Protein AF-A0A812WCG8-F1 (afdb_monomer_lite)

Foldseek 3Di:
DDDDDDDDDDPPDPDPDDDDDDDDDDDDDDDDDDDDDDDDDDDDDDDPPPDDPPFPKDKAWAAPLLLDPVQLQDWWFKKKFKWFFADPVVLLLVLLLLLCLQEVLQQWAWEDDPVDSTIITIGGNGDDSVSSVLQEEEDEAPQLNDDLLDFQQSNLVSCPPDPQIGGGSVVSHVDVSGGQWHWYWYDNDRTMIMIMITGHQSFADLLLVVLSLQSSFPPPDDNHHFASHDPNCLVVLVCLLAPVCSQCVCVDLLVVLLLVLLLQAFDQWHKFKFWFQVVLVVVLQVVVPPDPDPFDRFDPCLQCQLLVCVQLVFQKEWEKDACAVLDPVHHSRHTGPRIDIHMEGPVCSPDSRSVRVLVVCSSVVVYRAHDDDPPGPDDQDSLRSNPGAYEYEYESEDPDDGHHPRIARLFMGTHDNSSPDRHFYKYWHAGHPPIIMIMTTGRDDPSVVSCPDPSHSGDDGVSLCSSPVDDPVVSVVVVVVPDPDDDPDPVVVLVVVVLVVCLVPFADPPDPPVRRVVSSVVSDDPDDCPDPPHPDQPQQVVVVVLVVLLVLLVVLLVVCVVPVCSLVVVVSLVSLLVVLLVCLVVLRHHPPLVVLVSLQVSLVSLQCVVVVDPPVRNSSVSSNSSSVSSVSSSVSHVVVVVVVVVVVVVCVVPDDDDDDDDDPVVVVVVVVVVVVVVVLVVVVVVLVVVLVVLVVVLVVLVVVVVVDDDDVVVSVVVNVVSVVVNVVSVVVNVVSVVVPDDDDDDDDDDDDDDDDDDDDDDDDDDDDDDDDDDDDDDDDNPVSPVVVVVVSPDVVVSVVVVVVVCVVVDDPDDDDDDDDDPDDDDDDPDDDDDPDDDDDDPPPDDLAADPLCQLQAQFFKAKPNRGGWHQHNRQQIDDPDPQSVVRQWGWHDDDQWIWIQDGPQGIKIKGWDDDRDDDPDQPVQAFTKIWTAHPPPGHIMMMHTDHRRDDPPPPAPDDLCVLLVHDLPDDLVVLVVSLVVLCVVLPCVVPVDPVSVVSNVSSVVSSVQCNDPQSVLQCLQANPVLSVCVVVVNAAAADEAEDEDEDEVLCQFVWDKDKDKDKAKGWHSCCVVPVPDPVNPQWAFDFFDFDQDQDDPDDVDTDGDGDGHGDPTTMDIDIDIDIDTHDHNDDQQDWDKAAQPHYDHRSHRYGIYIYGYHYDDDPAWDADRQFIEGEDEDEQVCQAQKDWDWDAASVGDIDIDIDRHRHDAQDWDKDAQRTGQHPVGSVGGGIYIYGYHYDYDPDDDPVRVVVVVVVVD

pLDDT: mean 70.47, std 21.39, range [19.36, 96.25]

Sequence (1257 aa):
MSLCRGHHPWLRCTALITAGFALCDLTKCTHLFVGKPGTGTRLAGHARLKSFARSACKETPLLDEESNDLFLLLRGMTTVSFCTGAPPIPWLQERLAAVLAANPWLAGSLRRTSSEDRVFLRYEEDVGEEAAHEIFQSIGPGILDLHPDMPYDVLTQKVSGSCAEIPSGVECLRNSSHPLLKVTICSPSSDDFALLVSLSHIIADGYTYYRIFHMLTRKLTPVRSLRPERKLAFHQERLRALGRPEYDFIFSPAYVLNSLTSKFLWGRPKCRAFVINMEKVKQLQVQAAKGTVPTVPLSTNDIVTSSVARLFGARACSMAVNFRGRLANLSEDDAGNYQGLLWFGPDDISGPSLVRAALEQGRQQGVYRRCGSDPVGQLPGFRETLCSRLAVITSWVFKDEPMLEGCTMGLHLPHFDLDEVNSDMAVIFRPRPGQQAVMLFTKDLNVDVLAAAPDSVLGEPALLMMERGISFEEAWTFCEKRRPIVYPNVGFQQQLRHLEKVMTEKVDLKAPWQKQVKQLREALPKGDLEGPKSPLPIRDAIGSCMGAALNELEALVDKVLSQPQLLQKRELWKRQGLFFENLHKYKAIPGDLGLLSRAKVAADQLRSLQKVYSESLKGVKLANAVAQELEDWSKVAAPELEKAEAEGQSEAKGEEKLPKELSKKEKKRLKKEKKREKKAKKAEKKAAKTLAKIEEAAKEAEQIAKLAGEEEAEAARRIAEVEEELAAAEAAAAAAEESSSEDPEMASRAGWPKQQGFENNSTKPTSILRTCDAQQGYGPWAAKLGLVLAFVALPELASAFIEEIFQQFGAGGGQQFHFQMGDGNVFEMGGGGRREKPIKWPKGSSDKISKKFAWMKGTEWSWNNWRNVKFQKDGNFEAPTNDCQRGQCKWSANKGKIFVLWGQAGLHELEIVGEVPTEQNQRKMQGMQMRGRRVSDGDRCSAVFQRVFDHEAAELDKDLYEILGLQEDSDEADIKKVYRKLSIKYHPDKNPDEESKRKFGEIRDAYEILNDPDKKILYDTGGMEAVKKAEKGEIEKGEDARANLAVSLEDLYNGGNRKAEIERRIVCRGCRVKPDSPKCQGCHRCPNEVRLVNRQVGPGMFMQQQEEVQSQEKCKQELAEIDAHIEKGMRDGESLTFPRMTDQRPGMIPGSMILTLKVAKHPEFERRGDDLHMNTKVTLREALLGWTKTVRHMDGHTVEIGTDSVTKPFQVIKVRGEGMPLRDDPASFGDLYVKVEVNFPRALSGSQQDQIASIFS

Radius of gyration: 45.19 Å; chains: 1; bounding box: 121×91×143 Å

Structure (mmCIF, N/CA/C/O backbone):
data_AF-A0A812WCG8-F1
#
_entry.id   AF-A0A812WCG8-F1
#
loop_
_atom_site.group_PDB
_atom_site.id
_atom_site.type_symbol
_atom_site.label_atom_id
_atom_site.label_alt_id
_atom_site.label_comp_id
_atom_site.label_asym_id
_atom_site.label_entity_id
_atom_site.label_seq_id
_atom_site.pdbx_PDB_ins_code
_atom_site.Cartn_x
_atom_site.Cartn_y
_atom_site.Cartn_z
_atom_site.occupancy
_atom_site.B_iso_or_equiv
_atom_site.auth_seq_id
_atom_site.auth_comp_id
_atom_site.auth_asym_id
_atom_site.auth_atom_id
_atom_site.pdbx_PDB_model_num
ATOM 1 N N . MET A 1 1 ? 60.758 14.391 -4.737 1.00 28.36 1 MET A N 1
ATOM 2 C CA . MET A 1 1 ? 61.365 13.169 -5.318 1.00 28.36 1 MET A CA 1
ATOM 3 C C . MET A 1 1 ? 61.016 11.999 -4.404 1.00 28.36 1 MET A C 1
ATOM 5 O O . MET A 1 1 ? 61.030 12.223 -3.206 1.00 28.36 1 MET A O 1
ATOM 9 N N . SER A 1 2 ? 60.705 10.776 -4.834 1.00 29.53 2 SER A N 1
ATOM 10 C CA . SER A 1 2 ? 60.216 10.254 -6.128 1.00 29.53 2 SER A CA 1
ATOM 11 C C . SER A 1 2 ? 60.067 8.732 -5.986 1.00 29.53 2 SER A C 1
ATOM 13 O O . SER A 1 2 ? 61.063 8.114 -5.633 1.00 29.53 2 SER A O 1
ATOM 15 N N . LEU A 1 3 ? 58.909 8.128 -6.296 1.00 22.33 3 LEU A N 1
ATOM 16 C CA . LEU A 1 3 ? 58.797 6.710 -6.696 1.00 22.33 3 LEU A CA 1
ATOM 17 C C . LEU A 1 3 ? 57.380 6.361 -7.201 1.00 22.33 3 LEU A C 1
ATOM 19 O O . LEU A 1 3 ? 56.396 6.848 -6.660 1.00 22.33 3 LEU A O 1
ATOM 23 N N . CYS A 1 4 ? 57.347 5.511 -8.235 1.00 21.78 4 CYS A N 1
ATOM 24 C CA . CYS A 1 4 ? 56.245 4.708 -8.798 1.00 21.78 4 CYS A CA 1
ATOM 25 C C . CYS A 1 4 ? 54.873 5.350 -9.120 1.00 21.78 4 CYS A C 1
ATOM 27 O O . CYS A 1 4 ? 54.143 5.830 -8.261 1.00 21.78 4 CYS A O 1
ATOM 29 N N . ARG A 1 5 ? 54.465 5.220 -10.394 1.00 24.81 5 ARG A N 1
ATOM 30 C CA . ARG A 1 5 ? 53.103 5.472 -10.901 1.00 24.81 5 ARG A CA 1
ATOM 31 C C . ARG A 1 5 ? 52.506 4.180 -11.462 1.00 24.81 5 ARG A C 1
ATOM 33 O O . ARG A 1 5 ? 53.162 3.520 -12.261 1.00 24.81 5 ARG A O 1
ATOM 40 N N . GLY A 1 6 ? 51.255 3.887 -11.115 1.00 24.77 6 GLY A N 1
ATOM 41 C CA . GLY A 1 6 ? 50.465 2.806 -11.704 1.00 24.77 6 GLY A CA 1
ATOM 42 C C . GLY A 1 6 ? 49.004 2.835 -11.240 1.00 24.77 6 GLY A C 1
ATOM 43 O O . GLY A 1 6 ? 48.734 3.160 -10.089 1.00 24.77 6 GLY A O 1
ATOM 44 N N . HIS A 1 7 ? 48.106 2.446 -12.149 1.00 25.50 7 HIS A N 1
ATOM 45 C CA . HIS A 1 7 ? 46.661 2.204 -11.991 1.00 25.50 7 HIS A CA 1
ATOM 46 C C . HIS A 1 7 ? 45.653 3.370 -11.924 1.00 25.50 7 HIS A C 1
ATOM 48 O O . HIS A 1 7 ? 45.965 4.532 -11.675 1.00 25.50 7 HIS A O 1
ATOM 54 N N . HIS A 1 8 ? 44.431 2.997 -12.326 1.00 21.98 8 HIS A N 1
ATOM 55 C CA . HIS A 1 8 ? 43.350 3.824 -12.867 1.00 21.98 8 HIS A CA 1
ATOM 56 C C . HIS A 1 8 ? 42.405 4.368 -11.774 1.00 21.98 8 HIS A C 1
ATOM 58 O O . HIS A 1 8 ? 42.151 3.661 -10.800 1.00 21.98 8 HIS A O 1
ATOM 64 N N . PRO A 1 9 ? 41.811 5.564 -11.951 1.00 26.84 9 PRO A N 1
ATOM 65 C CA . PRO A 1 9 ? 40.848 6.128 -11.008 1.00 26.84 9 PRO A CA 1
ATOM 66 C C . PRO A 1 9 ? 39.392 5.964 -11.476 1.00 26.84 9 PRO A C 1
ATOM 68 O O . PRO A 1 9 ? 39.094 6.289 -12.618 1.00 26.84 9 PRO A O 1
ATOM 71 N N . TRP A 1 10 ? 38.487 5.560 -10.577 1.00 20.58 10 TRP A N 1
ATOM 72 C CA . TRP A 1 10 ? 37.085 6.035 -10.495 1.00 20.58 10 TRP A CA 1
ATOM 73 C C . TRP A 1 10 ? 36.498 5.673 -9.115 1.00 20.58 10 TRP A C 1
ATOM 75 O O . TRP A 1 10 ? 35.532 4.932 -8.979 1.00 20.58 10 TRP A O 1
ATOM 85 N N . LEU A 1 11 ? 37.139 6.177 -8.054 1.00 21.30 11 LEU A N 1
ATOM 86 C CA . LEU A 1 11 ? 36.625 6.099 -6.681 1.00 21.30 11 LEU A CA 1
ATOM 87 C C . LEU A 1 11 ? 37.196 7.258 -5.848 1.00 21.30 11 LEU A C 1
ATOM 89 O O . LEU A 1 11 ? 38.082 7.081 -5.017 1.00 21.30 11 LEU A O 1
ATOM 93 N N . ARG A 1 12 ? 36.744 8.483 -6.158 1.00 22.17 12 ARG A N 1
ATOM 94 C CA . ARG A 1 12 ? 36.972 9.706 -5.360 1.00 22.17 12 ARG A CA 1
ATOM 95 C C . ARG A 1 12 ? 36.061 10.851 -5.823 1.00 22.17 12 ARG A C 1
ATOM 97 O O . ARG A 1 12 ? 36.521 11.796 -6.450 1.00 22.17 12 ARG A O 1
ATOM 104 N N . CYS A 1 13 ? 34.767 10.754 -5.508 1.00 21.44 13 CYS A N 1
ATOM 105 C CA . CYS A 1 13 ? 33.867 11.916 -5.474 1.00 21.44 13 CYS A CA 1
ATOM 106 C C . CYS A 1 13 ? 32.625 11.709 -4.577 1.00 21.44 13 CYS A C 1
ATOM 108 O O . CYS A 1 13 ? 31.543 12.183 -4.897 1.00 21.44 13 CYS A O 1
ATOM 110 N N . THR A 1 14 ? 32.789 11.042 -3.428 1.00 21.92 14 THR A N 1
ATOM 111 C CA . THR A 1 14 ? 31.766 10.971 -2.362 1.00 21.92 14 THR A CA 1
ATOM 112 C C . THR A 1 14 ? 32.429 10.809 -0.992 1.00 21.92 14 THR A C 1
ATOM 114 O O . THR A 1 14 ? 32.499 9.711 -0.457 1.00 21.92 14 THR A O 1
ATOM 117 N N . ALA A 1 15 ? 32.980 11.914 -0.471 1.00 21.34 15 ALA A N 1
ATOM 118 C CA . ALA A 1 15 ? 33.155 12.220 0.961 1.00 21.34 15 ALA A CA 1
ATOM 119 C C . ALA A 1 15 ? 34.030 13.481 1.120 1.00 21.34 15 ALA A C 1
ATOM 121 O O . ALA A 1 15 ? 35.229 13.349 1.350 1.00 21.34 15 ALA A O 1
ATOM 122 N N . LEU A 1 16 ? 33.453 14.685 0.952 1.00 22.00 16 LEU A N 1
ATOM 123 C CA . LEU A 1 16 ? 33.965 15.948 1.535 1.00 22.00 16 LEU A CA 1
ATOM 124 C C . LEU A 1 16 ? 33.035 17.168 1.301 1.00 22.00 16 LEU A C 1
ATOM 126 O O . LEU A 1 16 ? 33.473 18.199 0.809 1.00 22.00 16 LEU A O 1
ATOM 130 N N . ILE A 1 17 ? 31.759 17.078 1.705 1.00 22.33 17 ILE A N 1
ATOM 131 C CA . ILE A 1 17 ? 30.999 18.235 2.236 1.00 22.33 17 ILE A CA 1
ATOM 132 C C . ILE A 1 17 ? 30.124 17.739 3.400 1.00 22.33 17 ILE A C 1
ATOM 134 O O . ILE A 1 17 ? 28.930 17.538 3.230 1.00 22.33 17 ILE A O 1
ATOM 138 N N . THR A 1 18 ? 30.745 17.516 4.564 1.00 21.66 18 THR A N 1
ATOM 139 C CA . THR A 1 18 ? 30.116 17.556 5.909 1.00 21.66 18 THR A CA 1
ATOM 140 C C . THR A 1 18 ? 31.199 17.452 6.995 1.00 21.66 18 THR A C 1
ATOM 142 O O . THR A 1 18 ? 31.337 16.442 7.675 1.00 21.66 18 THR A O 1
ATOM 145 N N . ALA A 1 19 ? 31.997 18.509 7.160 1.00 21.83 19 ALA A N 1
ATOM 146 C CA . ALA A 1 19 ? 32.730 18.786 8.401 1.00 21.83 19 ALA A CA 1
ATOM 147 C C . ALA A 1 19 ? 33.182 20.252 8.397 1.00 21.83 19 ALA A C 1
ATOM 149 O O . ALA A 1 19 ? 34.018 20.639 7.584 1.00 21.83 19 ALA A O 1
ATOM 150 N N . GLY A 1 20 ? 32.613 21.072 9.282 1.00 21.14 20 GLY A N 1
ATOM 151 C CA . GLY A 1 20 ? 32.885 22.508 9.292 1.00 21.14 20 GLY A CA 1
ATOM 152 C C . GLY A 1 20 ? 32.223 23.255 10.444 1.00 21.14 20 GLY A C 1
ATOM 153 O O . GLY A 1 20 ? 31.420 24.134 10.176 1.00 21.14 20 GLY A O 1
ATOM 154 N N . PHE A 1 21 ? 32.514 22.855 11.689 1.00 21.88 21 PHE A N 1
ATOM 155 C CA . PHE A 1 21 ? 32.934 23.733 12.801 1.00 21.88 21 PHE A CA 1
ATOM 156 C C . PHE A 1 21 ? 32.854 23.005 14.155 1.00 21.88 21 PHE A C 1
ATOM 158 O O . PHE A 1 21 ? 31.809 22.951 14.791 1.00 21.88 21 PHE A O 1
ATOM 165 N N . ALA A 1 22 ? 34.001 22.500 14.610 1.00 21.48 22 ALA A N 1
ATOM 166 C CA . ALA A 1 22 ? 34.368 22.402 16.022 1.00 21.48 22 ALA A CA 1
ATOM 167 C C . ALA A 1 22 ? 35.902 22.337 16.082 1.00 21.48 22 ALA A C 1
ATOM 169 O O . ALA A 1 22 ? 36.514 21.485 15.438 1.00 21.48 22 ALA A O 1
ATOM 170 N N . LEU A 1 23 ? 36.520 23.275 16.794 1.00 23.73 23 LEU A N 1
ATOM 171 C CA . LEU A 1 23 ? 37.963 23.352 17.033 1.00 23.73 23 LEU A CA 1
ATOM 172 C C . LEU A 1 23 ? 38.182 23.558 18.537 1.00 23.73 23 LEU A C 1
ATOM 174 O O . LEU A 1 23 ? 37.288 24.060 19.216 1.00 23.73 23 LEU A O 1
ATOM 178 N N . CYS A 1 24 ? 39.381 23.201 19.003 1.00 20.44 24 CYS A N 1
ATOM 179 C CA . CYS A 1 24 ? 39.781 23.041 20.408 1.00 20.44 24 CYS A CA 1
ATOM 180 C C . CYS A 1 24 ? 39.187 21.773 21.087 1.00 20.44 24 CYS A C 1
ATOM 182 O O . CYS A 1 24 ? 38.024 21.444 20.893 1.00 20.44 24 CYS A O 1
ATOM 184 N N . ASP A 1 25 ? 39.937 20.991 21.872 1.00 22.02 25 ASP A N 1
ATOM 185 C CA . ASP A 1 25 ? 41.340 21.171 22.271 1.00 22.02 25 ASP A CA 1
ATOM 186 C C . ASP A 1 25 ? 42.098 19.844 22.461 1.00 22.02 25 ASP A C 1
ATOM 188 O O . ASP A 1 25 ? 41.512 18.791 22.714 1.00 22.02 25 ASP A O 1
ATOM 192 N N . LEU A 1 26 ? 43.425 19.903 22.332 1.00 23.91 26 LEU A N 1
ATOM 193 C CA . LEU A 1 26 ? 44.347 18.779 22.519 1.00 23.91 26 LEU A CA 1
ATOM 194 C C . LEU A 1 26 ? 44.997 18.875 23.902 1.00 23.91 26 LEU A C 1
ATOM 196 O O . LEU A 1 26 ? 45.721 19.831 24.156 1.00 23.91 26 LEU A O 1
ATOM 200 N N . THR A 1 27 ? 44.881 17.861 24.767 1.00 22.84 27 THR A N 1
ATOM 201 C CA . THR A 1 27 ? 45.919 17.606 25.793 1.00 22.84 27 THR A CA 1
ATOM 202 C C . THR A 1 27 ? 45.820 16.225 26.453 1.00 22.84 27 THR A C 1
ATOM 204 O O . THR A 1 27 ? 44.754 15.845 26.910 1.00 22.84 27 THR A O 1
ATOM 207 N N . LYS A 1 28 ? 46.992 15.575 26.617 1.00 22.25 28 LYS A N 1
ATOM 208 C CA . LYS A 1 28 ? 47.376 14.608 27.684 1.00 22.25 28 LYS A CA 1
ATOM 209 C C . LYS A 1 28 ? 46.536 13.304 27.794 1.00 22.25 28 LYS A C 1
ATOM 211 O O . LYS A 1 28 ? 45.344 13.332 28.020 1.00 22.25 28 LYS A O 1
ATOM 216 N N . CYS A 1 29 ? 47.104 12.097 27.719 1.00 21.75 29 CYS A N 1
ATOM 217 C CA . CYS A 1 29 ? 48.327 11.654 28.394 1.00 21.75 29 CYS A CA 1
ATOM 218 C C . CYS A 1 29 ? 49.102 10.571 27.620 1.00 21.75 29 CYS A C 1
ATOM 220 O O . CYS A 1 29 ? 48.605 9.481 27.352 1.00 21.75 29 CYS A O 1
ATOM 222 N N . THR A 1 30 ? 50.379 10.852 27.379 1.00 24.25 30 THR A N 1
ATOM 223 C CA . THR A 1 30 ? 51.457 9.865 27.209 1.00 24.25 30 THR A CA 1
ATOM 224 C C . THR A 1 30 ? 51.770 9.136 28.517 1.00 24.25 30 THR A C 1
ATOM 226 O O . THR A 1 30 ? 51.666 9.778 29.553 1.00 24.25 30 THR A O 1
ATOM 229 N N . HIS A 1 31 ? 52.261 7.889 28.449 1.00 23.72 31 HIS A N 1
ATOM 230 C CA . HIS A 1 31 ? 53.290 7.227 29.298 1.00 23.72 31 HIS A CA 1
ATOM 231 C C . HIS A 1 31 ? 53.228 5.707 28.992 1.00 23.72 31 HIS A C 1
ATOM 233 O O . HIS A 1 31 ? 52.127 5.179 28.914 1.00 23.72 31 HIS A O 1
ATOM 239 N N . LEU A 1 32 ? 54.288 4.918 28.760 1.00 22.69 32 LEU A N 1
ATOM 240 C CA . LEU A 1 32 ? 55.762 5.063 28.736 1.00 22.69 32 LEU A CA 1
ATOM 241 C C . LEU A 1 32 ? 56.301 4.280 27.495 1.00 22.69 32 LEU A C 1
ATOM 243 O O . LEU A 1 32 ? 55.655 3.334 27.063 1.00 22.69 32 LEU A O 1
ATOM 247 N N . PHE A 1 33 ? 57.333 4.714 26.745 1.00 22.91 33 PHE A N 1
ATOM 248 C CA . PHE A 1 33 ? 58.790 4.566 27.013 1.00 22.91 33 PHE A CA 1
ATOM 249 C C . PHE A 1 33 ? 59.231 3.091 27.239 1.00 22.91 33 PHE A C 1
ATOM 251 O O . PHE A 1 33 ? 58.574 2.391 27.993 1.00 22.91 33 PHE A O 1
ATOM 258 N N . VAL A 1 34 ? 60.315 2.526 26.669 1.00 24.08 34 VAL A N 1
ATOM 259 C CA . VAL A 1 34 ? 61.529 3.031 25.966 1.00 24.08 34 VAL A CA 1
ATOM 260 C C . VAL A 1 34 ? 62.000 1.975 24.927 1.00 24.08 34 VAL A C 1
ATOM 262 O O . VAL A 1 34 ? 61.792 0.791 25.166 1.00 24.08 34 VAL A O 1
ATOM 265 N N . GLY A 1 35 ? 62.716 2.342 23.844 1.00 24.22 35 GLY A N 1
ATOM 266 C CA . GLY A 1 35 ? 63.547 1.361 23.099 1.00 24.22 35 GLY A CA 1
ATOM 267 C C . GLY A 1 35 ? 63.874 1.658 21.622 1.00 24.22 35 GLY A C 1
ATOM 268 O O . GLY A 1 35 ? 63.235 1.125 20.723 1.00 24.22 35 GLY A O 1
ATOM 269 N N . LYS A 1 36 ? 64.917 2.453 21.356 1.00 21.08 36 LYS A N 1
ATOM 270 C CA . LYS A 1 36 ? 65.595 2.620 20.043 1.00 21.08 36 LYS A CA 1
ATOM 271 C C . LYS A 1 36 ? 67.073 2.194 20.198 1.00 21.08 36 LYS A C 1
ATOM 273 O O . LYS A 1 36 ? 67.536 2.189 21.336 1.00 21.08 36 LYS A O 1
ATOM 278 N N . PRO A 1 37 ? 67.883 2.082 19.122 1.00 41.12 37 PRO A N 1
ATOM 279 C CA . PRO A 1 37 ? 67.607 1.596 17.760 1.00 41.12 37 PRO A CA 1
ATOM 280 C C . PRO A 1 37 ? 68.652 0.540 17.297 1.00 41.12 37 PRO A C 1
ATOM 282 O O . PRO A 1 37 ? 69.711 0.405 17.902 1.00 41.12 37 PRO A O 1
ATOM 285 N N . GLY A 1 38 ? 68.421 -0.159 16.177 1.00 24.14 38 GLY A N 1
ATOM 286 C CA . GLY A 1 38 ? 69.393 -1.123 15.631 1.00 24.14 38 GLY A CA 1
ATOM 287 C C . GLY A 1 38 ? 69.297 -1.293 14.114 1.00 24.14 38 GLY A C 1
ATOM 288 O O . GLY A 1 38 ? 68.272 -1.708 13.587 1.00 24.14 38 GLY A O 1
ATOM 289 N N . THR A 1 39 ? 70.367 -0.938 13.411 1.00 26.38 39 THR A N 1
ATOM 290 C CA . THR A 1 39 ? 70.534 -1.022 11.953 1.00 26.38 39 THR A CA 1
ATOM 291 C C . THR A 1 39 ? 70.517 -2.449 11.393 1.00 26.38 39 THR A C 1
ATOM 293 O O . THR A 1 39 ? 71.194 -3.316 11.934 1.00 26.38 39 THR A O 1
ATOM 296 N N . GLY A 1 40 ? 69.979 -2.612 10.179 1.00 24.12 40 GLY A N 1
ATOM 297 C CA . GLY A 1 40 ? 70.659 -3.422 9.159 1.00 24.12 40 GLY A CA 1
ATOM 298 C C . GLY A 1 40 ? 69.963 -4.688 8.645 1.00 24.12 40 GLY A C 1
ATOM 299 O O . GLY A 1 40 ? 69.504 -5.536 9.396 1.00 24.12 40 GLY A O 1
ATOM 300 N N . THR A 1 41 ? 70.052 -4.839 7.318 1.00 24.77 41 THR A N 1
ATOM 301 C CA . THR A 1 41 ? 69.902 -6.071 6.514 1.00 24.77 41 THR A CA 1
ATOM 302 C C . THR A 1 41 ? 68.547 -6.788 6.439 1.00 24.77 41 THR A C 1
ATOM 304 O O . THR A 1 41 ? 67.897 -7.134 7.416 1.00 24.77 41 THR A O 1
ATOM 307 N N . ARG A 1 42 ? 68.165 -7.068 5.185 1.00 28.72 42 ARG A N 1
ATOM 308 C CA . ARG A 1 42 ? 67.019 -7.888 4.776 1.00 28.72 42 ARG A CA 1
ATOM 309 C C . ARG A 1 42 ? 67.118 -9.304 5.349 1.00 28.72 42 ARG A C 1
ATOM 311 O O . ARG A 1 42 ? 68.110 -9.983 5.101 1.00 28.72 42 ARG A O 1
ATOM 318 N N . LEU A 1 43 ? 66.018 -9.795 5.912 1.00 24.81 43 LEU A N 1
ATOM 319 C CA . LEU A 1 43 ? 65.692 -11.218 5.927 1.00 24.81 43 LEU A CA 1
ATOM 320 C C . LEU A 1 43 ? 64.334 -11.410 5.251 1.00 24.81 43 LEU A C 1
ATOM 322 O O . LEU A 1 43 ? 63.356 -10.753 5.599 1.00 24.81 43 LEU A O 1
ATOM 326 N N . ALA A 1 44 ? 64.296 -12.286 4.251 1.00 32.28 44 ALA A N 1
ATOM 327 C CA . ALA A 1 44 ? 63.053 -12.754 3.659 1.00 32.28 44 ALA A CA 1
ATOM 328 C C . ALA A 1 44 ? 62.507 -13.908 4.512 1.00 32.28 44 ALA A C 1
ATOM 330 O O . ALA A 1 44 ? 63.216 -14.877 4.771 1.00 32.28 44 ALA A O 1
ATOM 331 N N . GLY A 1 45 ? 61.248 -13.810 4.933 1.00 23.44 45 GLY A N 1
ATOM 332 C CA . GLY A 1 45 ? 60.568 -14.831 5.729 1.00 23.44 45 GLY A CA 1
ATOM 333 C C . GLY A 1 45 ? 59.375 -14.226 6.481 1.00 23.44 45 GLY A C 1
ATOM 334 O O . GLY A 1 45 ? 59.497 -13.130 7.007 1.00 23.44 45 GLY A O 1
ATOM 335 N N . HIS A 1 46 ? 58.191 -14.835 6.541 1.00 29.19 46 HIS A N 1
ATOM 336 C CA . HIS A 1 46 ? 57.753 -16.095 5.940 1.00 29.19 46 HIS A CA 1
ATOM 337 C C . HIS A 1 46 ? 56.386 -15.927 5.272 1.00 29.19 46 HIS A C 1
ATOM 339 O O . HIS A 1 46 ? 55.408 -15.575 5.929 1.00 29.19 46 HIS A O 1
ATOM 345 N N . ALA A 1 47 ? 56.284 -16.340 4.008 1.00 29.23 47 ALA A N 1
ATOM 346 C CA . ALA A 1 47 ? 55.046 -16.956 3.558 1.00 29.23 47 ALA A CA 1
ATOM 347 C C . ALA A 1 47 ? 54.919 -18.296 4.298 1.00 29.23 47 ALA A C 1
ATOM 349 O O . ALA A 1 47 ? 55.730 -19.199 4.078 1.00 29.23 47 ALA A O 1
ATOM 350 N N . ARG A 1 48 ? 53.928 -18.442 5.186 1.00 27.94 48 ARG A N 1
ATOM 351 C CA . ARG A 1 48 ? 53.551 -19.767 5.694 1.00 27.94 48 ARG A CA 1
ATOM 352 C C . ARG A 1 48 ? 52.793 -20.507 4.598 1.00 27.94 48 ARG A C 1
ATOM 354 O O . ARG A 1 48 ? 51.569 -20.509 4.559 1.00 27.94 48 ARG A O 1
ATOM 361 N N . LEU A 1 49 ? 53.558 -21.166 3.732 1.00 31.16 49 LEU A N 1
ATOM 362 C CA . LEU A 1 49 ? 53.102 -22.346 3.010 1.00 31.16 49 LEU A CA 1
ATOM 363 C C . LEU A 1 49 ? 52.623 -23.378 4.041 1.00 31.16 49 LEU A C 1
ATOM 365 O O . LEU A 1 49 ? 53.423 -24.129 4.593 1.00 31.16 49 LEU A O 1
ATOM 369 N N . LYS A 1 50 ? 51.314 -23.421 4.301 1.00 28.05 50 LYS A N 1
ATOM 370 C CA . LYS A 1 50 ? 50.664 -24.673 4.683 1.00 28.05 50 LYS A CA 1
ATOM 371 C C . LYS A 1 50 ? 50.308 -25.382 3.385 1.00 28.05 50 LYS A C 1
ATOM 373 O O . LYS A 1 50 ? 49.440 -24.936 2.641 1.00 28.05 50 LYS A O 1
ATOM 378 N N . SER A 1 51 ? 51.013 -26.469 3.108 1.00 35.88 51 SER A N 1
ATOM 379 C CA . SER A 1 51 ? 50.662 -27.416 2.060 1.00 35.88 51 SER A CA 1
ATOM 380 C C . SER A 1 51 ? 49.399 -28.175 2.467 1.00 35.88 51 SER A C 1
ATOM 382 O O . SER A 1 51 ? 49.487 -29.256 3.047 1.00 35.88 51 SER A O 1
ATOM 384 N N . PHE A 1 52 ? 48.234 -27.609 2.171 1.00 33.62 52 PHE A N 1
ATOM 385 C CA . PHE A 1 52 ? 47.040 -28.416 1.949 1.00 33.62 52 PHE A CA 1
ATOM 386 C C . PHE A 1 52 ? 46.990 -28.799 0.472 1.00 33.62 52 PHE A C 1
ATOM 388 O O . PHE A 1 52 ? 47.435 -28.039 -0.397 1.00 33.62 52 PHE A O 1
ATOM 395 N N . ALA A 1 53 ? 46.519 -30.015 0.193 1.00 36.88 53 ALA A N 1
ATOM 396 C CA . ALA A 1 53 ? 46.254 -30.436 -1.173 1.00 36.88 53 ALA A CA 1
ATOM 397 C C . ALA A 1 53 ? 45.301 -29.422 -1.819 1.00 36.88 53 ALA A C 1
ATOM 399 O O . ALA A 1 53 ? 44.402 -28.917 -1.151 1.00 36.88 53 ALA A O 1
ATOM 400 N N . ARG A 1 54 ? 45.494 -29.108 -3.107 1.00 40.78 54 ARG A N 1
ATOM 401 C CA . ARG A 1 54 ? 44.512 -28.301 -3.839 1.00 40.78 54 ARG A CA 1
ATOM 402 C C . ARG A 1 54 ? 43.208 -29.094 -3.887 1.00 40.78 54 ARG A C 1
ATOM 404 O O . ARG A 1 54 ? 43.108 -30.032 -4.678 1.00 40.78 54 ARG A O 1
ATOM 411 N N . SER A 1 55 ? 42.256 -28.716 -3.040 1.00 53.75 55 SER A N 1
ATOM 412 C CA . SER A 1 55 ? 40.851 -29.090 -3.146 1.00 53.75 55 SER A CA 1
ATOM 413 C C . SER A 1 55 ? 40.402 -28.863 -4.594 1.00 53.75 55 SER A C 1
ATOM 415 O O . SER A 1 55 ? 40.771 -27.873 -5.241 1.00 53.75 55 SER A O 1
ATOM 417 N N . ALA A 1 56 ? 39.653 -29.811 -5.153 1.00 64.25 56 ALA A N 1
ATOM 418 C CA . ALA A 1 56 ? 39.116 -29.647 -6.494 1.00 64.25 56 ALA A CA 1
ATOM 419 C C . ALA A 1 56 ? 38.010 -28.585 -6.435 1.00 64.25 56 ALA A C 1
ATOM 421 O O . ALA A 1 56 ? 36.888 -28.857 -6.014 1.00 64.25 56 ALA A O 1
ATOM 422 N N . CYS A 1 57 ? 38.336 -27.349 -6.818 1.00 81.19 57 CYS A N 1
ATOM 423 C CA . CYS A 1 57 ? 37.342 -26.288 -6.910 1.00 81.19 57 CYS A CA 1
ATOM 424 C C . CYS A 1 57 ? 36.352 -26.635 -8.032 1.00 81.19 57 CYS A C 1
ATOM 426 O O . CYS A 1 57 ? 36.732 -26.719 -9.203 1.00 81.19 57 CYS A O 1
ATOM 428 N N . LYS A 1 58 ? 35.095 -26.876 -7.658 1.00 88.44 58 LYS A N 1
ATOM 429 C CA . LYS A 1 58 ? 33.995 -27.197 -8.563 1.00 88.44 58 LYS A CA 1
ATOM 430 C C . LYS A 1 58 ? 33.280 -25.922 -8.981 1.00 88.44 58 LYS A C 1
ATOM 432 O O . LYS A 1 58 ? 32.935 -25.084 -8.150 1.00 88.44 58 LYS A O 1
ATOM 437 N N . GLU A 1 59 ? 33.001 -25.816 -10.274 1.00 89.31 59 GLU A N 1
ATOM 438 C CA . GLU A 1 59 ? 32.147 -24.779 -10.850 1.00 89.31 59 GLU A CA 1
ATOM 439 C C . GLU A 1 59 ? 30.975 -25.461 -11.560 1.00 89.31 59 GLU A C 1
ATOM 441 O O . GLU A 1 59 ? 31.165 -26.322 -12.417 1.00 89.31 59 GLU A O 1
ATOM 446 N N . THR A 1 60 ? 29.753 -25.119 -11.153 1.00 89.62 60 THR A N 1
ATOM 447 C CA . THR A 1 60 ? 28.506 -25.695 -11.673 1.00 89.62 60 THR A CA 1
ATOM 448 C C . THR A 1 60 ? 27.673 -24.591 -12.322 1.00 89.62 60 THR A C 1
ATOM 450 O O . THR A 1 60 ? 27.390 -23.601 -11.645 1.00 89.62 60 THR A O 1
ATOM 453 N N . PRO A 1 61 ? 27.249 -24.723 -13.593 1.00 92.06 61 PRO A N 1
ATOM 454 C CA . PRO A 1 61 ? 26.341 -23.762 -14.212 1.00 92.06 61 PRO A CA 1
ATOM 455 C C . PRO A 1 61 ? 24.981 -23.789 -13.509 1.00 92.06 61 PRO A C 1
ATOM 457 O O . PRO A 1 61 ? 24.425 -24.863 -13.264 1.00 92.06 61 PRO A O 1
ATOM 460 N N . LEU A 1 62 ? 24.440 -22.612 -13.203 1.00 92.94 62 LEU A N 1
ATOM 461 C CA . LEU A 1 62 ? 23.090 -22.471 -12.671 1.00 92.94 62 LEU A CA 1
ATOM 462 C C . LEU A 1 62 ? 22.027 -22.609 -13.775 1.00 92.94 62 LEU A C 1
ATOM 464 O O . LEU A 1 62 ? 22.344 -22.678 -14.966 1.00 92.94 62 LEU A O 1
ATOM 468 N N . LEU A 1 63 ? 20.755 -22.686 -13.379 1.00 90.50 63 LEU A N 1
ATOM 469 C CA . LEU A 1 63 ? 19.634 -22.648 -14.320 1.00 90.50 63 LEU A CA 1
ATOM 470 C C . LEU A 1 63 ? 19.553 -21.280 -15.023 1.00 90.50 63 LEU A C 1
ATOM 472 O O . LEU A 1 63 ? 20.068 -20.273 -14.529 1.00 90.50 63 LEU A O 1
ATOM 476 N N . ASP A 1 64 ? 18.866 -21.230 -16.165 1.00 86.44 64 ASP A N 1
ATOM 477 C CA . ASP A 1 64 ? 18.689 -19.985 -16.926 1.00 86.44 64 ASP A CA 1
ATOM 478 C C . ASP A 1 64 ? 17.878 -18.934 -16.146 1.00 86.44 64 ASP A C 1
ATOM 480 O O . ASP A 1 64 ? 18.139 -17.741 -16.270 1.00 86.44 64 ASP A O 1
ATOM 484 N N . GLU A 1 65 ? 16.965 -19.357 -15.262 1.00 82.75 65 GLU A N 1
ATOM 485 C CA . GLU A 1 65 ? 16.255 -18.442 -14.351 1.00 82.75 65 GLU A CA 1
ATOM 486 C C . GLU A 1 65 ? 17.151 -17.944 -13.226 1.00 82.75 65 GLU A C 1
ATOM 488 O O . GLU A 1 65 ? 17.163 -16.756 -12.938 1.00 82.75 65 GLU A O 1
ATOM 493 N N . GLU A 1 66 ? 17.937 -18.835 -12.619 1.00 88.88 66 GLU A N 1
ATOM 494 C CA . GLU A 1 66 ? 18.905 -18.487 -11.569 1.00 88.88 66 GLU A CA 1
ATOM 495 C C . GLU A 1 66 ? 19.998 -17.533 -12.098 1.00 88.88 66 GLU A C 1
ATOM 497 O O . GLU A 1 66 ? 20.638 -16.827 -11.324 1.00 88.88 66 GLU A O 1
ATOM 502 N N . SER A 1 67 ? 20.186 -17.488 -13.421 1.00 89.00 67 SER A N 1
ATOM 503 C CA . SER A 1 67 ? 21.102 -16.581 -14.120 1.00 89.00 67 SER A CA 1
ATOM 504 C C . SER A 1 67 ? 20.440 -15.303 -14.650 1.00 89.00 67 SER A C 1
ATOM 506 O O . SER A 1 67 ? 21.144 -14.425 -15.144 1.00 89.00 67 SER A O 1
ATOM 508 N N . ASN A 1 68 ? 19.111 -15.184 -14.580 1.00 86.25 68 ASN A N 1
ATOM 509 C CA . ASN A 1 68 ? 18.371 -14.054 -15.136 1.00 86.25 68 ASN A CA 1
ATOM 510 C C . ASN A 1 68 ? 18.536 -12.798 -14.264 1.00 86.25 68 ASN A C 1
ATOM 512 O O . ASN A 1 68 ? 18.339 -12.852 -13.049 1.00 86.25 68 ASN A O 1
ATOM 516 N N . ASP A 1 69 ? 18.817 -11.647 -14.880 1.00 82.31 69 ASP A N 1
ATOM 517 C CA . ASP A 1 69 ? 19.082 -10.397 -14.154 1.00 82.31 69 ASP A CA 1
ATOM 518 C C . ASP A 1 69 ? 17.919 -9.933 -13.254 1.00 82.31 69 ASP A C 1
ATOM 520 O O . ASP A 1 69 ? 18.181 -9.353 -12.203 1.00 82.31 69 ASP A O 1
ATOM 524 N N . LEU A 1 70 ? 16.654 -10.238 -13.584 1.00 80.38 70 LEU A N 1
ATOM 525 C CA . LEU A 1 70 ? 15.509 -9.948 -12.704 1.00 80.38 70 LEU A CA 1
ATOM 526 C C . LEU A 1 70 ? 15.460 -10.882 -11.487 1.00 80.38 70 LEU A C 1
ATOM 528 O O . LEU A 1 70 ? 15.088 -10.451 -10.399 1.00 80.38 70 LEU A O 1
ATOM 532 N N . PHE A 1 71 ? 15.844 -12.150 -11.650 1.00 83.38 71 PHE A N 1
ATOM 533 C CA . PHE A 1 71 ? 15.899 -13.118 -10.550 1.00 83.38 71 PHE A CA 1
ATOM 534 C C . PHE A 1 71 ? 17.085 -12.834 -9.618 1.00 83.38 71 PHE A C 1
ATOM 536 O O . PHE A 1 71 ? 16.972 -12.982 -8.404 1.00 83.38 71 PHE A O 1
ATOM 543 N N . LEU A 1 72 ? 18.197 -12.332 -10.167 1.00 88.06 72 LEU A N 1
ATOM 544 C CA . LEU A 1 72 ? 19.367 -11.881 -9.409 1.00 88.06 72 LEU A CA 1
ATOM 545 C C . LEU A 1 72 ? 19.087 -10.669 -8.500 1.00 88.06 72 LEU A C 1
ATOM 547 O O . LEU A 1 72 ? 19.882 -10.405 -7.599 1.00 88.06 72 LEU A O 1
ATOM 551 N N . LEU A 1 73 ? 17.973 -9.950 -8.683 1.00 87.25 73 LEU A N 1
ATOM 552 C CA . LEU A 1 73 ? 17.544 -8.898 -7.751 1.00 87.25 73 LEU A CA 1
ATOM 553 C C . LEU A 1 73 ? 17.010 -9.456 -6.421 1.00 87.25 73 LEU A C 1
ATOM 555 O O . LEU A 1 73 ? 16.973 -8.715 -5.443 1.00 87.25 73 LEU A O 1
ATOM 559 N N . LEU A 1 74 ? 16.616 -10.734 -6.364 1.00 85.75 74 LEU A N 1
ATOM 560 C CA . LEU A 1 74 ? 16.091 -11.352 -5.146 1.00 85.75 74 LEU A CA 1
ATOM 561 C C . LEU A 1 74 ? 17.175 -11.465 -4.062 1.00 85.75 74 LEU A C 1
ATOM 563 O O . LEU A 1 74 ? 18.312 -11.871 -4.330 1.00 85.75 74 LEU A O 1
ATOM 567 N N . ARG A 1 75 ? 16.792 -11.139 -2.825 1.00 88.81 75 ARG A N 1
ATOM 568 C CA . ARG A 1 75 ? 17.582 -11.349 -1.603 1.00 88.81 75 ARG A CA 1
ATOM 569 C C . ARG A 1 75 ? 17.562 -12.802 -1.123 1.00 88.81 75 ARG A C 1
ATOM 571 O O . ARG A 1 75 ? 16.907 -13.669 -1.704 1.00 88.81 75 ARG A O 1
ATOM 578 N N . GLY A 1 76 ? 18.298 -13.085 -0.048 1.00 88.56 76 GLY A N 1
ATOM 579 C CA . GLY A 1 76 ? 18.208 -14.363 0.651 1.00 88.56 76 GLY A CA 1
ATOM 580 C C . GLY A 1 76 ? 16.801 -14.658 1.179 1.00 88.56 76 GLY A C 1
ATOM 581 O O . GLY A 1 76 ? 16.149 -13.798 1.764 1.00 88.56 76 GLY A O 1
ATOM 582 N N . MET A 1 77 ? 16.350 -15.905 1.029 1.00 91.69 77 MET A N 1
ATOM 583 C CA . MET A 1 77 ? 15.200 -16.411 1.777 1.00 91.69 77 MET A CA 1
ATOM 584 C C . MET A 1 77 ? 15.581 -16.437 3.255 1.00 91.69 77 MET A C 1
ATOM 586 O O . MET A 1 77 ? 16.485 -17.179 3.641 1.00 91.69 77 MET A O 1
ATOM 590 N N . THR A 1 78 ? 14.901 -15.638 4.070 1.00 93.50 78 THR A N 1
ATOM 591 C CA . THR A 1 78 ? 15.219 -15.465 5.490 1.00 93.50 78 THR A CA 1
ATOM 592 C C . THR A 1 78 ? 14.050 -15.949 6.356 1.00 93.50 78 THR A C 1
ATOM 594 O O . THR A 1 78 ? 12.885 -15.708 6.040 1.00 93.50 78 THR A O 1
ATOM 597 N N . THR A 1 79 ? 14.341 -16.623 7.471 1.00 92.88 79 THR A N 1
ATOM 598 C CA . THR A 1 79 ? 13.362 -16.859 8.548 1.00 92.88 79 THR A CA 1
ATOM 599 C C . THR A 1 79 ? 13.900 -16.365 9.884 1.00 92.88 79 THR A C 1
ATOM 601 O O . THR A 1 79 ? 15.112 -16.346 10.102 1.00 92.88 79 THR A O 1
ATOM 604 N N . VAL A 1 80 ? 12.989 -15.970 10.775 1.00 91.19 80 VAL A N 1
ATOM 605 C CA . VAL A 1 80 ? 13.266 -15.523 12.146 1.00 91.19 80 VAL A CA 1
ATOM 606 C C . VAL A 1 80 ? 12.532 -16.453 13.106 1.00 91.19 80 VAL A C 1
ATOM 608 O O . VAL A 1 80 ? 11.310 -16.575 13.041 1.00 91.19 80 VAL A O 1
ATOM 611 N N . SER A 1 81 ? 13.269 -17.130 13.983 1.00 89.38 81 SER A N 1
ATOM 612 C CA . SER A 1 81 ? 12.733 -18.119 14.923 1.00 89.38 81 SER A CA 1
ATOM 613 C C . SER A 1 81 ? 13.040 -17.702 16.358 1.00 89.38 81 SER A C 1
ATOM 615 O O . SER A 1 81 ? 14.195 -17.731 16.774 1.00 89.38 81 SER A O 1
ATOM 617 N N . PHE A 1 82 ? 12.020 -17.316 17.117 1.00 87.56 82 PHE A N 1
ATOM 618 C CA . PHE A 1 82 ? 12.143 -16.967 18.529 1.00 87.56 82 PHE A CA 1
ATOM 619 C C . PHE A 1 82 ? 12.138 -18.233 19.388 1.00 87.56 82 PHE A C 1
ATOM 621 O O . PHE A 1 82 ? 11.232 -19.067 19.282 1.00 87.56 82 PHE A O 1
ATOM 628 N N . CYS A 1 83 ? 13.159 -18.368 20.228 1.00 85.75 83 CYS A N 1
ATOM 629 C CA . CYS A 1 83 ? 13.412 -19.519 21.082 1.00 85.75 83 CYS A CA 1
ATOM 630 C C . CYS A 1 83 ? 13.570 -19.075 22.538 1.00 85.75 83 CYS A C 1
ATOM 632 O O . CYS A 1 83 ? 14.217 -18.062 22.803 1.00 85.75 83 CYS A O 1
ATOM 634 N N . THR A 1 84 ? 13.025 -19.872 23.456 1.00 84.81 84 THR A N 1
ATOM 635 C CA . THR A 1 84 ? 13.215 -19.720 24.901 1.00 84.81 84 THR A CA 1
ATOM 636 C C . THR A 1 84 ? 14.173 -20.794 25.430 1.00 84.81 84 THR A C 1
ATOM 638 O O . THR A 1 84 ? 14.192 -21.935 24.943 1.00 84.81 84 THR A O 1
ATOM 641 N N . GLY A 1 85 ? 14.977 -20.424 26.424 1.00 83.06 85 GLY A N 1
ATOM 642 C CA . GLY A 1 85 ? 16.128 -21.173 26.931 1.00 83.06 85 GLY A CA 1
ATOM 643 C C . GLY A 1 85 ? 17.465 -20.664 26.374 1.00 83.06 85 GLY A C 1
ATOM 644 O O . GLY A 1 85 ? 17.523 -20.021 25.328 1.00 83.06 85 GLY A O 1
ATOM 645 N N . ALA A 1 86 ? 18.564 -20.983 27.064 1.00 81.25 86 ALA A N 1
ATOM 646 C CA . ALA A 1 86 ? 19.906 -20.539 26.682 1.00 81.25 86 ALA A CA 1
ATOM 647 C C . ALA A 1 86 ? 20.296 -21.006 25.258 1.00 81.25 86 ALA A C 1
ATOM 649 O O . ALA A 1 86 ? 20.130 -22.188 24.942 1.00 81.25 86 ALA A O 1
ATOM 650 N N . PRO A 1 87 ? 20.849 -20.128 24.396 1.00 82.75 87 PRO A N 1
ATOM 651 C CA . PRO A 1 87 ? 21.134 -20.462 23.004 1.00 82.75 87 PRO A CA 1
ATOM 652 C C . PRO A 1 87 ? 22.224 -21.545 22.889 1.00 82.75 87 PRO A C 1
ATOM 654 O O . PRO A 1 87 ? 23.328 -21.359 23.413 1.00 82.75 87 PRO A O 1
ATOM 657 N N . PRO A 1 88 ? 21.988 -22.650 22.153 1.00 86.06 88 PRO A N 1
ATOM 658 C CA . PRO A 1 88 ? 22.887 -23.799 22.092 1.00 86.06 88 PRO A CA 1
ATOM 659 C C . PRO A 1 88 ? 24.004 -23.553 21.063 1.00 86.06 88 PRO A C 1
ATOM 661 O O . PRO A 1 88 ? 24.180 -24.321 20.119 1.00 86.06 88 PRO A O 1
ATOM 664 N N . ILE A 1 89 ? 24.744 -22.449 21.222 1.00 87.94 89 ILE A N 1
ATOM 665 C CA . ILE A 1 89 ? 25.740 -21.953 20.257 1.00 87.94 89 ILE A CA 1
ATOM 666 C C . ILE A 1 89 ? 26.762 -23.035 19.859 1.00 87.94 89 ILE A C 1
ATOM 668 O O . ILE A 1 89 ? 26.893 -23.257 18.656 1.00 87.94 89 ILE A O 1
ATOM 672 N N . PRO A 1 90 ? 27.437 -23.751 20.788 1.00 88.00 90 PRO A N 1
ATOM 673 C CA . PRO A 1 90 ? 28.459 -24.730 20.405 1.00 88.00 90 PRO A CA 1
ATOM 674 C C . PRO A 1 90 ? 27.872 -25.888 19.594 1.00 88.00 90 PRO A C 1
ATOM 676 O O . PRO A 1 90 ? 28.421 -26.268 18.564 1.00 88.00 90 PRO A O 1
ATOM 679 N N . TRP A 1 91 ? 26.707 -26.388 20.016 1.00 88.56 91 TRP A N 1
ATOM 680 C CA . TRP A 1 91 ? 25.982 -27.445 19.315 1.00 88.56 91 TRP A CA 1
ATOM 681 C C . TRP A 1 91 ? 25.546 -26.998 17.918 1.00 88.56 91 TRP A C 1
ATOM 683 O O . TRP A 1 91 ? 25.711 -27.740 16.957 1.00 88.56 91 TRP A O 1
ATOM 693 N N . LEU A 1 92 ? 25.025 -25.774 17.772 1.00 89.31 92 LEU A N 1
ATOM 694 C CA . LEU A 1 92 ? 24.577 -25.266 16.475 1.00 89.31 92 LEU A CA 1
ATOM 695 C C . LEU A 1 92 ? 25.757 -24.985 15.530 1.00 89.31 92 LEU A C 1
ATOM 697 O O . LEU A 1 92 ? 25.614 -25.166 14.323 1.00 89.31 92 LEU A O 1
ATOM 701 N N . GLN A 1 93 ? 26.922 -24.599 16.059 1.00 90.00 93 GLN A N 1
ATOM 702 C CA . GLN A 1 93 ? 28.165 -24.459 15.293 1.00 90.00 93 GLN A CA 1
ATOM 703 C C . GLN A 1 93 ? 28.701 -25.817 14.817 1.00 90.00 93 GLN A C 1
ATOM 705 O O . GLN A 1 93 ? 28.959 -25.974 13.626 1.00 90.00 93 GLN A O 1
ATOM 710 N N . GLU A 1 94 ? 28.787 -26.818 15.700 1.00 89.31 94 GLU A N 1
ATOM 711 C CA . GLU A 1 94 ? 29.139 -28.204 15.342 1.00 89.31 94 GLU A CA 1
ATOM 712 C C . GLU A 1 94 ? 28.162 -28.767 14.295 1.00 89.31 94 GLU A C 1
ATOM 714 O O . GLU A 1 94 ? 28.552 -29.361 13.286 1.00 89.31 94 GLU A O 1
ATOM 719 N N . ARG A 1 95 ? 26.865 -28.509 14.488 1.00 90.50 95 ARG A N 1
ATOM 720 C CA . ARG A 1 95 ? 25.807 -28.949 13.584 1.00 90.50 95 ARG A CA 1
ATOM 721 C C . ARG A 1 95 ? 25.877 -28.267 12.219 1.00 90.50 95 ARG A C 1
ATOM 723 O O . ARG A 1 95 ? 25.668 -28.931 11.205 1.00 90.50 95 ARG A O 1
ATOM 730 N N . LEU A 1 96 ? 26.192 -26.973 12.182 1.00 93.12 96 LEU A N 1
ATOM 731 C CA . LEU A 1 96 ? 26.455 -26.233 10.951 1.00 93.12 96 LEU A CA 1
ATOM 732 C C . LEU A 1 96 ? 27.690 -26.786 10.232 1.00 93.12 96 LEU A C 1
ATOM 734 O O . LEU A 1 96 ? 27.603 -27.039 9.034 1.00 93.12 96 LEU A O 1
ATOM 738 N N . ALA A 1 97 ? 28.792 -27.041 10.941 1.00 92.31 97 ALA A N 1
ATOM 739 C CA . ALA A 1 97 ? 29.996 -27.636 10.361 1.00 92.31 97 ALA A CA 1
ATOM 740 C C . ALA A 1 97 ? 29.696 -29.000 9.710 1.00 92.31 97 ALA A C 1
ATOM 742 O O . ALA A 1 97 ? 30.070 -29.227 8.561 1.00 92.31 97 ALA A O 1
ATOM 743 N N . ALA A 1 98 ? 28.916 -29.864 10.371 1.00 91.81 98 ALA A N 1
ATOM 744 C CA . ALA A 1 98 ? 28.464 -31.128 9.787 1.00 91.81 98 ALA A CA 1
ATOM 745 C C . ALA A 1 98 ? 27.594 -30.934 8.524 1.00 91.81 98 ALA A C 1
ATOM 747 O O . ALA A 1 98 ? 27.744 -31.669 7.546 1.00 91.81 98 ALA A O 1
ATOM 748 N N . VAL A 1 99 ? 26.696 -29.939 8.514 1.00 93.88 99 VAL A N 1
ATOM 749 C CA . VAL A 1 99 ? 25.871 -29.606 7.337 1.00 93.88 99 VAL A CA 1
ATOM 750 C C . VAL A 1 99 ? 26.721 -29.090 6.176 1.00 93.88 99 VAL A C 1
ATOM 752 O O . VAL A 1 99 ? 26.483 -29.516 5.045 1.00 93.88 99 VAL A O 1
ATOM 755 N N . LEU A 1 100 ? 27.715 -28.237 6.443 1.00 93.75 100 LEU A N 1
ATOM 756 C CA . LEU A 1 100 ? 28.655 -27.717 5.445 1.00 93.75 100 LEU A CA 1
ATOM 757 C C . LEU A 1 100 ? 29.554 -28.823 4.883 1.00 93.75 100 LEU A C 1
ATOM 759 O O . LEU A 1 100 ? 29.683 -28.915 3.669 1.00 93.75 100 LEU A O 1
ATOM 763 N N . ALA A 1 101 ? 30.077 -29.725 5.718 1.00 91.25 101 ALA A N 1
ATOM 764 C CA . ALA A 1 101 ? 30.862 -30.875 5.263 1.00 91.25 101 ALA A CA 1
ATOM 765 C C . ALA A 1 101 ? 30.071 -31.796 4.310 1.00 91.25 101 ALA A C 1
ATOM 767 O O . ALA A 1 101 ? 30.623 -32.348 3.363 1.00 91.25 101 ALA A O 1
ATOM 768 N N . ALA A 1 102 ? 28.758 -31.941 4.518 1.00 93.00 102 ALA A N 1
ATOM 769 C CA . ALA A 1 102 ? 27.889 -32.691 3.609 1.00 93.00 102 ALA A CA 1
ATOM 770 C C . ALA A 1 102 ? 27.408 -31.879 2.388 1.00 93.00 102 ALA A C 1
ATOM 772 O O . ALA A 1 102 ? 26.992 -32.465 1.385 1.00 93.00 102 ALA A O 1
ATOM 773 N N . ASN A 1 103 ? 27.416 -30.546 2.468 1.00 94.50 103 ASN A N 1
ATOM 774 C CA . ASN A 1 103 ? 26.861 -29.628 1.466 1.00 94.50 103 ASN A CA 1
ATOM 775 C C . ASN A 1 103 ? 27.784 -28.405 1.271 1.00 94.50 103 ASN A C 1
ATOM 777 O O . ASN A 1 103 ? 27.378 -27.268 1.540 1.00 94.50 103 ASN A O 1
ATOM 781 N N . PRO A 1 104 ? 29.024 -28.610 0.791 1.00 93.06 104 PRO A N 1
ATOM 782 C CA . PRO A 1 104 ? 30.057 -27.572 0.800 1.00 93.06 104 PRO A CA 1
ATOM 783 C C . PRO A 1 104 ? 29.724 -26.372 -0.099 1.00 93.06 104 PRO A C 1
ATOM 785 O O . PRO A 1 104 ? 30.189 -25.257 0.124 1.00 93.06 104 PRO A O 1
ATOM 788 N N . TRP A 1 105 ? 28.829 -26.568 -1.069 1.00 92.88 105 TRP A N 1
ATOM 789 C CA . TRP A 1 105 ? 28.290 -25.528 -1.945 1.00 92.88 105 TRP A CA 1
ATOM 790 C C . TRP A 1 105 ? 27.556 -24.388 -1.212 1.00 92.88 105 TRP A C 1
ATOM 792 O O . TRP A 1 105 ? 27.407 -23.307 -1.780 1.00 92.88 105 TRP A O 1
ATOM 802 N N . LEU A 1 106 ? 27.142 -24.584 0.048 1.00 94.00 106 LEU A N 1
ATOM 803 C CA . LEU A 1 106 ? 26.559 -23.537 0.902 1.00 94.00 106 LEU A CA 1
ATOM 804 C C . LEU A 1 106 ? 27.579 -22.454 1.306 1.00 94.00 106 LEU A C 1
ATOM 806 O O . LEU A 1 106 ? 27.195 -21.304 1.514 1.00 94.00 106 LEU A O 1
ATOM 810 N N . ALA A 1 107 ? 28.867 -22.811 1.367 1.00 92.12 107 ALA A N 1
ATOM 811 C CA . ALA A 1 107 ? 29.995 -21.894 1.550 1.00 92.12 107 ALA A CA 1
ATOM 812 C C . ALA A 1 107 ? 30.603 -21.428 0.207 1.00 92.12 107 ALA A C 1
ATOM 814 O O . ALA A 1 107 ? 31.701 -20.879 0.166 1.00 92.12 107 ALA A O 1
ATOM 815 N N . GLY A 1 108 ? 29.908 -21.678 -0.908 1.00 91.50 108 GLY A N 1
ATOM 816 C CA . GLY A 1 108 ? 30.336 -21.266 -2.241 1.00 91.50 108 GLY A CA 1
ATOM 817 C C . GLY A 1 108 ? 30.181 -19.766 -2.509 1.00 91.50 108 GLY A C 1
ATOM 818 O O . GLY A 1 108 ? 29.728 -18.991 -1.672 1.00 91.50 108 GLY A O 1
ATOM 819 N N . SER A 1 109 ? 30.515 -19.368 -3.736 1.00 93.00 109 SER A N 1
ATOM 820 C CA . SER A 1 109 ? 30.338 -18.011 -4.263 1.00 93.00 109 SER A CA 1
ATOM 821 C C . SER A 1 109 ? 29.749 -18.039 -5.676 1.00 93.00 109 SER A C 1
ATOM 823 O O . SER A 1 109 ? 29.879 -19.031 -6.400 1.00 93.00 109 SER A O 1
ATOM 825 N N . LEU A 1 110 ? 29.101 -16.945 -6.083 1.00 93.50 110 LEU A N 1
ATOM 826 C CA . LEU A 1 110 ? 28.578 -16.786 -7.442 1.00 93.50 110 LEU A CA 1
ATOM 827 C C . LEU A 1 110 ? 29.633 -16.166 -8.369 1.00 93.50 110 LEU A C 1
ATOM 829 O O . LEU A 1 110 ? 30.398 -15.282 -7.975 1.00 93.50 110 LEU A O 1
ATOM 833 N N . ARG A 1 111 ? 29.660 -16.613 -9.626 1.00 90.00 111 ARG A N 1
ATOM 834 C CA . ARG A 1 111 ? 30.525 -16.100 -10.699 1.00 90.00 111 ARG A CA 1
ATOM 835 C C . ARG A 1 111 ? 29.720 -15.951 -11.992 1.00 90.00 111 ARG A C 1
ATOM 837 O O . ARG A 1 111 ? 28.868 -16.782 -12.275 1.00 90.00 111 ARG A O 1
ATOM 844 N N . ARG A 1 112 ? 30.016 -14.937 -12.808 1.00 87.75 112 ARG A N 1
ATOM 845 C CA . ARG A 1 112 ? 29.544 -14.820 -14.204 1.00 87.75 112 ARG A CA 1
ATOM 846 C C . ARG A 1 112 ? 30.777 -14.702 -15.095 1.00 87.75 112 ARG A C 1
ATOM 848 O O . ARG A 1 112 ? 31.678 -13.917 -14.789 1.00 87.75 112 ARG A O 1
ATOM 855 N N . THR A 1 113 ? 30.852 -15.517 -16.139 1.00 72.38 113 THR A N 1
ATOM 856 C CA . THR A 1 113 ? 32.033 -15.615 -17.011 1.00 72.38 113 THR A CA 1
ATOM 857 C C . THR A 1 113 ? 31.846 -14.719 -18.233 1.00 72.38 113 THR A C 1
ATOM 859 O O . THR A 1 113 ? 30.737 -14.548 -18.715 1.00 72.38 113 THR A O 1
ATOM 862 N N . SER A 1 114 ? 32.914 -14.134 -18.777 1.00 58.12 114 SER A N 1
ATOM 863 C CA . SER A 1 114 ? 32.813 -13.215 -19.926 1.00 58.12 114 SER A CA 1
ATOM 864 C C . SER A 1 114 ? 32.468 -13.884 -21.268 1.00 58.12 114 SER A C 1
ATOM 866 O O . SER A 1 114 ? 32.274 -13.179 -22.257 1.00 58.12 114 SER A O 1
ATOM 868 N N . SER A 1 115 ? 32.427 -15.219 -21.325 1.00 50.75 115 SER A N 1
ATOM 869 C CA . SER A 1 115 ? 32.159 -16.012 -22.533 1.00 50.75 115 SER A CA 1
ATOM 870 C C . SER A 1 115 ? 30.730 -16.547 -22.638 1.00 50.75 115 SER A C 1
ATOM 872 O O . SER A 1 115 ? 30.326 -16.950 -23.724 1.00 50.75 115 SER A O 1
ATOM 874 N N . GLU A 1 116 ? 29.979 -16.580 -21.536 1.00 54.28 116 GLU A N 1
ATOM 875 C CA . GLU A 1 116 ? 28.624 -17.132 -21.463 1.00 54.28 116 GLU A CA 1
ATOM 876 C C . GLU A 1 116 ? 27.768 -16.245 -20.563 1.00 54.28 116 GLU A C 1
ATOM 878 O O . GLU A 1 116 ? 28.209 -15.844 -19.490 1.00 54.28 116 GLU A O 1
ATOM 883 N N . ASP A 1 117 ? 26.521 -15.985 -20.951 1.00 68.12 117 ASP A N 1
ATOM 884 C CA . ASP A 1 117 ? 25.623 -15.082 -20.215 1.00 68.12 117 ASP A CA 1
ATOM 885 C C . ASP A 1 117 ? 25.042 -15.700 -18.920 1.00 68.12 117 ASP A C 1
ATOM 887 O O . ASP A 1 117 ? 24.065 -15.219 -18.353 1.00 68.12 117 ASP A O 1
ATOM 891 N N . ARG A 1 118 ? 25.641 -16.802 -18.455 1.00 86.19 118 ARG A N 1
ATOM 892 C CA . ARG A 1 118 ? 25.141 -17.679 -17.394 1.00 86.19 118 ARG A CA 1
ATOM 893 C C . ARG A 1 118 ? 25.929 -17.501 -16.094 1.00 86.19 118 ARG A C 1
ATOM 895 O O . ARG A 1 118 ? 27.136 -17.245 -16.099 1.00 86.19 118 ARG A O 1
ATOM 902 N N . VAL A 1 119 ? 25.240 -17.663 -14.966 1.00 91.38 119 VAL A N 1
ATOM 903 C CA . VAL A 1 119 ? 25.839 -17.653 -13.628 1.00 91.38 119 VAL A CA 1
ATOM 904 C C . VAL A 1 119 ? 26.296 -19.060 -13.243 1.00 91.38 119 VAL A C 1
ATOM 906 O O . VAL A 1 119 ? 25.644 -20.057 -13.543 1.00 91.38 119 VAL A O 1
ATOM 909 N N . PHE A 1 120 ? 27.427 -19.138 -12.552 1.00 92.19 120 PHE A N 1
ATOM 910 C CA . PHE A 1 120 ? 28.035 -20.359 -12.045 1.00 92.19 120 PHE A CA 1
ATOM 911 C C . PHE A 1 120 ? 28.128 -20.296 -10.519 1.00 92.19 120 PHE A C 1
ATOM 913 O O . PHE A 1 120 ? 28.520 -19.275 -9.948 1.00 92.19 120 PHE A O 1
ATOM 920 N N . LEU A 1 121 ? 27.808 -21.411 -9.865 1.00 93.50 121 LEU A N 1
ATOM 921 C CA . LEU A 1 121 ? 28.084 -21.645 -8.453 1.00 93.50 121 LEU A CA 1
ATOM 922 C C . LEU A 1 121 ? 29.463 -22.294 -8.324 1.00 93.50 121 LEU A C 1
ATOM 924 O O . LEU A 1 121 ? 29.685 -23.398 -8.826 1.00 93.50 121 LEU A O 1
ATOM 928 N N . ARG A 1 122 ? 30.378 -21.598 -7.652 1.00 92.31 122 ARG A N 1
ATOM 929 C CA . ARG A 1 122 ? 31.757 -22.024 -7.405 1.00 92.31 122 ARG A CA 1
ATOM 930 C C . ARG A 1 122 ? 31.939 -22.395 -5.939 1.00 92.31 122 ARG A C 1
ATOM 932 O O . ARG A 1 122 ? 31.655 -21.574 -5.072 1.00 92.31 122 ARG A O 1
ATOM 939 N N . TYR A 1 123 ? 32.462 -23.582 -5.658 1.00 91.75 123 TYR A N 1
ATOM 940 C CA . TYR A 1 123 ? 32.744 -24.050 -4.298 1.00 91.75 123 TYR A CA 1
ATOM 941 C C . TYR A 1 123 ? 33.931 -25.022 -4.274 1.00 91.75 123 TYR A C 1
ATOM 943 O O . TYR A 1 123 ? 34.369 -25.515 -5.312 1.00 91.75 123 TYR A O 1
ATOM 951 N N . GLU A 1 124 ? 34.482 -25.280 -3.095 1.00 88.81 124 GLU A N 1
ATOM 952 C CA . GLU A 1 124 ? 35.507 -26.308 -2.880 1.00 88.81 124 GLU A CA 1
ATOM 953 C C . GLU A 1 124 ? 34.854 -27.543 -2.255 1.00 88.81 124 GLU A C 1
ATOM 955 O O . GLU A 1 124 ? 33.874 -27.402 -1.535 1.00 88.81 124 GLU A O 1
ATOM 960 N N . GLU A 1 125 ? 35.326 -28.755 -2.555 1.00 82.94 125 GLU A N 1
ATOM 961 C CA . GLU A 1 125 ? 34.710 -29.977 -2.001 1.00 82.94 125 GLU A CA 1
ATOM 962 C C . GLU A 1 125 ? 35.004 -30.194 -0.513 1.00 82.94 125 GLU A C 1
ATOM 964 O O . GLU A 1 125 ? 34.181 -30.776 0.188 1.00 82.94 125 GLU A O 1
ATOM 969 N N . ASP A 1 126 ? 36.165 -29.733 -0.051 1.00 82.00 126 ASP A N 1
ATOM 970 C CA . ASP A 1 126 ? 36.616 -29.839 1.334 1.00 82.00 126 ASP A CA 1
ATOM 971 C C . ASP A 1 126 ? 36.556 -28.446 1.967 1.00 82.00 126 ASP A C 1
ATOM 973 O O . ASP A 1 126 ? 37.325 -27.552 1.610 1.00 82.00 126 ASP A O 1
ATOM 977 N N . VAL A 1 127 ? 35.573 -28.243 2.844 1.00 81.19 127 VAL A N 1
ATOM 978 C CA . VAL A 1 127 ? 35.292 -26.963 3.499 1.00 81.19 127 VAL A CA 1
ATOM 979 C C . VAL A 1 127 ? 35.723 -27.081 4.954 1.00 81.19 127 VAL A C 1
ATOM 981 O O . VAL A 1 127 ? 35.069 -27.749 5.754 1.00 81.19 127 VAL A O 1
ATOM 984 N N . GLY A 1 128 ? 36.842 -26.436 5.288 1.00 73.00 128 GLY A N 1
ATOM 985 C CA . GLY A 1 128 ? 37.396 -26.455 6.640 1.00 73.00 128 GLY A CA 1
ATOM 986 C C . GLY A 1 128 ? 36.472 -25.809 7.679 1.00 73.00 128 GLY A C 1
ATOM 987 O O . GLY A 1 128 ? 35.643 -24.957 7.355 1.00 73.00 128 GLY A O 1
ATOM 988 N N . GLU A 1 129 ? 36.667 -26.172 8.950 1.00 74.38 129 GLU A N 1
ATOM 989 C CA . GLU A 1 129 ? 35.870 -25.688 10.094 1.00 74.38 129 GLU A CA 1
ATOM 990 C C . GLU A 1 129 ? 35.803 -24.148 10.184 1.00 74.38 129 GLU A C 1
ATOM 992 O O . GLU A 1 129 ? 34.802 -23.592 10.635 1.00 74.38 129 GLU A O 1
ATOM 997 N N . GLU A 1 130 ? 36.823 -23.446 9.673 1.00 77.19 130 GLU A N 1
ATOM 998 C CA . GLU A 1 130 ? 36.877 -21.981 9.576 1.00 77.19 130 GLU A CA 1
ATOM 999 C C . GLU A 1 130 ? 35.660 -21.384 8.830 1.00 77.19 130 GLU A C 1
ATOM 1001 O O . GLU A 1 130 ? 35.131 -20.357 9.253 1.00 77.19 130 GLU A O 1
ATOM 1006 N N . ALA A 1 131 ? 35.118 -22.054 7.805 1.00 82.81 131 ALA A N 1
ATOM 1007 C CA . ALA A 1 131 ? 33.948 -21.564 7.064 1.00 82.81 131 ALA A CA 1
ATOM 1008 C C . ALA A 1 131 ? 32.648 -21.583 7.892 1.00 82.81 131 ALA A C 1
ATOM 1010 O O . ALA A 1 131 ? 31.758 -20.755 7.679 1.00 82.81 131 ALA A O 1
ATOM 1011 N N . ALA A 1 132 ? 32.532 -22.485 8.876 1.00 84.12 132 ALA A N 1
ATOM 1012 C CA . ALA A 1 132 ? 31.408 -22.467 9.810 1.00 84.12 132 ALA A CA 1
ATOM 1013 C C . ALA A 1 132 ? 31.443 -21.206 10.691 1.00 84.12 132 ALA A C 1
ATOM 1015 O O . ALA A 1 132 ? 30.388 -20.665 11.018 1.00 84.12 132 ALA A O 1
ATOM 1016 N N . HIS A 1 133 ? 32.637 -20.693 11.017 1.00 82.94 133 HIS A N 1
ATOM 1017 C CA . HIS A 1 133 ? 32.811 -19.438 11.752 1.00 82.94 133 HIS A CA 1
ATOM 1018 C C . HIS A 1 133 ? 32.548 -18.182 10.903 1.00 82.94 133 HIS A C 1
ATOM 1020 O O . HIS A 1 133 ? 32.157 -17.163 11.463 1.00 82.94 133 HIS A O 1
ATOM 1026 N N . GLU A 1 134 ? 32.713 -18.235 9.576 1.00 84.75 134 GLU A N 1
ATOM 1027 C CA . GLU A 1 134 ? 32.339 -17.124 8.680 1.00 84.75 134 GLU A CA 1
ATOM 1028 C C . GLU A 1 134 ? 30.819 -17.048 8.439 1.00 84.75 134 GLU A C 1
ATOM 1030 O O . GLU A 1 134 ? 30.242 -15.960 8.358 1.00 84.75 134 GLU A O 1
ATOM 1035 N N . ILE A 1 135 ? 30.155 -18.207 8.352 1.00 91.56 135 ILE A N 1
ATOM 1036 C CA . ILE A 1 135 ? 28.704 -18.329 8.131 1.00 91.56 135 ILE A CA 1
ATOM 1037 C C . ILE A 1 135 ? 27.897 -18.094 9.417 1.00 91.56 135 ILE A C 1
ATOM 1039 O O . ILE A 1 135 ? 26.769 -17.590 9.355 1.00 91.56 135 ILE A O 1
ATOM 1043 N N . PHE A 1 136 ? 28.449 -18.458 10.578 1.00 93.06 136 PHE A N 1
ATOM 1044 C CA . PHE A 1 136 ? 27.799 -18.299 11.877 1.00 93.06 136 PHE A CA 1
ATOM 1045 C C . PHE A 1 136 ? 28.139 -16.960 12.537 1.00 93.06 136 PHE A C 1
ATOM 1047 O O . PHE A 1 136 ? 29.298 -16.673 12.823 1.00 93.06 136 PHE A O 1
ATOM 1054 N N . GLN A 1 137 ? 27.121 -16.182 12.907 1.00 90.62 137 GLN A N 1
ATOM 1055 C CA . GLN A 1 137 ? 27.293 -14.941 13.660 1.00 90.62 137 GLN A CA 1
ATOM 1056 C C . GLN A 1 137 ? 26.492 -14.961 14.969 1.00 90.62 137 GLN A C 1
ATOM 1058 O O . GLN A 1 137 ? 25.300 -15.255 14.982 1.00 90.62 137 GLN A O 1
ATOM 1063 N N . SER A 1 138 ? 27.126 -14.577 16.077 1.00 87.50 138 SER A N 1
ATOM 1064 C CA . SER A 1 138 ? 26.418 -14.225 17.314 1.00 87.50 138 SER A CA 1
ATOM 1065 C C . SER A 1 138 ? 26.419 -12.708 17.474 1.00 87.50 138 SER A C 1
ATOM 1067 O O . SER A 1 138 ? 27.461 -12.065 17.337 1.00 87.50 138 SER A O 1
ATOM 1069 N N . ILE A 1 139 ? 25.245 -12.130 17.715 1.00 84.88 139 ILE A N 1
ATOM 1070 C CA . ILE A 1 139 ? 25.023 -10.691 17.843 1.00 84.88 139 ILE A CA 1
ATOM 1071 C C . ILE A 1 139 ? 24.553 -10.410 19.269 1.00 84.88 139 ILE A C 1
ATOM 1073 O O . ILE A 1 139 ? 23.514 -10.909 19.708 1.00 84.88 139 ILE A O 1
ATOM 1077 N N . GLY A 1 140 ? 25.345 -9.611 19.985 1.00 71.56 140 GLY A N 1
ATOM 1078 C CA . GLY A 1 140 ? 25.065 -9.224 21.364 1.00 71.56 140 GLY A CA 1
ATOM 1079 C C . GLY A 1 140 ? 23.842 -8.305 21.514 1.00 71.56 140 GLY A C 1
ATOM 1080 O O . GLY A 1 140 ? 23.348 -7.750 20.522 1.00 71.56 140 GLY A O 1
ATOM 1081 N N . PRO A 1 141 ? 23.365 -8.121 22.758 1.00 67.31 141 PRO A N 1
ATOM 1082 C CA . PRO A 1 141 ? 22.210 -7.281 23.054 1.00 67.31 141 PRO A CA 1
ATOM 1083 C C . PRO A 1 141 ? 22.412 -5.838 22.568 1.00 67.31 141 PRO A C 1
ATOM 1085 O O . PRO A 1 141 ? 23.513 -5.291 22.618 1.00 67.31 141 PRO A O 1
ATOM 1088 N N . GLY A 1 142 ? 21.330 -5.222 22.086 1.00 64.50 142 GLY A N 1
ATOM 1089 C CA . GLY A 1 142 ? 21.297 -3.822 21.647 1.00 64.50 142 GLY A CA 1
ATOM 1090 C C . GLY A 1 142 ? 21.654 -3.540 20.178 1.00 64.50 142 GLY A C 1
ATOM 1091 O O . GLY A 1 142 ? 21.419 -2.422 19.733 1.00 64.50 142 GLY A O 1
ATOM 1092 N N . ILE A 1 143 ? 22.171 -4.507 19.404 1.00 75.19 143 ILE A N 1
ATOM 1093 C CA . ILE A 1 143 ? 22.472 -4.294 17.968 1.00 75.19 143 ILE A CA 1
ATOM 1094 C C . ILE A 1 143 ? 21.219 -4.489 17.101 1.00 75.19 143 ILE A C 1
ATOM 1096 O O . ILE A 1 143 ? 20.774 -3.557 16.438 1.00 75.19 143 ILE A O 1
ATOM 1100 N N . LEU A 1 144 ? 20.650 -5.701 17.102 1.00 80.06 144 LEU A N 1
ATOM 1101 C CA . LEU A 1 144 ? 19.392 -6.002 16.404 1.00 80.06 144 LEU A CA 1
ATOM 1102 C C . LEU A 1 144 ? 18.192 -5.999 17.353 1.00 80.06 144 LEU A C 1
ATOM 1104 O O . LEU A 1 144 ? 17.138 -5.511 16.969 1.00 80.06 144 LEU A O 1
ATOM 1108 N N . ASP A 1 145 ? 18.352 -6.469 18.595 1.00 79.12 145 ASP A N 1
ATOM 1109 C CA . ASP A 1 145 ? 17.332 -6.367 19.653 1.00 79.12 145 ASP A CA 1
ATOM 1110 C C . ASP A 1 145 ? 15.921 -6.781 19.168 1.00 79.12 145 ASP A C 1
ATOM 1112 O O . ASP A 1 145 ? 15.016 -5.961 18.991 1.00 79.12 145 ASP A O 1
ATOM 1116 N N . LEU A 1 146 ? 15.785 -8.062 18.816 1.00 83.00 146 LEU A N 1
ATOM 1117 C CA . LEU A 1 146 ? 14.570 -8.651 18.249 1.00 83.00 146 LEU A CA 1
ATOM 1118 C C . LEU A 1 146 ? 13.777 -9.361 19.349 1.00 83.00 146 LEU A C 1
ATOM 1120 O O . LEU A 1 146 ? 14.346 -10.141 20.109 1.00 83.00 146 LEU A O 1
ATOM 1124 N N . HIS A 1 147 ? 12.463 -9.142 19.387 1.00 78.38 147 HIS A N 1
ATOM 1125 C CA . HIS A 1 147 ? 11.544 -9.725 20.370 1.00 78.38 147 HIS A CA 1
ATOM 1126 C C . HIS A 1 147 ? 10.262 -10.212 19.664 1.00 78.38 147 HIS A C 1
ATOM 1128 O O . HIS A 1 147 ? 9.841 -9.544 18.714 1.00 78.38 147 HIS A O 1
ATOM 1134 N N . PRO A 1 148 ? 9.620 -11.323 20.083 1.00 73.06 148 PRO A N 1
ATOM 1135 C CA . PRO A 1 148 ? 8.417 -11.851 19.423 1.00 73.06 148 PRO A CA 1
ATOM 1136 C C . PRO A 1 148 ? 7.241 -10.863 19.377 1.00 73.06 148 PRO A C 1
ATOM 1138 O O . PRO A 1 148 ? 6.547 -10.807 18.366 1.00 73.06 148 PRO A O 1
ATOM 1141 N N . ASP A 1 149 ? 7.067 -10.033 20.411 1.00 68.94 149 ASP A N 1
ATOM 1142 C CA . ASP A 1 149 ? 5.994 -9.020 20.479 1.00 68.94 149 ASP A CA 1
ATOM 1143 C C . ASP A 1 149 ? 6.222 -7.795 19.558 1.00 68.94 149 ASP A C 1
ATOM 1145 O O . ASP A 1 149 ? 5.445 -6.836 19.572 1.00 68.94 149 ASP A O 1
ATOM 1149 N N . MET A 1 150 ? 7.310 -7.771 18.780 1.00 72.81 150 MET A N 1
ATOM 1150 C CA . MET A 1 150 ? 7.631 -6.662 17.881 1.00 72.81 150 MET A CA 1
ATOM 1151 C C . MET A 1 150 ? 6.679 -6.630 16.669 1.00 72.81 150 MET A C 1
ATOM 1153 O O . MET A 1 150 ? 6.497 -7.655 16.008 1.00 72.81 150 MET A O 1
ATOM 1157 N N . PRO A 1 151 ? 6.126 -5.457 16.294 1.00 77.06 151 PRO A N 1
ATOM 1158 C CA . PRO A 1 151 ? 5.382 -5.303 15.047 1.00 77.06 151 PRO A CA 1
ATOM 1159 C C . PRO A 1 151 ? 6.197 -5.767 13.832 1.00 77.06 151 PRO A C 1
ATOM 1161 O O . PRO A 1 151 ? 7.382 -5.453 13.711 1.00 77.06 151 PRO A O 1
ATOM 1164 N N . TYR A 1 152 ? 5.568 -6.519 12.923 1.00 82.12 152 TYR A N 1
ATOM 1165 C CA . TYR A 1 152 ? 6.277 -7.166 11.810 1.00 82.12 152 TYR A CA 1
ATOM 1166 C C . TYR A 1 152 ? 6.975 -6.164 10.875 1.00 82.12 152 TYR A C 1
ATOM 1168 O O . TYR A 1 152 ? 8.053 -6.444 10.367 1.00 82.12 152 TYR A O 1
ATOM 1176 N N . ASP A 1 153 ? 6.410 -4.973 10.682 1.00 78.06 153 ASP A N 1
ATOM 1177 C CA . ASP A 1 153 ? 7.043 -3.888 9.929 1.00 78.06 153 ASP A CA 1
ATOM 1178 C C . ASP A 1 153 ? 8.338 -3.395 10.596 1.00 78.06 153 ASP A C 1
ATOM 1180 O O . ASP A 1 153 ? 9.350 -3.241 9.914 1.00 78.06 153 ASP A O 1
ATOM 1184 N N . VAL A 1 154 ? 8.355 -3.239 11.923 1.00 81.25 154 VAL A N 1
ATOM 1185 C CA . VAL A 1 154 ? 9.574 -2.904 12.681 1.00 81.25 154 VAL A CA 1
ATOM 1186 C C . VAL A 1 154 ? 10.593 -4.048 12.618 1.00 81.25 154 VAL A C 1
ATOM 1188 O O . VAL A 1 154 ? 11.774 -3.797 12.387 1.00 81.25 154 VAL A O 1
ATOM 1191 N N . LEU A 1 155 ? 10.147 -5.304 12.739 1.00 84.31 155 LEU A N 1
ATOM 1192 C CA . LEU A 1 155 ? 11.004 -6.486 12.590 1.00 84.31 155 LEU A CA 1
ATOM 1193 C C . LEU A 1 155 ? 11.663 -6.514 11.205 1.00 84.31 155 LEU A C 1
ATOM 1195 O O . LEU A 1 155 ? 12.882 -6.660 11.118 1.00 84.31 155 LEU A O 1
ATOM 1199 N N . THR A 1 156 ? 10.891 -6.306 10.132 1.00 84.25 156 THR A N 1
ATOM 1200 C CA . THR A 1 156 ? 11.443 -6.270 8.768 1.00 84.25 156 THR A CA 1
ATOM 1201 C C . THR A 1 156 ? 12.438 -5.134 8.580 1.00 84.25 156 THR A C 1
ATOM 1203 O O . THR A 1 156 ? 13.494 -5.372 8.012 1.00 84.25 156 THR A O 1
ATOM 1206 N N . GLN A 1 157 ? 12.185 -3.938 9.121 1.00 85.25 157 GLN A N 1
ATOM 1207 C CA . GLN A 1 157 ? 13.130 -2.814 9.047 1.00 85.25 157 GLN A CA 1
ATOM 1208 C C . GLN A 1 157 ? 14.442 -3.075 9.798 1.00 85.25 157 GLN A C 1
ATOM 1210 O O . GLN A 1 157 ? 15.482 -2.567 9.388 1.00 85.25 157 GLN A O 1
ATOM 1215 N N . LYS A 1 158 ? 14.412 -3.854 10.888 1.00 88.44 158 LYS A N 1
ATOM 1216 C CA . LYS A 1 158 ? 15.632 -4.244 11.607 1.00 88.44 158 LYS A CA 1
ATOM 1217 C C . LYS A 1 158 ? 16.416 -5.345 10.890 1.00 88.44 158 LYS A C 1
ATOM 1219 O O . LYS A 1 158 ? 17.640 -5.324 10.939 1.00 88.44 158 LYS A O 1
ATOM 1224 N N . VAL A 1 159 ? 15.744 -6.314 10.263 1.00 89.19 159 VAL A N 1
ATOM 1225 C CA . VAL A 1 159 ? 16.395 -7.469 9.612 1.00 89.19 159 VAL A CA 1
ATOM 1226 C C . VAL A 1 159 ? 16.840 -7.154 8.178 1.00 89.19 159 VAL A C 1
ATOM 1228 O O . VAL A 1 159 ? 17.946 -7.542 7.793 1.00 89.19 159 VAL A O 1
ATOM 1231 N N . SER A 1 160 ? 16.027 -6.425 7.411 1.00 88.75 160 SER A N 1
ATOM 1232 C CA . SER A 1 160 ? 16.257 -6.120 5.992 1.00 88.75 160 SER A CA 1
ATOM 1233 C C . SER A 1 160 ? 17.520 -5.287 5.790 1.00 88.75 160 SER A C 1
ATOM 1235 O O . SER A 1 160 ? 17.656 -4.198 6.343 1.00 88.75 160 SER A O 1
ATOM 1237 N N . GLY A 1 161 ? 18.465 -5.797 4.997 1.00 82.19 161 GLY A N 1
ATOM 1238 C CA . GLY A 1 161 ? 19.756 -5.134 4.762 1.00 82.19 161 GLY A CA 1
ATOM 1239 C C . GLY A 1 161 ? 20.677 -5.067 5.991 1.00 82.19 161 GLY A C 1
ATOM 1240 O O . GLY A 1 161 ? 21.729 -4.429 5.939 1.00 82.19 161 GLY A O 1
ATOM 1241 N N . SER A 1 162 ? 20.311 -5.726 7.095 1.00 88.44 162 SER A N 1
ATOM 1242 C CA . SER A 1 162 ? 21.212 -5.935 8.227 1.00 88.44 162 SER A CA 1
ATOM 1243 C C . SER A 1 162 ? 22.294 -6.955 7.881 1.00 88.44 162 SER A C 1
ATOM 1245 O O . SER A 1 162 ? 22.183 -7.716 6.921 1.00 88.44 162 SER A O 1
ATOM 1247 N N . CYS A 1 163 ? 23.320 -7.060 8.727 1.00 85.50 163 CYS A N 1
ATOM 1248 C CA . CYS A 1 163 ? 24.326 -8.106 8.563 1.00 85.50 163 CYS A CA 1
ATOM 1249 C C . CYS A 1 163 ? 23.776 -9.542 8.703 1.00 85.50 163 CYS A C 1
ATOM 1251 O O . CYS A 1 163 ? 24.490 -10.464 8.321 1.00 85.50 163 CYS A O 1
ATOM 1253 N N . ALA A 1 164 ? 22.562 -9.754 9.231 1.00 87.50 164 ALA A N 1
ATOM 1254 C CA . ALA A 1 164 ? 21.974 -11.084 9.420 1.00 87.50 164 ALA A CA 1
ATOM 1255 C C . ALA A 1 164 ? 21.294 -11.655 8.156 1.00 87.50 164 ALA A C 1
ATOM 1257 O O . ALA A 1 164 ? 21.083 -12.865 8.075 1.00 87.50 164 ALA A O 1
ATOM 1258 N N . GLU A 1 165 ? 20.964 -10.806 7.179 1.00 91.44 165 GLU A N 1
ATOM 1259 C CA . GLU A 1 165 ? 20.339 -11.193 5.911 1.00 91.44 165 GLU A CA 1
ATOM 1260 C C . GLU A 1 165 ? 21.383 -11.302 4.787 1.00 91.44 165 GLU A C 1
ATOM 1262 O O . GLU A 1 165 ? 22.364 -10.557 4.748 1.00 91.44 165 GLU A O 1
ATOM 1267 N N . ILE A 1 166 ? 21.181 -12.243 3.863 1.00 92.56 166 ILE A N 1
ATOM 1268 C CA . ILE A 1 166 ? 21.996 -12.354 2.650 1.00 92.56 166 ILE A CA 1
ATOM 1269 C C . ILE A 1 166 ? 21.531 -11.325 1.611 1.00 92.56 166 ILE A C 1
ATOM 1271 O O . ILE A 1 166 ? 20.328 -11.253 1.330 1.00 92.56 166 ILE A O 1
ATOM 1275 N N . PRO A 1 167 ? 22.463 -10.556 1.013 1.00 90.75 167 PRO A N 1
ATOM 1276 C CA . PRO A 1 167 ? 22.134 -9.515 0.046 1.00 90.75 167 PRO A CA 1
ATOM 1277 C C . PRO A 1 167 ? 21.598 -10.086 -1.278 1.00 90.75 167 PRO A C 1
ATOM 1279 O O . PRO A 1 167 ? 21.451 -11.297 -1.456 1.00 90.75 167 PRO A O 1
ATOM 1282 N N . SER A 1 168 ? 21.285 -9.198 -2.224 1.00 91.88 168 SER A N 1
ATOM 1283 C CA . SER A 1 168 ? 20.794 -9.592 -3.549 1.00 91.88 168 SER A CA 1
ATOM 1284 C C . SER A 1 168 ? 21.789 -10.490 -4.303 1.00 91.88 168 SER A C 1
ATOM 1286 O O . SER A 1 168 ? 23.008 -10.386 -4.132 1.00 91.88 168 SER A O 1
ATOM 1288 N N . GLY A 1 169 ? 21.289 -11.334 -5.209 1.00 90.00 169 GLY A N 1
ATOM 1289 C CA . GLY A 1 169 ? 22.127 -12.114 -6.130 1.00 90.00 169 GLY A CA 1
ATOM 1290 C C . GLY A 1 169 ? 23.140 -11.266 -6.914 1.00 90.00 169 GLY A C 1
ATOM 1291 O O . GLY A 1 169 ? 24.287 -11.680 -7.096 1.00 90.00 169 GLY A O 1
ATOM 1292 N N . VAL A 1 170 ? 22.758 -10.045 -7.310 1.00 90.62 170 VAL A N 1
ATOM 1293 C CA . VAL A 1 170 ? 23.648 -9.052 -7.941 1.00 90.62 170 VAL A CA 1
ATOM 1294 C C . VAL A 1 170 ? 24.804 -8.644 -7.016 1.00 90.62 170 VAL A C 1
ATOM 1296 O O . VAL A 1 170 ? 25.935 -8.494 -7.479 1.00 90.62 170 VAL A O 1
ATOM 1299 N N . GLU A 1 171 ? 24.564 -8.470 -5.718 1.00 89.88 171 GLU A N 1
ATOM 1300 C CA . GLU A 1 171 ? 25.611 -8.144 -4.739 1.00 89.88 171 GLU A CA 1
ATOM 1301 C C . GLU A 1 171 ? 26.524 -9.342 -4.448 1.00 89.88 171 GLU A C 1
ATOM 1303 O O . GLU A 1 171 ? 27.746 -9.180 -4.464 1.00 89.88 171 GLU A O 1
ATOM 1308 N N . CYS A 1 172 ? 25.967 -10.550 -4.304 1.00 90.69 172 CYS A N 1
ATOM 1309 C CA . CYS A 1 172 ? 26.741 -11.796 -4.206 1.00 90.69 172 CYS A CA 1
ATOM 1310 C C . CYS A 1 172 ? 27.629 -12.050 -5.442 1.00 90.69 172 CYS A C 1
ATOM 1312 O O . CYS A 1 172 ? 28.715 -12.615 -5.315 1.00 90.69 172 CYS A O 1
ATOM 1314 N N . LEU A 1 173 ? 27.201 -11.615 -6.634 1.00 90.56 173 LEU A N 1
ATOM 1315 C CA . LEU A 1 173 ? 28.006 -11.650 -7.862 1.00 90.56 173 LEU A CA 1
ATOM 1316 C C . LEU A 1 173 ? 29.094 -10.568 -7.907 1.00 90.56 173 LEU A C 1
ATOM 1318 O O . LEU A 1 173 ? 30.197 -10.824 -8.390 1.00 90.56 173 LEU A O 1
ATOM 1322 N N . ARG A 1 174 ? 28.793 -9.351 -7.436 1.00 88.38 174 ARG A N 1
ATOM 1323 C CA . ARG A 1 174 ? 29.751 -8.229 -7.407 1.00 88.38 174 ARG A CA 1
ATOM 1324 C C . ARG A 1 174 ? 30.860 -8.440 -6.385 1.00 88.38 174 ARG A C 1
ATOM 1326 O O . ARG A 1 174 ? 31.995 -8.041 -6.638 1.00 88.38 174 ARG A O 1
ATOM 1333 N N . ASN A 1 175 ? 30.536 -9.045 -5.247 1.00 86.56 175 ASN A N 1
ATOM 1334 C CA . ASN A 1 175 ? 31.487 -9.354 -4.195 1.00 86.56 175 ASN A CA 1
ATOM 1335 C C . ASN A 1 175 ? 31.370 -10.828 -3.784 1.00 86.56 175 ASN A C 1
ATOM 1337 O O . ASN A 1 175 ? 30.544 -11.200 -2.951 1.00 86.56 175 ASN A O 1
ATOM 1341 N N . SER A 1 176 ? 32.276 -11.651 -4.318 1.00 79.19 176 SER A N 1
ATOM 1342 C CA . SER A 1 176 ? 32.341 -13.090 -4.039 1.00 79.19 176 SER A CA 1
ATOM 1343 C C . SER A 1 176 ? 32.767 -13.442 -2.604 1.00 79.19 176 SER A C 1
ATOM 1345 O O . SER A 1 176 ? 33.002 -14.615 -2.339 1.00 79.19 176 SER A O 1
ATOM 1347 N N . SER A 1 177 ? 32.925 -12.461 -1.704 1.00 80.88 177 SER A N 1
ATOM 1348 C CA . SER A 1 177 ? 33.118 -12.686 -0.265 1.00 80.88 177 SER A CA 1
ATOM 1349 C C . SER A 1 177 ? 31.802 -12.752 0.524 1.00 80.88 177 SER A C 1
ATOM 1351 O O . SER A 1 177 ? 31.846 -12.958 1.734 1.00 80.88 177 SER A O 1
ATOM 1353 N N . HIS A 1 178 ? 30.643 -12.498 -0.096 1.00 83.88 178 HIS A N 1
ATOM 1354 C CA . HIS A 1 178 ? 29.361 -12.689 0.585 1.00 83.88 178 HIS A CA 1
ATOM 1355 C C . HIS A 1 178 ? 29.023 -14.185 0.644 1.00 83.88 178 HIS A C 1
ATOM 1357 O O . HIS A 1 178 ? 28.987 -14.824 -0.411 1.00 83.88 178 HIS A O 1
ATOM 1363 N N . PRO A 1 179 ? 28.749 -14.745 1.836 1.00 85.19 179 PRO A N 1
ATOM 1364 C CA . PRO A 1 179 ? 28.384 -16.147 1.962 1.00 85.19 179 PRO A CA 1
ATOM 1365 C C . PRO A 1 179 ? 26.979 -16.384 1.396 1.00 85.19 179 PRO A C 1
ATOM 1367 O O . PRO A 1 179 ? 26.121 -15.498 1.437 1.00 85.19 179 PRO A O 1
ATOM 1370 N N . LEU A 1 180 ? 26.734 -17.590 0.880 1.00 93.69 180 LEU A N 1
ATOM 1371 C CA . LEU A 1 180 ? 25.441 -17.958 0.292 1.00 93.69 180 LEU A CA 1
ATOM 1372 C C . LEU A 1 180 ? 24.475 -18.615 1.288 1.00 93.69 180 LEU A C 1
ATOM 1374 O O . LEU A 1 180 ? 23.281 -18.684 0.998 1.00 93.69 180 LEU A O 1
ATOM 1378 N N . LEU A 1 181 ? 24.963 -19.007 2.469 1.00 95.88 181 LEU A N 1
ATOM 1379 C CA . LEU A 1 181 ? 24.196 -19.326 3.677 1.00 95.88 181 LEU A CA 1
ATOM 1380 C C . LEU A 1 181 ? 24.672 -18.423 4.826 1.00 95.88 181 LEU A C 1
ATOM 1382 O O . LEU A 1 181 ? 25.861 -18.142 4.937 1.00 95.88 181 LEU A O 1
ATOM 1386 N N . LYS A 1 182 ? 23.760 -18.003 5.706 1.00 94.88 182 LYS A N 1
ATOM 1387 C CA . LYS A 1 182 ? 24.076 -17.291 6.943 1.00 94.88 182 LYS A CA 1
ATOM 1388 C C . LYS A 1 182 ? 23.188 -17.759 8.090 1.00 94.88 182 LYS A C 1
ATOM 1390 O O . LYS A 1 182 ? 21.972 -17.872 7.938 1.00 94.88 182 LYS A O 1
ATOM 1395 N N . VAL A 1 183 ? 23.801 -18.005 9.246 1.00 95.31 183 VAL A N 1
ATOM 1396 C CA . VAL A 1 183 ? 23.120 -18.403 10.486 1.00 95.31 183 VAL A CA 1
ATOM 1397 C C . VAL A 1 183 ? 23.477 -17.389 11.562 1.00 95.31 183 VAL A C 1
ATOM 1399 O O . VAL A 1 183 ? 24.647 -17.214 11.884 1.00 95.31 183 VAL A O 1
ATOM 1402 N N . THR A 1 184 ? 22.486 -16.685 12.099 1.00 93.94 184 THR A N 1
ATOM 1403 C CA . THR A 1 184 ? 22.701 -15.608 13.070 1.00 93.94 184 THR A CA 1
ATOM 1404 C C . THR A 1 184 ? 21.871 -15.830 14.328 1.00 93.94 184 THR A C 1
ATOM 1406 O O . THR A 1 184 ? 20.676 -16.091 14.237 1.00 93.94 184 THR A O 1
ATOM 1409 N N . ILE A 1 185 ? 22.481 -15.695 15.505 1.00 91.44 185 ILE A N 1
ATOM 1410 C CA . ILE A 1 185 ? 21.769 -15.629 16.789 1.00 91.44 185 ILE A CA 1
ATOM 1411 C C . ILE A 1 185 ? 21.786 -14.188 17.302 1.00 91.44 185 ILE A C 1
ATOM 1413 O O . ILE A 1 185 ? 22.828 -13.535 17.299 1.00 91.44 185 ILE A O 1
ATOM 1417 N N . CYS A 1 186 ? 20.637 -13.699 17.765 1.00 88.44 186 CYS A N 1
ATOM 1418 C CA . CYS A 1 186 ? 20.486 -12.414 18.445 1.00 88.44 186 CYS A CA 1
ATOM 1419 C C . CYS A 1 186 ? 19.858 -12.640 19.823 1.00 88.44 186 CYS A C 1
ATOM 1421 O O . CYS A 1 186 ? 18.750 -13.166 19.903 1.00 88.44 186 CYS A O 1
ATOM 1423 N N . SER A 1 187 ? 20.535 -12.232 20.896 1.00 74.94 187 SER A N 1
ATOM 1424 C CA . SER A 1 187 ? 20.046 -12.378 22.276 1.00 74.94 187 SER A CA 1
ATOM 1425 C C . SER A 1 187 ? 19.729 -10.997 22.873 1.00 74.94 187 SER A C 1
ATOM 1427 O O . SER A 1 187 ? 20.648 -10.187 23.023 1.00 74.94 187 SER A O 1
ATOM 1429 N N . PRO A 1 188 ? 18.450 -10.682 23.171 1.00 56.00 188 PRO A N 1
ATOM 1430 C CA . PRO A 1 188 ? 18.069 -9.479 23.916 1.00 56.00 188 PRO A CA 1
ATOM 1431 C C . PRO A 1 188 ? 18.226 -9.634 25.443 1.00 56.00 188 PRO A C 1
ATOM 1433 O O . PRO A 1 188 ? 18.419 -8.636 26.135 1.00 56.00 188 PRO A O 1
ATOM 1436 N N . SER A 1 189 ? 18.163 -10.859 25.981 1.00 55.81 189 SER A N 1
ATOM 1437 C CA . SER A 1 189 ? 18.281 -11.168 27.417 1.00 55.81 189 SER A CA 1
ATOM 1438 C C . SER A 1 189 ? 18.900 -12.560 27.645 1.00 55.81 189 SER A C 1
ATOM 1440 O O . SER A 1 189 ? 19.156 -13.290 26.688 1.00 55.81 189 SER A O 1
ATOM 1442 N N . SER A 1 190 ? 19.172 -12.933 28.903 1.00 56.09 190 SER A N 1
ATOM 1443 C CA . SER A 1 190 ? 19.892 -14.171 29.263 1.00 56.09 190 SER A CA 1
ATOM 1444 C C . SER A 1 190 ? 19.190 -15.478 28.885 1.00 56.09 190 SER A C 1
ATOM 1446 O O . SER A 1 190 ? 19.874 -16.492 28.754 1.00 56.09 190 SER A O 1
ATOM 1448 N N . ASP A 1 191 ? 17.867 -15.459 28.711 1.00 68.75 191 ASP A N 1
ATOM 1449 C CA . ASP A 1 191 ? 17.047 -16.672 28.596 1.00 68.75 191 ASP A CA 1
ATOM 1450 C C . ASP A 1 191 ? 16.236 -16.769 27.293 1.00 68.75 191 ASP A C 1
ATOM 1452 O O . ASP A 1 191 ? 15.708 -17.839 27.011 1.00 68.75 191 ASP A O 1
ATOM 1456 N N . ASP A 1 192 ? 16.180 -15.713 26.472 1.00 81.75 192 ASP A N 1
ATOM 1457 C CA . ASP A 1 192 ? 15.476 -15.705 25.180 1.00 81.75 192 ASP A CA 1
ATOM 1458 C C . ASP A 1 192 ? 16.396 -15.255 24.035 1.00 81.75 192 ASP A C 1
ATOM 1460 O O . ASP A 1 192 ? 17.278 -14.407 24.208 1.00 81.75 192 ASP A O 1
ATOM 1464 N N . PHE A 1 193 ? 16.178 -15.790 22.829 1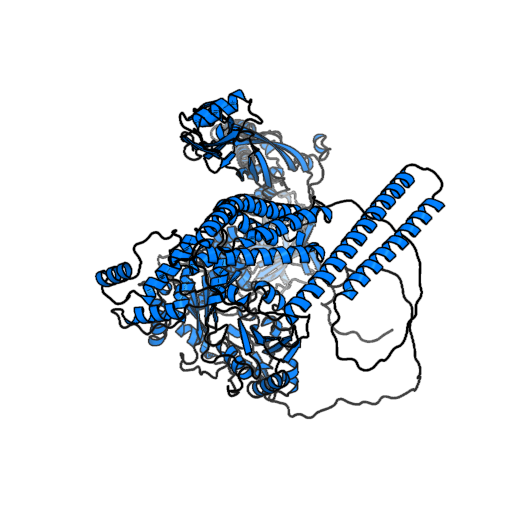.00 87.31 193 PHE A N 1
ATOM 1465 C CA . PHE A 1 193 ? 16.920 -15.390 21.628 1.00 87.31 193 PHE A CA 1
ATOM 1466 C C . PHE A 1 193 ? 16.133 -15.574 20.323 1.00 87.31 193 PHE A C 1
ATOM 1468 O O . PHE A 1 193 ? 15.202 -16.372 20.220 1.00 87.31 193 PHE A O 1
ATOM 1475 N N . ALA A 1 194 ? 16.557 -14.854 19.285 1.00 89.62 194 ALA A N 1
ATOM 1476 C CA . ALA A 1 194 ? 16.118 -15.048 17.909 1.00 89.62 194 ALA A CA 1
ATOM 1477 C C . ALA A 1 194 ? 17.210 -15.765 17.098 1.00 89.62 194 ALA A C 1
ATOM 1479 O O . ALA A 1 194 ? 18.357 -15.317 17.051 1.00 89.62 194 ALA A O 1
ATOM 1480 N N . LEU A 1 195 ? 16.842 -16.861 16.435 1.00 92.00 195 LEU A N 1
ATOM 1481 C CA . LEU A 1 195 ? 17.639 -17.559 15.428 1.00 92.00 195 LEU A CA 1
ATOM 1482 C C . LEU A 1 195 ? 17.185 -17.118 14.034 1.00 92.00 195 LEU A C 1
ATOM 1484 O O . LEU A 1 195 ? 16.041 -17.355 13.642 1.00 92.00 195 LEU A O 1
ATOM 1488 N N . LEU A 1 196 ? 18.091 -16.505 13.281 1.00 94.25 196 LEU A N 1
ATOM 1489 C CA . LEU A 1 196 ? 17.886 -16.077 11.907 1.00 94.25 196 LEU A CA 1
ATOM 1490 C C . LEU A 1 196 ? 18.674 -16.997 10.976 1.00 94.25 196 LEU A C 1
ATOM 1492 O O . LEU A 1 196 ? 19.871 -17.211 11.173 1.00 94.25 196 LEU A O 1
ATOM 1496 N N . VAL A 1 197 ? 18.013 -17.530 9.952 1.00 95.25 197 VAL A N 1
ATOM 1497 C CA . VAL A 1 197 ? 18.664 -18.332 8.905 1.00 95.25 197 VAL A CA 1
ATOM 1498 C C . VAL A 1 197 ? 18.323 -17.721 7.555 1.00 95.25 197 VAL A C 1
ATOM 1500 O O . VAL A 1 197 ? 17.151 -17.677 7.180 1.00 95.25 197 VAL A O 1
ATOM 1503 N N . SER A 1 198 ? 19.340 -17.261 6.831 1.00 96.25 198 SER A N 1
ATOM 1504 C CA . SER A 1 198 ? 19.215 -16.656 5.503 1.00 96.25 198 SER A CA 1
ATOM 1505 C C . SER A 1 198 ? 20.001 -17.481 4.483 1.00 96.25 198 SER A C 1
ATOM 1507 O O . SER A 1 198 ? 21.136 -17.869 4.747 1.00 96.25 198 SER A O 1
ATOM 1509 N N . LEU A 1 199 ? 19.403 -17.792 3.334 1.00 96.06 199 LEU A N 1
ATOM 1510 C CA . LEU A 1 199 ? 20.005 -18.599 2.262 1.00 96.06 199 LEU A CA 1
ATOM 1511 C C . LEU A 1 199 ? 19.702 -17.935 0.918 1.00 96.06 199 LEU A C 1
ATOM 1513 O O . LEU A 1 199 ? 18.546 -17.617 0.644 1.00 96.06 199 LEU A O 1
ATOM 1517 N N . SER A 1 200 ? 20.714 -17.734 0.073 1.00 94.88 200 SER A N 1
ATOM 1518 C CA . SER A 1 200 ? 20.550 -17.045 -1.212 1.00 94.88 200 SER A CA 1
ATOM 1519 C C . SER A 1 200 ? 19.485 -17.723 -2.086 1.00 94.88 200 SER A C 1
ATOM 1521 O O . SER A 1 200 ? 19.611 -18.901 -2.437 1.00 94.88 200 SER A O 1
ATOM 1523 N N . HIS A 1 201 ? 18.451 -16.971 -2.485 1.00 91.56 201 HIS A N 1
ATOM 1524 C CA . HIS A 1 201 ? 17.374 -17.480 -3.344 1.00 91.56 201 HIS A CA 1
ATOM 1525 C C . HIS A 1 201 ? 17.891 -17.895 -4.739 1.00 91.56 201 HIS A C 1
ATOM 1527 O O . HIS A 1 201 ? 17.274 -18.699 -5.436 1.00 91.56 201 HIS A O 1
ATOM 1533 N N . ILE A 1 202 ? 19.080 -17.429 -5.130 1.00 93.69 202 ILE A N 1
ATOM 1534 C CA . ILE A 1 202 ? 19.725 -17.786 -6.399 1.00 93.69 202 ILE A CA 1
ATOM 1535 C C . ILE A 1 202 ? 20.125 -19.265 -6.444 1.00 93.69 202 ILE A C 1
ATOM 1537 O O . ILE A 1 202 ? 20.094 -19.877 -7.508 1.00 93.69 202 ILE A O 1
ATOM 1541 N N . ILE A 1 203 ? 20.463 -19.867 -5.296 1.00 93.56 203 ILE A N 1
ATOM 1542 C CA . ILE A 1 203 ? 20.930 -21.261 -5.234 1.00 93.56 203 ILE A CA 1
ATOM 1543 C C . ILE A 1 203 ? 19.911 -22.243 -4.650 1.00 93.56 203 ILE A C 1
ATOM 1545 O O . ILE A 1 203 ? 20.186 -23.446 -4.635 1.00 93.56 203 ILE A O 1
ATOM 1549 N N . ALA A 1 204 ? 18.766 -21.759 -4.170 1.00 92.69 204 ALA A N 1
ATOM 1550 C CA . ALA A 1 204 ? 17.783 -22.544 -3.439 1.00 92.69 204 ALA A CA 1
ATOM 1551 C C . ALA A 1 204 ? 16.357 -22.018 -3.648 1.00 92.69 204 ALA A C 1
ATOM 1553 O O . ALA A 1 204 ? 16.123 -20.814 -3.634 1.00 92.69 204 ALA A O 1
ATOM 1554 N N . ASP A 1 205 ? 15.399 -22.940 -3.738 1.00 91.00 205 ASP A N 1
ATOM 1555 C CA . ASP A 1 205 ? 13.977 -22.675 -3.510 1.00 91.00 205 ASP A CA 1
ATOM 1556 C C . ASP A 1 205 ? 13.573 -22.997 -2.059 1.00 91.00 205 ASP A C 1
ATOM 1558 O O . ASP A 1 205 ? 14.351 -23.566 -1.287 1.00 91.00 205 ASP A O 1
ATOM 1562 N N . GLY A 1 206 ? 12.321 -22.703 -1.689 1.00 88.12 206 GLY A N 1
ATOM 1563 C CA . GLY A 1 206 ? 11.797 -22.993 -0.350 1.00 88.12 206 GLY A CA 1
ATOM 1564 C C . GLY A 1 206 ? 11.903 -24.472 0.060 1.00 88.12 206 GLY A C 1
ATOM 1565 O O . GLY A 1 206 ? 12.056 -24.773 1.241 1.00 88.12 206 GLY A O 1
ATOM 1566 N N . TYR A 1 207 ? 11.889 -25.415 -0.893 1.00 89.69 207 TYR A N 1
ATOM 1567 C CA . TYR A 1 207 ? 12.111 -26.833 -0.587 1.00 89.69 207 TYR A CA 1
ATOM 1568 C C . TYR A 1 207 ? 13.562 -27.106 -0.174 1.00 89.69 207 TYR A C 1
ATOM 1570 O O . TYR A 1 207 ? 13.805 -27.753 0.846 1.00 89.69 207 TYR A O 1
ATOM 1578 N N . THR A 1 208 ? 14.521 -26.577 -0.936 1.00 92.69 208 THR A N 1
ATOM 1579 C CA . THR A 1 208 ? 15.951 -26.643 -0.606 1.00 92.69 208 THR A CA 1
ATOM 1580 C C . THR A 1 208 ? 16.225 -25.954 0.735 1.00 92.69 208 THR A C 1
ATOM 1582 O O . THR A 1 208 ? 16.904 -26.527 1.587 1.00 92.69 208 THR A O 1
ATOM 1585 N N . TYR A 1 209 ? 15.623 -24.779 0.962 1.00 93.44 209 TYR A N 1
ATOM 1586 C CA . TYR A 1 209 ? 15.721 -24.024 2.212 1.00 93.44 209 TYR A CA 1
ATOM 1587 C C . TYR A 1 209 ? 15.337 -24.866 3.428 1.00 93.44 209 TYR A C 1
ATOM 1589 O O . TYR A 1 209 ? 16.161 -25.075 4.317 1.00 93.44 209 TYR A O 1
ATOM 1597 N N . TYR A 1 210 ? 14.111 -25.401 3.464 1.00 90.88 210 TYR A N 1
ATOM 1598 C CA . TYR A 1 210 ? 13.639 -26.121 4.647 1.00 90.88 210 TYR A CA 1
ATOM 1599 C C . TYR A 1 210 ? 14.331 -27.475 4.844 1.00 90.88 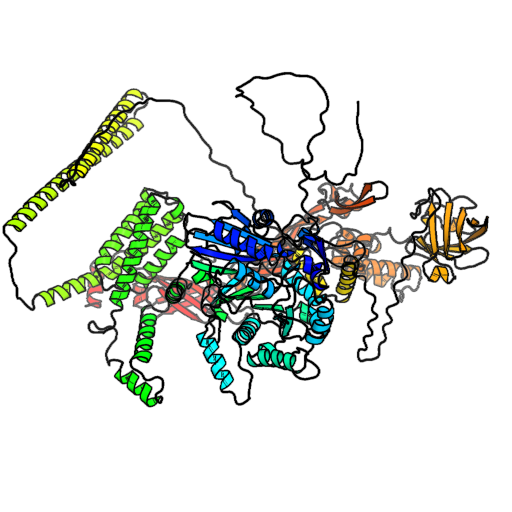210 TYR A C 1
ATOM 1601 O O . TYR A 1 210 ? 14.477 -27.914 5.983 1.00 90.88 210 TYR A O 1
ATOM 1609 N N . ARG A 1 211 ? 14.851 -28.110 3.780 1.00 91.06 211 ARG A N 1
ATOM 1610 C CA . ARG A 1 211 ? 15.744 -29.276 3.917 1.00 91.06 211 ARG A CA 1
ATOM 1611 C C . ARG A 1 211 ? 17.015 -28.910 4.693 1.00 91.06 211 ARG A C 1
ATOM 1613 O O . ARG A 1 211 ? 17.346 -29.621 5.638 1.00 91.06 211 ARG A O 1
ATOM 1620 N N . ILE A 1 212 ? 17.682 -27.803 4.356 1.00 93.19 212 ILE A N 1
ATOM 1621 C CA . ILE A 1 212 ? 18.866 -27.317 5.091 1.00 93.19 212 ILE A CA 1
ATOM 1622 C C . ILE A 1 212 ? 18.488 -26.859 6.509 1.00 93.19 212 ILE A C 1
ATOM 1624 O O . ILE A 1 212 ? 19.110 -27.289 7.480 1.00 93.19 212 ILE A O 1
ATOM 1628 N N . PHE A 1 213 ? 17.418 -26.075 6.659 1.00 92.06 213 PHE A N 1
ATOM 1629 C CA . PHE A 1 213 ? 16.925 -25.594 7.954 1.00 92.06 213 PHE A CA 1
ATOM 1630 C C . PHE A 1 213 ? 16.620 -26.739 8.935 1.00 92.06 213 PHE A C 1
ATOM 1632 O O . PHE A 1 213 ? 16.987 -26.662 10.107 1.00 92.06 213 PHE A O 1
ATOM 1639 N N . HIS A 1 214 ? 16.012 -27.837 8.473 1.00 89.75 214 HIS A N 1
ATOM 1640 C CA . HIS A 1 214 ? 15.728 -29.009 9.311 1.00 89.75 214 HIS A CA 1
ATOM 1641 C C . HIS A 1 214 ? 16.965 -29.848 9.648 1.00 89.75 214 HIS A C 1
ATOM 1643 O O . HIS A 1 214 ? 16.960 -30.516 10.685 1.00 89.75 214 HIS A O 1
ATOM 1649 N N . MET A 1 215 ? 18.016 -29.829 8.820 1.00 90.75 215 MET A N 1
ATOM 1650 C CA . MET A 1 215 ? 19.303 -30.429 9.190 1.00 90.75 215 MET A CA 1
ATOM 1651 C C . MET A 1 215 ? 19.999 -29.603 10.276 1.00 90.75 215 MET A C 1
ATOM 1653 O O . MET A 1 215 ? 20.518 -30.191 11.223 1.00 90.75 215 MET A O 1
ATOM 1657 N N . LEU A 1 216 ? 19.961 -28.268 10.173 1.00 89.75 216 LEU A N 1
ATOM 1658 C CA . LEU A 1 216 ? 20.548 -27.342 11.149 1.00 89.75 216 LEU A CA 1
ATOM 1659 C C . LEU A 1 216 ? 19.828 -27.366 12.504 1.00 89.75 216 LEU A C 1
ATOM 1661 O O . LEU A 1 216 ? 20.479 -27.414 13.540 1.00 89.75 216 LEU A O 1
ATOM 1665 N N . THR A 1 217 ? 18.494 -27.332 12.508 1.00 85.81 217 THR A N 1
ATOM 1666 C CA . THR A 1 217 ? 17.714 -27.163 13.747 1.00 85.81 217 THR A CA 1
ATOM 1667 C C . THR A 1 217 ? 17.472 -28.476 14.490 1.00 85.81 217 THR A C 1
ATOM 1669 O O . THR A 1 217 ? 17.742 -28.573 15.685 1.00 85.81 217 THR A O 1
ATOM 1672 N N . ARG A 1 218 ? 16.985 -29.518 13.806 1.00 79.19 218 ARG A N 1
ATOM 1673 C CA . ARG A 1 218 ? 16.418 -30.705 14.463 1.00 79.19 218 ARG A CA 1
ATOM 1674 C C . ARG A 1 218 ? 17.444 -31.828 14.611 1.00 79.19 218 ARG A C 1
ATOM 1676 O O . ARG A 1 218 ? 17.777 -32.495 13.632 1.00 79.19 218 ARG A O 1
ATOM 1683 N N . LYS A 1 219 ? 17.853 -32.116 15.856 1.00 72.44 219 LYS A N 1
ATOM 1684 C CA . LYS A 1 219 ? 18.819 -33.177 16.232 1.00 72.44 219 LYS A CA 1
ATOM 1685 C C . LYS A 1 219 ? 18.603 -34.512 15.506 1.00 72.44 219 LYS A C 1
ATOM 1687 O O . LYS A 1 219 ? 19.555 -35.092 14.987 1.00 72.44 219 LYS A O 1
ATOM 1692 N N . LEU A 1 220 ? 17.353 -34.985 15.472 1.00 74.00 220 LEU A N 1
ATOM 1693 C CA . LEU A 1 220 ? 16.962 -36.286 14.910 1.00 74.00 220 LEU A CA 1
ATOM 1694 C C . LEU A 1 220 ? 16.970 -36.342 13.373 1.00 74.00 220 LEU A C 1
ATOM 1696 O O . LEU A 1 220 ? 16.928 -37.435 12.812 1.00 74.00 220 LEU A O 1
ATOM 1700 N N . THR A 1 221 ? 17.013 -35.203 12.678 1.00 80.75 221 THR A N 1
ATOM 1701 C CA . THR A 1 221 ? 17.163 -35.193 11.218 1.00 80.75 221 THR A CA 1
ATOM 1702 C C . THR A 1 221 ? 18.582 -35.661 10.881 1.00 80.75 221 THR A C 1
ATOM 1704 O O . THR A 1 221 ? 19.534 -35.055 11.374 1.00 80.75 221 THR A O 1
ATOM 1707 N N . PRO A 1 222 ? 18.792 -36.699 10.056 1.00 85.12 222 PRO A N 1
ATOM 1708 C CA . PRO A 1 222 ? 20.134 -37.026 9.594 1.00 85.12 222 PRO A CA 1
ATOM 1709 C C . PRO A 1 222 ? 20.639 -35.912 8.672 1.00 85.12 222 PRO A C 1
ATOM 1711 O O . PRO A 1 222 ? 19.913 -35.470 7.778 1.00 85.12 222 PRO A O 1
ATOM 1714 N N . VAL A 1 223 ? 21.888 -35.482 8.856 1.00 90.25 223 VAL A N 1
ATOM 1715 C CA . VAL A 1 223 ? 22.561 -34.633 7.867 1.00 90.25 223 VAL A CA 1
ATOM 1716 C C . VAL A 1 223 ? 22.708 -35.447 6.580 1.00 90.25 223 VAL A C 1
ATOM 1718 O O . VAL A 1 223 ? 23.172 -36.586 6.609 1.00 90.25 223 VAL A O 1
ATOM 1721 N N . ARG A 1 224 ? 22.265 -34.887 5.453 1.00 90.56 224 ARG A N 1
ATOM 1722 C CA . ARG A 1 224 ? 22.348 -35.517 4.128 1.00 90.56 224 ARG A CA 1
ATOM 1723 C C . ARG A 1 224 ? 23.031 -34.570 3.155 1.00 90.56 224 ARG A C 1
ATOM 1725 O O . ARG A 1 224 ? 22.832 -33.361 3.233 1.00 90.56 224 ARG A O 1
ATOM 1732 N N . SER A 1 225 ? 23.782 -35.135 2.218 1.00 93.06 225 SER A N 1
ATOM 1733 C CA . SER A 1 225 ? 24.278 -34.390 1.063 1.00 93.06 225 SER A CA 1
ATOM 1734 C C . SER A 1 225 ? 23.147 -34.196 0.049 1.00 93.06 225 SER A C 1
ATOM 1736 O O . SER A 1 225 ? 22.442 -35.151 -0.285 1.00 93.06 225 SER A O 1
ATOM 1738 N N . LEU A 1 226 ? 22.956 -32.962 -0.409 1.00 94.75 226 LEU A N 1
ATOM 1739 C CA . LEU A 1 226 ? 22.085 -32.592 -1.521 1.00 94.75 226 LEU A CA 1
ATOM 1740 C C . LEU A 1 226 ? 22.954 -32.261 -2.737 1.00 94.75 226 LEU A C 1
ATOM 1742 O O . LEU A 1 226 ? 23.991 -31.610 -2.603 1.00 94.75 226 LEU A O 1
ATOM 1746 N N . ARG A 1 227 ? 22.507 -32.673 -3.925 1.00 93.81 227 ARG A N 1
ATOM 1747 C CA . ARG A 1 227 ? 23.229 -32.504 -5.193 1.00 93.81 227 ARG A CA 1
ATOM 1748 C C . ARG A 1 227 ? 23.079 -31.073 -5.717 1.00 93.81 227 ARG A C 1
ATOM 1750 O O . ARG A 1 227 ? 21.953 -30.703 -6.060 1.00 93.81 227 ARG A O 1
ATOM 1757 N N . PRO A 1 228 ? 24.150 -30.262 -5.801 1.00 92.62 228 PRO A N 1
ATOM 1758 C CA . PRO A 1 228 ? 24.072 -28.916 -6.364 1.00 92.62 228 PRO A CA 1
ATOM 1759 C C . PRO A 1 228 ? 24.026 -28.904 -7.900 1.00 92.62 228 PRO A C 1
ATOM 1761 O O . PRO A 1 228 ? 23.663 -27.874 -8.473 1.00 92.62 228 PRO A O 1
ATOM 1764 N N . GLU A 1 229 ? 24.373 -30.007 -8.576 1.00 91.62 229 GLU A N 1
ATOM 1765 C CA . GLU A 1 229 ? 24.430 -30.083 -10.038 1.00 91.62 229 GLU A CA 1
ATOM 1766 C C . GLU A 1 229 ? 23.061 -29.816 -10.683 1.00 91.62 229 GLU A C 1
ATOM 1768 O O . GLU A 1 229 ? 22.099 -30.574 -10.509 1.00 91.62 229 GLU A O 1
ATOM 1773 N N . ARG A 1 230 ? 22.968 -28.741 -11.477 1.00 91.81 230 ARG A N 1
ATOM 1774 C CA . ARG A 1 230 ? 21.702 -28.342 -12.097 1.00 91.81 230 ARG A CA 1
ATOM 1775 C C . ARG A 1 230 ? 21.281 -29.265 -13.233 1.00 91.81 230 ARG A C 1
ATOM 1777 O O . ARG A 1 230 ? 22.038 -29.539 -14.164 1.00 91.81 230 ARG A O 1
ATOM 1784 N N . LYS A 1 231 ? 20.012 -29.678 -13.219 1.00 91.50 231 LYS A N 1
ATOM 1785 C CA . LYS A 1 231 ? 19.359 -30.341 -14.353 1.00 91.50 231 LYS A CA 1
ATOM 1786 C C . LYS A 1 231 ? 19.034 -29.292 -15.419 1.00 91.50 231 LYS A C 1
ATOM 1788 O O . LYS A 1 231 ? 17.914 -28.812 -15.482 1.00 91.50 231 LYS A O 1
ATOM 1793 N N . LEU A 1 232 ? 19.996 -28.931 -16.268 1.00 87.19 232 LEU A N 1
ATOM 1794 C CA . LEU A 1 232 ? 19.826 -27.858 -17.268 1.00 87.19 232 LEU A CA 1
ATOM 1795 C C . LEU A 1 232 ? 18.651 -28.088 -18.248 1.00 87.19 232 LEU A C 1
ATOM 1797 O O . LEU A 1 232 ? 18.068 -27.134 -18.752 1.00 87.19 232 LEU A O 1
ATOM 1801 N N . ALA A 1 233 ? 18.240 -29.342 -18.472 1.00 85.94 233 ALA A N 1
ATOM 1802 C CA . ALA A 1 233 ? 17.038 -29.675 -19.246 1.00 85.94 233 ALA A CA 1
ATOM 1803 C C . ALA A 1 233 ? 15.713 -29.252 -18.567 1.00 85.94 233 ALA A C 1
ATOM 1805 O O . ALA A 1 233 ? 14.687 -29.145 -19.244 1.00 85.94 233 ALA A O 1
ATOM 1806 N N . PHE A 1 234 ? 15.726 -28.970 -17.257 1.00 87.94 234 PHE A N 1
ATOM 1807 C CA . PHE A 1 234 ? 14.546 -28.616 -16.466 1.00 87.94 234 PHE A CA 1
ATOM 1808 C C . PHE A 1 234 ? 13.803 -27.398 -17.015 1.00 87.94 234 PHE A C 1
ATOM 1810 O O . PHE A 1 234 ? 12.578 -27.407 -16.993 1.00 87.94 234 PHE A O 1
ATOM 1817 N N . HIS A 1 235 ? 14.495 -26.397 -17.572 1.00 85.31 235 HIS A N 1
ATOM 1818 C CA . HIS A 1 235 ? 13.835 -25.254 -18.212 1.00 85.31 235 HIS A CA 1
ATOM 1819 C C . HIS A 1 235 ? 12.832 -25.721 -19.284 1.00 85.31 235 HIS A C 1
ATOM 1821 O O . HIS A 1 235 ? 11.657 -25.353 -19.255 1.00 85.31 235 HIS A O 1
ATOM 1827 N N . GLN A 1 236 ? 13.253 -26.617 -20.186 1.00 84.69 236 GLN A N 1
ATOM 1828 C CA . GLN A 1 236 ? 12.380 -27.149 -21.236 1.00 84.69 236 GLN A CA 1
ATOM 1829 C C . GLN A 1 236 ? 11.284 -28.070 -20.685 1.00 84.69 236 GLN A C 1
ATOM 1831 O O . GLN A 1 236 ? 10.161 -28.045 -21.186 1.00 84.69 236 GLN A O 1
ATOM 1836 N N . GLU A 1 237 ? 11.584 -28.879 -19.667 1.00 84.50 237 GLU A N 1
ATOM 1837 C CA . GLU A 1 237 ? 10.586 -29.741 -19.020 1.00 84.50 237 GLU A CA 1
ATOM 1838 C C . GLU A 1 237 ? 9.516 -28.919 -18.293 1.00 84.50 237 GLU A C 1
ATOM 1840 O O . GLU A 1 237 ? 8.329 -29.203 -18.435 1.00 84.50 237 GLU A O 1
ATOM 1845 N N . ARG A 1 238 ? 9.910 -27.846 -17.598 1.00 84.81 238 ARG A N 1
ATOM 1846 C CA . ARG A 1 238 ? 9.003 -26.908 -16.932 1.00 84.81 238 ARG A CA 1
ATOM 1847 C C . ARG A 1 238 ? 8.167 -26.119 -17.938 1.00 84.81 238 ARG A C 1
ATOM 1849 O O . ARG A 1 238 ? 6.977 -25.959 -17.703 1.00 84.81 238 ARG A O 1
ATOM 1856 N N . LEU A 1 239 ? 8.734 -25.687 -19.070 1.00 82.38 239 LEU A N 1
ATOM 1857 C CA . LEU A 1 239 ? 7.967 -25.059 -20.159 1.00 82.38 239 LEU A CA 1
ATOM 1858 C C . LEU A 1 239 ? 6.920 -26.005 -20.766 1.00 82.38 239 LEU A C 1
ATOM 1860 O O . LEU A 1 239 ? 5.812 -25.575 -21.075 1.00 82.38 239 LEU A O 1
ATOM 1864 N N . ARG A 1 240 ? 7.249 -27.295 -20.933 1.00 80.56 240 ARG A N 1
ATOM 1865 C CA . ARG A 1 240 ? 6.268 -28.312 -21.355 1.00 80.56 240 ARG A CA 1
ATOM 1866 C C . ARG A 1 240 ? 5.198 -28.522 -20.282 1.00 80.56 240 ARG A C 1
ATOM 1868 O O . ARG A 1 240 ? 4.029 -28.630 -20.626 1.00 80.56 240 ARG A O 1
ATOM 1875 N N . ALA A 1 241 ? 5.599 -28.535 -19.010 1.00 78.19 241 ALA A N 1
ATOM 1876 C CA . ALA A 1 241 ? 4.705 -28.771 -17.884 1.00 78.19 241 ALA A CA 1
ATOM 1877 C C . ALA A 1 241 ? 3.757 -27.600 -17.588 1.00 78.19 241 ALA A C 1
ATOM 1879 O O . ALA A 1 241 ? 2.603 -27.847 -17.277 1.00 78.19 241 ALA A O 1
ATOM 1880 N N . LEU A 1 242 ? 4.201 -26.344 -17.656 1.00 77.25 242 LEU A N 1
ATOM 1881 C CA . LEU A 1 242 ? 3.359 -25.173 -17.362 1.00 77.25 242 LEU A CA 1
ATOM 1882 C C . LEU A 1 242 ? 2.636 -24.615 -18.593 1.00 77.25 242 LEU A C 1
ATOM 1884 O O . LEU A 1 242 ? 1.606 -23.973 -18.441 1.00 77.25 242 LEU A O 1
ATOM 1888 N N . GLY A 1 243 ? 3.174 -24.847 -19.793 1.00 75.50 243 GLY A N 1
ATOM 1889 C CA . GLY A 1 243 ? 2.850 -24.052 -20.975 1.00 75.50 243 GLY A CA 1
ATOM 1890 C C . GLY A 1 243 ? 3.803 -22.860 -21.121 1.00 75.50 243 GLY A C 1
ATOM 1891 O O . GLY A 1 243 ? 4.248 -22.263 -20.138 1.00 75.50 243 GLY A O 1
ATOM 1892 N N . ARG A 1 244 ? 4.158 -22.527 -22.371 1.00 73.88 244 ARG A N 1
ATOM 1893 C CA . ARG A 1 244 ? 4.984 -21.344 -22.670 1.00 73.88 244 ARG A CA 1
ATOM 1894 C C . ARG A 1 244 ? 4.267 -20.033 -22.322 1.00 73.88 244 ARG A C 1
ATOM 1896 O O . ARG A 1 244 ? 4.865 -19.271 -21.574 1.00 73.88 244 ARG A O 1
ATOM 1903 N N . PRO A 1 245 ? 3.007 -19.783 -22.743 1.00 74.31 245 PRO A N 1
ATOM 1904 C CA . PRO A 1 245 ? 2.322 -18.528 -22.421 1.00 74.31 245 PRO A CA 1
ATOM 1905 C C . PRO A 1 245 ? 2.251 -18.257 -20.914 1.00 74.31 245 PRO A C 1
ATOM 1907 O O . PRO A 1 245 ? 2.528 -17.148 -20.471 1.00 74.31 245 PRO A O 1
ATOM 1910 N N . GLU A 1 246 ? 1.930 -19.279 -20.119 1.00 75.81 246 GLU A N 1
ATOM 1911 C CA . GLU A 1 246 ? 1.847 -19.235 -18.656 1.00 75.81 246 GLU A CA 1
ATOM 1912 C C . GLU A 1 246 ? 3.187 -18.894 -17.991 1.00 75.81 246 GLU A C 1
ATOM 1914 O O . GLU A 1 246 ? 3.221 -18.179 -16.987 1.00 75.81 246 GLU A O 1
ATOM 1919 N N . TYR A 1 247 ? 4.292 -19.388 -18.552 1.00 78.62 247 TYR A N 1
ATOM 1920 C CA . TYR A 1 247 ? 5.638 -19.052 -18.103 1.00 78.62 247 TYR A CA 1
ATOM 1921 C C . TYR A 1 247 ? 6.053 -17.641 -18.540 1.00 78.62 247 TYR A C 1
ATOM 1923 O O . TYR A 1 247 ? 6.513 -16.853 -17.717 1.00 78.62 247 TYR A O 1
ATOM 1931 N N . ASP A 1 248 ? 5.845 -17.300 -19.812 1.00 79.19 248 ASP A N 1
ATOM 1932 C CA . ASP A 1 248 ? 6.220 -16.010 -20.394 1.00 79.19 248 ASP A CA 1
ATOM 1933 C C . ASP A 1 248 ? 5.410 -14.849 -19.775 1.00 79.19 248 ASP A C 1
ATOM 1935 O O . ASP A 1 248 ? 5.878 -13.712 -19.737 1.00 79.19 248 ASP A O 1
ATOM 1939 N N . PHE A 1 249 ? 4.224 -15.125 -19.213 1.00 82.75 249 PHE A N 1
ATOM 1940 C CA . PHE A 1 249 ? 3.347 -14.130 -18.590 1.00 82.75 249 PHE A CA 1
ATOM 1941 C C . PHE A 1 249 ? 4.012 -13.318 -17.473 1.00 82.75 249 PHE A C 1
ATOM 1943 O O . PHE A 1 249 ? 3.836 -12.101 -17.440 1.00 82.75 249 PHE A O 1
ATOM 1950 N N . ILE A 1 250 ? 4.800 -13.939 -16.585 1.00 79.12 250 ILE A N 1
ATOM 1951 C CA . ILE A 1 250 ? 5.448 -13.206 -15.477 1.00 79.12 250 ILE A CA 1
ATOM 1952 C C . ILE A 1 250 ? 6.558 -12.264 -15.966 1.00 79.12 250 ILE A C 1
ATOM 1954 O O . ILE A 1 250 ? 6.833 -11.241 -15.343 1.00 79.12 250 ILE A O 1
ATOM 1958 N N . PHE A 1 251 ? 7.154 -12.578 -17.116 1.00 79.44 251 PHE A N 1
ATOM 1959 C CA . PHE A 1 251 ? 8.138 -11.738 -17.796 1.00 79.44 251 PHE A CA 1
ATOM 1960 C C . PHE A 1 251 ? 7.488 -10.782 -18.810 1.00 79.44 251 PHE A C 1
ATOM 1962 O O . PHE A 1 251 ? 8.180 -9.968 -19.422 1.00 79.44 251 PHE A O 1
ATOM 1969 N N . SER A 1 252 ? 6.163 -10.851 -18.989 1.00 81.81 252 SER A N 1
ATOM 1970 C CA . SER A 1 252 ? 5.449 -9.984 -19.920 1.00 81.81 252 SER A CA 1
ATOM 1971 C C . SER A 1 252 ? 5.499 -8.523 -19.455 1.00 81.81 252 SER A C 1
ATOM 1973 O O . SER A 1 252 ? 5.385 -8.249 -18.252 1.00 81.81 252 SER A O 1
ATOM 1975 N N . PRO A 1 253 ? 5.576 -7.549 -20.382 1.00 80.69 253 PRO A N 1
ATOM 1976 C CA . PRO A 1 253 ? 5.581 -6.140 -20.005 1.00 80.69 253 PRO A CA 1
ATOM 1977 C C . PRO A 1 253 ? 4.334 -5.720 -19.217 1.00 80.69 253 PRO A C 1
ATOM 1979 O O . PRO A 1 253 ? 4.416 -4.828 -18.380 1.00 80.69 253 PRO A O 1
ATOM 1982 N N . ALA A 1 254 ? 3.193 -6.386 -19.432 1.00 83.94 254 ALA A N 1
ATOM 1983 C CA . ALA A 1 254 ? 1.960 -6.126 -18.695 1.00 83.94 254 ALA A CA 1
ATOM 1984 C C . ALA A 1 254 ? 2.070 -6.521 -17.212 1.00 83.94 254 ALA A C 1
ATOM 1986 O O . ALA A 1 254 ? 1.677 -5.743 -16.343 1.00 83.94 254 ALA A O 1
ATOM 1987 N N . TYR A 1 255 ? 2.640 -7.695 -16.914 1.00 85.19 255 TYR A N 1
ATOM 1988 C CA . TYR A 1 255 ? 2.868 -8.146 -15.538 1.00 85.19 255 TYR A CA 1
ATOM 1989 C C . TYR A 1 255 ? 3.898 -7.263 -14.825 1.00 85.19 255 TYR A C 1
ATOM 1991 O O . TYR A 1 255 ? 3.673 -6.820 -13.695 1.00 85.19 255 TYR A O 1
ATOM 1999 N N . VAL A 1 256 ? 5.012 -6.960 -15.501 1.00 83.38 256 VAL A N 1
ATOM 2000 C CA . VAL A 1 256 ? 6.071 -6.094 -14.965 1.00 83.38 256 VAL A CA 1
ATOM 2001 C C . VAL A 1 256 ? 5.525 -4.694 -14.683 1.00 83.38 256 VAL A C 1
ATOM 2003 O O . VAL A 1 256 ? 5.733 -4.164 -13.594 1.00 83.38 256 VAL A O 1
ATOM 2006 N N . LEU A 1 257 ? 4.757 -4.108 -15.604 1.00 82.62 257 LEU A N 1
ATOM 2007 C CA . LEU A 1 257 ? 4.189 -2.774 -15.426 1.00 82.62 257 LEU A CA 1
ATOM 2008 C C . LEU A 1 257 ? 3.057 -2.746 -14.380 1.00 82.62 257 LEU A C 1
ATOM 2010 O O . LEU A 1 257 ? 3.012 -1.796 -13.601 1.00 82.62 257 LEU A O 1
ATOM 2014 N N . ASN A 1 258 ? 2.213 -3.779 -14.253 1.00 86.19 258 ASN A N 1
ATOM 2015 C CA . ASN A 1 258 ? 1.281 -3.902 -13.115 1.00 86.19 258 ASN A CA 1
ATOM 2016 C C . ASN A 1 258 ? 2.041 -3.991 -11.771 1.00 86.19 258 ASN A C 1
ATOM 2018 O O . ASN A 1 258 ? 1.714 -3.286 -10.819 1.00 86.19 258 ASN A O 1
ATOM 2022 N N . SER A 1 259 ? 3.131 -4.761 -11.716 1.00 79.25 259 SER A N 1
ATOM 2023 C CA . SER A 1 259 ? 3.983 -4.881 -10.519 1.00 79.25 259 SER A CA 1
ATOM 2024 C C . SER A 1 259 ? 4.676 -3.558 -10.152 1.00 79.25 259 SER A C 1
ATOM 2026 O O . SER A 1 259 ? 4.740 -3.180 -8.980 1.00 79.25 259 SER A O 1
ATOM 2028 N N . LEU A 1 260 ? 5.179 -2.814 -11.142 1.00 78.56 260 LEU A N 1
ATOM 2029 C CA . LEU A 1 260 ? 5.832 -1.519 -10.928 1.00 78.56 260 LEU A CA 1
ATOM 2030 C C . LEU A 1 260 ? 4.824 -0.426 -10.556 1.00 78.56 260 LEU A C 1
ATOM 2032 O O . LEU A 1 260 ? 5.062 0.323 -9.611 1.00 78.56 260 LEU A O 1
ATOM 2036 N N . THR A 1 261 ? 3.681 -0.351 -11.242 1.00 77.31 261 THR A N 1
ATOM 2037 C CA . THR A 1 261 ? 2.601 0.584 -10.883 1.00 77.31 261 THR A CA 1
ATOM 2038 C C . THR A 1 261 ? 2.103 0.306 -9.467 1.00 77.31 261 THR A C 1
ATOM 2040 O O . THR A 1 261 ? 2.060 1.239 -8.666 1.00 77.31 261 THR A O 1
ATOM 2043 N N . SER A 1 262 ? 1.876 -0.967 -9.107 1.00 71.88 262 SER A N 1
ATOM 2044 C CA . SER A 1 262 ? 1.633 -1.421 -7.729 1.00 71.88 262 SER A CA 1
ATOM 2045 C C . SER A 1 262 ? 2.651 -0.836 -6.750 1.00 71.88 262 SER A C 1
ATOM 2047 O O . SER A 1 262 ? 2.263 -0.234 -5.746 1.00 71.88 262 SER A O 1
ATOM 2049 N N . LYS A 1 263 ? 3.954 -0.969 -7.026 1.00 71.31 263 LYS A N 1
ATOM 2050 C CA . LYS A 1 263 ? 5.035 -0.463 -6.162 1.00 71.31 263 LYS A CA 1
ATOM 2051 C C . LYS A 1 263 ? 5.060 1.067 -6.026 1.00 71.31 263 LYS A C 1
ATOM 2053 O O . LYS A 1 263 ? 5.373 1.570 -4.948 1.00 71.31 263 LYS A O 1
ATOM 2058 N N . PHE A 1 264 ? 4.782 1.809 -7.099 1.00 69.44 264 PHE A N 1
ATOM 2059 C CA . PHE A 1 264 ? 4.979 3.263 -7.124 1.00 69.44 264 PHE A CA 1
ATOM 2060 C C . PHE A 1 264 ? 3.734 4.097 -6.799 1.00 69.44 264 PHE A C 1
ATOM 2062 O O . PHE A 1 264 ? 3.903 5.179 -6.236 1.00 69.44 264 PHE A O 1
ATOM 2069 N N . LEU A 1 265 ? 2.524 3.626 -7.118 1.00 63.56 265 LEU A N 1
ATOM 2070 C CA . LEU A 1 265 ? 1.265 4.366 -6.919 1.00 63.56 265 LEU A CA 1
ATOM 2071 C C . LEU A 1 265 ? 0.554 4.031 -5.613 1.00 63.56 265 LEU A C 1
ATOM 2073 O O . LEU A 1 265 ? 0.034 4.917 -4.939 1.00 63.56 265 LEU A O 1
ATOM 2077 N N . TRP A 1 266 ? 0.468 2.739 -5.304 1.00 64.06 266 TRP A N 1
ATOM 2078 C CA . TRP A 1 266 ? -0.288 2.238 -4.167 1.00 64.06 266 TRP A CA 1
ATOM 2079 C C . TRP A 1 266 ? 0.620 2.165 -2.931 1.00 64.06 266 TRP A C 1
ATOM 2081 O O . TRP A 1 266 ? 1.840 2.031 -3.038 1.00 64.06 266 TRP A O 1
ATOM 2091 N N . GLY A 1 267 ? 0.029 2.289 -1.739 1.00 66.44 267 GLY A N 1
ATOM 2092 C CA . GLY A 1 267 ? 0.778 2.380 -0.480 1.00 66.44 267 GLY A CA 1
ATOM 2093 C C . GLY A 1 267 ? 1.641 1.147 -0.169 1.00 66.44 267 GLY A C 1
ATOM 2094 O O . GLY A 1 267 ? 1.461 0.078 -0.752 1.00 66.44 267 GLY A O 1
ATOM 2095 N N . ARG A 1 268 ? 2.570 1.277 0.791 1.00 74.56 268 ARG A N 1
ATOM 2096 C CA . ARG A 1 268 ? 3.386 0.144 1.268 1.00 74.56 268 ARG A CA 1
ATOM 2097 C C . ARG A 1 268 ? 2.463 -0.994 1.749 1.00 74.56 268 ARG A C 1
ATOM 2099 O O . ARG A 1 268 ? 1.539 -0.710 2.521 1.00 74.56 268 ARG A O 1
ATOM 2106 N N . PRO A 1 269 ? 2.667 -2.250 1.309 1.00 79.31 269 PRO A N 1
ATOM 2107 C CA . PRO A 1 269 ? 1.805 -3.358 1.703 1.00 79.31 269 PRO A CA 1
ATOM 2108 C C . PRO A 1 269 ? 1.893 -3.603 3.210 1.00 79.31 269 PRO A C 1
ATOM 2110 O O . PRO A 1 269 ? 2.954 -3.490 3.825 1.00 79.31 269 PRO A O 1
ATOM 2113 N N . LYS A 1 270 ? 0.757 -3.951 3.812 1.00 78.81 270 LYS A N 1
ATOM 2114 C CA . LYS A 1 270 ? 0.654 -4.297 5.229 1.00 78.81 270 LYS A CA 1
ATOM 2115 C C . LYS A 1 270 ? 0.657 -5.811 5.375 1.00 78.81 270 LYS A C 1
ATOM 2117 O O . LYS A 1 270 ? -0.075 -6.499 4.667 1.00 78.81 270 LYS A O 1
ATOM 2122 N N . CYS A 1 271 ? 1.428 -6.312 6.336 1.00 82.19 271 CYS A N 1
ATOM 2123 C CA . CYS A 1 271 ? 1.355 -7.708 6.751 1.00 82.19 271 CYS A CA 1
ATOM 2124 C C . CYS A 1 271 ? 0.195 -7.922 7.743 1.00 82.19 271 CYS A C 1
ATOM 2126 O O . CYS A 1 271 ? 0.012 -7.168 8.711 1.00 82.19 271 CYS A O 1
ATOM 2128 N N . ARG A 1 272 ? -0.586 -8.978 7.514 1.00 79.75 272 ARG A N 1
ATOM 2129 C CA . ARG A 1 272 ? -1.590 -9.524 8.432 1.00 79.75 272 ARG A CA 1
ATOM 2130 C C . ARG A 1 272 ? -1.470 -11.042 8.454 1.00 79.75 272 ARG A C 1
ATOM 2132 O O . ARG A 1 272 ? -1.664 -11.690 7.432 1.00 79.75 272 ARG A O 1
ATOM 2139 N N . ALA A 1 273 ? -1.151 -11.608 9.612 1.00 80.06 273 ALA A N 1
ATOM 2140 C CA . ALA A 1 273 ? -1.101 -13.053 9.802 1.00 80.06 273 ALA A CA 1
ATOM 2141 C C . ALA A 1 273 ? -2.426 -13.563 10.388 1.00 80.06 273 ALA A C 1
ATOM 2143 O O . ALA A 1 273 ? -2.986 -12.902 11.261 1.00 80.06 273 ALA A O 1
ATOM 2144 N N . PHE A 1 274 ? -2.884 -14.742 9.958 1.00 81.94 274 PHE A N 1
ATOM 2145 C CA . PHE A 1 274 ? -4.086 -15.437 10.444 1.00 81.94 274 PHE A CA 1
ATOM 2146 C C . PHE A 1 274 ? -3.783 -16.906 10.727 1.00 81.94 274 PHE A C 1
ATOM 2148 O O . PHE A 1 274 ? -3.099 -17.556 9.935 1.00 81.94 274 PHE A O 1
ATOM 2155 N N . VAL A 1 275 ? -4.306 -17.447 11.829 1.00 83.50 275 VAL A N 1
ATOM 2156 C CA . VAL A 1 275 ? -4.239 -18.893 12.094 1.00 83.50 275 VAL A CA 1
ATOM 2157 C C . VAL A 1 275 ? -5.252 -19.584 11.188 1.00 83.50 275 VAL A C 1
ATOM 2159 O O . VAL A 1 275 ? -6.380 -19.119 11.055 1.00 83.50 275 VAL A O 1
ATOM 2162 N N . ILE A 1 276 ? -4.880 -20.691 10.551 1.00 86.62 276 ILE A N 1
ATOM 2163 C CA . ILE A 1 276 ? -5.809 -21.439 9.698 1.00 86.62 276 ILE A CA 1
ATOM 2164 C C . ILE A 1 276 ? -6.732 -22.272 10.590 1.00 86.62 276 ILE A C 1
ATOM 2166 O O . ILE A 1 276 ? -6.265 -23.066 11.410 1.00 86.62 276 ILE A O 1
ATOM 2170 N N . ASN A 1 277 ? -8.048 -22.121 10.418 1.00 86.38 277 ASN A N 1
ATOM 2171 C CA . ASN A 1 277 ? -9.032 -22.915 11.147 1.00 86.38 277 ASN A CA 1
ATOM 2172 C C . ASN A 1 277 ? -9.046 -24.355 10.604 1.00 86.38 277 ASN A C 1
ATOM 2174 O O . ASN A 1 277 ? -9.785 -24.702 9.679 1.00 86.38 277 ASN A O 1
ATOM 2178 N N . MET A 1 278 ? -8.213 -25.207 11.204 1.00 85.94 278 MET A N 1
ATOM 2179 C CA . MET A 1 278 ? -8.055 -26.606 10.808 1.00 85.94 278 MET A CA 1
ATOM 2180 C C . MET A 1 278 ? -9.320 -27.451 11.007 1.00 85.94 278 MET A C 1
ATOM 2182 O O . MET A 1 278 ? -9.437 -28.505 10.381 1.00 85.94 278 MET A O 1
ATOM 2186 N N . GLU A 1 279 ? -10.274 -27.021 11.836 1.00 85.19 279 GLU A N 1
ATOM 2187 C CA . GLU A 1 279 ? -11.567 -27.695 11.951 1.00 85.19 279 GLU A CA 1
ATOM 2188 C C . GLU A 1 279 ? -12.466 -27.373 10.751 1.00 85.19 279 GLU A C 1
ATOM 2190 O O . GLU A 1 279 ? -12.940 -28.299 10.092 1.00 85.19 279 GLU A O 1
ATOM 2195 N N . LYS A 1 280 ? -12.616 -26.092 10.380 1.00 84.38 280 LYS A N 1
ATOM 2196 C CA . LYS A 1 280 ? -13.345 -25.682 9.163 1.00 84.38 280 LYS A CA 1
ATOM 2197 C C . LYS A 1 280 ? -12.715 -26.302 7.906 1.00 84.38 280 LYS A C 1
ATOM 2199 O O . LYS A 1 280 ? -13.442 -26.793 7.047 1.00 84.38 280 LYS A O 1
ATOM 2204 N N . VAL A 1 281 ? -11.380 -26.386 7.824 1.00 87.50 281 VAL A N 1
ATOM 2205 C CA . VAL A 1 281 ? -10.678 -27.114 6.743 1.00 87.50 281 VAL A CA 1
ATOM 2206 C C . VAL A 1 281 ? -11.112 -28.585 6.689 1.00 87.50 281 VAL A C 1
ATOM 2208 O O . VAL A 1 281 ? -11.514 -29.052 5.624 1.00 87.50 281 VAL A O 1
ATOM 2211 N N . LYS A 1 282 ? -11.105 -29.308 7.819 1.00 87.62 282 LYS A N 1
ATOM 2212 C CA . LYS A 1 282 ? -11.573 -30.708 7.880 1.00 87.62 282 LYS A CA 1
ATOM 2213 C C . LYS A 1 282 ? -13.051 -30.842 7.506 1.00 87.62 282 LYS A C 1
ATOM 2215 O O . LYS A 1 282 ? -13.412 -31.771 6.787 1.00 87.62 282 LYS A O 1
ATOM 2220 N N . GLN A 1 283 ? -13.906 -29.918 7.948 1.00 85.25 283 GLN A N 1
ATOM 2221 C CA . GLN A 1 283 ? -15.325 -29.893 7.580 1.00 85.25 283 GLN A CA 1
ATOM 2222 C C . GLN A 1 283 ? -15.502 -29.741 6.060 1.00 85.25 283 GLN A C 1
ATOM 2224 O O . GLN A 1 283 ? -16.250 -30.514 5.463 1.00 85.25 283 GLN A O 1
ATOM 2229 N N . LEU A 1 284 ? -14.768 -28.824 5.419 1.00 82.94 284 LEU A N 1
ATOM 2230 C CA . LEU A 1 284 ? -14.790 -28.620 3.964 1.00 82.94 284 LEU A CA 1
ATOM 2231 C C . LEU A 1 284 ? -14.248 -29.837 3.193 1.00 82.94 284 LEU A C 1
ATOM 2233 O O . LEU A 1 284 ? -14.837 -30.234 2.189 1.00 82.94 284 LEU A O 1
ATOM 2237 N N . GLN A 1 285 ? -13.186 -30.488 3.685 1.00 86.62 285 GLN A N 1
ATOM 2238 C CA . GLN A 1 285 ? -12.685 -31.754 3.125 1.00 86.62 285 GLN A CA 1
ATOM 2239 C C . GLN A 1 285 ? -13.753 -32.861 3.173 1.00 86.62 285 GLN A C 1
ATOM 2241 O O . GLN A 1 285 ? -13.971 -33.557 2.182 1.00 86.62 285 GLN A O 1
ATOM 2246 N N . VAL A 1 286 ? -14.458 -33.000 4.302 1.00 83.50 286 VAL A N 1
ATOM 2247 C CA . VAL A 1 286 ? -15.538 -33.988 4.479 1.00 83.50 286 VAL A CA 1
ATOM 2248 C C . VAL A 1 286 ? -16.780 -33.644 3.651 1.00 83.50 286 VAL A C 1
ATOM 2250 O O . VAL A 1 286 ? -17.449 -34.554 3.166 1.00 83.50 286 VAL A O 1
ATOM 2253 N N . GLN A 1 287 ? -17.106 -32.362 3.468 1.00 79.69 287 GLN A N 1
ATOM 2254 C CA . GLN A 1 287 ? -18.201 -31.930 2.593 1.00 79.69 287 GLN A CA 1
ATOM 2255 C C . GLN A 1 287 ? -17.896 -32.243 1.124 1.00 79.69 287 GLN A C 1
ATOM 2257 O O . GLN A 1 287 ? -18.734 -32.841 0.453 1.00 79.69 287 GLN A O 1
ATOM 2262 N N . ALA A 1 288 ? -16.688 -31.931 0.646 1.00 74.06 288 ALA A N 1
ATOM 2263 C CA . ALA A 1 288 ? -16.262 -32.268 -0.712 1.00 74.06 288 ALA A CA 1
ATOM 2264 C C . ALA A 1 288 ? -16.285 -33.787 -0.965 1.00 74.06 288 ALA A C 1
ATOM 2266 O O . ALA A 1 288 ? -16.794 -34.234 -1.988 1.00 74.06 288 ALA A O 1
ATOM 2267 N N . ALA A 1 289 ? -15.843 -34.591 0.009 1.00 69.75 289 ALA A N 1
ATOM 2268 C CA . ALA A 1 289 ? -15.885 -36.054 -0.064 1.00 69.75 289 ALA A CA 1
ATOM 2269 C C . ALA A 1 289 ? -17.308 -36.663 -0.083 1.00 69.75 289 ALA A C 1
ATOM 2271 O O . ALA A 1 289 ? -17.449 -37.858 -0.333 1.00 69.75 289 ALA A O 1
ATOM 2272 N N . LYS A 1 290 ? -18.358 -35.873 0.189 1.00 65.56 290 LYS A N 1
ATOM 2273 C CA . LYS A 1 290 ? -19.774 -36.286 0.113 1.00 65.56 290 LYS A CA 1
ATOM 2274 C C . LYS A 1 290 ? -20.473 -35.854 -1.184 1.00 65.56 290 LYS A C 1
ATOM 2276 O O . LYS A 1 290 ? -21.657 -36.142 -1.345 1.00 65.56 290 LYS A O 1
ATOM 2281 N N . GLY A 1 291 ? -19.781 -35.146 -2.079 1.00 58.75 291 GLY A N 1
ATOM 2282 C CA . GLY A 1 291 ? -20.326 -34.727 -3.371 1.00 58.75 291 GLY A CA 1
ATOM 2283 C C . GLY A 1 291 ? -20.614 -35.906 -4.309 1.00 58.75 291 GLY A C 1
ATOM 2284 O O . GLY A 1 291 ? -20.000 -36.964 -4.216 1.00 58.75 291 GLY A O 1
ATOM 2285 N N . THR A 1 292 ? -21.535 -35.713 -5.254 1.00 40.16 292 THR A N 1
ATOM 2286 C CA . THR A 1 292 ? -21.982 -36.730 -6.230 1.00 40.16 292 THR A CA 1
ATOM 2287 C C . THR A 1 292 ? -20.975 -37.047 -7.345 1.00 40.16 292 THR A C 1
ATOM 2289 O O . THR A 1 292 ? -21.275 -37.850 -8.225 1.00 40.16 292 THR A O 1
ATOM 2292 N N . VAL A 1 293 ? -19.784 -36.446 -7.320 1.00 46.72 293 VAL A N 1
ATOM 2293 C CA . VAL A 1 293 ? -18.707 -36.655 -8.298 1.00 46.72 293 VAL A CA 1
ATOM 2294 C C . VAL A 1 293 ? -17.479 -37.184 -7.551 1.00 46.72 293 VAL A C 1
ATOM 2296 O O . VAL A 1 293 ? -17.126 -36.604 -6.523 1.00 46.72 293 VAL A O 1
ATOM 2299 N N . PRO A 1 294 ? -16.795 -38.242 -8.030 1.00 45.81 294 PRO A N 1
ATOM 2300 C CA . PRO A 1 294 ? -15.583 -38.742 -7.389 1.00 45.81 294 PRO A CA 1
ATOM 2301 C C . PRO A 1 294 ? -14.430 -37.744 -7.575 1.00 45.81 294 PRO A C 1
ATOM 2303 O O . PRO A 1 294 ? -13.682 -37.796 -8.549 1.00 45.81 294 PRO A O 1
ATOM 2306 N N . THR A 1 295 ? -14.296 -36.808 -6.637 1.00 55.84 295 THR A N 1
ATOM 2307 C CA . THR A 1 295 ? -13.230 -35.800 -6.622 1.00 55.84 295 THR A CA 1
ATOM 2308 C C . THR A 1 295 ? -12.050 -36.244 -5.765 1.00 55.84 295 THR A C 1
ATOM 2310 O O . THR A 1 295 ? -12.228 -36.783 -4.672 1.00 55.84 295 THR A O 1
ATOM 2313 N N . VAL A 1 296 ? -10.832 -35.971 -6.241 1.00 66.81 296 VAL A N 1
ATOM 2314 C CA . VAL A 1 296 ? -9.580 -36.224 -5.509 1.00 66.81 296 VAL A CA 1
ATOM 2315 C C . VAL A 1 296 ? -9.610 -35.489 -4.155 1.00 66.81 296 VAL A C 1
ATOM 2317 O O . VAL A 1 296 ? -10.043 -34.334 -4.120 1.00 66.81 296 VAL A O 1
ATOM 2320 N N . PRO A 1 297 ? -9.171 -36.114 -3.040 1.00 78.06 297 PRO A N 1
ATOM 2321 C CA . PRO A 1 297 ? -9.224 -35.500 -1.715 1.00 78.06 297 PRO A CA 1
ATOM 2322 C C . PRO A 1 297 ? -8.509 -34.144 -1.675 1.00 78.06 297 PRO A C 1
ATOM 2324 O O . PRO A 1 297 ? -7.336 -34.029 -2.035 1.00 78.06 297 PRO A O 1
ATOM 2327 N N . LEU A 1 298 ? -9.231 -33.123 -1.205 1.00 84.44 298 LEU A N 1
ATOM 2328 C CA . LEU A 1 298 ? -8.736 -31.750 -1.121 1.00 84.44 298 LEU A CA 1
ATOM 2329 C C . LEU A 1 298 ? -7.620 -31.625 -0.081 1.00 84.44 298 LEU A C 1
ATOM 2331 O O . LEU A 1 298 ? -7.761 -32.072 1.060 1.00 84.44 298 LEU A O 1
ATOM 2335 N N . SER A 1 299 ? -6.534 -30.949 -0.440 1.00 86.75 299 SER A N 1
ATOM 2336 C CA . SER A 1 299 ? -5.489 -30.561 0.507 1.00 86.75 299 SER A CA 1
ATOM 2337 C C . SER A 1 299 ? -5.849 -29.260 1.231 1.00 86.75 299 SER A C 1
ATOM 2339 O O . SER A 1 299 ? -6.611 -28.439 0.714 1.00 86.75 299 SER A O 1
ATOM 2341 N N . THR A 1 300 ? -5.252 -29.024 2.406 1.00 86.12 300 THR A N 1
ATOM 2342 C CA . THR A 1 300 ? -5.361 -27.729 3.100 1.00 86.12 300 THR A CA 1
ATOM 2343 C C . THR A 1 300 ? -4.938 -26.572 2.197 1.00 86.12 300 THR A C 1
ATOM 2345 O O . THR A 1 300 ? -5.590 -25.532 2.197 1.00 86.12 300 THR A O 1
ATOM 2348 N N . ASN A 1 301 ? -3.896 -26.764 1.379 1.00 86.94 301 ASN A N 1
ATOM 2349 C CA . ASN A 1 301 ? -3.419 -25.732 0.466 1.00 86.94 301 ASN A CA 1
ATOM 2350 C C . ASN A 1 301 ? -4.466 -25.387 -0.599 1.00 86.94 301 ASN A C 1
ATOM 2352 O O . ASN A 1 301 ? -4.606 -24.217 -0.913 1.00 86.94 301 ASN A O 1
ATOM 2356 N N . ASP A 1 302 ? -5.250 -26.341 -1.108 1.00 87.25 302 ASP A N 1
ATOM 2357 C CA . ASP A 1 302 ? -6.278 -26.058 -2.129 1.00 87.25 302 ASP A CA 1
ATOM 2358 C C . ASP A 1 302 ? -7.369 -25.148 -1.549 1.00 87.25 302 ASP A C 1
ATOM 2360 O O . ASP A 1 302 ? -7.814 -24.184 -2.174 1.00 87.25 302 ASP A O 1
ATOM 2364 N N . ILE A 1 303 ? -7.764 -25.458 -0.310 1.00 88.19 303 ILE A N 1
ATOM 2365 C CA . ILE A 1 303 ? -8.793 -24.744 0.443 1.00 88.19 303 ILE A CA 1
ATOM 2366 C C . ILE A 1 303 ? -8.313 -23.333 0.799 1.00 88.19 303 ILE A C 1
ATOM 2368 O O . ILE A 1 303 ? -9.040 -22.363 0.573 1.00 88.19 303 ILE A O 1
ATOM 2372 N N . VAL A 1 304 ? -7.085 -23.198 1.307 1.00 87.56 304 VAL A N 1
ATOM 2373 C CA . VAL A 1 304 ? -6.498 -21.896 1.656 1.00 87.56 304 VAL A CA 1
ATOM 2374 C C . VAL A 1 304 ? -6.225 -21.060 0.402 1.00 87.56 304 VAL A C 1
ATOM 2376 O O . VAL A 1 304 ? -6.634 -19.905 0.375 1.00 87.56 304 VAL A O 1
ATOM 2379 N N . THR A 1 305 ? -5.644 -21.627 -0.661 1.00 87.62 305 THR A N 1
ATOM 2380 C CA . THR A 1 305 ? -5.395 -20.941 -1.944 1.00 87.62 305 THR A CA 1
ATOM 2381 C C . THR A 1 305 ? -6.688 -20.391 -2.547 1.00 87.62 305 THR A C 1
ATOM 2383 O O . THR A 1 305 ? -6.761 -19.193 -2.807 1.00 87.62 305 THR A O 1
ATOM 2386 N N . SER A 1 306 ? -7.744 -21.206 -2.695 1.00 87.31 306 SER A N 1
ATOM 2387 C CA . SER A 1 306 ? -9.047 -20.731 -3.201 1.00 87.31 306 SER A CA 1
ATOM 2388 C C . SER A 1 306 ? -9.668 -19.652 -2.303 1.00 87.31 306 SER A C 1
ATOM 2390 O O . SER A 1 306 ? -10.264 -18.695 -2.795 1.00 87.31 306 SER A O 1
ATOM 2392 N N . SER A 1 307 ? -9.540 -19.766 -0.980 1.00 85.88 307 SER A N 1
ATOM 2393 C CA . SER A 1 307 ? -10.139 -18.797 -0.051 1.00 85.88 307 SER A CA 1
ATOM 2394 C C . SER A 1 307 ? -9.394 -17.460 -0.050 1.00 85.88 307 SER A C 1
ATOM 2396 O O . SER A 1 307 ? -10.022 -16.407 -0.102 1.00 85.88 307 SER A O 1
ATOM 2398 N N . VAL A 1 308 ? -8.061 -17.494 -0.055 1.00 86.31 308 VAL A N 1
ATOM 2399 C CA . VAL A 1 308 ? -7.208 -16.301 -0.038 1.00 86.31 308 VAL A CA 1
ATOM 2400 C C . VAL A 1 308 ? -7.197 -15.591 -1.395 1.00 86.31 308 VAL A C 1
ATOM 2402 O O . VAL A 1 308 ? -7.300 -14.368 -1.436 1.00 86.31 308 VAL A O 1
ATOM 2405 N N . ALA A 1 309 ? -7.161 -16.325 -2.511 1.00 85.56 309 ALA A N 1
ATOM 2406 C CA . ALA A 1 309 ? -7.226 -15.723 -3.844 1.00 85.56 309 ALA A CA 1
ATOM 2407 C C . ALA A 1 309 ? -8.562 -14.992 -4.086 1.00 85.56 309 ALA A C 1
ATOM 2409 O O . ALA A 1 309 ? -8.570 -13.884 -4.628 1.00 85.56 309 ALA A O 1
ATOM 2410 N N . ARG A 1 310 ? -9.683 -15.565 -3.615 1.00 83.19 310 ARG A N 1
ATOM 2411 C CA . ARG A 1 310 ? -10.994 -14.890 -3.613 1.00 83.19 310 ARG A CA 1
ATOM 2412 C C . ARG A 1 310 ? -11.015 -13.670 -2.690 1.00 83.19 310 ARG A C 1
ATOM 2414 O O . ARG A 1 310 ? -11.567 -12.648 -3.078 1.00 83.19 310 ARG A O 1
ATOM 2421 N N . LEU A 1 311 ? -10.384 -13.745 -1.516 1.00 80.31 311 LEU A N 1
ATOM 2422 C CA . LEU A 1 311 ? -10.287 -12.626 -0.571 1.00 80.31 311 LEU A CA 1
ATOM 2423 C C . LEU A 1 311 ? -9.505 -11.430 -1.143 1.00 80.31 311 LEU A C 1
ATOM 2425 O O . LEU A 1 311 ? -9.908 -10.293 -0.921 1.00 80.31 311 LEU A O 1
ATOM 2429 N N . PHE A 1 312 ? -8.445 -11.655 -1.926 1.00 83.12 312 PHE A N 1
ATOM 2430 C CA . PHE A 1 312 ? -7.760 -10.570 -2.646 1.00 83.12 312 PHE A CA 1
ATOM 2431 C C . PHE A 1 312 ? -8.591 -9.982 -3.806 1.00 83.12 312 PHE A C 1
ATOM 2433 O O . PHE A 1 312 ? -8.332 -8.854 -4.238 1.00 83.12 312 PHE A O 1
ATOM 2440 N N . GLY A 1 313 ? -9.591 -10.717 -4.308 1.00 80.81 313 GLY A N 1
ATOM 2441 C CA . GLY A 1 313 ? -10.293 -10.390 -5.551 1.00 80.81 313 GLY A CA 1
ATOM 2442 C C . GLY A 1 313 ? -9.403 -10.585 -6.783 1.00 80.81 313 GLY A C 1
ATOM 2443 O O . GLY A 1 313 ? -9.453 -9.787 -7.716 1.00 80.81 313 GLY A O 1
ATOM 2444 N N . ALA A 1 314 ? -8.527 -11.595 -6.759 1.00 81.62 314 ALA A N 1
ATOM 2445 C CA . ALA A 1 314 ? -7.499 -11.783 -7.778 1.00 81.62 314 ALA A CA 1
ATOM 2446 C C . ALA A 1 314 ? -8.096 -12.180 -9.140 1.00 81.62 314 ALA A C 1
ATOM 2448 O O . ALA A 1 314 ? -8.766 -13.205 -9.259 1.00 81.62 314 ALA A O 1
ATOM 2449 N N . ARG A 1 315 ? -7.793 -11.411 -10.197 1.00 84.06 315 ARG A N 1
ATOM 2450 C CA . ARG A 1 315 ? -8.180 -11.751 -11.583 1.00 84.06 315 ARG A CA 1
ATOM 2451 C C . ARG A 1 315 ? -7.309 -12.867 -12.166 1.00 84.06 315 ARG A C 1
ATOM 2453 O O . ARG A 1 315 ? -7.773 -13.634 -13.013 1.00 84.06 315 ARG A O 1
ATOM 2460 N N . ALA A 1 316 ? -6.064 -12.942 -11.702 1.00 84.69 316 ALA A N 1
ATOM 2461 C CA . ALA A 1 316 ? -5.147 -14.050 -11.915 1.00 84.69 316 ALA A CA 1
ATOM 2462 C C . ALA A 1 316 ? -4.348 -14.291 -10.626 1.00 84.69 316 ALA A C 1
ATOM 2464 O O . ALA A 1 316 ? -3.804 -13.358 -10.028 1.00 84.69 316 ALA A O 1
ATOM 2465 N N . CYS A 1 317 ? -4.286 -15.547 -10.193 1.00 87.75 317 CYS A N 1
ATOM 2466 C CA . CYS A 1 317 ? -3.554 -15.971 -9.007 1.00 87.75 317 CYS A CA 1
ATOM 2467 C C . CYS A 1 317 ? -2.495 -16.999 -9.403 1.00 87.75 317 CYS A C 1
ATOM 2469 O O . CYS A 1 317 ? -2.816 -17.991 -10.051 1.00 87.75 317 CYS A O 1
ATOM 2471 N N . SER A 1 318 ? -1.243 -16.775 -9.014 1.00 88.25 318 SER A N 1
ATOM 2472 C CA . SER A 1 318 ? -0.176 -17.766 -9.151 1.00 88.25 318 SER A CA 1
ATOM 2473 C C . SER A 1 318 ? 0.021 -18.545 -7.855 1.00 88.25 318 SER A C 1
ATOM 2475 O O . SER A 1 318 ? -0.128 -18.000 -6.759 1.00 88.25 318 SER A O 1
ATOM 2477 N N . MET A 1 319 ? 0.411 -19.813 -7.971 1.00 88.19 319 MET A N 1
ATOM 2478 C CA . MET A 1 319 ? 0.860 -20.623 -6.843 1.00 88.19 319 MET A CA 1
ATOM 2479 C C . MET A 1 319 ? 2.209 -21.277 -7.127 1.00 88.19 319 MET A C 1
ATOM 2481 O O . MET A 1 319 ? 2.391 -21.909 -8.168 1.00 88.19 319 MET A O 1
ATOM 2485 N N . ALA A 1 320 ? 3.143 -21.168 -6.182 1.00 86.50 320 ALA A N 1
ATOM 2486 C CA . ALA A 1 320 ? 4.440 -21.834 -6.269 1.00 86.50 320 ALA A CA 1
ATOM 2487 C C . ALA A 1 320 ? 4.306 -23.355 -6.061 1.00 86.50 320 ALA A C 1
ATOM 2489 O O . ALA A 1 320 ? 3.790 -23.824 -5.044 1.00 86.50 320 ALA A O 1
ATOM 2490 N N . VAL A 1 321 ? 4.791 -24.132 -7.031 1.00 83.62 321 VAL A N 1
ATOM 2491 C CA . VAL A 1 321 ? 4.707 -25.596 -7.073 1.00 83.62 321 VAL A CA 1
ATOM 2492 C C . VAL A 1 321 ? 6.103 -26.199 -7.232 1.00 83.62 321 VAL A C 1
ATOM 2494 O O . VAL A 1 321 ? 6.806 -25.907 -8.194 1.00 83.62 321 VAL A O 1
ATOM 2497 N N . ASN A 1 322 ? 6.491 -27.084 -6.309 1.00 87.44 322 ASN A N 1
ATOM 2498 C CA . ASN A 1 322 ? 7.714 -27.889 -6.402 1.00 87.44 322 ASN A CA 1
ATOM 2499 C C . ASN A 1 322 ? 7.522 -29.062 -7.384 1.00 87.44 322 ASN A C 1
ATOM 2501 O O . ASN A 1 322 ? 6.569 -29.836 -7.238 1.00 87.44 322 ASN A O 1
ATOM 2505 N N . PHE A 1 323 ? 8.438 -29.214 -8.346 1.00 87.62 323 PHE A N 1
ATOM 2506 C CA . PHE A 1 323 ? 8.403 -30.268 -9.368 1.00 87.62 323 PHE A CA 1
ATOM 2507 C C . PHE A 1 323 ? 9.170 -31.550 -9.005 1.00 87.62 323 PHE A C 1
ATOM 2509 O O . PHE A 1 323 ? 9.023 -32.557 -9.705 1.00 87.62 323 PHE A O 1
ATOM 2516 N N . ARG A 1 324 ? 9.945 -31.563 -7.910 1.00 88.25 324 ARG A N 1
ATOM 2517 C CA . ARG A 1 324 ? 10.594 -32.787 -7.403 1.00 88.25 324 ARG A CA 1
ATOM 2518 C C . ARG A 1 324 ? 9.547 -33.859 -7.099 1.00 88.25 324 ARG A C 1
ATOM 2520 O O . ARG A 1 324 ? 8.515 -33.562 -6.496 1.00 88.25 324 ARG A O 1
ATOM 2527 N N . GLY A 1 325 ? 9.778 -35.088 -7.562 1.00 81.94 325 GLY A N 1
ATOM 2528 C CA . GLY A 1 325 ? 8.796 -36.176 -7.464 1.00 81.94 325 GLY A CA 1
ATOM 2529 C C . GLY A 1 325 ? 7.521 -35.989 -8.308 1.00 81.94 325 GLY A C 1
ATOM 2530 O O . GLY A 1 325 ? 6.583 -36.774 -8.169 1.00 81.94 325 GLY A O 1
ATOM 2531 N N . ARG A 1 326 ? 7.462 -34.966 -9.176 1.00 80.75 326 ARG A N 1
ATOM 2532 C CA . ARG A 1 326 ? 6.394 -34.767 -10.178 1.00 80.75 326 ARG A CA 1
ATOM 2533 C C . ARG A 1 326 ? 6.899 -34.927 -11.610 1.00 80.75 326 ARG A C 1
ATOM 2535 O O . ARG A 1 326 ? 6.161 -35.434 -12.446 1.00 80.75 326 ARG A O 1
ATOM 2542 N N . LEU A 1 327 ? 8.134 -34.503 -11.883 1.00 81.88 327 LEU A N 1
ATOM 2543 C CA . LEU A 1 327 ? 8.839 -34.766 -13.140 1.00 81.88 327 LEU A CA 1
ATOM 2544 C C . LEU A 1 327 ? 9.835 -35.912 -12.939 1.00 81.88 327 LEU A C 1
ATOM 2546 O O . LEU A 1 327 ? 10.500 -35.980 -11.906 1.00 81.88 327 LEU A O 1
ATOM 2550 N N . ALA A 1 328 ? 9.957 -36.794 -13.934 1.00 75.00 328 ALA A N 1
ATOM 2551 C CA . ALA A 1 328 ? 10.752 -38.023 -13.832 1.00 75.00 328 ALA A CA 1
ATOM 2552 C C . ALA A 1 328 ? 12.253 -37.785 -13.564 1.00 75.00 328 ALA A C 1
ATOM 2554 O O . ALA A 1 328 ? 12.913 -38.638 -12.977 1.00 75.00 328 ALA A O 1
ATOM 2555 N N . ASN A 1 329 ? 12.781 -36.621 -13.957 1.00 82.38 329 ASN A N 1
ATOM 2556 C CA . ASN A 1 329 ? 14.205 -36.288 -13.879 1.00 82.38 329 ASN A CA 1
ATOM 2557 C C . ASN A 1 329 ? 14.611 -35.518 -12.600 1.00 82.38 329 ASN A C 1
ATOM 2559 O O . ASN A 1 329 ? 15.760 -35.079 -12.498 1.00 82.38 329 ASN A O 1
ATOM 2563 N N . LEU A 1 330 ? 13.699 -35.358 -11.624 1.00 87.88 330 LEU A N 1
ATOM 2564 C CA . LEU A 1 330 ? 13.919 -34.598 -10.383 1.00 87.88 330 LEU A CA 1
ATOM 2565 C C . LEU A 1 330 ? 13.676 -35.428 -9.111 1.00 87.88 330 LEU A C 1
ATOM 2567 O O . LEU A 1 330 ? 12.545 -35.826 -8.816 1.00 87.88 330 LEU A O 1
ATOM 2571 N N . SER A 1 331 ? 14.729 -35.598 -8.309 1.00 89.12 331 SER A N 1
ATOM 2572 C CA . SER A 1 331 ? 14.704 -36.251 -6.996 1.00 89.12 331 SER A CA 1
ATOM 2573 C C . SER A 1 331 ? 14.467 -35.260 -5.850 1.00 89.12 331 SER A C 1
ATOM 2575 O O . SER A 1 331 ? 14.666 -34.055 -5.983 1.00 89.12 331 SER A O 1
ATOM 2577 N N . GLU A 1 332 ? 14.128 -35.787 -4.673 1.00 87.19 332 GLU A N 1
ATOM 2578 C CA . GLU A 1 332 ? 14.094 -35.042 -3.406 1.00 87.19 332 GLU A CA 1
ATOM 2579 C C . GLU A 1 332 ? 15.471 -34.534 -2.937 1.00 87.19 332 GLU A C 1
ATOM 2581 O O . GLU A 1 332 ? 15.540 -33.655 -2.080 1.00 87.19 332 GLU A O 1
ATOM 2586 N N . ASP A 1 333 ? 16.565 -35.070 -3.483 1.00 91.19 333 ASP A N 1
ATOM 2587 C CA . ASP A 1 333 ? 17.935 -34.710 -3.089 1.00 91.19 333 ASP A CA 1
ATOM 2588 C C . ASP A 1 333 ? 18.605 -33.700 -4.040 1.00 91.19 333 ASP A C 1
ATOM 2590 O O . ASP A 1 333 ? 19.760 -33.341 -3.827 1.00 91.19 333 ASP A O 1
ATOM 2594 N N . ASP A 1 334 ? 17.911 -33.231 -5.084 1.00 93.38 334 ASP A N 1
ATOM 2595 C CA . ASP A 1 334 ? 18.434 -32.206 -5.997 1.00 93.38 334 ASP A CA 1
ATOM 2596 C C . ASP A 1 334 ? 18.229 -30.793 -5.405 1.00 93.38 334 ASP A C 1
ATOM 2598 O O . ASP A 1 334 ? 17.095 -30.338 -5.202 1.00 93.38 334 ASP A O 1
ATOM 2602 N N . ALA A 1 335 ? 19.325 -30.083 -5.127 1.00 93.69 335 ALA A N 1
ATOM 2603 C CA . ALA A 1 335 ? 19.323 -28.706 -4.631 1.00 93.69 335 ALA A CA 1
ATOM 2604 C C . ALA A 1 335 ? 19.219 -27.695 -5.785 1.00 93.69 335 ALA A C 1
ATOM 2606 O O . ALA A 1 335 ? 19.778 -27.904 -6.862 1.00 93.69 335 ALA A O 1
ATOM 2607 N N . GLY A 1 336 ? 18.505 -26.591 -5.553 1.00 92.25 336 GLY A N 1
ATOM 2608 C CA . GLY A 1 336 ? 18.306 -25.525 -6.540 1.00 92.25 336 GLY A CA 1
ATOM 2609 C C . GLY A 1 336 ? 16.854 -25.109 -6.710 1.00 92.25 336 GLY A C 1
ATOM 2610 O O . GLY A 1 336 ? 15.972 -25.586 -5.995 1.00 92.25 336 GLY A O 1
ATOM 2611 N N . ASN A 1 337 ? 16.601 -24.213 -7.662 1.00 92.12 337 ASN A N 1
ATOM 2612 C CA . ASN A 1 337 ? 15.262 -23.712 -7.958 1.00 92.12 337 ASN A CA 1
ATOM 2613 C C . ASN A 1 337 ? 14.475 -24.653 -8.890 1.00 92.12 337 ASN A C 1
ATOM 2615 O O . ASN A 1 337 ? 14.329 -24.393 -10.081 1.00 92.12 337 ASN A O 1
ATOM 2619 N N . TYR A 1 338 ? 13.903 -25.729 -8.336 1.00 92.19 338 TYR A N 1
ATOM 2620 C CA . TYR A 1 338 ? 13.035 -26.671 -9.069 1.00 92.19 338 TYR A CA 1
ATOM 2621 C C . TYR A 1 338 ? 11.541 -26.449 -8.781 1.00 92.19 338 TYR A C 1
ATOM 2623 O O . TYR A 1 338 ? 10.732 -27.384 -8.740 1.00 92.19 338 TYR A O 1
ATOM 2631 N N . GLN A 1 339 ? 11.172 -25.183 -8.590 1.00 87.69 339 GLN A N 1
ATOM 2632 C CA . GLN A 1 339 ? 9.793 -24.718 -8.488 1.00 87.69 339 GLN A CA 1
ATOM 2633 C C . GLN A 1 339 ? 9.326 -24.040 -9.786 1.00 87.69 339 GLN A C 1
ATOM 2635 O O . GLN A 1 339 ? 10.126 -23.661 -10.641 1.00 87.69 339 GLN A O 1
ATOM 2640 N N . GLY A 1 340 ? 8.018 -23.857 -9.926 1.00 84.38 340 GLY A N 1
ATOM 2641 C CA . GLY A 1 340 ? 7.435 -22.949 -10.911 1.00 84.38 340 GLY A CA 1
ATOM 2642 C C . GLY A 1 340 ? 6.057 -22.469 -10.483 1.00 84.38 340 GLY A C 1
ATOM 2643 O O . GLY A 1 340 ? 5.474 -22.990 -9.533 1.00 84.38 340 GLY A O 1
ATOM 2644 N N . LEU A 1 341 ? 5.566 -21.443 -11.169 1.00 85.06 341 LEU A N 1
ATOM 2645 C CA . LEU A 1 341 ? 4.317 -20.768 -10.840 1.00 85.06 341 LEU A CA 1
ATOM 2646 C C . LEU A 1 341 ? 3.190 -21.313 -11.716 1.00 85.06 341 LEU A C 1
ATOM 2648 O O . LEU A 1 341 ? 3.244 -21.201 -12.938 1.00 85.06 341 LEU A O 1
ATOM 2652 N N . LEU A 1 342 ? 2.178 -21.906 -11.086 1.00 84.12 342 LEU A N 1
ATOM 2653 C CA . LEU A 1 342 ? 0.944 -22.311 -11.755 1.00 84.12 342 LEU A CA 1
ATOM 2654 C C . LEU A 1 342 ? -0.089 -21.189 -11.651 1.00 84.12 342 LEU A C 1
ATOM 2656 O O . LEU A 1 342 ? -0.359 -20.721 -10.547 1.00 84.12 342 LEU A O 1
ATOM 2660 N N . TRP A 1 343 ? -0.669 -20.788 -12.781 1.00 83.50 343 TRP A N 1
ATOM 2661 C CA . TRP A 1 343 ? -1.687 -19.742 -12.859 1.00 83.50 343 TRP A CA 1
ATOM 2662 C C . TRP A 1 343 ? -3.112 -20.289 -12.786 1.00 83.50 343 TRP A C 1
ATOM 2664 O O . TRP A 1 343 ? -3.455 -21.261 -13.455 1.00 83.50 343 TRP A O 1
ATOM 2674 N N . PHE A 1 344 ? -3.949 -19.583 -12.034 1.00 83.19 344 PHE A N 1
ATOM 2675 C CA . PHE A 1 344 ? -5.376 -19.814 -11.853 1.00 83.19 344 PHE A CA 1
ATOM 2676 C C . PHE A 1 344 ? -6.155 -18.548 -12.231 1.00 83.19 344 PHE A C 1
ATOM 2678 O O . PHE A 1 344 ? -5.771 -17.438 -11.847 1.00 83.19 344 PHE A O 1
ATOM 2685 N N . GLY A 1 345 ? -7.239 -18.706 -12.987 1.00 80.56 345 GLY A N 1
ATOM 2686 C CA . GLY A 1 345 ? -8.224 -17.658 -13.247 1.00 80.56 345 GLY A CA 1
ATOM 2687 C C . GLY A 1 345 ? -9.314 -17.593 -12.165 1.00 80.56 345 GLY A C 1
ATOM 2688 O O . GLY A 1 345 ? -9.277 -18.366 -11.206 1.00 80.56 345 GLY A O 1
ATOM 2689 N N . PRO A 1 346 ? -10.306 -16.694 -12.316 1.00 80.19 346 PRO A N 1
ATOM 2690 C CA . PRO A 1 346 ? -11.400 -16.523 -11.359 1.00 80.19 346 PRO A CA 1
ATOM 2691 C C . PRO A 1 346 ? -12.230 -17.799 -11.177 1.00 80.19 346 PRO A C 1
ATOM 2693 O O . PRO A 1 346 ? -12.590 -18.143 -10.052 1.00 80.19 346 PRO A O 1
ATOM 2696 N N . ASP A 1 347 ? -12.467 -18.530 -12.268 1.00 79.31 347 ASP A N 1
ATOM 2697 C CA . ASP A 1 347 ? -13.216 -19.787 -12.262 1.00 79.31 347 ASP A CA 1
ATOM 2698 C C . ASP A 1 347 ? -12.452 -20.882 -11.503 1.00 79.31 347 ASP A C 1
ATOM 2700 O O . ASP A 1 347 ? -13.019 -21.533 -10.628 1.00 79.31 347 ASP A O 1
ATOM 2704 N N . ASP A 1 348 ? -11.141 -21.018 -11.724 1.00 77.50 348 ASP A N 1
ATOM 2705 C CA . ASP A 1 348 ? -10.294 -21.987 -11.012 1.00 77.50 348 ASP A CA 1
ATOM 2706 C C . ASP A 1 348 ? -10.281 -21.764 -9.492 1.00 77.50 348 ASP A C 1
ATOM 2708 O O . ASP A 1 348 ? -10.348 -22.715 -8.712 1.00 77.50 348 ASP A O 1
ATOM 2712 N N . ILE A 1 349 ? -10.183 -20.502 -9.052 1.00 83.00 349 ILE A N 1
ATOM 2713 C CA . ILE A 1 349 ? -10.131 -20.151 -7.623 1.00 83.00 349 ILE A CA 1
ATOM 2714 C C . ILE A 1 349 ? -11.515 -20.091 -6.970 1.00 83.00 349 ILE A C 1
ATOM 2716 O O . ILE A 1 349 ? -11.595 -20.001 -5.741 1.00 83.00 349 ILE A O 1
ATOM 2720 N N . SER A 1 350 ? -12.597 -20.157 -7.753 1.00 81.62 350 SER A N 1
ATOM 2721 C CA . SER A 1 350 ? -13.975 -20.041 -7.254 1.00 81.62 350 SER A CA 1
ATOM 2722 C C . SER A 1 350 ? -14.326 -21.125 -6.222 1.00 81.62 350 SER A C 1
ATOM 2724 O O . SER A 1 350 ? -15.081 -20.851 -5.284 1.00 81.62 350 SER A O 1
ATOM 2726 N N . GLY A 1 351 ? -13.714 -22.316 -6.325 1.00 82.69 351 GLY A N 1
ATOM 2727 C CA . GLY A 1 351 ? -13.846 -23.398 -5.350 1.00 82.69 351 GLY A CA 1
ATOM 2728 C C . GLY A 1 351 ? -12.574 -24.256 -5.199 1.00 82.69 351 GLY A C 1
ATOM 2729 O O . GLY A 1 351 ? -11.881 -24.508 -6.185 1.00 82.69 351 GLY A O 1
ATOM 2730 N N . PRO A 1 352 ? -12.273 -24.791 -3.996 1.00 85.50 352 PRO A N 1
ATOM 2731 C CA . PRO A 1 352 ? -11.075 -25.610 -3.757 1.00 85.50 352 PRO A CA 1
ATOM 2732 C C . PRO A 1 352 ? -10.965 -26.870 -4.632 1.00 85.50 352 PRO A C 1
ATOM 2734 O O . PRO A 1 352 ? -9.865 -27.324 -4.945 1.00 85.50 352 PRO A O 1
ATOM 2737 N N . SER A 1 353 ? -12.101 -27.442 -5.038 1.00 82.25 353 SER A N 1
ATOM 2738 C CA . SER A 1 353 ? -12.166 -28.599 -5.937 1.00 82.25 353 SER A CA 1
ATOM 2739 C C . SER A 1 353 ? -11.684 -28.292 -7.352 1.00 82.25 353 SER A C 1
ATOM 2741 O O . SER A 1 353 ? -11.144 -29.186 -7.998 1.00 82.25 353 SER A O 1
ATOM 2743 N N . LEU A 1 354 ? -11.817 -27.048 -7.818 1.00 80.62 354 LEU A N 1
ATOM 2744 C CA . LEU A 1 354 ? -11.353 -26.617 -9.137 1.00 80.62 354 LEU A CA 1
ATOM 2745 C C . LEU A 1 354 ? -9.837 -26.377 -9.129 1.00 80.62 354 LEU A C 1
ATOM 2747 O O . LEU A 1 354 ? -9.142 -26.892 -10.003 1.00 80.62 354 LEU A O 1
ATOM 2751 N N . VAL A 1 355 ? -9.299 -25.771 -8.061 1.00 83.25 355 VAL A N 1
ATOM 2752 C CA . VAL A 1 355 ? -7.845 -25.721 -7.793 1.00 83.25 355 VAL A CA 1
ATOM 2753 C C . VAL A 1 355 ? -7.237 -27.134 -7.779 1.00 83.25 355 VAL A C 1
ATOM 2755 O O . VAL A 1 355 ? -6.205 -27.381 -8.407 1.00 83.25 355 VAL A O 1
ATOM 2758 N N . ARG A 1 356 ? -7.891 -28.096 -7.108 1.00 85.50 356 ARG A N 1
ATOM 2759 C CA . ARG A 1 356 ? -7.479 -29.511 -7.112 1.00 85.50 356 ARG A CA 1
ATOM 2760 C C . ARG A 1 356 ? -7.595 -30.146 -8.503 1.00 85.50 356 ARG A C 1
ATOM 2762 O O . ARG A 1 356 ? -6.678 -30.859 -8.906 1.00 85.50 356 ARG A O 1
ATOM 2769 N N . ALA A 1 357 ? -8.668 -29.881 -9.247 1.00 77.44 357 ALA A N 1
ATOM 2770 C CA . ALA A 1 357 ? -8.853 -30.403 -10.600 1.00 77.44 357 ALA A CA 1
ATOM 2771 C C . ALA A 1 357 ? -7.749 -29.922 -11.557 1.00 77.44 357 ALA A C 1
ATOM 2773 O O . ALA A 1 357 ? -7.134 -30.756 -12.214 1.00 77.44 357 ALA A O 1
ATOM 2774 N N . ALA A 1 358 ? -7.420 -28.626 -11.564 1.00 75.25 358 ALA A N 1
ATOM 2775 C CA . ALA A 1 358 ? -6.343 -28.066 -12.384 1.00 75.25 358 ALA A CA 1
ATOM 2776 C C . ALA A 1 358 ? -4.965 -28.685 -12.052 1.00 75.25 358 ALA A C 1
ATOM 2778 O O . ALA A 1 358 ? -4.179 -29.015 -12.946 1.00 75.25 358 ALA A O 1
ATOM 2779 N N . LEU A 1 359 ? -4.684 -28.926 -10.763 1.00 77.12 359 LEU A N 1
ATOM 2780 C CA . LEU A 1 359 ? -3.461 -29.608 -10.319 1.00 77.12 359 LEU A CA 1
ATOM 2781 C C . LEU A 1 359 ? -3.379 -31.073 -10.778 1.00 77.12 359 LEU A C 1
ATOM 2783 O O . LEU A 1 359 ? -2.310 -31.519 -11.193 1.00 77.12 359 LEU A O 1
ATOM 2787 N N . GLU A 1 360 ? -4.469 -31.838 -10.682 1.00 75.00 360 GLU A N 1
ATOM 2788 C CA . GLU A 1 360 ? -4.468 -33.266 -11.037 1.00 75.00 360 GLU A CA 1
ATOM 2789 C C . GLU A 1 360 ? -4.599 -33.490 -12.546 1.00 75.00 360 GLU A C 1
ATOM 2791 O O . GLU A 1 360 ? -3.947 -34.388 -13.075 1.00 75.00 360 GLU A O 1
ATOM 2796 N N . GLN A 1 361 ? -5.336 -32.640 -13.267 1.00 67.69 361 GLN A N 1
ATOM 2797 C CA . GLN A 1 361 ? -5.332 -32.631 -14.730 1.00 67.69 361 GLN A CA 1
ATOM 2798 C C . GLN A 1 361 ? -3.911 -32.385 -15.249 1.00 67.69 361 GLN A C 1
ATOM 2800 O O . GLN A 1 361 ? -3.427 -33.149 -16.085 1.00 67.69 361 GLN A O 1
ATOM 2805 N N . GLY A 1 362 ? -3.201 -31.398 -14.690 1.00 62.47 362 GLY A N 1
ATOM 2806 C CA . GLY A 1 362 ? -1.799 -31.152 -15.023 1.00 62.47 362 GLY A CA 1
ATOM 2807 C C . GLY A 1 362 ? -0.869 -32.319 -14.701 1.00 62.47 362 GLY A C 1
ATOM 2808 O O . GLY A 1 362 ? 0.047 -32.617 -15.467 1.00 62.47 362 GLY A O 1
ATOM 2809 N N . ARG A 1 363 ? -1.143 -33.043 -13.611 1.00 62.44 363 ARG A N 1
ATOM 2810 C CA . ARG A 1 363 ? -0.406 -34.255 -13.235 1.00 62.44 363 ARG A CA 1
ATOM 2811 C C . ARG A 1 363 ? -0.656 -35.434 -14.182 1.00 62.44 363 ARG A C 1
ATOM 2813 O O . ARG A 1 363 ? 0.271 -36.194 -14.437 1.00 62.44 363 ARG A O 1
ATOM 2820 N N . GLN A 1 364 ? -1.882 -35.600 -14.678 1.00 61.00 364 GLN A N 1
ATOM 2821 C CA . GLN A 1 364 ? -2.269 -36.706 -15.564 1.00 61.00 364 GLN A CA 1
ATOM 2822 C C . GLN A 1 364 ? -1.899 -36.453 -17.030 1.00 61.00 364 GLN A C 1
ATOM 2824 O O . GLN A 1 364 ? -1.453 -37.366 -17.717 1.00 61.00 364 GLN A O 1
ATOM 2829 N N . GLN A 1 365 ? -2.078 -35.220 -17.511 1.00 59.91 365 GLN A N 1
ATOM 2830 C CA . GLN A 1 365 ? -1.836 -34.831 -18.906 1.00 59.91 365 GLN A CA 1
ATOM 2831 C C . GLN A 1 365 ? -0.404 -34.324 -19.143 1.00 59.91 365 GLN A C 1
ATOM 2833 O O . GLN A 1 365 ? -0.010 -34.103 -20.285 1.00 59.91 365 GLN A O 1
ATOM 2838 N N . GLY A 1 366 ? 0.373 -34.110 -18.077 1.00 57.06 366 GLY A N 1
ATOM 2839 C CA . GLY A 1 366 ? 1.726 -33.556 -18.147 1.00 57.06 366 GLY A CA 1
ATOM 2840 C C . GLY A 1 366 ? 1.782 -32.063 -18.486 1.00 57.06 366 GLY A C 1
ATOM 2841 O O . GLY A 1 366 ? 2.880 -31.551 -18.678 1.00 57.06 366 GLY A O 1
ATOM 2842 N N . VAL A 1 367 ? 0.634 -31.374 -18.554 1.00 61.09 367 VAL A N 1
ATOM 2843 C CA . VAL A 1 367 ? 0.520 -29.931 -18.820 1.00 61.09 367 VAL A CA 1
ATOM 2844 C C . VAL A 1 367 ? -0.497 -29.318 -17.855 1.00 61.09 367 VAL A C 1
ATOM 2846 O O . VAL A 1 367 ? -1.701 -29.530 -17.991 1.00 61.09 367 VAL A O 1
ATOM 2849 N N . TYR A 1 368 ? -0.021 -28.567 -16.866 1.00 64.31 368 TYR A N 1
ATOM 2850 C CA . TYR A 1 368 ? -0.840 -27.836 -15.904 1.00 64.31 368 TYR A CA 1
ATOM 2851 C C . TYR A 1 368 ? -1.526 -26.654 -16.599 1.00 64.31 368 TYR A C 1
ATOM 2853 O O . TYR A 1 368 ? -0.874 -25.682 -16.967 1.00 64.31 368 TYR A O 1
ATOM 2861 N N . ARG A 1 369 ? -2.847 -26.745 -16.777 1.00 63.12 369 ARG A N 1
ATOM 2862 C CA . ARG A 1 369 ? -3.691 -25.714 -17.400 1.00 63.12 369 ARG A CA 1
ATOM 2863 C C . ARG A 1 369 ? -4.845 -25.329 -16.480 1.00 63.12 369 ARG A C 1
ATOM 2865 O O . ARG A 1 369 ? -5.187 -26.070 -15.561 1.00 63.12 369 ARG A O 1
ATOM 2872 N N . ARG A 1 370 ? -5.450 -24.179 -16.772 1.00 64.75 370 ARG A N 1
ATOM 2873 C CA . ARG A 1 370 ? -6.680 -23.693 -16.135 1.00 64.75 370 ARG A CA 1
ATOM 2874 C C . ARG A 1 370 ? -7.902 -24.497 -16.589 1.00 64.75 370 ARG A C 1
ATOM 2876 O O . ARG A 1 370 ? -7.999 -24.882 -17.755 1.00 64.75 370 ARG A O 1
ATOM 2883 N N . CYS A 1 371 ? -8.829 -24.724 -15.668 1.00 52.56 371 CYS A N 1
ATOM 2884 C CA . CYS A 1 371 ? -10.091 -25.428 -15.851 1.00 52.56 371 CYS A CA 1
ATOM 2885 C C . CYS A 1 371 ? -11.225 -24.431 -16.142 1.00 52.56 371 CYS A C 1
ATOM 2887 O O . CYS A 1 371 ? -11.912 -23.978 -15.229 1.00 52.56 371 CYS A O 1
ATOM 2889 N N . GLY A 1 372 ? -11.461 -24.122 -17.418 1.00 47.62 372 GLY A N 1
ATOM 2890 C CA . GLY A 1 372 ? -12.569 -23.260 -17.843 1.00 47.62 372 GLY A CA 1
ATOM 2891 C C . GLY A 1 372 ? -12.785 -23.312 -19.356 1.00 47.62 372 GLY A C 1
ATOM 2892 O O . GLY A 1 372 ? -11.820 -23.249 -20.110 1.00 47.62 372 GLY A O 1
ATOM 2893 N N . SER A 1 373 ? -14.048 -23.477 -19.756 1.00 35.16 373 SER A N 1
ATOM 2894 C CA . SER A 1 373 ? -14.603 -23.676 -21.110 1.00 35.16 373 SER A CA 1
ATOM 2895 C C . SER A 1 373 ? -13.838 -23.107 -22.316 1.00 35.16 373 SER A C 1
ATOM 2897 O O . SER A 1 373 ? -13.357 -21.977 -22.301 1.00 35.16 373 SER A O 1
ATOM 2899 N N . ASP A 1 374 ? -13.850 -23.885 -23.403 1.00 29.97 374 ASP A N 1
ATOM 2900 C CA . ASP A 1 374 ? -13.264 -23.550 -24.706 1.00 29.97 374 ASP A CA 1
ATOM 2901 C C . ASP A 1 374 ? -14.007 -22.385 -25.419 1.00 29.97 374 ASP A C 1
ATOM 2903 O O . ASP A 1 374 ? -15.224 -22.269 -25.243 1.00 29.97 374 ASP A O 1
ATOM 2907 N N . PRO A 1 375 ? -13.338 -21.543 -26.242 1.00 44.69 375 PRO A N 1
ATOM 2908 C CA . PRO A 1 375 ? -11.926 -21.595 -26.614 1.00 44.69 375 PRO A CA 1
ATOM 2909 C C . PRO A 1 375 ? -11.033 -21.049 -25.498 1.00 44.69 375 PRO A C 1
ATOM 2911 O O . PRO A 1 375 ? -11.068 -19.856 -25.218 1.00 44.69 375 PRO A O 1
ATOM 2914 N N . VAL A 1 376 ? -10.238 -21.943 -24.901 1.00 42.88 376 VAL A N 1
ATOM 2915 C CA . VAL A 1 376 ? -9.108 -21.712 -23.985 1.00 42.88 376 VAL A CA 1
ATOM 2916 C C . VAL A 1 376 ? -9.188 -20.420 -23.160 1.00 42.88 376 VAL A C 1
ATOM 2918 O O . VAL A 1 376 ? -8.793 -19.361 -23.644 1.00 42.88 376 VAL A O 1
ATOM 2921 N N . GLY A 1 377 ? -9.559 -20.519 -21.875 1.00 52.75 377 GLY A N 1
ATOM 2922 C CA . GLY A 1 377 ? -9.497 -19.399 -20.926 1.00 52.75 377 GLY A CA 1
ATOM 2923 C C . GLY A 1 377 ? -8.146 -18.670 -20.973 1.00 52.75 377 GLY A C 1
ATOM 2924 O O . GLY A 1 377 ? -7.162 -19.115 -20.383 1.00 52.75 377 GLY A O 1
ATOM 2925 N N . GLN A 1 378 ? -8.090 -17.560 -21.711 1.00 61.31 378 GLN A N 1
ATOM 2926 C CA . GLN A 1 378 ? -6.841 -16.916 -22.113 1.00 61.31 378 GLN A CA 1
ATOM 2927 C C . GLN A 1 378 ? -6.175 -16.239 -20.908 1.00 61.31 378 GLN A C 1
ATOM 2929 O O . GLN A 1 378 ? -6.819 -15.955 -19.892 1.00 61.31 378 GLN A O 1
ATOM 2934 N N . LEU A 1 379 ? -4.853 -16.051 -20.940 1.00 69.94 379 LEU A N 1
ATOM 2935 C CA . LEU A 1 379 ? -4.209 -15.163 -19.962 1.00 69.94 379 LEU A CA 1
ATOM 2936 C C . LEU A 1 379 ? -4.788 -13.752 -20.133 1.00 69.94 379 LEU A C 1
ATOM 2938 O O . LEU A 1 379 ? -5.098 -13.386 -21.270 1.00 69.94 379 LEU A O 1
ATOM 2942 N N . PRO A 1 380 ? -4.952 -12.973 -19.048 1.00 75.31 380 PRO A N 1
ATOM 2943 C CA . PRO A 1 380 ? -5.501 -11.632 -19.165 1.00 75.31 380 PRO A CA 1
ATOM 2944 C C . PRO A 1 380 ? -4.663 -10.803 -20.144 1.00 75.31 380 PRO A C 1
ATOM 2946 O O . PRO A 1 380 ? -3.431 -10.817 -20.102 1.00 75.31 380 PRO A O 1
ATOM 2949 N N . GLY A 1 381 ? -5.335 -10.091 -21.049 1.00 78.00 381 GLY A N 1
ATOM 2950 C CA . GLY A 1 381 ? -4.663 -9.281 -22.069 1.00 78.00 381 GLY A CA 1
ATOM 2951 C C . GLY A 1 381 ? -3.829 -8.147 -21.457 1.00 78.00 381 GLY A C 1
ATOM 2952 O O . GLY A 1 381 ? -3.917 -7.876 -20.261 1.00 78.00 381 GLY A O 1
ATOM 2953 N N . PHE A 1 382 ? -3.048 -7.427 -22.273 1.00 81.12 382 PHE A N 1
ATOM 2954 C CA . PHE A 1 382 ? -2.178 -6.339 -21.791 1.00 81.12 382 PHE A CA 1
ATOM 2955 C C . PHE A 1 382 ? -2.931 -5.320 -20.912 1.00 81.12 382 PHE A C 1
ATOM 2957 O O . PHE A 1 382 ? -2.578 -5.120 -19.753 1.00 81.12 382 PHE A O 1
ATOM 2964 N N . ARG A 1 383 ? -4.027 -4.742 -21.429 1.00 76.50 383 ARG A N 1
ATOM 2965 C CA . ARG A 1 383 ? -4.872 -3.786 -20.686 1.00 76.50 383 ARG A CA 1
ATOM 2966 C C . ARG A 1 383 ? -5.530 -4.409 -19.453 1.00 76.50 383 ARG A C 1
ATOM 2968 O O . ARG A 1 383 ? -5.567 -3.786 -18.399 1.00 76.50 383 ARG A O 1
ATOM 2975 N N . GLU A 1 384 ? -6.034 -5.633 -19.584 1.00 77.62 384 GLU A N 1
ATOM 2976 C CA . GLU A 1 384 ? -6.714 -6.332 -18.491 1.00 77.62 384 GLU A CA 1
ATOM 2977 C C . GLU A 1 384 ? -5.753 -6.607 -17.330 1.00 77.62 384 GLU A C 1
ATOM 2979 O O . GLU A 1 384 ? -6.090 -6.330 -16.184 1.00 77.62 384 GLU A O 1
ATOM 2984 N N . THR A 1 385 ? -4.533 -7.062 -17.625 1.00 83.44 385 THR A N 1
ATOM 2985 C CA . THR A 1 385 ? -3.470 -7.289 -16.638 1.00 83.44 385 THR A CA 1
ATOM 2986 C C . THR A 1 385 ? -3.090 -6.000 -15.913 1.00 83.44 385 THR A C 1
ATOM 2988 O O . THR A 1 385 ? -2.970 -6.016 -14.693 1.00 83.44 385 THR A O 1
ATOM 2991 N N . LEU A 1 386 ? -2.962 -4.870 -16.622 1.00 82.25 386 LEU A N 1
ATOM 2992 C CA . LEU A 1 386 ? -2.640 -3.581 -15.996 1.00 82.25 386 LEU A CA 1
ATOM 2993 C C . LEU A 1 386 ? -3.696 -3.124 -14.985 1.00 82.25 386 LEU A C 1
ATOM 2995 O O . LEU A 1 386 ? -3.332 -2.637 -13.918 1.00 82.25 386 LEU A O 1
ATOM 2999 N N . CYS A 1 387 ? -4.979 -3.321 -15.286 1.00 76.62 387 CYS A N 1
ATOM 3000 C CA . CYS A 1 387 ? -6.089 -2.940 -14.409 1.00 76.62 387 CYS A CA 1
ATOM 3001 C C . CYS A 1 387 ? -6.479 -4.022 -13.381 1.00 76.62 387 CYS A C 1
ATOM 3003 O O . CYS A 1 387 ? -7.436 -3.834 -12.630 1.00 76.62 387 CYS A O 1
ATOM 3005 N N . SER A 1 388 ? -5.774 -5.156 -13.344 1.00 80.19 388 SER A N 1
ATOM 3006 C CA . SER A 1 388 ? -6.110 -6.307 -12.501 1.00 80.19 388 SER A CA 1
ATOM 3007 C C . SER A 1 388 ? -5.372 -6.327 -11.168 1.00 80.19 388 SER A C 1
ATOM 3009 O O . SER A 1 388 ? -4.212 -5.928 -11.070 1.00 80.19 388 SER A O 1
ATOM 3011 N N . ARG A 1 389 ? -6.008 -6.929 -10.154 1.00 82.44 389 ARG A N 1
ATOM 3012 C CA . ARG A 1 389 ? -5.291 -7.458 -8.987 1.00 82.44 389 ARG A CA 1
ATOM 3013 C C . ARG A 1 389 ? -4.683 -8.813 -9.322 1.00 82.44 389 ARG A C 1
ATOM 3015 O O . ARG A 1 389 ? -5.398 -9.756 -9.676 1.00 82.44 389 ARG A O 1
ATOM 3022 N N . LEU A 1 390 ? -3.364 -8.885 -9.193 1.00 86.81 390 LEU A N 1
ATOM 3023 C CA . LEU A 1 390 ? -2.568 -10.096 -9.339 1.00 86.81 390 LEU A CA 1
ATOM 3024 C C . LEU A 1 390 ? -2.174 -10.609 -7.953 1.00 86.81 390 LEU A C 1
ATOM 3026 O O . LEU A 1 390 ? -1.723 -9.828 -7.114 1.00 86.81 390 LEU A O 1
ATOM 3030 N N . ALA A 1 391 ? -2.338 -11.915 -7.729 1.00 88.44 391 ALA A N 1
ATOM 3031 C CA . ALA A 1 391 ? -2.004 -12.554 -6.459 1.00 88.44 391 ALA A CA 1
ATOM 3032 C C . ALA A 1 391 ? -0.908 -13.619 -6.598 1.00 88.44 391 ALA A C 1
ATOM 3034 O O . ALA A 1 391 ? -0.880 -14.368 -7.578 1.00 88.44 391 ALA A O 1
ATOM 3035 N N . VAL A 1 392 ? -0.053 -13.741 -5.581 1.00 89.75 392 VAL A N 1
ATOM 3036 C CA . VAL A 1 392 ? 0.972 -14.793 -5.473 1.00 89.75 392 VAL A CA 1
ATOM 3037 C C . VAL A 1 392 ? 0.790 -15.567 -4.172 1.00 89.75 392 VAL A C 1
ATOM 3039 O O . VAL A 1 392 ? 0.845 -14.992 -3.089 1.00 89.75 392 VAL A O 1
ATOM 3042 N N . ILE A 1 393 ? 0.596 -16.882 -4.258 1.00 90.25 393 ILE A N 1
ATOM 3043 C CA . ILE A 1 393 ? 0.421 -17.758 -3.094 1.00 90.25 393 ILE A CA 1
ATOM 3044 C C . ILE A 1 393 ? 1.578 -18.759 -3.024 1.00 90.25 393 ILE A C 1
ATOM 3046 O O . ILE A 1 393 ? 1.866 -19.493 -3.968 1.00 90.25 393 ILE A O 1
ATOM 3050 N N . THR A 1 394 ? 2.266 -18.808 -1.886 1.00 89.12 394 THR A N 1
ATOM 3051 C CA . THR A 1 394 ? 3.379 -19.733 -1.647 1.00 89.12 394 THR A CA 1
ATOM 3052 C C . THR A 1 394 ? 3.195 -20.491 -0.335 1.00 89.12 394 THR A C 1
ATOM 3054 O O . THR A 1 394 ? 2.573 -20.005 0.608 1.00 89.12 394 THR A O 1
ATOM 3057 N N . SER A 1 395 ? 3.700 -21.724 -0.286 1.00 88.00 395 SER A N 1
ATOM 3058 C CA . SER A 1 395 ? 3.493 -22.661 0.822 1.00 88.00 395 SER A CA 1
ATOM 3059 C C . SER A 1 395 ? 4.829 -23.137 1.379 1.00 88.00 395 SER A C 1
ATOM 3061 O O . SER A 1 395 ? 5.472 -24.023 0.821 1.00 88.00 395 SER A O 1
ATOM 3063 N N . TRP A 1 396 ? 5.188 -22.595 2.536 1.00 85.38 396 TRP A N 1
ATOM 3064 C CA . TRP A 1 396 ? 6.378 -22.891 3.331 1.00 85.38 396 TRP A CA 1
ATOM 3065 C C . TRP A 1 396 ? 6.061 -23.960 4.405 1.00 85.38 396 TRP A C 1
ATOM 3067 O O . TRP A 1 396 ? 6.594 -23.966 5.511 1.00 85.38 396 TRP A O 1
ATOM 3077 N N . VAL A 1 397 ? 5.133 -24.872 4.088 1.00 79.88 397 VAL A N 1
ATOM 3078 C CA . VAL A 1 397 ? 4.637 -25.940 4.969 1.00 79.88 397 VAL A CA 1
ATOM 3079 C C . VAL A 1 397 ? 5.288 -27.274 4.600 1.00 79.88 397 VAL A C 1
ATOM 3081 O O . VAL A 1 397 ? 5.003 -27.847 3.550 1.00 79.88 397 VAL A O 1
ATOM 3084 N N . PHE A 1 398 ? 6.117 -27.806 5.498 1.00 72.62 398 PHE A N 1
ATOM 3085 C CA . PHE A 1 398 ? 6.861 -29.060 5.301 1.00 72.62 398 PHE A CA 1
ATOM 3086 C C . PHE A 1 398 ? 6.278 -30.220 6.122 1.00 72.62 398 PHE A C 1
ATOM 3088 O O . PHE A 1 398 ? 5.316 -30.025 6.861 1.00 72.62 398 PHE A O 1
ATOM 3095 N N . LYS A 1 399 ? 6.781 -31.453 5.986 1.00 68.06 399 LYS A N 1
ATOM 3096 C CA . LYS A 1 399 ? 6.290 -32.573 6.819 1.00 68.06 399 LYS A CA 1
ATOM 3097 C C . LYS A 1 399 ? 6.838 -32.515 8.242 1.00 68.06 399 LYS A C 1
ATOM 3099 O O . LYS A 1 399 ? 6.093 -32.751 9.184 1.00 68.06 399 LYS A O 1
ATOM 3104 N N . ASP A 1 400 ? 8.116 -32.189 8.365 1.00 70.38 400 ASP A N 1
ATOM 3105 C CA . ASP A 1 400 ? 8.812 -32.097 9.641 1.00 70.38 400 ASP A CA 1
ATOM 3106 C C . ASP A 1 400 ? 8.546 -30.763 10.342 1.00 70.38 400 ASP A C 1
ATOM 3108 O O . ASP A 1 400 ? 8.328 -29.734 9.695 1.00 70.38 400 ASP A O 1
ATOM 3112 N N . GLU A 1 401 ? 8.568 -30.800 11.671 1.00 67.00 401 GLU A N 1
ATOM 3113 C CA . GLU A 1 401 ? 8.470 -29.617 12.521 1.00 67.00 401 GLU A CA 1
ATOM 3114 C C . GLU A 1 401 ? 9.874 -29.141 12.910 1.00 67.00 401 GLU A C 1
ATOM 3116 O O . GLU A 1 401 ? 10.723 -29.979 13.245 1.00 67.00 401 GLU A O 1
ATOM 3121 N N . PRO A 1 402 ? 10.146 -27.824 12.896 1.00 67.19 402 PRO A N 1
ATOM 3122 C CA . PRO A 1 402 ? 11.402 -27.316 13.407 1.00 67.19 402 PRO A CA 1
ATOM 3123 C C . PRO A 1 402 ? 11.413 -27.408 14.935 1.00 67.19 402 PRO A C 1
ATOM 3125 O O . PRO A 1 402 ? 10.458 -27.040 15.617 1.00 67.19 402 PRO A O 1
ATOM 3128 N N . MET A 1 403 ? 12.519 -27.913 15.461 1.00 71.81 403 MET A N 1
ATOM 3129 C CA . MET A 1 403 ? 12.819 -28.037 16.885 1.00 71.81 403 MET A CA 1
ATOM 3130 C C . MET A 1 403 ? 14.300 -27.725 17.034 1.00 71.81 403 MET A C 1
ATOM 3132 O O . MET A 1 403 ? 15.059 -28.166 16.177 1.00 71.81 403 MET A O 1
ATOM 3136 N N . LEU A 1 404 ? 14.714 -27.034 18.093 1.00 79.00 404 LEU A N 1
ATOM 3137 C CA . LEU A 1 404 ? 16.127 -26.803 18.402 1.00 79.00 404 LEU A CA 1
ATOM 3138 C C . LEU A 1 404 ? 16.510 -27.606 19.651 1.00 79.00 404 LEU A C 1
ATOM 3140 O O . LEU A 1 404 ? 15.684 -27.783 20.546 1.00 79.00 404 LEU A O 1
ATOM 3144 N N . GLU A 1 405 ? 17.733 -28.131 19.722 1.00 74.56 405 GLU A N 1
ATOM 3145 C CA . GLU A 1 405 ? 18.154 -28.902 20.895 1.00 74.56 405 GLU A CA 1
ATOM 3146 C C . GLU A 1 405 ? 18.287 -28.007 22.141 1.00 74.56 405 GLU A C 1
ATOM 3148 O O . GLU A 1 405 ? 18.949 -26.976 22.101 1.00 74.56 405 GLU A O 1
ATOM 3153 N N . GLY A 1 406 ? 17.658 -28.410 23.251 1.00 74.94 406 GLY A N 1
ATOM 3154 C CA . GLY A 1 406 ? 17.736 -27.707 24.539 1.00 74.94 406 GLY A CA 1
ATOM 3155 C C . GLY A 1 406 ? 16.840 -26.469 24.687 1.00 74.94 406 GLY A C 1
ATOM 3156 O O . GLY A 1 406 ? 16.754 -25.938 25.790 1.00 74.94 406 GLY A O 1
ATOM 3157 N N . CYS A 1 407 ? 16.136 -26.042 23.633 1.00 81.19 407 CYS A N 1
ATOM 3158 C CA . CYS A 1 407 ? 15.306 -24.830 23.635 1.00 81.19 407 CYS A CA 1
ATOM 3159 C C . CYS A 1 407 ? 13.872 -25.106 23.177 1.00 81.19 407 CYS A C 1
ATOM 3161 O O . CYS A 1 407 ? 13.620 -26.016 22.383 1.00 81.19 407 CYS A O 1
ATOM 3163 N N . THR A 1 408 ? 12.932 -24.256 23.595 1.00 80.31 408 THR A N 1
ATOM 3164 C CA . THR A 1 408 ? 11.563 -24.275 23.059 1.00 80.31 408 THR A CA 1
ATOM 3165 C C . THR A 1 408 ? 11.424 -23.195 21.993 1.00 80.31 408 THR A C 1
ATOM 3167 O O . THR A 1 408 ? 11.463 -22.005 22.293 1.00 80.31 408 THR A O 1
ATOM 3170 N N . MET A 1 409 ? 11.255 -23.588 20.730 1.00 77.94 409 MET A N 1
ATOM 3171 C CA . MET A 1 409 ? 11.006 -22.637 19.642 1.00 77.94 409 MET A CA 1
ATOM 3172 C C . MET A 1 409 ? 9.537 -22.182 19.683 1.00 77.94 409 MET A C 1
ATOM 3174 O O . MET A 1 409 ? 8.635 -22.921 19.290 1.00 77.94 409 MET A O 1
ATOM 3178 N N . GLY A 1 410 ? 9.301 -20.973 20.195 1.00 74.44 410 GLY A N 1
ATOM 3179 C CA . GLY A 1 410 ? 7.968 -20.436 20.479 1.00 74.44 410 GLY A CA 1
ATOM 3180 C C . GLY A 1 410 ? 7.280 -19.742 19.300 1.00 74.44 410 GLY A C 1
ATOM 3181 O O . GLY A 1 410 ? 6.049 -19.638 19.299 1.00 74.44 410 GLY A O 1
ATOM 3182 N N . LEU A 1 411 ? 8.037 -19.262 18.305 1.00 82.00 411 LEU A N 1
ATOM 3183 C CA . LEU A 1 411 ? 7.485 -18.625 17.103 1.00 82.00 411 LEU A CA 1
ATOM 3184 C C . LEU A 1 411 ? 8.477 -18.656 15.927 1.00 82.00 411 LEU A C 1
ATOM 3186 O O . LEU A 1 411 ? 9.574 -18.124 16.046 1.00 82.00 411 LEU A O 1
ATOM 3190 N N . HIS A 1 412 ? 8.084 -19.218 14.782 1.00 85.62 412 HIS A N 1
ATOM 3191 C CA . HIS A 1 412 ? 8.878 -19.259 13.544 1.00 85.62 412 HIS A CA 1
ATOM 3192 C C . HIS A 1 412 ? 8.212 -18.457 12.417 1.00 85.62 412 HIS A C 1
ATOM 3194 O O . HIS A 1 412 ? 7.074 -18.742 12.049 1.00 85.62 412 HIS A O 1
ATOM 3200 N N . LEU A 1 413 ? 8.912 -17.466 11.859 1.00 87.62 413 LEU A N 1
ATOM 3201 C CA . LEU A 1 413 ? 8.382 -16.505 10.886 1.00 87.62 413 LEU A CA 1
ATOM 3202 C C . LEU A 1 413 ? 9.184 -16.495 9.575 1.00 87.62 413 LEU A C 1
ATOM 3204 O O . LEU A 1 413 ? 10.403 -16.315 9.619 1.00 87.62 413 LEU A O 1
ATOM 3208 N N . PRO A 1 414 ? 8.527 -16.561 8.405 1.00 89.62 414 PRO A N 1
ATOM 3209 C CA . PRO A 1 414 ? 9.097 -16.085 7.148 1.00 89.62 414 PRO A CA 1
ATOM 3210 C C . PRO A 1 414 ? 9.384 -14.576 7.209 1.00 89.62 414 PRO A C 1
ATOM 3212 O O . PRO A 1 414 ? 8.543 -13.799 7.674 1.00 89.62 414 PRO A O 1
ATOM 3215 N N . HIS A 1 415 ? 10.549 -14.148 6.725 1.00 90.00 415 HIS A N 1
ATOM 3216 C CA . HIS A 1 415 ? 10.917 -12.739 6.573 1.00 90.00 415 HIS A CA 1
ATOM 3217 C C . HIS A 1 415 ? 10.773 -12.304 5.110 1.00 90.00 415 HIS A C 1
ATOM 3219 O O . HIS A 1 415 ? 11.305 -12.958 4.216 1.00 90.00 415 HIS A O 1
ATOM 3225 N N . PHE A 1 416 ? 10.069 -11.194 4.885 1.00 85.12 416 PHE A N 1
ATOM 3226 C CA . PHE A 1 416 ? 9.935 -10.531 3.590 1.00 85.12 416 PHE A CA 1
ATOM 3227 C C . PHE A 1 416 ? 10.078 -9.024 3.782 1.00 85.12 416 PHE A C 1
ATOM 3229 O O . PHE A 1 416 ? 9.346 -8.443 4.588 1.00 85.12 416 PHE A O 1
ATOM 3236 N N . ASP A 1 417 ? 10.960 -8.383 3.015 1.00 83.81 417 ASP A N 1
ATOM 3237 C CA . ASP A 1 417 ? 11.016 -6.923 2.967 1.00 83.81 417 ASP A CA 1
ATOM 3238 C C . ASP A 1 417 ? 9.720 -6.392 2.329 1.00 83.81 417 ASP A C 1
ATOM 3240 O O . ASP A 1 417 ? 9.394 -6.677 1.172 1.00 83.81 417 ASP A O 1
ATOM 3244 N N . LEU A 1 418 ? 8.957 -5.609 3.095 1.00 80.56 418 LEU A N 1
ATOM 3245 C CA . LEU A 1 418 ? 7.695 -5.021 2.641 1.00 80.56 418 LEU A CA 1
ATOM 3246 C C . LEU A 1 418 ? 7.880 -4.052 1.460 1.00 80.56 418 LEU A C 1
ATOM 3248 O O . LEU A 1 418 ? 6.904 -3.757 0.773 1.00 80.56 418 LEU A O 1
ATOM 3252 N N . ASP A 1 419 ? 9.099 -3.560 1.209 1.00 79.12 419 ASP A N 1
ATOM 3253 C CA . ASP A 1 419 ? 9.413 -2.736 0.036 1.00 79.12 419 ASP A CA 1
ATOM 3254 C C . ASP A 1 419 ? 9.729 -3.567 -1.221 1.00 79.12 419 ASP A C 1
ATOM 3256 O O . ASP A 1 419 ? 9.761 -3.011 -2.320 1.00 79.12 419 ASP A O 1
ATOM 3260 N N . GLU A 1 420 ? 9.900 -4.890 -1.114 1.00 77.12 420 GLU A N 1
ATOM 3261 C CA . GLU A 1 420 ? 10.072 -5.808 -2.254 1.00 77.12 420 GLU A CA 1
ATOM 3262 C C . GLU A 1 420 ? 8.749 -6.452 -2.718 1.00 77.12 420 GLU A C 1
ATOM 3264 O O . GLU A 1 420 ? 8.648 -6.896 -3.865 1.00 77.12 420 GLU A O 1
ATOM 3269 N N . VAL A 1 421 ? 7.700 -6.438 -1.885 1.00 80.56 421 VAL A N 1
ATOM 3270 C CA . VAL A 1 421 ? 6.387 -7.030 -2.207 1.00 80.56 421 VAL A CA 1
ATOM 3271 C C . VAL A 1 421 ? 5.591 -6.150 -3.187 1.00 80.56 421 VAL A C 1
ATOM 3273 O O . VAL A 1 421 ? 4.950 -5.159 -2.823 1.00 80.56 421 VAL A O 1
ATOM 3276 N N . ASN A 1 422 ? 5.610 -6.540 -4.465 1.00 79.00 422 ASN A N 1
ATOM 3277 C CA . ASN A 1 422 ? 5.006 -5.781 -5.568 1.00 79.00 422 ASN A CA 1
ATOM 3278 C C . ASN A 1 422 ? 3.574 -6.226 -5.949 1.00 79.00 422 ASN A C 1
ATOM 3280 O O . ASN A 1 422 ? 2.933 -5.557 -6.753 1.00 79.00 422 ASN A O 1
ATOM 3284 N N . SER A 1 423 ? 3.035 -7.304 -5.379 1.00 83.38 423 SER A N 1
ATOM 3285 C CA . SER A 1 423 ? 1.683 -7.828 -5.670 1.00 83.38 423 SER A CA 1
ATOM 3286 C C . SER A 1 423 ? 1.011 -8.295 -4.376 1.00 83.38 423 SER A C 1
ATOM 3288 O O . SER A 1 423 ? 1.700 -8.448 -3.367 1.00 83.38 423 SER A O 1
ATOM 3290 N N . ASP A 1 424 ? -0.306 -8.537 -4.381 1.00 87.50 424 ASP A N 1
ATOM 3291 C CA . ASP A 1 424 ? -0.961 -9.154 -3.220 1.00 87.50 424 ASP A CA 1
ATOM 3292 C C . ASP A 1 424 ? -0.375 -10.562 -3.015 1.00 87.50 424 ASP A C 1
ATOM 3294 O O . ASP A 1 424 ? -0.385 -11.395 -3.924 1.00 87.50 424 ASP A O 1
ATOM 3298 N N . MET A 1 425 ? 0.192 -10.834 -1.841 1.00 89.62 425 MET A N 1
ATOM 3299 C CA . MET A 1 425 ? 0.959 -12.059 -1.601 1.00 89.62 425 MET A CA 1
ATOM 3300 C C . MET A 1 425 ? 0.471 -12.791 -0.356 1.00 89.62 425 MET A C 1
ATOM 3302 O O . MET A 1 425 ? 0.158 -12.175 0.661 1.00 89.62 425 MET A O 1
ATOM 3306 N N . ALA A 1 426 ? 0.435 -14.120 -0.418 1.00 90.12 426 ALA A N 1
ATOM 3307 C CA . ALA A 1 426 ? 0.116 -14.975 0.715 1.00 90.12 426 ALA A CA 1
ATOM 3308 C C . ALA A 1 426 ? 1.186 -16.047 0.933 1.00 90.12 426 ALA A C 1
ATOM 3310 O O . ALA A 1 426 ? 1.540 -16.787 0.014 1.00 90.12 426 ALA A O 1
ATOM 3311 N N . VAL A 1 427 ? 1.662 -16.162 2.170 1.00 89.38 427 VAL A N 1
ATOM 3312 C CA . VAL A 1 427 ? 2.646 -17.162 2.596 1.00 89.38 427 VAL A CA 1
ATOM 3313 C C . VAL A 1 427 ? 1.994 -18.067 3.630 1.00 89.38 427 VAL A C 1
ATOM 3315 O O . VAL A 1 427 ? 1.724 -17.639 4.750 1.00 89.38 427 VAL A O 1
ATOM 3318 N N . ILE A 1 428 ? 1.724 -19.316 3.259 1.00 89.75 428 ILE A N 1
ATOM 3319 C CA . ILE A 1 428 ? 1.226 -20.354 4.169 1.00 89.75 428 ILE A CA 1
ATOM 3320 C C . ILE A 1 428 ? 2.436 -20.981 4.869 1.00 89.75 428 ILE A C 1
ATOM 3322 O O . ILE A 1 428 ? 3.363 -21.417 4.194 1.00 89.75 428 ILE A O 1
ATOM 3326 N N . PHE A 1 429 ? 2.452 -21.048 6.198 1.00 87.94 429 PHE A N 1
ATOM 3327 C CA . PHE A 1 429 ? 3.599 -21.519 6.988 1.00 87.94 429 PHE A CA 1
ATOM 3328 C C . PHE A 1 429 ? 3.147 -22.168 8.309 1.00 87.94 429 PHE A C 1
ATOM 3330 O O . PHE A 1 429 ? 1.951 -22.236 8.609 1.00 87.94 429 PHE A O 1
ATOM 3337 N N . ARG A 1 430 ? 4.100 -22.662 9.113 1.00 84.06 430 ARG A N 1
ATOM 3338 C CA . ARG A 1 430 ? 3.841 -23.074 10.503 1.00 84.06 430 ARG A CA 1
ATOM 3339 C C . ARG A 1 430 ? 4.535 -22.138 11.493 1.00 84.06 430 ARG A C 1
ATOM 3341 O O . ARG A 1 430 ? 5.761 -22.172 11.551 1.00 84.06 430 ARG A O 1
ATOM 3348 N N . PRO A 1 431 ? 3.787 -21.351 12.289 1.00 81.31 431 PRO A N 1
ATOM 3349 C CA . PRO A 1 431 ? 4.374 -20.505 13.325 1.00 81.31 431 PRO A CA 1
ATOM 3350 C C . PRO A 1 431 ? 4.843 -21.307 14.544 1.00 81.31 431 PRO A C 1
ATOM 3352 O O . PRO A 1 431 ? 5.778 -20.890 15.221 1.00 81.31 431 PRO A O 1
ATOM 3355 N N . ARG A 1 432 ? 4.187 -22.439 14.835 1.00 80.06 432 ARG A N 1
ATOM 3356 C CA . ARG A 1 432 ? 4.401 -23.297 16.010 1.00 80.06 432 ARG A CA 1
ATOM 3357 C C . ARG A 1 432 ? 4.164 -24.773 15.640 1.00 80.06 432 ARG A C 1
ATOM 3359 O O . ARG A 1 432 ? 3.454 -25.026 14.659 1.00 80.06 432 ARG A O 1
ATOM 3366 N N . PRO A 1 433 ? 4.697 -25.742 16.410 1.00 74.12 433 PRO A N 1
ATOM 3367 C CA . PRO A 1 433 ? 4.305 -27.151 16.317 1.00 74.12 433 PRO A CA 1
ATOM 3368 C C . PRO A 1 433 ? 2.778 -27.328 16.318 1.00 74.12 433 PRO A C 1
ATOM 3370 O O . PRO A 1 433 ? 2.063 -26.618 17.025 1.00 74.12 433 PRO A O 1
ATOM 3373 N N . GLY A 1 434 ? 2.259 -28.224 15.480 1.00 76.00 434 GLY A N 1
ATOM 3374 C CA . GLY A 1 434 ? 0.826 -28.485 15.303 1.00 76.00 434 GLY A CA 1
ATOM 3375 C C . GLY A 1 434 ? -0.006 -27.364 14.654 1.00 76.00 434 GLY A C 1
ATOM 3376 O O . GLY A 1 434 ? -1.133 -27.626 14.232 1.00 76.00 434 GLY A O 1
ATOM 3377 N N . GLN A 1 435 ? 0.516 -26.139 14.522 1.00 78.69 435 GLN A N 1
ATOM 3378 C CA . GLN A 1 435 ? -0.234 -24.965 14.063 1.00 78.69 435 GLN A CA 1
ATOM 3379 C C . GLN A 1 435 ? 0.118 -24.587 12.616 1.00 78.69 435 GLN A C 1
ATOM 3381 O O . GLN A 1 435 ? 1.283 -24.575 12.225 1.00 78.69 435 GLN A O 1
ATOM 3386 N N . GLN A 1 436 ? -0.888 -24.225 11.815 1.00 86.00 436 GLN A N 1
ATOM 3387 C CA . GLN A 1 436 ? -0.713 -23.633 10.483 1.00 86.00 436 GLN A CA 1
ATOM 3388 C C . GLN A 1 436 ? -1.273 -22.210 10.468 1.00 86.00 436 GLN A C 1
ATOM 3390 O O . GLN A 1 436 ? -2.303 -21.933 11.083 1.00 86.00 436 GLN A O 1
ATOM 3395 N N . ALA A 1 437 ? -0.597 -21.312 9.759 1.00 86.44 437 ALA A N 1
ATOM 3396 C CA . ALA A 1 437 ? -1.013 -19.928 9.584 1.00 86.44 437 ALA A CA 1
ATOM 3397 C C . ALA A 1 437 ? -0.745 -19.455 8.152 1.00 86.44 437 ALA A C 1
ATOM 3399 O O . ALA A 1 437 ? -0.004 -20.086 7.396 1.00 86.44 437 ALA A O 1
ATOM 3400 N N . VAL A 1 438 ? -1.344 -18.326 7.790 1.00 87.88 438 VAL A N 1
ATOM 3401 C CA . VAL A 1 438 ? -1.068 -17.615 6.544 1.00 87.88 438 VAL A CA 1
ATOM 3402 C C . VAL A 1 438 ? -0.753 -16.153 6.840 1.00 87.88 438 VAL A C 1
ATOM 3404 O O . VAL A 1 438 ? -1.474 -15.497 7.589 1.00 87.88 438 VAL A O 1
ATOM 3407 N N . MET A 1 439 ? 0.336 -15.646 6.269 1.00 87.56 439 MET A N 1
ATOM 3408 C CA . MET A 1 439 ? 0.669 -14.223 6.237 1.00 87.56 439 MET A CA 1
ATOM 3409 C C . MET A 1 439 ? 0.206 -13.634 4.914 1.00 87.56 439 MET A C 1
ATOM 3411 O O . MET A 1 439 ? 0.601 -14.111 3.854 1.00 87.56 439 MET A O 1
ATOM 3415 N N . LEU A 1 440 ? -0.643 -12.615 4.994 1.00 87.00 440 LEU A N 1
ATOM 3416 C CA . LEU A 1 440 ? -1.180 -11.860 3.873 1.00 87.00 440 LEU A CA 1
ATOM 3417 C C . LEU A 1 440 ? -0.466 -10.511 3.805 1.00 87.00 440 LEU A C 1
ATOM 3419 O O . LEU A 1 440 ? -0.466 -9.757 4.779 1.00 87.00 440 LEU A O 1
ATOM 3423 N N . PHE A 1 441 ? 0.111 -10.209 2.651 1.00 86.12 441 PHE A N 1
ATOM 3424 C CA . PHE A 1 441 ? 0.741 -8.940 2.326 1.00 86.12 441 PHE A CA 1
ATOM 3425 C C . PHE A 1 441 ? -0.138 -8.251 1.288 1.00 86.12 441 PHE A C 1
ATOM 3427 O O . PHE A 1 441 ? -0.213 -8.697 0.145 1.00 86.12 441 PHE A O 1
ATOM 3434 N N . THR A 1 442 ? -0.852 -7.204 1.696 1.00 83.19 442 THR A N 1
ATOM 3435 C CA . THR A 1 442 ? -1.822 -6.519 0.829 1.00 83.19 442 THR A CA 1
ATOM 3436 C C . THR A 1 442 ? -1.892 -5.028 1.130 1.00 83.19 442 THR A C 1
ATOM 3438 O O . THR A 1 442 ? -1.533 -4.578 2.222 1.00 83.19 442 THR A O 1
ATOM 3441 N N . LYS A 1 443 ? -2.318 -4.244 0.139 1.00 74.88 443 LYS A N 1
ATOM 3442 C CA . LYS A 1 443 ? -2.358 -2.774 0.204 1.00 74.88 443 LYS A CA 1
ATOM 3443 C C . LYS A 1 443 ? -3.735 -2.238 0.607 1.00 74.88 443 LYS A C 1
ATOM 3445 O O . LYS A 1 443 ? -3.809 -1.315 1.414 1.00 74.88 443 LYS A O 1
ATOM 3450 N N . ASP A 1 444 ? -4.804 -2.882 0.133 1.00 62.44 444 ASP A N 1
ATOM 3451 C CA . ASP A 1 444 ? -6.149 -2.292 0.034 1.00 62.44 444 ASP A CA 1
ATOM 3452 C C . ASP A 1 444 ? -7.270 -3.233 0.520 1.00 62.44 444 ASP A C 1
ATOM 3454 O O . ASP A 1 444 ? -8.242 -3.481 -0.202 1.00 62.44 444 ASP A O 1
ATOM 3458 N N . LEU A 1 445 ? -7.160 -3.777 1.737 1.00 56.12 445 LEU A N 1
ATOM 3459 C CA . LEU A 1 445 ? -8.220 -4.610 2.317 1.00 56.12 445 LEU A CA 1
ATOM 3460 C C . LEU A 1 445 ? -8.512 -4.295 3.789 1.00 56.12 445 LEU A C 1
ATOM 3462 O O . LEU A 1 445 ? -7.615 -4.224 4.631 1.00 56.12 445 LEU A O 1
ATOM 3466 N N . ASN A 1 446 ? -9.804 -4.257 4.117 1.00 57.59 446 ASN A N 1
ATOM 3467 C CA . ASN A 1 446 ? -10.303 -4.428 5.478 1.00 57.59 446 ASN A CA 1
ATOM 3468 C C . ASN A 1 446 ? -10.327 -5.937 5.802 1.00 57.59 446 ASN A C 1
ATOM 3470 O O . ASN A 1 446 ? -11.393 -6.548 5.892 1.00 57.59 446 ASN A O 1
ATOM 3474 N N . VAL A 1 447 ? -9.135 -6.555 5.855 1.00 57.34 447 VAL A N 1
ATOM 3475 C CA . VAL A 1 447 ? -8.958 -8.023 5.924 1.00 57.34 447 VAL A CA 1
ATOM 3476 C C . VAL A 1 447 ? -9.747 -8.626 7.086 1.00 57.34 447 VAL A C 1
ATOM 3478 O O . VAL A 1 447 ? -10.328 -9.695 6.942 1.00 57.34 447 VAL A O 1
ATOM 3481 N N . ASP A 1 448 ? -9.833 -7.901 8.200 1.00 55.56 448 ASP A N 1
ATOM 3482 C CA . ASP A 1 448 ? -10.509 -8.326 9.425 1.00 55.56 448 ASP A CA 1
ATOM 3483 C C . ASP A 1 448 ? -12.028 -8.540 9.225 1.00 55.56 448 ASP A C 1
ATOM 3485 O O . ASP A 1 448 ? -12.613 -9.416 9.857 1.00 55.56 448 ASP A O 1
ATOM 3489 N N . VAL A 1 449 ? -12.668 -7.813 8.296 1.00 52.16 449 VAL A N 1
ATOM 3490 C CA . VAL A 1 449 ? -14.095 -7.996 7.947 1.00 52.16 449 VAL A CA 1
ATOM 3491 C C . VAL A 1 449 ? -14.316 -9.238 7.080 1.00 52.16 449 VAL A C 1
ATOM 3493 O O . VAL A 1 449 ? -15.322 -9.925 7.238 1.00 52.16 449 VAL A O 1
ATOM 3496 N N . LEU A 1 450 ? -13.379 -9.553 6.182 1.00 50.94 450 LEU A N 1
ATOM 3497 C CA . LEU A 1 450 ? -13.477 -10.710 5.282 1.00 50.94 450 LEU A CA 1
ATOM 3498 C C . LEU A 1 450 ? -13.014 -12.011 5.956 1.00 50.94 450 LEU A C 1
ATOM 3500 O O . LEU A 1 450 ? -13.599 -13.064 5.715 1.00 50.94 450 LEU A O 1
ATOM 3504 N N . ALA A 1 451 ? -12.030 -11.939 6.856 1.00 55.62 451 ALA A N 1
ATOM 3505 C CA . ALA A 1 451 ? -11.636 -13.051 7.719 1.00 55.62 451 ALA A CA 1
ATOM 3506 C C . ALA A 1 451 ? -12.755 -13.442 8.704 1.00 55.62 451 ALA A C 1
ATOM 3508 O O . ALA A 1 451 ? -12.890 -14.617 9.030 1.00 55.62 451 ALA A O 1
ATOM 3509 N N . ALA A 1 452 ? -13.595 -12.486 9.119 1.00 55.72 452 ALA A N 1
ATOM 3510 C CA . ALA A 1 452 ? -14.766 -12.719 9.967 1.00 55.72 452 ALA A CA 1
ATOM 3511 C C . ALA A 1 452 ? -15.997 -13.294 9.226 1.00 55.72 452 ALA A C 1
ATOM 3513 O O . ALA A 1 452 ? -17.052 -13.464 9.841 1.00 55.72 452 ALA A O 1
ATOM 3514 N N . ALA A 1 453 ? -15.904 -13.588 7.923 1.00 57.25 453 ALA A N 1
ATOM 3515 C CA . ALA A 1 453 ? -17.002 -14.204 7.181 1.00 57.25 453 ALA A CA 1
ATOM 3516 C C . ALA A 1 453 ? -17.283 -15.644 7.681 1.00 57.25 453 ALA A C 1
ATOM 3518 O O . ALA A 1 453 ? -16.329 -16.388 7.918 1.00 57.25 453 ALA A O 1
ATOM 3519 N N . PRO A 1 454 ? -18.552 -16.104 7.766 1.00 54.81 454 PRO A N 1
ATOM 3520 C CA . PRO A 1 454 ? -18.898 -17.436 8.296 1.00 54.81 454 PRO A CA 1
ATOM 3521 C C . PRO A 1 454 ? -18.233 -18.626 7.581 1.00 54.81 454 PRO A C 1
ATOM 3523 O O . PRO A 1 454 ? -18.082 -19.707 8.159 1.00 54.81 454 PRO A O 1
ATOM 3526 N N . ASP A 1 455 ? -17.830 -18.429 6.323 1.00 58.91 455 ASP A N 1
ATOM 3527 C CA . ASP A 1 455 ? -17.173 -19.428 5.472 1.00 58.91 455 ASP A CA 1
ATOM 3528 C C . ASP A 1 455 ? -15.669 -19.212 5.286 1.00 58.91 455 ASP A C 1
ATOM 3530 O O . ASP A 1 455 ? -15.023 -19.937 4.528 1.00 58.91 455 ASP A O 1
ATOM 3534 N N . SER A 1 456 ? -15.094 -18.261 6.021 1.00 74.50 456 SER A N 1
ATOM 3535 C CA . SER A 1 456 ? -13.652 -18.067 6.096 1.00 74.50 456 SER A CA 1
ATOM 3536 C C . SER A 1 456 ? -12.956 -19.283 6.718 1.00 74.50 456 SER A C 1
ATOM 3538 O O . SER A 1 456 ? -13.401 -19.850 7.717 1.00 74.50 456 SER A O 1
ATOM 3540 N N . VAL A 1 457 ? -11.818 -19.667 6.135 1.00 82.19 457 VAL A N 1
ATOM 3541 C CA . VAL A 1 457 ? -10.853 -20.602 6.747 1.00 82.19 457 VAL A CA 1
ATOM 3542 C C . VAL A 1 457 ? -9.721 -19.878 7.477 1.00 82.19 457 VAL A C 1
ATOM 3544 O O . VAL A 1 457 ? -8.891 -20.522 8.121 1.00 82.19 457 VAL A O 1
ATOM 3547 N N . LEU A 1 458 ? -9.694 -18.544 7.394 1.00 80.19 458 LEU A N 1
ATOM 3548 C CA . LEU A 1 458 ? -8.896 -17.702 8.273 1.00 80.19 458 LEU A CA 1
ATOM 3549 C C . LEU A 1 458 ? -9.620 -17.659 9.620 1.00 80.19 458 LEU A C 1
ATOM 3551 O O . LEU A 1 458 ? -10.770 -17.230 9.689 1.00 80.19 458 LEU A O 1
ATOM 3555 N N . GLY A 1 459 ? -8.965 -18.158 10.662 1.00 68.94 459 GLY A N 1
ATOM 3556 C CA . GLY A 1 459 ? -9.395 -17.984 12.041 1.00 68.94 459 GLY A CA 1
ATOM 3557 C C . GLY A 1 459 ? -9.002 -16.602 12.553 1.00 68.94 459 GLY A C 1
ATOM 3558 O O . GLY A 1 459 ? -9.014 -15.614 11.819 1.00 68.94 459 GLY A O 1
ATOM 3559 N N . GLU A 1 460 ? -8.616 -16.528 13.823 1.00 61.69 460 GLU A N 1
ATOM 3560 C CA . GLU A 1 460 ? -8.180 -15.264 14.412 1.00 61.69 460 GLU A CA 1
ATOM 3561 C C . GLU A 1 460 ? -6.946 -14.669 13.720 1.00 61.69 460 GLU A C 1
ATOM 3563 O O . GLU A 1 460 ? -6.110 -15.414 13.180 1.00 61.69 460 GLU A O 1
ATOM 3568 N N . PRO A 1 461 ? -6.779 -13.331 13.778 1.00 59.72 461 PRO A N 1
ATOM 3569 C CA . PRO A 1 461 ? -5.531 -12.694 13.406 1.00 59.72 461 PRO A CA 1
ATOM 3570 C C . PRO A 1 461 ? -4.409 -13.272 14.272 1.00 59.72 461 PRO A C 1
ATOM 3572 O O . PRO A 1 461 ? -4.277 -12.947 15.452 1.00 59.72 461 PRO A O 1
ATOM 3575 N N . ALA A 1 462 ? -3.556 -14.102 13.674 1.00 54.75 462 ALA A N 1
ATOM 3576 C CA . ALA A 1 462 ? -2.370 -14.628 14.328 1.00 54.75 462 ALA A CA 1
ATOM 3577 C C . ALA A 1 462 ? -1.511 -13.474 14.850 1.00 54.75 462 ALA A C 1
ATOM 3579 O O . ALA A 1 462 ? -0.939 -13.611 15.918 1.00 54.75 462 ALA A O 1
ATOM 3580 N N . LEU A 1 463 ? -1.509 -12.307 14.185 1.00 47.44 463 LEU A N 1
ATOM 3581 C CA . LEU A 1 463 ? -0.803 -11.118 14.673 1.00 47.44 463 LEU A CA 1
ATOM 3582 C C . LEU A 1 463 ? -1.206 -10.720 16.111 1.00 47.44 463 LEU A C 1
ATOM 3584 O O . LEU A 1 463 ? -0.350 -10.301 16.874 1.00 47.44 463 LEU A O 1
ATOM 3588 N N . LEU A 1 464 ? -2.472 -10.903 16.511 1.00 46.19 464 LEU A N 1
ATOM 3589 C CA . LEU A 1 464 ? -2.953 -10.626 17.875 1.00 46.19 464 LEU A CA 1
ATOM 3590 C C . LEU A 1 464 ? -2.489 -11.671 18.904 1.00 46.19 464 LEU A C 1
ATOM 3592 O O . LEU A 1 464 ? -2.306 -11.330 20.072 1.00 46.19 464 LEU A O 1
ATOM 3596 N N . MET A 1 465 ? -2.264 -12.911 18.462 1.00 48.09 465 MET A N 1
ATOM 3597 C CA . MET A 1 465 ? -1.645 -13.982 19.254 1.00 48.09 465 MET A CA 1
ATOM 3598 C C . MET A 1 465 ? -0.115 -13.824 19.325 1.00 48.09 465 MET A C 1
ATOM 3600 O O . MET A 1 465 ? 0.505 -14.149 20.334 1.00 48.09 465 MET A O 1
ATOM 3604 N N . MET A 1 466 ? 0.495 -13.315 18.249 1.00 47.16 466 MET A N 1
ATOM 3605 C CA . MET A 1 466 ? 1.939 -13.125 18.072 1.00 47.16 466 MET A CA 1
ATOM 3606 C C . MET A 1 466 ? 2.446 -11.879 18.811 1.00 47.16 466 MET A C 1
ATOM 3608 O O . MET A 1 466 ? 3.468 -11.978 19.469 1.00 47.16 466 MET A O 1
ATOM 3612 N N . GLU A 1 467 ? 1.700 -10.763 18.802 1.00 41.50 467 GLU A N 1
ATOM 3613 C CA . GLU A 1 467 ? 1.977 -9.527 19.573 1.00 41.50 467 GLU A CA 1
ATOM 3614 C C . GLU A 1 467 ? 2.026 -9.731 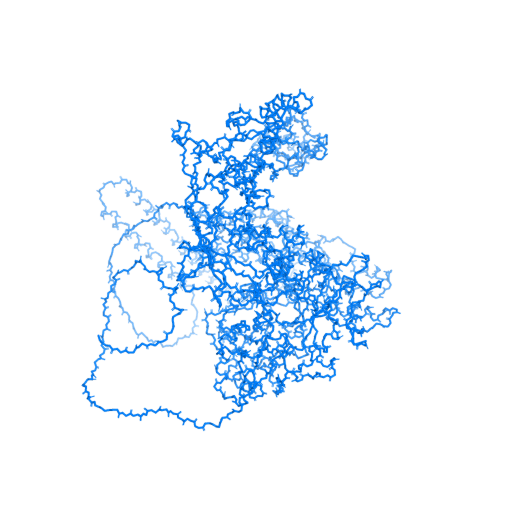21.105 1.00 41.50 467 GLU A C 1
ATOM 3616 O O . GLU A 1 467 ? 2.279 -8.772 21.838 1.00 41.50 467 GLU A O 1
ATOM 3621 N N . ARG A 1 468 ? 1.604 -10.903 21.602 1.00 41.44 468 ARG A N 1
ATOM 3622 C CA . ARG A 1 468 ? 1.245 -11.123 23.016 1.00 41.44 468 ARG A CA 1
ATOM 3623 C C . ARG A 1 468 ? 1.620 -12.494 23.577 1.00 41.44 468 ARG A C 1
ATOM 3625 O O . ARG A 1 468 ? 1.332 -12.752 24.741 1.00 41.44 468 ARG A O 1
ATOM 3632 N N . GLY A 1 469 ? 2.150 -13.406 22.764 1.00 43.53 469 GLY A N 1
ATOM 3633 C CA . GLY A 1 469 ? 2.478 -14.785 23.156 1.00 43.53 469 GLY A CA 1
ATOM 3634 C C . GLY A 1 469 ? 1.299 -15.728 23.476 1.00 43.53 469 GLY A C 1
ATOM 3635 O O . GLY A 1 469 ? 1.525 -16.933 23.584 1.00 43.53 469 GLY A O 1
ATOM 3636 N N . ILE A 1 470 ? 0.067 -15.221 23.577 1.00 43.94 470 ILE A N 1
ATOM 3637 C CA . ILE A 1 470 ? -1.116 -15.896 24.145 1.00 43.94 470 ILE A CA 1
ATOM 3638 C C . ILE A 1 470 ? -1.732 -17.031 23.295 1.00 43.94 470 ILE A C 1
ATOM 3640 O O . ILE A 1 470 ? -1.532 -17.129 22.080 1.00 43.94 470 ILE A O 1
ATOM 3644 N N . SER A 1 471 ? -2.488 -17.908 23.965 1.00 41.84 471 SER A N 1
ATOM 3645 C CA . SER A 1 471 ? -3.279 -19.010 23.387 1.00 41.84 471 SER A CA 1
ATOM 3646 C C . SER A 1 471 ? -4.566 -18.533 22.691 1.00 41.84 471 SER A C 1
ATOM 3648 O O . SER A 1 471 ? -4.901 -17.352 22.740 1.00 41.84 471 SER A O 1
ATOM 3650 N N . PHE A 1 472 ? -5.290 -19.436 22.015 1.00 36.62 472 PHE A N 1
ATOM 3651 C CA . PHE A 1 472 ? -6.517 -19.103 21.271 1.00 36.62 472 PHE A CA 1
ATOM 3652 C C . PHE A 1 472 ? -7.634 -18.595 22.193 1.00 36.62 472 PHE A C 1
ATOM 3654 O O . PHE A 1 472 ? -8.176 -17.525 21.952 1.00 36.62 472 PHE A O 1
ATOM 3661 N N . GLU A 1 473 ? -7.920 -19.274 23.304 1.00 41.50 473 GLU A N 1
ATOM 3662 C CA . GLU A 1 473 ? -8.901 -18.823 24.300 1.00 41.50 473 GLU A CA 1
ATOM 3663 C C . GLU A 1 473 ? -8.557 -17.438 24.882 1.00 41.50 473 GLU A C 1
ATOM 3665 O O . GLU A 1 473 ? -9.434 -16.592 25.093 1.00 41.50 473 GLU A O 1
ATOM 3670 N N . GLU A 1 474 ? -7.273 -17.173 25.123 1.00 43.97 474 GLU A N 1
ATOM 3671 C CA . GLU A 1 474 ? -6.792 -15.881 25.617 1.00 43.97 474 GLU A CA 1
ATOM 3672 C C . GLU A 1 474 ? -6.862 -14.791 24.539 1.00 43.97 474 GLU A C 1
ATOM 3674 O O . GLU A 1 474 ? -7.219 -13.652 24.847 1.00 43.97 474 GLU A O 1
ATOM 3679 N N . ALA A 1 475 ? -6.563 -15.128 23.283 1.00 38.09 475 ALA A N 1
ATOM 3680 C CA . ALA A 1 475 ? -6.631 -14.230 22.135 1.00 38.09 475 ALA A CA 1
ATOM 3681 C C . ALA A 1 475 ? -8.073 -13.893 21.744 1.00 38.09 475 ALA A C 1
ATOM 3683 O O . ALA A 1 475 ? -8.351 -12.718 21.509 1.00 38.09 475 ALA A O 1
ATOM 3684 N N . TRP A 1 476 ? -9.005 -14.842 21.824 1.00 37.47 476 TRP A N 1
ATOM 3685 C CA . TRP A 1 476 ? -10.448 -14.610 21.726 1.00 37.47 476 TRP A CA 1
ATOM 3686 C C . TRP A 1 476 ? -10.909 -13.632 22.805 1.00 37.47 476 TRP A C 1
ATOM 3688 O O . TRP A 1 476 ? -11.463 -12.569 22.510 1.00 37.47 476 TRP A O 1
ATOM 3698 N N . THR A 1 477 ? -10.542 -13.910 24.060 1.00 43.16 477 THR A N 1
ATOM 3699 C CA . THR A 1 477 ? -10.787 -13.018 25.206 1.00 43.16 477 THR A CA 1
ATOM 3700 C C . THR A 1 477 ? -10.133 -11.638 25.020 1.00 43.16 477 THR A C 1
ATOM 3702 O O . THR A 1 477 ? -10.600 -10.641 25.577 1.00 43.16 477 THR A O 1
ATOM 3705 N N . PHE A 1 478 ? -9.058 -11.540 24.233 1.00 38.41 478 PHE A N 1
ATOM 3706 C CA . PHE A 1 478 ? -8.377 -10.284 23.935 1.00 38.41 478 PHE A CA 1
ATOM 3707 C C . PHE A 1 478 ? -8.969 -9.532 22.730 1.00 38.41 478 PHE A C 1
ATOM 3709 O O . PHE A 1 478 ? -9.048 -8.304 22.754 1.00 38.41 478 PHE A O 1
ATOM 3716 N N . CYS A 1 479 ? -9.462 -10.240 21.716 1.00 32.56 479 CYS A N 1
ATOM 3717 C CA . CYS A 1 479 ? -10.199 -9.685 20.585 1.00 32.56 479 CYS A CA 1
ATOM 3718 C C . CYS A 1 479 ? -11.546 -9.113 21.042 1.00 32.56 479 CYS A C 1
ATOM 3720 O O . CYS A 1 479 ? -11.915 -8.016 20.619 1.00 32.56 479 CYS A O 1
ATOM 3722 N N . GLU A 1 480 ? -12.225 -9.773 21.989 1.00 35.31 480 GLU A N 1
ATOM 3723 C CA . GLU A 1 480 ? -13.381 -9.202 22.694 1.00 35.31 480 GLU A CA 1
ATOM 3724 C C . GLU A 1 480 ? -13.032 -7.885 23.408 1.00 35.31 480 GLU A C 1
ATOM 3726 O O . GLU A 1 480 ? -13.818 -6.940 23.369 1.00 35.31 480 GLU A O 1
ATOM 3731 N N . LYS A 1 481 ? -11.827 -7.773 23.987 1.00 35.59 481 LYS A N 1
ATOM 3732 C CA . LYS A 1 481 ? -11.333 -6.551 24.654 1.00 35.59 481 LYS A CA 1
ATOM 3733 C C . LYS A 1 481 ? -10.830 -5.457 23.697 1.00 35.59 481 LYS A C 1
ATOM 3735 O O . LYS A 1 481 ? -10.666 -4.321 24.141 1.00 35.59 481 LYS A O 1
ATOM 3740 N N . ARG A 1 482 ? -10.553 -5.760 22.419 1.00 32.84 482 ARG A N 1
ATOM 3741 C CA . ARG A 1 482 ? -9.976 -4.811 21.436 1.00 32.84 482 ARG A CA 1
ATOM 3742 C C . ARG A 1 482 ? -10.935 -4.348 20.329 1.00 32.84 482 ARG A C 1
ATOM 3744 O O . ARG A 1 482 ? -10.514 -3.529 19.513 1.00 32.84 482 ARG A O 1
ATOM 3751 N N . ARG A 1 483 ? -12.200 -4.797 20.285 1.00 31.02 483 ARG A N 1
ATOM 3752 C CA . ARG A 1 483 ? -13.192 -4.276 19.318 1.00 31.02 483 ARG A CA 1
ATOM 3753 C C . ARG A 1 483 ? -13.401 -2.760 19.493 1.00 31.02 483 ARG A C 1
ATOM 3755 O O . ARG A 1 483 ? -13.835 -2.336 20.566 1.00 31.02 483 ARG A O 1
ATOM 3762 N N . PRO A 1 484 ? -13.180 -1.926 18.459 1.00 33.34 484 PRO A N 1
ATOM 3763 C CA . PRO A 1 484 ? -13.550 -0.520 18.516 1.00 33.34 484 PRO A CA 1
ATOM 3764 C C . PRO A 1 484 ? -15.069 -0.372 18.364 1.00 33.34 484 PRO A C 1
ATOM 3766 O O . PRO A 1 484 ? -15.626 -0.681 17.317 1.00 33.34 484 PRO A O 1
ATOM 3769 N N . ILE A 1 485 ? -15.716 0.163 19.401 1.00 37.03 485 ILE A N 1
ATOM 3770 C CA . ILE A 1 485 ? -16.996 0.889 19.318 1.00 37.03 485 ILE A CA 1
ATOM 3771 C C . ILE A 1 485 ? -18.150 0.127 18.630 1.00 37.03 485 ILE A C 1
ATOM 3773 O O . ILE A 1 485 ? -18.840 0.654 17.765 1.00 37.03 485 ILE A O 1
ATOM 3777 N N . VAL A 1 486 ? -18.455 -1.070 19.133 1.00 28.36 486 VAL A N 1
ATOM 3778 C CA . VAL A 1 486 ? -19.835 -1.377 19.543 1.00 28.36 486 VAL A CA 1
ATOM 3779 C C . VAL A 1 486 ? -19.739 -2.139 20.863 1.00 28.36 486 VAL A C 1
ATOM 3781 O O . VAL A 1 486 ? -19.137 -3.209 20.903 1.00 28.36 486 VAL A O 1
ATOM 3784 N N . TYR A 1 487 ? -20.337 -1.610 21.932 1.00 36.00 487 TYR A N 1
ATOM 3785 C CA . TYR A 1 487 ? -20.733 -2.411 23.094 1.00 36.00 487 TYR A CA 1
ATOM 3786 C C . TYR A 1 487 ? -22.202 -2.805 22.883 1.00 36.00 487 TYR A C 1
ATOM 3788 O O . TYR A 1 487 ? -23.085 -2.028 23.255 1.00 36.00 487 TYR A O 1
ATOM 3796 N N . PRO A 1 488 ? -22.522 -3.962 22.271 1.00 33.47 488 PRO A N 1
ATOM 3797 C CA . PRO A 1 488 ? -23.870 -4.486 22.371 1.00 33.47 488 PRO A CA 1
ATOM 3798 C C . PRO A 1 488 ? -24.021 -5.003 23.801 1.00 33.47 488 PRO A C 1
ATOM 3800 O O . PRO A 1 488 ? -23.340 -5.951 24.175 1.00 33.47 488 PRO A O 1
ATOM 3803 N N . ASN A 1 489 ? -24.857 -4.309 24.581 1.00 41.75 489 ASN A N 1
ATOM 3804 C CA . ASN A 1 489 ? -25.354 -4.647 25.919 1.00 41.75 489 ASN A CA 1
ATOM 3805 C C . ASN A 1 489 ? -24.670 -5.868 26.578 1.00 41.75 489 ASN A C 1
ATOM 3807 O O . ASN A 1 489 ? -24.964 -7.010 26.225 1.00 41.75 489 ASN A O 1
ATOM 3811 N N . VAL A 1 490 ? -23.795 -5.635 27.565 1.00 43.97 490 VAL A N 1
ATOM 3812 C CA . VAL A 1 490 ? -23.008 -6.691 28.239 1.00 43.97 490 VAL A CA 1
ATOM 3813 C C . VAL A 1 490 ? -23.899 -7.818 28.793 1.00 43.97 490 VAL A C 1
ATOM 3815 O O . VAL A 1 490 ? -23.507 -8.985 28.745 1.00 43.97 490 VAL A O 1
ATOM 3818 N N . GLY A 1 491 ? -25.130 -7.507 29.220 1.00 42.72 491 GLY A N 1
ATOM 3819 C CA . GLY A 1 491 ? -26.118 -8.514 29.621 1.00 42.72 491 GLY A CA 1
ATOM 3820 C C . GLY A 1 491 ? -26.537 -9.448 28.476 1.00 42.72 491 GLY A C 1
ATOM 3821 O O . GLY A 1 491 ? -26.607 -10.658 28.669 1.00 42.72 491 GLY A O 1
ATOM 3822 N N . PHE A 1 492 ? -26.721 -8.922 27.262 1.00 41.12 492 PHE A N 1
ATOM 3823 C CA . PHE A 1 492 ? -27.092 -9.699 26.072 1.00 41.12 492 PHE A CA 1
ATOM 3824 C C . PHE A 1 492 ? -25.972 -10.651 25.620 1.00 41.12 492 PHE A C 1
ATOM 3826 O O . PHE A 1 492 ? -26.233 -11.794 25.246 1.00 41.12 492 PHE A O 1
ATOM 3833 N N . GLN A 1 493 ? -24.707 -10.225 25.715 1.00 44.47 493 GLN A N 1
ATOM 3834 C CA . GLN A 1 493 ? -23.563 -11.095 25.412 1.00 44.47 493 GLN A CA 1
ATOM 3835 C C . GLN A 1 493 ? -23.415 -12.248 26.420 1.00 44.47 493 GLN A C 1
ATOM 3837 O O . GLN A 1 493 ? -23.058 -13.359 26.025 1.00 44.47 493 GLN A O 1
ATOM 3842 N N . GLN A 1 494 ? -23.716 -12.021 27.704 1.00 48.50 494 GLN A N 1
ATOM 3843 C CA . GLN A 1 494 ? -23.733 -13.096 28.704 1.00 48.50 494 GLN A CA 1
ATOM 3844 C C . GLN A 1 494 ? -24.945 -14.029 28.538 1.00 48.50 494 GLN A C 1
ATOM 3846 O O . GLN A 1 494 ? -24.788 -15.247 28.641 1.00 48.50 494 GLN A O 1
ATOM 3851 N N . GLN A 1 495 ? -26.123 -13.491 28.200 1.00 46.19 495 GLN A N 1
ATOM 3852 C CA . GLN A 1 495 ? -27.312 -14.285 27.859 1.00 46.19 495 GLN A CA 1
ATOM 3853 C C . GLN A 1 495 ? -27.044 -15.233 26.677 1.00 46.19 495 GLN A C 1
ATOM 3855 O O . GLN A 1 495 ? -27.385 -16.412 26.758 1.00 46.19 495 GLN A O 1
ATOM 3860 N N . LEU A 1 496 ? -26.377 -14.757 25.616 1.00 45.34 496 LEU A N 1
ATOM 3861 C CA . LEU A 1 496 ? -26.013 -15.577 24.454 1.00 45.34 496 LEU A CA 1
ATOM 3862 C C . LEU A 1 496 ? -25.056 -16.724 24.806 1.00 45.34 496 LEU A C 1
ATOM 3864 O O . LEU A 1 496 ? -25.362 -17.869 24.483 1.00 45.34 496 LEU A O 1
ATOM 3868 N N . ARG A 1 497 ? -23.953 -16.457 25.524 1.00 49.00 497 ARG A N 1
ATOM 3869 C CA . ARG A 1 497 ? -23.009 -17.523 25.928 1.00 49.00 497 ARG A CA 1
ATOM 3870 C C . ARG A 1 497 ? -23.645 -18.557 26.858 1.00 49.00 497 ARG A C 1
ATOM 3872 O O . ARG A 1 497 ? -23.310 -19.737 26.788 1.00 49.00 497 ARG A O 1
ATOM 3879 N N . HIS A 1 498 ? -24.573 -18.146 27.725 1.00 49.66 498 HIS A N 1
ATOM 3880 C CA . HIS A 1 498 ? -25.287 -19.094 28.581 1.00 49.66 498 HIS A CA 1
ATOM 3881 C C . HIS A 1 498 ? -26.312 -19.927 27.793 1.00 49.66 498 HIS A C 1
ATOM 3883 O O . HIS A 1 498 ? -26.427 -21.130 28.025 1.00 49.66 498 HIS A O 1
ATOM 3889 N N . LEU A 1 499 ? -27.014 -19.329 26.824 1.00 49.81 499 LEU A N 1
ATOM 3890 C CA . LEU A 1 499 ? -27.909 -20.056 25.917 1.00 49.81 499 LEU A CA 1
ATOM 3891 C C . LEU A 1 499 ? -27.142 -21.082 25.067 1.00 49.81 499 LEU A C 1
ATOM 3893 O O . LEU A 1 499 ? -27.594 -22.214 24.921 1.00 49.81 499 LEU A O 1
ATOM 3897 N N . GLU A 1 500 ? -25.968 -20.710 24.556 1.00 56.19 500 GLU A N 1
ATOM 3898 C CA . GLU A 1 500 ? -25.061 -21.588 23.808 1.00 56.19 500 GLU A CA 1
ATOM 3899 C C . GLU A 1 500 ? -24.578 -22.775 24.658 1.00 56.19 500 GLU A C 1
ATOM 3901 O O . GLU A 1 500 ? -24.597 -23.922 24.202 1.00 56.19 500 GLU A O 1
ATOM 3906 N N . LYS A 1 501 ? -24.260 -22.533 25.937 1.00 60.34 501 LYS A N 1
ATOM 3907 C CA . LYS A 1 501 ? -23.943 -23.588 26.908 1.00 60.34 501 LYS A CA 1
ATOM 3908 C C . LYS A 1 501 ? -25.128 -24.531 27.160 1.00 60.34 501 LYS A C 1
ATOM 3910 O O . LYS A 1 501 ? -24.968 -25.747 27.139 1.00 60.34 501 LYS A O 1
ATOM 3915 N N . VAL A 1 502 ? -26.342 -24.002 27.331 1.00 60.97 502 VAL A N 1
ATOM 3916 C CA . VAL A 1 502 ? -27.556 -24.831 27.483 1.00 60.97 502 VAL A CA 1
ATOM 3917 C C . VAL A 1 502 ? -27.839 -25.652 26.215 1.00 60.97 502 VAL A C 1
ATOM 3919 O O . VAL A 1 502 ? -28.193 -26.828 26.314 1.00 60.97 502 VAL A O 1
ATOM 3922 N N . MET A 1 503 ? -27.625 -25.071 25.032 1.00 55.81 503 MET A N 1
ATOM 3923 C CA . MET A 1 503 ? -27.755 -25.740 23.731 1.00 55.81 503 MET A CA 1
ATOM 3924 C C . MET A 1 503 ? -26.720 -26.849 23.499 1.00 55.81 503 MET A C 1
ATOM 3926 O O . MET A 1 503 ? -27.009 -27.787 22.765 1.00 55.81 503 MET A O 1
ATOM 3930 N N . THR A 1 504 ? -25.535 -26.772 24.108 1.00 63.19 504 THR A N 1
ATOM 3931 C CA . THR A 1 504 ? -24.484 -27.799 23.971 1.00 63.19 504 THR A CA 1
ATOM 3932 C C . THR A 1 504 ? -24.531 -28.868 25.065 1.00 63.19 504 THR A C 1
ATOM 3934 O O . THR A 1 504 ? -24.256 -30.030 24.778 1.00 63.19 504 THR A O 1
ATOM 3937 N N . GLU A 1 505 ? -24.914 -28.521 26.298 1.00 68.12 505 GLU A N 1
ATOM 3938 C CA . GLU A 1 505 ? -24.943 -29.463 27.430 1.00 68.12 505 GLU A CA 1
ATOM 3939 C C . GLU A 1 505 ? -26.285 -30.193 27.608 1.00 68.12 505 GLU A C 1
ATOM 3941 O O . GLU A 1 505 ? -26.307 -31.308 28.129 1.00 68.12 505 GLU A O 1
ATOM 3946 N N . LYS A 1 506 ? -27.416 -29.576 27.226 1.00 66.94 506 LYS A N 1
ATOM 3947 C CA . LYS A 1 506 ? -28.768 -30.090 27.541 1.00 66.94 506 LYS A CA 1
ATOM 3948 C C . LYS A 1 506 ? -29.656 -30.368 26.327 1.00 66.94 506 LYS A C 1
ATOM 3950 O O . LYS A 1 506 ? -30.744 -30.921 26.496 1.00 66.94 506 LYS A O 1
ATOM 3955 N N . VAL A 1 507 ? -29.215 -30.025 25.117 1.00 70.81 507 VAL A N 1
ATOM 3956 C CA . VAL A 1 507 ? -29.951 -30.275 23.869 1.00 70.81 507 VAL A CA 1
ATOM 3957 C C . VAL A 1 507 ? -29.144 -31.221 22.984 1.00 70.81 507 VAL A C 1
ATOM 3959 O O . VAL A 1 507 ? -27.977 -30.981 22.693 1.00 70.81 507 VAL A O 1
ATOM 3962 N N . ASP A 1 508 ? -29.764 -32.312 22.534 1.00 81.50 508 ASP A N 1
ATOM 3963 C CA . ASP A 1 508 ? -29.129 -33.240 21.599 1.00 81.50 508 ASP A CA 1
ATOM 3964 C C . ASP A 1 508 ? -29.220 -32.665 20.181 1.00 81.50 508 ASP A C 1
ATOM 3966 O O . ASP A 1 508 ? -30.213 -32.848 19.475 1.00 81.50 508 ASP A O 1
ATOM 3970 N N . LEU A 1 509 ? -28.161 -31.975 19.754 1.00 67.94 509 LEU A N 1
ATOM 3971 C CA . LEU A 1 509 ? -28.061 -31.328 18.440 1.00 67.94 509 LEU A CA 1
ATOM 3972 C C . LEU A 1 509 ? -28.147 -32.304 17.245 1.00 67.94 509 LEU A C 1
ATOM 3974 O O . LEU A 1 509 ? -28.234 -31.857 16.102 1.00 67.94 509 LEU A O 1
ATOM 3978 N N . LYS A 1 510 ? -28.145 -33.628 17.476 1.00 71.44 510 LYS A N 1
ATOM 3979 C CA . LYS A 1 510 ? -28.368 -34.657 16.441 1.00 71.44 510 LYS A CA 1
ATOM 3980 C C . LYS A 1 510 ? -29.812 -35.168 16.400 1.00 71.44 510 LYS A C 1
ATOM 3982 O O . LYS A 1 510 ? -30.174 -35.892 15.472 1.00 71.44 510 LYS A O 1
ATOM 3987 N N . ALA A 1 511 ? -30.647 -34.807 17.373 1.00 72.44 511 ALA A N 1
ATOM 3988 C CA . ALA A 1 511 ? -32.056 -35.178 17.407 1.00 72.44 511 ALA A CA 1
ATOM 3989 C C . ALA A 1 511 ? -32.891 -34.399 16.365 1.00 72.44 511 ALA A C 1
ATOM 3991 O O . ALA A 1 511 ? -32.498 -33.304 15.963 1.00 72.44 511 ALA A O 1
ATOM 3992 N N . PRO A 1 512 ? -34.080 -34.893 15.960 1.00 72.44 512 PRO A N 1
ATOM 3993 C CA . PRO A 1 512 ? -35.005 -34.131 15.118 1.00 72.44 512 PRO A CA 1
ATOM 3994 C C . PRO A 1 512 ? -35.425 -32.803 15.764 1.00 72.44 512 PRO A C 1
ATOM 3996 O O . PRO A 1 512 ? -35.592 -32.730 16.983 1.00 72.44 512 PRO A O 1
ATOM 3999 N N . TRP A 1 513 ? -35.671 -31.775 14.947 1.00 48.66 513 TRP A N 1
ATOM 4000 C CA . TRP A 1 513 ? -35.956 -30.401 15.391 1.00 48.66 513 TRP A CA 1
ATOM 4001 C C . TRP A 1 513 ? -37.027 -30.296 16.492 1.00 48.66 513 TRP A C 1
ATOM 4003 O O . TRP A 1 513 ? -36.811 -29.610 17.490 1.00 48.66 513 TRP A O 1
ATOM 4013 N N . GLN A 1 514 ? -38.149 -31.027 16.395 1.00 63.19 514 GLN A N 1
ATOM 4014 C CA . GLN A 1 514 ? -39.184 -30.984 17.443 1.00 63.19 514 GLN A CA 1
ATOM 4015 C C . GLN A 1 514 ? -38.675 -31.482 18.809 1.00 63.19 514 GLN A C 1
ATOM 4017 O O . GLN A 1 514 ? -39.135 -31.011 19.849 1.00 63.19 514 GLN A O 1
ATOM 4022 N N . LYS A 1 515 ? -37.718 -32.421 18.822 1.00 66.69 515 LYS A N 1
ATOM 4023 C CA . LYS A 1 515 ? -37.108 -32.966 20.042 1.00 66.69 515 LYS A CA 1
ATOM 4024 C C . LYS A 1 515 ? -36.056 -32.011 20.615 1.00 66.69 515 LYS A C 1
ATOM 4026 O O . LYS A 1 515 ? -36.050 -31.823 21.827 1.00 66.69 515 LYS A O 1
ATOM 4031 N N . GLN A 1 516 ? -35.274 -31.338 19.764 1.00 61.47 516 GLN A N 1
ATOM 4032 C CA . GLN A 1 516 ? -34.357 -30.267 20.184 1.00 61.47 516 GLN A CA 1
ATOM 4033 C C . GLN A 1 516 ? -35.112 -29.113 20.862 1.00 61.47 516 GLN A C 1
ATOM 4035 O O . GLN A 1 516 ? -34.790 -28.719 21.980 1.00 61.47 516 GLN A O 1
ATOM 4040 N N . VAL A 1 517 ? -36.184 -28.623 20.227 1.00 58.78 517 VAL A N 1
ATOM 4041 C CA . VAL A 1 517 ? -37.027 -27.543 20.769 1.00 58.78 517 VAL A CA 1
ATOM 4042 C C . VAL A 1 517 ? -37.699 -27.955 22.084 1.00 58.78 517 VAL A C 1
ATOM 4044 O O . VAL A 1 517 ? -37.856 -27.122 22.977 1.00 58.78 517 VAL A O 1
ATOM 4047 N N . LYS A 1 518 ? -38.077 -29.231 22.238 1.00 66.81 518 LYS A N 1
ATOM 4048 C CA . LYS A 1 518 ? -38.607 -29.756 23.503 1.00 66.81 518 LYS A CA 1
ATOM 4049 C C . LYS A 1 518 ? -37.536 -29.763 24.603 1.00 66.81 518 LYS A C 1
ATOM 4051 O O . LYS A 1 518 ? -37.785 -29.201 25.663 1.00 66.81 518 LYS A O 1
ATOM 4056 N N . GLN A 1 519 ? -36.350 -30.307 24.326 1.00 75.75 519 GLN A N 1
ATOM 4057 C CA . GLN A 1 519 ? -35.222 -30.331 25.266 1.00 75.75 519 GLN A CA 1
ATOM 4058 C C . GLN A 1 519 ? -34.811 -28.918 25.705 1.00 75.75 519 GLN A C 1
ATOM 4060 O O . GLN A 1 519 ? -34.652 -28.672 26.896 1.00 75.75 519 GLN A O 1
ATOM 4065 N N . LEU A 1 520 ? -34.732 -27.958 24.777 1.00 60.19 520 LEU A N 1
ATOM 4066 C CA . LEU A 1 520 ? -34.410 -26.563 25.093 1.00 60.19 520 LEU A CA 1
ATOM 4067 C C . LEU A 1 520 ? -35.465 -25.912 26.009 1.00 60.19 520 LEU A C 1
ATOM 4069 O O . LEU A 1 520 ? -35.118 -25.198 26.948 1.00 60.19 520 LEU A O 1
ATOM 4073 N N . ARG A 1 521 ? -36.756 -26.189 25.770 1.00 60.28 521 ARG A N 1
ATOM 4074 C CA . ARG A 1 521 ? -37.876 -25.708 26.603 1.00 60.28 521 ARG A CA 1
ATOM 4075 C C . ARG A 1 521 ? -37.966 -26.381 27.975 1.00 60.28 521 ARG A C 1
ATOM 4077 O O . ARG A 1 521 ? -38.576 -25.810 28.871 1.00 60.28 521 ARG A O 1
ATOM 4084 N N . GLU A 1 522 ? -37.409 -27.579 28.126 1.00 66.56 522 GLU A N 1
ATOM 4085 C CA . GLU A 1 522 ? -37.280 -28.283 29.410 1.00 66.56 522 GLU A CA 1
ATOM 4086 C C . GLU A 1 522 ? -36.012 -27.846 30.170 1.00 66.56 522 GLU A C 1
ATOM 4088 O O . GLU A 1 522 ? -35.989 -27.868 31.399 1.00 66.56 522 GLU A O 1
ATOM 4093 N N . ALA A 1 523 ? -34.971 -27.407 29.454 1.00 63.62 523 ALA A N 1
ATOM 4094 C CA . ALA A 1 523 ? -33.690 -26.986 30.015 1.00 63.62 523 ALA A CA 1
ATOM 4095 C C . ALA A 1 523 ? -33.660 -25.533 30.530 1.00 63.62 523 ALA A C 1
ATOM 4097 O O . ALA A 1 523 ? -32.864 -25.232 31.424 1.00 63.62 523 ALA A O 1
ATOM 4098 N N . LEU A 1 524 ? -34.498 -24.648 29.977 1.00 49.75 524 LEU A N 1
ATOM 4099 C CA . LEU A 1 524 ? -34.648 -23.253 30.407 1.00 49.75 524 LEU A CA 1
ATOM 4100 C C . LEU A 1 524 ? -35.781 -23.122 31.448 1.00 49.75 524 LEU A C 1
ATOM 4102 O O . LEU A 1 524 ? -36.919 -23.495 31.150 1.00 49.75 524 LEU A O 1
ATOM 4106 N N . PRO A 1 525 ? -35.522 -22.586 32.658 1.00 46.69 525 PRO A N 1
ATOM 4107 C CA . PRO A 1 525 ? -36.559 -22.416 33.671 1.00 46.69 525 PRO A CA 1
ATOM 4108 C C . PRO A 1 525 ? -37.588 -21.356 33.249 1.00 46.69 525 PRO A C 1
ATOM 4110 O O . PRO A 1 525 ? -37.244 -20.314 32.695 1.00 46.69 525 PRO A O 1
ATOM 4113 N N . LYS A 1 526 ? -38.868 -21.596 33.558 1.00 45.09 526 LYS A N 1
ATOM 4114 C CA . LYS A 1 526 ? -39.942 -20.609 33.366 1.00 45.09 526 LYS A CA 1
ATOM 4115 C C . LYS A 1 526 ? -39.920 -19.585 34.505 1.00 45.09 526 LYS A C 1
ATOM 4117 O O . LYS A 1 526 ? -40.575 -19.795 35.522 1.00 45.09 526 LYS A O 1
ATOM 4122 N N . GLY A 1 527 ? -39.179 -18.496 34.337 1.00 43.50 527 GLY A N 1
ATOM 4123 C CA . GLY A 1 527 ? -39.101 -17.416 35.320 1.00 43.50 527 GLY A CA 1
ATOM 4124 C C . GLY A 1 527 ? -38.350 -16.199 34.790 1.00 43.50 527 GLY A C 1
ATOM 4125 O O . GLY A 1 527 ? -37.602 -16.305 33.820 1.00 43.50 527 GLY A O 1
ATOM 4126 N N . ASP A 1 528 ? -38.589 -15.052 35.421 1.00 43.34 528 ASP A N 1
ATOM 4127 C CA . ASP A 1 528 ? -37.998 -13.771 35.037 1.00 43.34 528 ASP A CA 1
ATOM 4128 C C . ASP A 1 528 ? -36.488 -13.731 35.338 1.00 43.34 528 ASP A C 1
ATOM 4130 O O . ASP A 1 528 ? -36.040 -14.176 36.400 1.00 43.34 528 ASP A O 1
ATOM 4134 N N . LEU A 1 529 ? -35.699 -13.217 34.393 1.00 43.00 529 LEU A N 1
ATOM 4135 C CA . LEU A 1 529 ? -34.234 -13.295 34.415 1.00 43.00 529 LEU A CA 1
ATOM 4136 C C . LEU A 1 529 ? -33.601 -12.316 35.416 1.00 43.00 529 LEU A C 1
ATOM 4138 O O . LEU A 1 529 ? -32.448 -12.517 35.801 1.00 43.00 529 LEU A O 1
ATOM 4142 N N . GLU A 1 530 ? -34.348 -11.296 35.845 1.00 37.84 530 GLU A N 1
ATOM 4143 C CA . GLU A 1 530 ? -33.865 -10.177 36.669 1.00 37.84 530 GLU A CA 1
ATOM 4144 C C . GLU A 1 530 ? -34.209 -10.306 38.169 1.00 37.84 530 GLU A C 1
ATOM 4146 O O . GLU A 1 530 ? -33.793 -9.479 38.981 1.00 37.84 530 GLU A O 1
ATOM 4151 N N . GLY A 1 531 ? -34.938 -11.353 38.574 1.00 39.88 531 GLY A N 1
ATOM 4152 C CA . GLY A 1 531 ? -35.326 -11.559 39.975 1.00 39.88 531 GLY A CA 1
ATOM 4153 C C . GLY A 1 531 ? -34.168 -12.018 40.886 1.00 39.88 531 GLY A C 1
ATOM 4154 O O . GLY A 1 531 ? -33.286 -12.749 40.435 1.00 39.88 531 GLY A O 1
ATOM 4155 N N . PRO A 1 532 ? -34.194 -11.722 42.203 1.00 39.19 532 PRO A N 1
ATOM 4156 C CA . PRO A 1 532 ? -33.115 -12.065 43.149 1.00 39.19 532 PRO A CA 1
ATOM 4157 C C . PRO A 1 532 ? -32.918 -13.575 43.403 1.00 39.19 532 PRO A C 1
ATOM 4159 O O . PRO A 1 532 ? -32.008 -13.966 44.127 1.00 39.19 532 PRO A O 1
ATOM 4162 N N . LYS A 1 533 ? -33.759 -14.437 42.815 1.00 39.75 533 LYS A N 1
ATOM 4163 C CA . LYS A 1 533 ? -33.613 -15.907 42.812 1.00 39.75 533 LYS A CA 1
ATOM 4164 C C . LYS A 1 533 ? -33.270 -16.468 41.420 1.00 39.75 533 LYS A C 1
ATOM 4166 O O . LYS A 1 533 ? -33.372 -17.673 41.201 1.00 39.75 533 LYS A O 1
ATOM 4171 N N . SER A 1 534 ? -32.892 -15.603 40.477 1.00 43.44 534 SER A N 1
ATOM 4172 C CA . SER A 1 534 ? -32.420 -15.977 39.142 1.00 43.44 534 SER A CA 1
ATOM 4173 C C . SER A 1 534 ? -31.057 -16.682 39.234 1.00 43.44 534 SER A C 1
ATOM 4175 O O . SER A 1 534 ? -30.163 -16.180 39.916 1.00 43.44 534 SER A O 1
ATOM 4177 N N . PRO A 1 535 ? -30.834 -17.814 38.538 1.00 42.47 535 PRO A N 1
ATOM 4178 C CA . PRO A 1 535 ? -29.551 -18.525 38.535 1.00 42.47 535 PRO A CA 1
ATOM 4179 C C . PRO A 1 535 ? -28.458 -17.834 37.688 1.00 42.47 535 PRO A C 1
ATOM 4181 O O . PRO A 1 535 ? -27.455 -18.460 37.348 1.00 42.47 535 PRO A O 1
ATOM 4184 N N . LEU A 1 536 ? -28.652 -16.564 37.310 1.00 51.09 536 LEU A N 1
ATOM 4185 C CA . LEU A 1 536 ? -27.777 -15.779 36.436 1.00 51.09 536 LEU A CA 1
ATOM 4186 C C . LEU A 1 536 ? -27.255 -14.526 37.171 1.00 51.09 536 LEU A C 1
ATOM 4188 O O . LEU A 1 536 ? -27.877 -13.464 37.094 1.00 51.09 536 LEU A O 1
ATOM 4192 N N . PRO A 1 537 ? -26.105 -14.608 37.867 1.00 53.06 537 PRO A N 1
ATOM 4193 C CA . PRO A 1 537 ? -25.569 -13.512 38.674 1.00 53.06 537 PRO A CA 1
ATOM 4194 C C . PRO A 1 537 ? -24.820 -12.471 37.818 1.00 53.06 537 PRO A C 1
ATOM 4196 O O . PRO A 1 537 ? -23.613 -12.265 37.943 1.00 53.06 537 PRO A O 1
ATOM 4199 N N . ILE A 1 538 ? -25.547 -11.775 36.938 1.00 51.31 538 ILE A N 1
ATOM 4200 C CA . ILE A 1 538 ? -24.991 -10.715 36.072 1.00 51.31 538 ILE A CA 1
ATOM 4201 C C . ILE A 1 538 ? -24.363 -9.585 36.918 1.00 51.31 538 ILE A C 1
ATOM 4203 O O . ILE A 1 538 ? -23.336 -9.016 36.543 1.00 51.31 538 ILE A O 1
ATOM 4207 N N . ARG A 1 539 ? -24.931 -9.299 38.100 1.00 57.88 539 ARG A N 1
ATOM 4208 C CA . ARG A 1 539 ? -24.432 -8.282 39.046 1.00 57.88 539 ARG A CA 1
ATOM 4209 C C . ARG A 1 539 ? -23.034 -8.615 39.588 1.00 57.88 539 ARG A C 1
ATOM 4211 O O . ARG A 1 539 ? -22.203 -7.713 39.709 1.00 57.88 539 ARG A O 1
ATOM 4218 N N . ASP A 1 540 ? -22.734 -9.885 39.843 1.00 57.66 540 ASP A N 1
ATOM 4219 C CA . ASP A 1 540 ? -21.434 -10.307 40.388 1.00 57.66 540 ASP A CA 1
ATOM 4220 C C . ASP A 1 540 ? -20.328 -10.204 39.331 1.00 57.66 540 ASP A C 1
ATOM 4222 O O . ASP A 1 540 ? -19.219 -9.744 39.618 1.00 57.66 540 ASP A O 1
ATOM 4226 N N . ALA A 1 541 ? -20.654 -10.527 38.074 1.00 56.19 541 ALA A N 1
ATOM 4227 C CA . ALA A 1 541 ? -19.754 -10.319 36.942 1.00 56.19 541 ALA A CA 1
ATOM 4228 C C . ALA A 1 541 ? -19.422 -8.826 36.740 1.00 56.19 541 ALA A C 1
ATOM 4230 O O . ALA A 1 541 ? -18.258 -8.480 36.531 1.00 56.19 541 ALA A O 1
ATOM 4231 N N . ILE A 1 542 ? -20.414 -7.933 36.871 1.00 61.59 542 ILE A N 1
ATOM 4232 C CA . ILE A 1 542 ? -20.203 -6.473 36.835 1.00 61.59 542 ILE A CA 1
ATOM 4233 C C . ILE A 1 542 ? -19.275 -6.028 37.980 1.00 61.59 542 ILE A C 1
ATOM 4235 O O . ILE A 1 542 ? -18.347 -5.253 37.741 1.00 61.59 542 ILE A O 1
ATOM 4239 N N . GLY A 1 543 ? -19.466 -6.558 39.195 1.00 65.25 543 GLY A N 1
ATOM 4240 C CA . GLY A 1 543 ? -18.601 -6.281 40.350 1.00 65.25 543 GLY A CA 1
ATOM 4241 C C . GLY A 1 543 ? -17.145 -6.684 40.125 1.00 65.25 543 GLY A C 1
ATOM 4242 O O . GLY A 1 543 ? -16.244 -5.868 40.310 1.00 65.25 543 GLY A O 1
ATOM 4243 N N . SER A 1 544 ? -16.905 -7.904 39.638 1.00 65.50 544 SER A N 1
ATOM 4244 C CA . SER A 1 544 ? -15.552 -8.383 39.328 1.00 65.50 544 SER A CA 1
ATOM 4245 C C . SER A 1 544 ? -14.842 -7.496 38.292 1.00 65.50 544 SER A C 1
ATOM 4247 O O . SER A 1 544 ? -13.697 -7.083 38.503 1.00 65.50 544 SER A O 1
ATOM 4249 N N . CYS A 1 545 ? -15.533 -7.123 37.207 1.00 66.94 545 CYS A N 1
ATOM 4250 C CA . CYS A 1 545 ? -14.983 -6.225 36.190 1.00 66.94 545 CYS A CA 1
ATOM 4251 C C . CYS A 1 545 ? -14.685 -4.820 36.736 1.00 66.94 545 CYS A C 1
ATOM 4253 O O . CYS A 1 545 ? -13.644 -4.245 36.414 1.00 66.94 545 CYS A O 1
ATOM 4255 N N . MET A 1 546 ? -15.567 -4.272 37.576 1.00 77.88 546 MET A N 1
ATOM 4256 C CA . MET A 1 546 ? -15.377 -2.955 38.182 1.00 77.88 546 MET A CA 1
ATOM 4257 C C . MET A 1 546 ? -14.203 -2.933 39.171 1.00 77.88 546 MET A C 1
ATOM 4259 O O . MET A 1 546 ? -13.397 -2.003 39.135 1.00 77.88 546 MET A O 1
ATOM 4263 N N . GLY A 1 547 ? -14.052 -3.968 40.003 1.00 75.69 547 GLY A N 1
ATOM 4264 C CA . GLY A 1 547 ? -12.909 -4.102 40.909 1.00 75.69 547 GLY A CA 1
ATOM 4265 C C . GLY A 1 547 ? -11.569 -4.147 40.165 1.00 75.69 547 GLY A C 1
ATOM 4266 O O . GLY A 1 547 ? -10.612 -3.496 40.581 1.00 75.69 547 GLY A O 1
ATOM 4267 N N . ALA A 1 548 ? -11.511 -4.841 39.023 1.00 73.94 548 ALA A N 1
ATOM 4268 C CA . ALA A 1 548 ? -10.321 -4.872 38.172 1.00 73.94 548 ALA A CA 1
ATOM 4269 C C . ALA A 1 548 ? -10.000 -3.502 37.540 1.00 73.94 548 ALA A C 1
ATOM 4271 O O . ALA A 1 548 ? -8.835 -3.105 37.510 1.00 73.94 548 ALA A O 1
ATOM 4272 N N . ALA A 1 549 ? -11.012 -2.761 37.075 1.00 76.81 549 ALA A N 1
ATOM 4273 C CA . ALA A 1 549 ? -10.824 -1.422 36.512 1.00 76.81 549 ALA A CA 1
ATOM 4274 C C . ALA A 1 549 ? -10.327 -0.408 37.559 1.00 76.81 549 ALA A C 1
ATOM 4276 O O . ALA A 1 549 ? -9.432 0.385 37.268 1.00 76.81 549 ALA A O 1
ATOM 4277 N N . LEU A 1 550 ? -10.845 -0.469 38.793 1.00 83.25 550 LEU A N 1
ATOM 4278 C CA . LEU A 1 550 ? -10.361 0.363 39.900 1.00 83.25 550 LEU A CA 1
ATOM 4279 C C . LEU A 1 550 ? -8.899 0.044 40.255 1.00 83.25 550 LEU A C 1
ATOM 4281 O O . LEU A 1 550 ? -8.107 0.972 40.375 1.00 83.25 550 LEU A O 1
ATOM 4285 N N . ASN A 1 551 ? -8.506 -1.237 40.305 1.00 82.94 551 ASN A N 1
ATOM 4286 C CA . ASN A 1 551 ? -7.103 -1.628 40.511 1.00 82.94 551 ASN A CA 1
ATOM 4287 C C . ASN A 1 551 ? -6.167 -1.061 39.418 1.00 82.94 551 ASN A C 1
ATOM 4289 O O . ASN A 1 551 ? -5.071 -0.590 39.723 1.00 82.94 551 ASN A O 1
ATOM 4293 N N . GLU A 1 552 ? -6.571 -1.111 38.137 1.00 82.12 552 GLU A N 1
ATOM 4294 C CA . GLU A 1 552 ? -5.783 -0.529 37.035 1.00 82.12 552 GLU A CA 1
ATOM 4295 C C . GLU A 1 552 ? -5.651 0.999 37.160 1.00 82.12 552 GLU A C 1
ATOM 4297 O O . GLU A 1 552 ? -4.609 1.556 36.805 1.00 82.12 552 GLU A O 1
ATOM 4302 N N . LEU A 1 553 ? -6.703 1.674 37.631 1.00 85.44 553 LEU A N 1
ATOM 4303 C CA . LEU A 1 553 ? -6.759 3.127 37.761 1.00 85.44 553 LEU A CA 1
ATOM 4304 C C . LEU A 1 553 ? -5.935 3.635 38.952 1.00 85.44 553 LEU A C 1
ATOM 4306 O O . LEU A 1 553 ? -5.126 4.541 38.770 1.00 85.44 553 LEU A O 1
ATOM 4310 N N . GLU A 1 554 ? -6.087 3.023 40.129 1.00 85.38 554 GLU A N 1
ATOM 4311 C CA . GLU A 1 554 ? -5.285 3.305 41.330 1.00 85.38 554 GLU A CA 1
ATOM 4312 C C . GLU A 1 554 ? -3.782 3.162 41.003 1.00 85.38 554 GLU A C 1
ATOM 4314 O O . GLU A 1 554 ? -3.010 4.114 41.134 1.00 85.38 554 GLU A O 1
ATOM 4319 N N . ALA A 1 555 ? -3.383 2.034 40.399 1.00 83.31 555 ALA A N 1
ATOM 4320 C CA . ALA A 1 555 ? -1.996 1.791 39.992 1.00 83.31 555 ALA A CA 1
ATOM 4321 C C . ALA A 1 555 ? -1.485 2.722 38.869 1.00 83.31 555 ALA A C 1
ATOM 4323 O O . ALA A 1 555 ? -0.269 2.866 38.695 1.00 83.31 555 ALA A O 1
ATOM 4324 N N . LEU A 1 556 ? -2.372 3.333 38.074 1.00 84.12 556 LEU A N 1
ATOM 4325 C CA . LEU A 1 556 ? -1.999 4.361 37.097 1.00 84.12 556 LEU A CA 1
ATOM 4326 C C . LEU A 1 556 ? -1.716 5.700 37.790 1.00 84.12 556 LEU A C 1
ATOM 4328 O O . LEU A 1 556 ? -0.761 6.372 37.403 1.00 84.12 556 LEU A O 1
ATOM 4332 N N . VAL A 1 557 ? -2.497 6.073 38.809 1.00 82.69 557 VAL A N 1
ATOM 4333 C CA . VAL A 1 557 ? -2.298 7.312 39.579 1.00 82.69 557 VAL A CA 1
ATOM 4334 C C . VAL A 1 557 ? -0.964 7.282 40.329 1.00 82.69 557 VAL A C 1
ATOM 4336 O O . VAL A 1 557 ? -0.168 8.208 40.169 1.00 82.69 557 VAL A O 1
ATOM 4339 N N . ASP A 1 558 ? -0.652 6.189 41.029 1.00 81.31 558 ASP A N 1
ATOM 4340 C CA . ASP A 1 558 ? 0.631 6.026 41.734 1.00 81.31 558 ASP A CA 1
ATOM 4341 C C . ASP A 1 558 ? 1.832 6.129 40.775 1.00 81.31 558 ASP A C 1
ATOM 4343 O O . ASP A 1 558 ? 2.839 6.794 41.042 1.00 81.31 558 ASP A O 1
ATOM 4347 N N . LYS A 1 559 ? 1.719 5.511 39.591 1.00 83.19 559 LYS A N 1
ATOM 4348 C CA . LYS A 1 559 ? 2.758 5.585 38.553 1.00 83.19 559 LYS A CA 1
ATOM 4349 C C . LYS A 1 559 ? 2.882 6.974 37.939 1.00 83.19 559 LYS A C 1
ATOM 4351 O O . LYS A 1 559 ? 3.979 7.350 37.548 1.00 83.19 559 LYS A O 1
ATOM 4356 N N . VAL A 1 560 ? 1.804 7.749 37.844 1.00 82.56 560 VAL A N 1
ATOM 4357 C CA . VAL A 1 560 ? 1.843 9.116 37.300 1.00 82.56 560 VAL A CA 1
ATOM 4358 C C . VAL A 1 560 ? 2.662 10.052 38.186 1.00 82.56 560 VAL A C 1
ATOM 4360 O O . VAL A 1 560 ? 3.434 10.841 37.643 1.00 82.56 560 VAL A O 1
ATOM 4363 N N . LEU A 1 561 ? 2.564 9.916 39.514 1.00 74.69 561 LEU A N 1
ATOM 4364 C CA . LEU A 1 561 ? 3.357 10.705 40.466 1.00 74.69 561 LEU A CA 1
ATOM 4365 C C . LEU A 1 561 ? 4.870 10.473 40.295 1.00 74.69 561 LEU A C 1
ATOM 4367 O O . LEU A 1 561 ? 5.652 11.419 40.358 1.00 74.69 561 LEU A O 1
ATOM 4371 N N . SER A 1 562 ? 5.282 9.231 40.011 1.00 76.25 562 SER A N 1
ATOM 4372 C CA . SER A 1 562 ? 6.688 8.875 39.745 1.00 76.25 562 SER A CA 1
ATOM 4373 C C . SER A 1 562 ? 7.126 9.050 38.280 1.00 76.25 562 SER A C 1
ATOM 4375 O O . SER A 1 562 ? 8.320 9.160 38.006 1.00 76.25 562 SER A O 1
ATOM 4377 N N . GLN A 1 563 ? 6.191 9.076 37.324 1.00 82.69 563 GLN A N 1
ATOM 4378 C CA . GLN A 1 563 ? 6.460 9.146 35.881 1.00 82.69 563 GLN A CA 1
ATOM 4379 C C . GLN A 1 563 ? 5.520 10.140 35.166 1.00 82.69 563 GLN A C 1
ATOM 4381 O O . GLN A 1 563 ? 4.572 9.723 34.483 1.00 82.69 563 GLN A O 1
ATOM 4386 N N . PRO A 1 564 ? 5.803 11.458 35.226 1.00 77.94 564 PRO A N 1
ATOM 4387 C CA . PRO A 1 564 ? 4.935 12.498 34.662 1.00 77.94 564 PRO A CA 1
ATOM 4388 C C . PRO A 1 564 ? 4.619 12.335 33.164 1.00 77.94 564 PRO A C 1
ATOM 4390 O O . PRO A 1 564 ? 3.555 12.754 32.704 1.00 77.94 564 PRO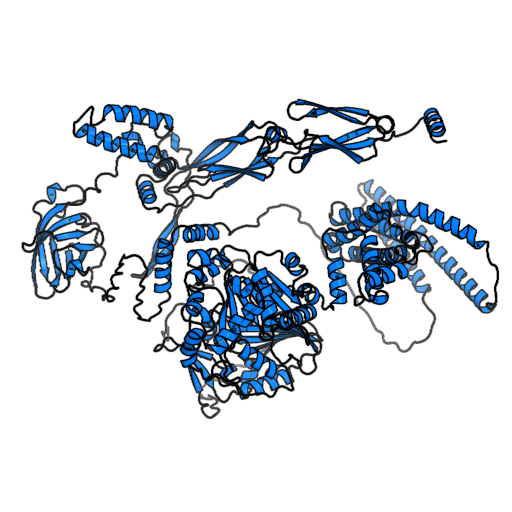 A O 1
ATOM 4393 N N . GLN A 1 565 ? 5.486 11.672 32.386 1.00 77.31 565 GLN A N 1
ATOM 4394 C CA . GLN A 1 565 ? 5.238 11.345 30.975 1.00 77.31 565 GLN A CA 1
ATOM 4395 C C . GLN A 1 565 ? 3.952 10.529 30.730 1.00 77.31 565 GLN A C 1
ATOM 4397 O O . GLN A 1 565 ? 3.393 10.581 29.632 1.00 77.31 565 GLN A O 1
ATOM 4402 N N . LEU A 1 566 ? 3.434 9.802 31.728 1.00 79.56 566 LEU A N 1
ATOM 4403 C CA . LEU A 1 566 ? 2.187 9.038 31.603 1.00 79.56 566 LEU A CA 1
ATOM 4404 C C . LEU A 1 566 ? 0.946 9.935 31.443 1.00 79.56 566 LEU A C 1
ATOM 4406 O O . LEU A 1 566 ? -0.014 9.531 30.782 1.00 79.56 566 LEU A O 1
ATOM 4410 N N . LEU A 1 567 ? 0.985 11.185 31.920 1.00 79.06 567 LEU A N 1
ATOM 4411 C CA . LEU A 1 567 ? -0.069 12.176 31.659 1.00 79.06 567 LEU A CA 1
ATOM 4412 C C . LEU A 1 567 ? -0.218 12.478 30.158 1.00 79.06 567 LEU A C 1
ATOM 4414 O O . LEU A 1 567 ? -1.309 12.801 29.696 1.00 79.06 567 LEU A O 1
ATOM 4418 N N . GLN A 1 568 ? 0.840 12.339 29.356 1.00 73.44 568 GLN A N 1
ATOM 4419 C CA . GLN A 1 568 ? 0.767 12.618 27.917 1.00 73.44 568 GLN A CA 1
ATOM 4420 C C . GLN A 1 568 ? 0.154 11.457 27.102 1.00 73.44 568 GLN A C 1
ATOM 4422 O O . GLN A 1 568 ? -0.266 11.656 25.960 1.00 73.44 568 GLN A O 1
ATOM 4427 N N . LYS A 1 569 ? 0.028 10.251 27.679 1.00 79.06 569 LYS A N 1
ATOM 4428 C CA . LYS A 1 569 ? -0.490 9.048 26.999 1.00 79.06 569 LYS A CA 1
ATOM 4429 C C . LYS A 1 569 ? -2.027 9.014 26.960 1.00 79.06 569 LYS A C 1
ATOM 4431 O O . LYS A 1 569 ? -2.669 8.246 27.674 1.00 79.06 569 LYS A O 1
ATOM 4436 N N . ARG A 1 570 ? -2.617 9.832 26.077 1.00 73.50 570 ARG A N 1
ATOM 4437 C CA . ARG A 1 570 ? -4.076 10.036 25.892 1.00 73.50 570 ARG A CA 1
ATOM 4438 C C . ARG A 1 570 ? -4.934 8.760 25.912 1.00 73.50 570 ARG A C 1
ATOM 4440 O O . ARG A 1 570 ? -6.025 8.781 26.477 1.00 73.50 570 ARG A O 1
ATOM 4447 N N . GLU A 1 571 ? -4.474 7.674 25.293 1.00 70.19 571 GLU A N 1
ATOM 4448 C CA . GLU A 1 571 ? -5.275 6.449 25.145 1.00 70.19 571 GLU A CA 1
ATOM 4449 C C . GLU A 1 571 ? -5.447 5.657 26.455 1.00 70.19 571 GLU A C 1
ATOM 4451 O O . GLU A 1 571 ? -6.465 4.986 26.616 1.00 70.19 571 GLU A O 1
ATOM 4456 N N . LEU A 1 572 ? -4.526 5.785 27.423 1.00 74.25 572 LEU A N 1
ATOM 4457 C CA . LEU A 1 572 ? -4.679 5.155 28.745 1.00 74.25 572 LEU A CA 1
ATOM 4458 C C . LEU A 1 572 ? -5.876 5.749 29.502 1.00 74.25 572 LEU A C 1
ATOM 4460 O O . LEU A 1 572 ? -6.715 5.017 30.021 1.00 74.25 572 LEU A O 1
ATOM 4464 N N . TRP A 1 573 ? -5.991 7.078 29.494 1.00 79.75 573 TRP A N 1
ATOM 4465 C CA . TRP A 1 573 ? -7.059 7.808 30.180 1.00 79.75 573 TRP A CA 1
ATOM 4466 C C . TRP A 1 573 ? -8.428 7.617 29.522 1.00 79.75 573 TRP A C 1
ATOM 4468 O O . TRP A 1 573 ? -9.419 7.395 30.214 1.00 79.75 573 TRP A O 1
ATOM 4478 N N . LYS A 1 574 ? -8.484 7.622 28.182 1.00 72.75 574 LYS A N 1
ATOM 4479 C CA . LYS A 1 574 ? -9.714 7.312 27.430 1.00 72.75 574 LYS A CA 1
ATOM 4480 C C . LYS A 1 574 ? -10.287 5.937 27.778 1.00 72.75 574 LYS A C 1
ATOM 4482 O O . LYS A 1 574 ? -11.500 5.823 27.916 1.00 72.75 574 LYS A O 1
ATOM 4487 N N . ARG A 1 575 ? -9.435 4.906 27.896 1.00 72.50 575 ARG A N 1
ATOM 4488 C CA . ARG A 1 575 ? -9.866 3.530 28.199 1.00 72.50 575 ARG A CA 1
ATOM 4489 C C . ARG A 1 575 ? -10.623 3.462 29.526 1.00 72.50 575 ARG A C 1
ATOM 4491 O O . ARG A 1 575 ? -11.665 2.817 29.575 1.00 72.50 575 ARG A O 1
ATOM 4498 N N . GLN A 1 576 ? -10.123 4.141 30.560 1.00 77.31 576 GLN A N 1
ATOM 4499 C CA . GLN A 1 576 ? -10.786 4.176 31.866 1.00 77.31 576 GLN A CA 1
ATOM 4500 C C . GLN A 1 576 ? -12.065 5.026 31.823 1.00 77.31 576 GLN A C 1
ATOM 4502 O O . GLN A 1 576 ? -13.112 4.566 32.268 1.00 77.31 576 GLN A O 1
ATOM 4507 N N . GLY A 1 577 ? -12.025 6.212 31.200 1.00 74.62 577 GLY A N 1
ATOM 4508 C CA . GLY A 1 577 ? -13.200 7.086 31.074 1.00 74.62 577 GLY A CA 1
ATOM 4509 C C . GLY A 1 577 ? -14.393 6.402 30.402 1.00 74.62 577 GLY A C 1
ATOM 4510 O O . GLY A 1 577 ? -15.472 6.356 30.979 1.00 74.62 577 GLY A O 1
ATOM 4511 N N . LEU A 1 578 ? -14.179 5.771 29.241 1.00 65.50 578 LEU A N 1
ATOM 4512 C CA . LEU A 1 578 ? -15.226 5.048 28.504 1.00 65.50 578 LEU A CA 1
ATOM 4513 C C . LEU A 1 578 ? -15.826 3.867 29.287 1.00 65.50 578 LEU A C 1
ATOM 4515 O O . LEU A 1 578 ? -16.969 3.490 29.038 1.00 65.50 578 LEU A O 1
ATOM 4519 N N . PHE A 1 579 ? -15.081 3.246 30.204 1.00 74.94 579 PHE A N 1
ATOM 4520 C CA . PHE A 1 579 ? -15.611 2.159 31.029 1.00 74.94 579 PHE A CA 1
ATOM 4521 C C . PHE A 1 579 ? -16.589 2.692 32.086 1.00 74.94 579 PHE A C 1
ATOM 4523 O O . PHE A 1 579 ? -17.725 2.219 32.167 1.00 74.94 579 PHE A O 1
ATOM 4530 N N . PHE A 1 580 ? -16.186 3.720 32.839 1.00 77.81 580 PHE A N 1
ATOM 4531 C CA . PHE A 1 580 ? -17.028 4.319 33.878 1.00 77.81 580 PHE A CA 1
ATOM 4532 C C . PHE A 1 580 ? -18.206 5.123 33.296 1.00 77.81 580 PHE A C 1
ATOM 4534 O O . PHE A 1 580 ? -19.311 5.011 33.825 1.00 77.81 580 PHE A O 1
ATOM 4541 N N . GLU A 1 581 ? -18.029 5.791 32.147 1.00 73.44 581 GLU A N 1
ATOM 4542 C CA . GLU A 1 581 ? -19.116 6.419 31.371 1.00 73.44 581 GLU A CA 1
ATOM 4543 C C . GLU A 1 581 ? -20.229 5.405 31.061 1.00 73.44 581 GLU A C 1
ATOM 4545 O O . GLU A 1 581 ? -21.410 5.682 31.263 1.00 73.44 581 GLU A O 1
ATOM 4550 N N . ASN A 1 582 ? -19.878 4.191 30.616 1.00 64.50 582 ASN A N 1
ATOM 4551 C CA . ASN A 1 582 ? -20.870 3.154 30.327 1.00 64.50 582 ASN A CA 1
ATOM 4552 C C . ASN A 1 582 ? -21.551 2.619 31.602 1.00 64.50 582 ASN A C 1
ATOM 4554 O O . ASN A 1 582 ? -22.768 2.431 31.591 1.00 64.50 582 ASN A O 1
ATOM 4558 N N . LEU A 1 583 ? -20.816 2.408 32.703 1.00 69.81 583 LEU A N 1
ATOM 4559 C CA . LEU A 1 583 ? -21.413 1.990 33.984 1.00 69.81 583 LEU A CA 1
ATOM 4560 C C . LEU A 1 583 ? -22.442 3.012 34.492 1.00 69.81 583 LEU A C 1
ATOM 4562 O O . LEU A 1 583 ? -23.549 2.631 34.879 1.00 69.81 583 LEU A O 1
ATOM 4566 N N . HIS A 1 584 ? -22.100 4.301 34.441 1.00 67.44 584 HIS A N 1
ATOM 4567 C CA . HIS A 1 584 ? -22.989 5.412 34.773 1.00 67.44 584 HIS A CA 1
ATOM 4568 C C . HIS A 1 584 ? -24.210 5.459 33.835 1.00 67.44 584 HIS A C 1
ATOM 4570 O O . HIS A 1 584 ? -25.354 5.380 34.289 1.00 67.44 584 HIS A O 1
ATOM 4576 N N . LYS A 1 585 ? -23.976 5.511 32.519 1.00 62.97 585 LYS A N 1
ATOM 4577 C CA . LYS A 1 585 ? -25.003 5.656 31.473 1.00 62.97 585 LYS A CA 1
ATOM 4578 C C . LYS A 1 585 ? -26.049 4.543 31.471 1.00 62.97 585 LYS A C 1
ATOM 4580 O O . LYS A 1 585 ? -27.226 4.820 31.247 1.00 62.97 585 LYS A O 1
ATOM 4585 N N . TYR A 1 586 ? -25.638 3.300 31.725 1.00 57.34 586 TYR A N 1
ATOM 4586 C CA . TYR A 1 586 ? -26.545 2.149 31.805 1.00 57.34 586 TYR A CA 1
ATOM 4587 C C . TYR A 1 586 ? -27.049 1.858 33.226 1.00 57.34 586 TYR A C 1
ATOM 4589 O O . TYR A 1 586 ? -27.762 0.876 33.413 1.00 57.34 586 TYR A O 1
ATOM 4597 N N . LYS A 1 587 ? -26.716 2.703 34.216 1.00 64.88 587 LYS A N 1
ATOM 4598 C CA . LYS A 1 587 ? -27.089 2.539 35.634 1.00 64.88 587 LYS A CA 1
ATOM 4599 C C . LYS A 1 587 ? -26.743 1.147 36.181 1.00 64.88 587 LYS A C 1
ATOM 4601 O O . LYS A 1 587 ? -27.520 0.544 36.917 1.00 64.88 587 LYS A O 1
ATOM 4606 N N . ALA A 1 588 ? -25.590 0.617 35.782 1.00 65.81 588 ALA A N 1
ATOM 4607 C CA . ALA A 1 588 ? -25.170 -0.729 36.145 1.00 65.81 588 ALA A CA 1
ATOM 4608 C C . ALA A 1 588 ? -24.705 -0.772 37.609 1.00 65.81 588 ALA A C 1
ATOM 4610 O O . ALA A 1 588 ? -23.817 -0.014 38.010 1.00 65.81 588 ALA A O 1
ATOM 4611 N N . ILE A 1 589 ? -25.292 -1.679 38.397 1.00 67.56 589 ILE A N 1
ATOM 4612 C CA . ILE A 1 589 ? -25.011 -1.827 39.831 1.00 67.56 589 ILE A CA 1
ATOM 4613 C C . ILE A 1 589 ? -24.336 -3.189 40.073 1.00 67.56 589 ILE A C 1
ATOM 4615 O O . ILE A 1 589 ? -24.958 -4.224 39.805 1.00 67.56 589 ILE A O 1
ATOM 4619 N N . PRO A 1 590 ? -23.087 -3.217 40.574 1.00 69.62 590 PRO A N 1
ATOM 4620 C CA . PRO A 1 590 ? -22.391 -4.454 40.909 1.00 69.62 590 PRO A CA 1
ATOM 4621 C C . PRO A 1 590 ? -23.064 -5.188 42.081 1.00 69.62 590 PRO A C 1
ATOM 4623 O O . PRO A 1 590 ? -23.823 -4.598 42.850 1.00 69.62 590 PRO A O 1
ATOM 4626 N N . GLY A 1 591 ? -22.779 -6.484 42.219 1.00 64.06 591 GLY A N 1
ATOM 4627 C CA . GLY A 1 591 ? -23.163 -7.275 43.394 1.00 64.06 591 GLY A CA 1
ATOM 4628 C C . GLY A 1 591 ? -22.362 -6.880 44.639 1.00 64.06 591 GLY A C 1
ATOM 4629 O O . GLY A 1 591 ? -22.927 -6.722 45.718 1.00 64.06 591 GLY A O 1
ATOM 4630 N N . ASP A 1 592 ? -21.059 -6.624 44.473 1.00 71.31 592 ASP A N 1
ATOM 4631 C CA . ASP A 1 592 ? -20.210 -6.050 45.522 1.00 71.31 592 ASP A CA 1
ATOM 4632 C C . ASP A 1 592 ? -20.383 -4.525 45.592 1.00 71.31 592 ASP A C 1
ATOM 4634 O O . ASP A 1 592 ? -19.787 -3.758 44.829 1.00 71.31 592 ASP A O 1
ATOM 4638 N N . LEU A 1 593 ? -21.208 -4.086 46.541 1.00 65.88 593 LEU A N 1
ATOM 4639 C CA . LEU A 1 593 ? -21.460 -2.672 46.815 1.00 65.88 593 LEU A CA 1
ATOM 4640 C C . LEU A 1 593 ? -20.289 -1.980 47.546 1.00 65.88 593 LEU A C 1
ATOM 4642 O O . LEU A 1 593 ? -20.218 -0.749 47.555 1.00 65.88 593 LEU A O 1
ATOM 4646 N N . GLY A 1 594 ? -19.326 -2.732 48.097 1.00 70.75 594 GLY A N 1
ATOM 4647 C CA . GLY A 1 594 ? -18.130 -2.185 48.750 1.00 70.75 594 GLY A CA 1
ATOM 4648 C C . GLY A 1 594 ? -17.251 -1.360 47.802 1.00 70.75 594 GLY A C 1
ATOM 4649 O O . GLY A 1 594 ? -16.578 -0.414 48.230 1.00 70.75 594 GLY A O 1
ATOM 4650 N N . LEU A 1 595 ? -17.333 -1.640 46.496 1.00 79.12 595 LEU A N 1
ATOM 4651 C CA . LEU A 1 595 ? -16.652 -0.909 45.421 1.00 79.12 595 LEU A CA 1
ATOM 4652 C C . LEU A 1 595 ? -17.035 0.580 45.348 1.00 79.12 595 LEU A C 1
ATOM 4654 O O . LEU A 1 595 ? -16.235 1.386 44.870 1.00 79.12 595 LEU A O 1
ATOM 4658 N N . LEU A 1 596 ? -18.200 0.977 45.881 1.00 81.50 596 LEU A N 1
ATOM 4659 C CA . LEU A 1 596 ? -18.622 2.382 45.956 1.00 81.50 596 LEU A CA 1
ATOM 4660 C C . LEU A 1 596 ? -17.665 3.244 46.792 1.00 81.50 596 LEU A C 1
ATOM 4662 O O . LEU A 1 596 ? -17.437 4.412 46.475 1.00 81.50 596 LEU A O 1
ATOM 4666 N N . SER A 1 597 ? -17.085 2.675 47.853 1.00 79.19 597 SER A N 1
ATOM 4667 C CA . SER A 1 597 ? -16.108 3.380 48.692 1.00 79.19 597 SER A CA 1
ATOM 4668 C C . SER A 1 597 ? -14.807 3.663 47.931 1.00 79.19 597 SER A C 1
ATOM 4670 O O . SER A 1 597 ? -14.289 4.778 47.978 1.00 79.19 597 SER A O 1
ATOM 4672 N N . ARG A 1 598 ? -14.329 2.681 47.158 1.00 85.88 598 ARG A N 1
ATOM 4673 C CA . ARG A 1 598 ? -13.103 2.766 46.355 1.00 85.88 598 ARG A CA 1
ATOM 4674 C C . ARG A 1 598 ? -13.240 3.717 45.170 1.00 85.88 598 ARG A C 1
ATOM 4676 O O . ARG A 1 598 ? -12.339 4.511 44.930 1.00 85.88 598 ARG A O 1
ATOM 4683 N N . ALA A 1 599 ? -14.384 3.698 44.484 1.00 84.50 599 ALA A N 1
ATOM 4684 C CA . ALA A 1 599 ? -14.674 4.617 43.382 1.00 84.50 599 ALA A CA 1
ATOM 4685 C C . ALA A 1 599 ? -14.555 6.096 43.800 1.00 84.50 599 ALA A C 1
ATOM 4687 O O . ALA A 1 599 ? -13.974 6.896 43.068 1.00 84.50 599 ALA A O 1
ATOM 4688 N N . LYS A 1 600 ? -15.039 6.442 45.003 1.00 85.31 600 LYS A N 1
ATOM 4689 C CA . LYS A 1 600 ? -14.912 7.793 45.578 1.00 85.31 600 LYS A CA 1
ATOM 4690 C C . LYS A 1 600 ? -13.452 8.158 45.873 1.00 85.31 600 LYS A C 1
ATOM 4692 O O . LYS A 1 600 ? -12.996 9.207 45.433 1.00 85.31 600 LYS A O 1
ATOM 4697 N N . VAL A 1 601 ? -12.702 7.265 46.527 1.00 86.50 601 VAL A N 1
ATOM 4698 C CA . VAL A 1 601 ? -11.269 7.477 46.823 1.00 86.50 601 VAL A CA 1
ATOM 4699 C C . VAL A 1 601 ? -10.451 7.682 45.542 1.00 86.50 601 VAL A C 1
ATOM 4701 O O . VAL A 1 601 ? -9.646 8.609 45.476 1.00 86.50 601 VAL A O 1
ATOM 4704 N N . ALA A 1 602 ? -10.691 6.878 44.502 1.00 85.81 602 ALA A N 1
ATOM 4705 C CA . ALA A 1 602 ? -10.011 7.018 43.216 1.00 85.81 602 ALA A CA 1
ATOM 4706 C C . ALA A 1 602 ? -10.338 8.355 42.516 1.00 85.81 602 ALA A C 1
ATOM 4708 O O . ALA A 1 602 ? -9.450 8.977 41.931 1.00 85.81 602 ALA A O 1
ATOM 4709 N N . ALA A 1 603 ? -11.584 8.839 42.602 1.00 88.12 603 ALA A N 1
ATOM 4710 C CA . ALA A 1 603 ? -11.966 10.149 42.069 1.00 88.12 603 ALA A CA 1
ATOM 4711 C C . ALA A 1 603 ? -11.263 11.309 42.805 1.00 88.12 603 ALA A C 1
ATOM 4713 O O . ALA A 1 603 ? -10.696 12.194 42.157 1.00 88.12 603 ALA A O 1
ATOM 4714 N N . ASP A 1 604 ? -11.213 11.267 44.142 1.00 87.06 604 ASP A N 1
ATOM 4715 C CA . ASP A 1 604 ? -10.502 12.257 44.963 1.00 87.06 604 ASP A CA 1
ATOM 4716 C C . ASP A 1 604 ? -8.994 12.285 44.646 1.00 87.06 604 ASP A C 1
ATOM 4718 O O . ASP A 1 604 ? -8.399 13.356 44.470 1.00 87.06 604 ASP A O 1
ATOM 4722 N N . GLN A 1 605 ? -8.372 11.108 44.506 1.00 85.69 605 GLN A N 1
ATOM 4723 C CA . GLN A 1 605 ? -6.970 10.973 44.103 1.00 85.69 605 GLN A CA 1
ATOM 4724 C C . GLN A 1 605 ? -6.711 11.574 42.714 1.00 85.69 605 GLN A C 1
ATOM 4726 O O . GLN A 1 605 ? -5.750 12.326 42.543 1.00 85.69 605 GLN A O 1
ATOM 4731 N N . LEU A 1 606 ? -7.580 11.324 41.730 1.00 87.44 606 LEU A N 1
ATOM 4732 C CA . LEU A 1 606 ? -7.456 11.909 40.391 1.00 87.44 606 LEU A CA 1
ATOM 4733 C C . LEU A 1 606 ? -7.559 13.439 40.407 1.00 87.44 606 LEU A C 1
ATOM 4735 O O . LEU A 1 606 ? -6.731 14.103 39.782 1.00 87.44 606 LEU A O 1
ATOM 4739 N N . ARG A 1 607 ? -8.511 14.014 41.157 1.00 87.06 607 ARG A N 1
ATOM 4740 C CA . ARG A 1 607 ? -8.607 15.478 41.320 1.00 87.06 607 ARG A CA 1
ATOM 4741 C C . ARG A 1 607 ? -7.380 16.062 42.023 1.00 87.06 607 ARG A C 1
ATOM 4743 O O . ARG A 1 607 ? -6.979 17.188 41.727 1.00 87.06 607 ARG A O 1
ATOM 4750 N N . SER A 1 608 ? -6.734 15.305 42.915 1.00 86.19 608 SER A N 1
ATOM 4751 C CA . SER A 1 608 ? -5.514 15.757 43.596 1.00 86.19 608 SER A CA 1
ATOM 4752 C C . SER A 1 608 ? -4.341 16.031 42.640 1.00 86.19 608 SER A C 1
ATOM 4754 O O . SER A 1 608 ? -3.512 16.891 42.940 1.00 86.19 608 SER A O 1
ATOM 4756 N N . LEU A 1 609 ? -4.314 15.415 41.447 1.00 83.50 609 LEU A N 1
ATOM 4757 C CA . LEU A 1 609 ? -3.283 15.657 40.429 1.00 83.50 609 LEU A CA 1
ATOM 4758 C C . LEU A 1 609 ? -3.237 17.122 39.957 1.00 83.50 609 LEU A C 1
ATOM 4760 O O . LEU A 1 609 ? -2.168 17.590 39.568 1.00 83.50 609 LEU A O 1
ATOM 4764 N N . GLN A 1 610 ? -4.343 17.875 40.050 1.00 79.81 610 GLN A N 1
ATOM 4765 C CA . GLN A 1 610 ? -4.365 19.319 39.759 1.00 79.81 610 GLN A CA 1
ATOM 4766 C C . GLN A 1 610 ? -3.551 20.160 40.756 1.00 79.81 610 GLN A C 1
ATOM 4768 O O . GLN A 1 610 ? -3.184 21.290 40.443 1.00 79.81 610 GLN A O 1
ATOM 4773 N N . LYS A 1 611 ? -3.274 19.632 41.956 1.00 81.19 611 LYS A N 1
ATOM 4774 C CA . LYS A 1 611 ? -2.443 20.298 42.974 1.00 81.19 611 LYS A CA 1
ATOM 4775 C C . LYS A 1 611 ? -0.945 20.126 42.704 1.00 81.19 611 LYS A C 1
ATOM 4777 O O . LYS A 1 611 ? -0.152 20.920 43.192 1.00 81.19 611 LYS A O 1
ATOM 4782 N N . VAL A 1 612 ? -0.572 19.093 41.941 1.00 79.94 612 VAL A N 1
ATOM 4783 C CA . VAL A 1 612 ? 0.822 18.720 41.636 1.00 79.94 612 VAL A CA 1
ATOM 4784 C C . VAL A 1 612 ? 1.224 19.148 40.219 1.00 79.94 612 VAL A C 1
ATOM 4786 O O . VAL A 1 612 ? 2.362 19.549 39.987 1.00 79.94 612 VAL A O 1
ATOM 4789 N N . TYR A 1 613 ? 0.294 19.097 39.260 1.00 81.00 613 TYR A N 1
ATOM 4790 C CA . TYR A 1 613 ? 0.553 19.358 37.844 1.00 81.00 613 TYR A CA 1
ATOM 4791 C C . TYR A 1 613 ? -0.363 20.447 37.277 1.00 81.00 613 TYR A C 1
ATOM 4793 O O . TYR A 1 613 ? -1.551 20.509 37.585 1.00 81.00 613 TYR A O 1
ATOM 4801 N N . SER A 1 614 ? 0.176 21.278 36.377 1.00 76.50 614 SER A N 1
ATOM 4802 C CA . SER A 1 614 ? -0.577 22.372 35.748 1.00 76.50 614 SER A CA 1
ATOM 4803 C C . SER A 1 614 ? -1.834 21.879 35.023 1.00 76.50 614 SER A C 1
ATOM 4805 O O . SER A 1 614 ? -1.766 21.028 34.135 1.00 76.50 614 SER A O 1
ATOM 4807 N N . GLU A 1 615 ? -2.970 22.516 35.313 1.00 73.12 615 GLU A N 1
ATOM 4808 C CA . GLU A 1 615 ? -4.268 22.276 34.667 1.00 73.12 615 GLU A CA 1
ATOM 4809 C C . GLU A 1 615 ? -4.251 22.502 33.139 1.00 73.12 615 GLU A C 1
ATOM 4811 O O . GLU A 1 615 ? -5.104 21.995 32.407 1.00 73.12 615 GLU A O 1
ATOM 4816 N N . SER A 1 616 ? -3.246 23.214 32.618 1.00 72.12 616 SER A N 1
ATOM 4817 C CA . SER A 1 616 ? -3.023 23.363 31.174 1.00 72.12 616 SER A CA 1
ATOM 4818 C C . SER A 1 616 ? -2.693 22.037 30.464 1.00 72.12 616 SER A C 1
ATOM 4820 O O . SER A 1 616 ? -2.939 21.904 29.260 1.00 72.12 616 SER A O 1
ATOM 4822 N N . LEU A 1 617 ? -2.185 21.034 31.190 1.00 77.94 617 LEU A N 1
ATOM 4823 C CA . LEU A 1 617 ? -1.775 19.747 30.637 1.00 77.94 617 LEU A CA 1
ATOM 4824 C C . LEU A 1 617 ? -2.981 18.891 30.229 1.00 77.94 617 LEU A C 1
ATOM 4826 O O . LEU A 1 617 ? -3.858 18.567 31.030 1.00 77.94 617 LEU A O 1
ATOM 4830 N N . LYS A 1 618 ? -2.977 18.430 28.970 1.00 77.06 618 LYS A N 1
ATOM 4831 C CA . LYS A 1 618 ? -4.045 17.586 28.399 1.00 77.06 618 LYS A CA 1
ATOM 4832 C C . LYS A 1 618 ? -4.308 16.307 29.210 1.00 77.06 618 LYS A C 1
ATOM 4834 O O . LYS A 1 618 ? -5.447 15.862 29.251 1.00 77.06 618 LYS A O 1
ATOM 4839 N N . GLY A 1 619 ? -3.287 15.747 29.864 1.00 79.62 619 GLY A N 1
ATOM 4840 C CA . GLY A 1 619 ? -3.422 14.581 30.743 1.00 79.62 619 GLY A CA 1
ATOM 4841 C C . GLY A 1 619 ? -4.264 14.836 31.985 1.00 79.62 619 GLY A C 1
ATOM 4842 O O . GLY A 1 619 ? -5.167 14.062 32.276 1.00 79.62 619 GLY A O 1
ATOM 4843 N N . VAL A 1 620 ? -4.025 15.960 32.664 1.00 83.38 620 VAL A N 1
ATOM 4844 C CA . VAL A 1 620 ? -4.764 16.361 33.872 1.00 83.38 620 VAL A CA 1
ATOM 4845 C C . VAL A 1 620 ? -6.244 16.579 33.540 1.00 83.38 620 VAL A C 1
ATOM 4847 O O . VAL A 1 620 ? -7.121 16.091 34.246 1.00 83.38 620 VAL A O 1
ATOM 4850 N N . LYS A 1 621 ? -6.541 17.198 32.389 1.00 83.50 621 LYS A N 1
ATOM 4851 C CA . LYS A 1 621 ? -7.922 17.356 31.897 1.00 83.50 621 LYS A CA 1
ATOM 4852 C C . LYS A 1 621 ? -8.628 16.024 31.616 1.00 83.50 621 LYS A C 1
ATOM 4854 O O . LYS A 1 621 ? -9.835 15.932 31.808 1.00 83.50 621 LYS A O 1
ATOM 4859 N N . LEU A 1 622 ? -7.896 15.001 31.167 1.00 82.56 622 LEU A N 1
ATOM 4860 C CA . LEU A 1 622 ? -8.449 13.661 30.945 1.00 82.56 622 LEU A CA 1
ATOM 4861 C C . LEU A 1 622 ? -8.635 12.899 32.264 1.00 82.56 622 LEU A C 1
ATOM 4863 O O . LEU A 1 622 ? -9.673 12.274 32.442 1.00 82.56 622 LEU A O 1
ATOM 4867 N N . ALA A 1 623 ? -7.689 12.999 33.203 1.00 85.25 623 ALA A N 1
ATOM 4868 C CA . ALA A 1 623 ? -7.819 12.438 34.550 1.00 85.25 623 ALA A CA 1
ATOM 4869 C C . ALA A 1 623 ? -9.054 12.996 35.285 1.00 85.25 623 ALA A C 1
ATOM 4871 O O . ALA A 1 623 ? -9.843 12.229 35.833 1.00 85.25 623 ALA A O 1
ATOM 4872 N N . ASN A 1 624 ? -9.290 14.311 35.195 1.00 87.06 624 ASN A N 1
ATOM 4873 C CA . ASN A 1 624 ? -10.494 14.960 35.726 1.00 87.06 624 ASN A CA 1
ATOM 4874 C C . ASN A 1 624 ? -11.797 14.424 35.107 1.00 87.06 624 ASN A C 1
ATOM 4876 O O . ASN A 1 624 ? -12.799 14.314 35.808 1.00 87.06 624 ASN A O 1
ATOM 4880 N N . ALA A 1 625 ? -11.803 14.093 33.811 1.00 85.50 625 ALA A N 1
ATOM 4881 C CA . ALA A 1 625 ? -12.980 13.518 33.161 1.00 85.50 625 ALA A CA 1
ATOM 4882 C C . ALA A 1 625 ? -13.289 12.107 33.692 1.00 85.50 625 ALA A C 1
ATOM 4884 O O . ALA A 1 625 ? -14.446 11.790 33.942 1.00 85.50 625 ALA A O 1
ATOM 4885 N N . VAL A 1 626 ? -12.262 11.284 33.949 1.00 87.12 626 VAL A N 1
ATOM 4886 C CA . VAL A 1 626 ? -12.439 9.965 34.592 1.00 87.12 626 VAL A CA 1
ATOM 4887 C C . VAL A 1 626 ? -12.956 10.111 36.031 1.00 87.12 626 VAL A C 1
ATOM 4889 O O . VAL A 1 626 ? -13.843 9.362 36.436 1.00 87.12 626 VAL A O 1
ATOM 4892 N N . ALA A 1 627 ? -12.454 11.094 36.788 1.00 89.12 627 ALA A N 1
ATOM 4893 C CA . ALA A 1 627 ? -12.943 11.388 38.139 1.00 89.12 627 ALA A CA 1
ATOM 4894 C C . ALA A 1 627 ? -14.432 11.778 38.146 1.00 89.12 627 ALA A C 1
ATOM 4896 O O . ALA A 1 627 ? -15.188 11.330 39.005 1.00 89.12 627 ALA A O 1
ATOM 4897 N N . GLN A 1 628 ? -14.862 12.565 37.155 1.00 88.19 628 GLN A N 1
ATOM 4898 C CA . GLN A 1 628 ? -16.250 12.998 37.013 1.00 88.19 628 GLN A CA 1
ATOM 4899 C C . GLN A 1 628 ? -17.209 11.814 36.790 1.00 88.19 628 GLN A C 1
ATOM 4901 O O . GLN A 1 628 ? -18.202 11.702 37.505 1.00 88.19 628 GLN A O 1
ATOM 4906 N N . GLU A 1 629 ? -16.886 10.883 35.884 1.00 86.56 629 GLU A N 1
ATOM 4907 C CA . GLU A 1 629 ? -17.726 9.694 35.640 1.00 86.56 629 GLU A CA 1
ATOM 4908 C C . GLU A 1 629 ? -17.811 8.762 36.865 1.00 86.56 629 GLU A C 1
ATOM 4910 O O . GLU A 1 629 ? -18.865 8.185 37.137 1.00 86.56 629 GLU A O 1
ATOM 4915 N N . LEU A 1 630 ? -16.730 8.638 37.648 1.00 86.94 630 LEU A N 1
ATOM 4916 C CA . LEU A 1 630 ? -16.732 7.876 38.906 1.00 86.94 630 LEU A CA 1
ATOM 4917 C C . LEU A 1 630 ? -17.654 8.495 39.965 1.00 86.94 630 LEU A C 1
ATOM 4919 O O . LEU A 1 630 ? -18.376 7.773 40.659 1.00 86.94 630 LEU A O 1
ATOM 4923 N N . GLU A 1 631 ? -17.652 9.821 40.093 1.00 87.31 631 GLU A N 1
ATOM 4924 C CA . GLU A 1 631 ? -18.558 10.545 40.989 1.00 87.31 631 GLU A CA 1
ATOM 4925 C C . GLU A 1 631 ? -20.015 10.453 40.539 1.00 87.31 631 GLU A C 1
ATOM 4927 O O . GLU A 1 631 ? -20.906 10.289 41.374 1.00 87.31 631 GLU A O 1
ATOM 4932 N N . ASP A 1 632 ? -20.270 10.547 39.235 1.00 84.12 632 ASP A N 1
ATOM 4933 C CA . ASP A 1 632 ? -21.623 10.508 38.687 1.00 84.12 632 ASP A CA 1
ATOM 4934 C C . ASP A 1 632 ? -22.227 9.095 38.758 1.00 84.12 632 ASP A C 1
ATOM 4936 O O . ASP A 1 632 ? -23.365 8.945 39.211 1.00 84.12 632 ASP A O 1
ATOM 4940 N N . TRP A 1 633 ? -21.443 8.037 38.508 1.00 85.62 633 TRP A N 1
ATOM 4941 C CA . TRP A 1 633 ? -21.843 6.669 38.865 1.00 85.62 633 TRP A CA 1
ATOM 4942 C C . TRP A 1 633 ? -22.081 6.511 40.379 1.00 85.62 633 TRP A C 1
ATOM 4944 O O . TRP A 1 633 ? -23.080 5.917 40.792 1.00 85.62 633 TRP A O 1
ATOM 4954 N N . SER A 1 634 ? -21.222 7.093 41.226 1.00 83.44 634 SER A N 1
ATOM 4955 C CA . SER A 1 634 ? -21.356 6.989 42.688 1.00 83.44 634 SER A CA 1
ATOM 4956 C C . SER A 1 634 ? -22.654 7.610 43.222 1.00 83.44 634 SER A C 1
ATOM 4958 O O . SER A 1 634 ? -23.173 7.153 44.242 1.00 83.44 634 SER A O 1
ATOM 4960 N N . LYS A 1 635 ? -23.203 8.626 42.541 1.00 83.44 635 LYS A N 1
ATOM 4961 C CA . LYS A 1 635 ? -24.521 9.218 42.847 1.00 83.44 635 LYS A CA 1
ATOM 4962 C C . LYS A 1 635 ? -25.677 8.288 42.467 1.00 83.44 635 LYS A C 1
ATOM 4964 O O . LYS A 1 635 ? -26.690 8.283 43.157 1.00 83.44 635 LYS A O 1
ATOM 4969 N N . VAL A 1 636 ? -25.528 7.500 41.400 1.00 79.81 636 VAL A N 1
ATOM 4970 C CA . VAL A 1 636 ? -26.537 6.521 40.952 1.00 79.81 636 VAL A CA 1
ATOM 4971 C C . VAL A 1 636 ? -26.561 5.280 41.848 1.00 79.81 636 VAL A C 1
ATOM 4973 O O . VAL A 1 636 ? -27.636 4.755 42.120 1.00 79.81 636 VAL A O 1
ATOM 4976 N N . ALA A 1 637 ? -25.403 4.819 42.329 1.00 76.31 637 ALA A N 1
ATOM 4977 C CA . ALA A 1 637 ? -25.304 3.602 43.137 1.00 76.31 637 ALA A CA 1
ATOM 4978 C C . ALA A 1 637 ? -25.672 3.791 44.626 1.00 76.31 637 ALA A C 1
ATOM 4980 O O . ALA A 1 637 ? -26.132 2.843 45.262 1.00 76.31 637 ALA A O 1
ATOM 4981 N N . ALA A 1 638 ? -25.493 4.991 45.195 1.00 77.50 638 ALA A N 1
ATOM 4982 C CA . ALA A 1 638 ? -25.708 5.228 46.629 1.00 77.50 638 ALA A CA 1
ATOM 4983 C C . ALA A 1 638 ? -27.144 4.941 47.143 1.00 77.50 638 ALA A C 1
ATOM 4985 O O . ALA A 1 638 ? -27.253 4.260 48.162 1.00 77.50 638 ALA A O 1
ATOM 4986 N N . PRO A 1 639 ? -28.241 5.345 46.464 1.00 74.88 639 PRO A N 1
ATOM 4987 C CA . PRO A 1 639 ? -29.603 5.090 46.959 1.00 74.88 639 PRO A CA 1
ATOM 4988 C C . PRO A 1 639 ? -29.991 3.603 46.972 1.00 74.88 639 PRO A C 1
ATOM 4990 O O . PRO A 1 639 ? -30.848 3.178 47.742 1.00 74.88 639 PRO A O 1
ATOM 4993 N N . GLU A 1 640 ? -29.373 2.795 46.108 1.00 68.06 640 GLU A N 1
ATOM 4994 C CA . GLU A 1 640 ? -29.641 1.356 46.013 1.00 68.06 640 GLU A CA 1
ATOM 4995 C C . GLU A 1 640 ? -28.837 0.555 47.052 1.00 68.06 640 GLU A C 1
ATOM 4997 O O . GLU A 1 640 ? -29.296 -0.493 47.505 1.00 68.06 640 GLU A O 1
ATOM 5002 N N . LEU A 1 641 ? -27.691 1.081 47.506 1.00 66.00 641 LEU A N 1
ATOM 5003 C CA . LEU A 1 641 ? -27.005 0.587 48.704 1.00 66.00 641 LEU A CA 1
ATOM 5004 C C . LEU A 1 641 ? -27.863 0.817 49.960 1.00 66.00 641 LEU A C 1
ATOM 5006 O O . LEU A 1 641 ? -28.065 -0.114 50.733 1.00 66.00 641 LEU A O 1
ATOM 5010 N N . GLU A 1 642 ? -28.428 2.017 50.126 1.00 70.06 642 GLU A N 1
ATOM 5011 C CA . GLU A 1 642 ? -29.294 2.346 51.271 1.00 70.06 642 GLU A CA 1
ATOM 5012 C C . GLU A 1 642 ? -30.545 1.445 51.338 1.00 70.06 642 GLU A C 1
ATOM 5014 O O . GLU A 1 642 ? -30.946 1.023 52.425 1.00 70.06 642 GLU A O 1
ATOM 5019 N N . LYS A 1 643 ? -31.124 1.066 50.186 1.00 66.88 643 LYS A N 1
ATOM 5020 C CA . LYS A 1 643 ? -32.191 0.048 50.118 1.00 66.88 643 LYS A CA 1
ATOM 5021 C C . LYS A 1 643 ? -31.712 -1.341 50.539 1.00 66.88 643 LYS A C 1
ATOM 5023 O O . LYS A 1 643 ? -32.364 -1.968 51.369 1.00 66.88 643 LYS A O 1
ATOM 5028 N N . ALA A 1 644 ? -30.589 -1.815 49.999 1.00 59.38 644 ALA A N 1
ATOM 5029 C CA . ALA A 1 644 ? -30.062 -3.144 50.314 1.00 59.38 644 ALA A CA 1
ATOM 5030 C C . ALA A 1 644 ? -29.697 -3.284 51.807 1.00 59.38 644 ALA A C 1
ATOM 5032 O O . ALA A 1 644 ? -29.954 -4.321 52.421 1.00 59.38 644 ALA A O 1
ATOM 5033 N N . GLU A 1 645 ? -29.160 -2.225 52.420 1.00 57.44 645 GLU A N 1
ATOM 5034 C CA . GLU A 1 645 ? -28.890 -2.179 53.862 1.00 57.44 645 GLU A CA 1
ATOM 5035 C C . GLU A 1 645 ? -30.178 -2.152 54.705 1.00 57.44 645 GLU A C 1
ATOM 5037 O O . GLU A 1 645 ? -30.212 -2.753 55.782 1.00 57.44 645 GLU A O 1
ATOM 5042 N N . ALA A 1 646 ? -31.251 -1.513 54.225 1.00 55.75 646 ALA A N 1
ATOM 5043 C CA . ALA A 1 646 ? -32.560 -1.530 54.883 1.00 55.75 646 ALA A CA 1
ATOM 5044 C C . ALA A 1 646 ? -33.258 -2.902 54.783 1.00 55.75 646 ALA A C 1
ATOM 5046 O O . ALA A 1 646 ? -33.830 -3.376 55.768 1.00 55.75 646 ALA A O 1
ATOM 5047 N N . GLU A 1 647 ? -33.171 -3.573 53.631 1.00 50.84 647 GLU A N 1
ATOM 5048 C CA . GLU A 1 647 ? -33.711 -4.924 53.424 1.00 50.84 647 GLU A CA 1
ATOM 5049 C C . GLU A 1 647 ? -32.960 -5.960 54.280 1.00 50.84 647 GLU A C 1
ATOM 5051 O O . GLU A 1 647 ? -33.595 -6.721 55.017 1.00 50.84 647 GLU A O 1
ATOM 5056 N N . GLY A 1 648 ? -31.622 -5.915 54.310 1.00 45.81 648 GLY A N 1
ATOM 5057 C CA . GLY A 1 648 ? -30.802 -6.801 55.148 1.00 45.81 648 GLY A CA 1
ATOM 5058 C C . GLY A 1 648 ? -31.034 -6.635 56.660 1.00 45.81 648 GLY A C 1
ATOM 5059 O O . GLY A 1 648 ? -30.937 -7.602 57.418 1.00 45.81 648 GLY A O 1
ATOM 5060 N N . GLN A 1 649 ? -31.421 -5.439 57.120 1.00 43.56 649 GLN A N 1
ATOM 5061 C CA . GLN A 1 649 ? -31.834 -5.212 58.515 1.00 43.56 649 GLN A CA 1
ATOM 5062 C C . GLN A 1 649 ? -33.203 -5.825 58.859 1.00 43.56 649 GLN A C 1
ATOM 5064 O O . GLN A 1 649 ? -33.503 -6.012 60.043 1.00 43.56 649 GLN A O 1
ATOM 5069 N N . SER A 1 650 ? -34.027 -6.159 57.860 1.00 41.66 650 SER A N 1
ATOM 5070 C CA . SER A 1 650 ? -35.294 -6.870 58.066 1.00 41.66 650 SER A CA 1
ATOM 5071 C C . SER A 1 650 ? -35.097 -8.387 58.191 1.00 41.66 650 SER A C 1
ATOM 5073 O O . SER A 1 650 ? -35.700 -9.003 59.072 1.00 41.66 650 SER A O 1
ATOM 5075 N N . GLU A 1 651 ? -34.186 -8.973 57.405 1.00 39.56 651 GLU A N 1
ATOM 5076 C CA . GLU A 1 651 ? -33.864 -10.407 57.466 1.00 39.56 651 GLU A CA 1
ATOM 5077 C C . GLU A 1 651 ? -33.063 -10.774 58.727 1.00 39.56 651 GLU A C 1
ATOM 5079 O O . GLU A 1 651 ? -33.314 -11.815 59.331 1.00 39.56 651 GLU A O 1
ATOM 5084 N N . ALA A 1 652 ? -32.195 -9.882 59.223 1.00 37.19 652 ALA A N 1
ATOM 5085 C CA . ALA A 1 652 ? -31.374 -10.098 60.425 1.00 37.19 652 ALA A CA 1
ATOM 5086 C C . ALA A 1 652 ? -32.151 -10.232 61.763 1.00 37.19 652 ALA A C 1
ATOM 5088 O O . ALA A 1 652 ? -31.539 -10.322 62.830 1.00 37.19 652 ALA A O 1
ATOM 5089 N N . LYS A 1 653 ? -33.493 -10.238 61.737 1.00 35.94 653 LYS A N 1
ATOM 5090 C CA . LYS A 1 653 ? -34.358 -10.597 62.880 1.00 35.94 653 LYS A CA 1
ATOM 5091 C C . LYS A 1 653 ? -34.848 -12.051 62.856 1.00 35.94 653 LYS A C 1
ATOM 5093 O O . LYS A 1 653 ? -35.455 -12.485 63.835 1.00 35.94 653 LYS A O 1
ATOM 5098 N N . GLY A 1 654 ? -34.596 -12.794 61.778 1.00 32.81 654 GLY A N 1
ATOM 5099 C CA . GLY A 1 654 ? -34.857 -14.227 61.678 1.00 32.81 654 GLY A CA 1
ATOM 5100 C C . GLY A 1 654 ? -33.598 -15.056 61.941 1.00 32.81 654 GLY A C 1
ATOM 5101 O O . GLY A 1 654 ? -32.593 -14.876 61.271 1.00 32.81 654 GLY A O 1
ATOM 5102 N N . GLU A 1 655 ? -33.705 -16.005 62.873 1.00 29.92 655 GLU A N 1
ATOM 5103 C CA . GLU A 1 655 ? -32.747 -17.094 63.155 1.00 29.92 655 GLU A CA 1
ATOM 5104 C C . GLU A 1 655 ? -31.522 -16.779 64.043 1.00 29.92 655 GLU A C 1
ATOM 5106 O O . GLU A 1 655 ? -30.404 -16.483 63.629 1.00 29.92 655 GLU A O 1
ATOM 5111 N N . GLU A 1 656 ? -31.746 -16.989 65.341 1.00 31.95 656 GLU A N 1
ATOM 5112 C CA . GLU A 1 656 ? -30.731 -17.135 66.382 1.00 31.95 656 GLU A CA 1
ATOM 5113 C C . GLU A 1 656 ? -30.292 -18.609 66.516 1.00 31.95 656 GLU A C 1
ATOM 5115 O O . GLU A 1 656 ? -31.131 -19.467 66.804 1.00 31.95 656 GLU A O 1
ATOM 5120 N N . LYS A 1 657 ? -28.978 -18.898 66.439 1.00 28.73 657 LYS A N 1
ATOM 5121 C CA . LYS A 1 657 ? -28.278 -19.818 67.371 1.00 28.73 657 LYS A CA 1
ATOM 5122 C C . LYS A 1 657 ? -26.752 -19.807 67.229 1.00 28.73 657 LYS A C 1
ATOM 5124 O O . LYS A 1 657 ? -26.187 -19.564 66.172 1.00 28.73 657 LYS A O 1
ATOM 5129 N N . LEU A 1 658 ? -26.095 -20.049 68.362 1.00 30.39 658 LEU A N 1
ATOM 5130 C CA . LEU A 1 658 ? -24.663 -19.849 68.612 1.00 30.39 658 LEU A CA 1
ATOM 5131 C C . LEU A 1 658 ? -23.893 -21.189 68.676 1.00 30.39 658 LEU A C 1
ATOM 5133 O O . LEU A 1 658 ? -24.521 -22.237 68.827 1.00 30.39 658 LEU A O 1
ATOM 5137 N N . PRO A 1 659 ? -22.543 -21.170 68.691 1.00 33.91 659 PRO A N 1
ATOM 5138 C CA . PRO A 1 659 ? -21.875 -21.307 69.996 1.00 33.91 659 PRO A CA 1
ATOM 5139 C C . PRO A 1 659 ? -20.696 -20.342 70.246 1.00 33.91 659 PRO A C 1
ATOM 5141 O O . PRO A 1 659 ? -19.969 -19.933 69.346 1.00 33.91 659 PRO A O 1
ATOM 5144 N N . LYS A 1 660 ? -20.485 -20.007 71.527 1.00 37.66 660 LYS A N 1
ATOM 5145 C CA . LYS A 1 660 ? -19.296 -19.306 72.052 1.00 37.66 660 LYS A CA 1
ATOM 5146 C C . LYS A 1 660 ? -18.204 -20.325 72.392 1.00 37.66 660 LYS A C 1
ATOM 5148 O O . LYS A 1 660 ? -18.531 -21.337 72.992 1.00 37.66 660 LYS A O 1
ATOM 5153 N N . GLU A 1 661 ? -16.935 -19.978 72.170 1.00 36.16 661 GLU A N 1
ATOM 5154 C CA . GLU A 1 661 ? -15.936 -19.701 73.228 1.00 36.16 661 GLU A CA 1
ATOM 5155 C C . GLU A 1 661 ? -14.584 -19.293 72.598 1.00 36.16 661 GLU A C 1
ATOM 5157 O O . GLU A 1 661 ? -14.019 -20.012 71.787 1.00 36.16 661 GLU A O 1
ATOM 5162 N N . LEU A 1 662 ? -14.041 -18.133 72.994 1.00 47.03 662 LEU A N 1
ATOM 5163 C CA . LEU A 1 662 ? -12.662 -17.707 72.693 1.00 47.03 662 LEU A CA 1
ATOM 5164 C C . LEU A 1 662 ? -11.998 -17.229 73.986 1.00 47.03 662 LEU A C 1
ATOM 5166 O O . LEU A 1 662 ? -12.625 -16.529 74.800 1.00 47.03 662 LEU A O 1
ATOM 5170 N N . SER A 1 663 ? -10.738 -17.620 74.180 1.00 47.12 663 SER A N 1
ATOM 5171 C CA . SER A 1 663 ? -10.122 -17.695 75.504 1.00 47.12 663 SER A CA 1
ATOM 5172 C C . SER A 1 663 ? -9.882 -16.323 76.154 1.00 47.12 663 SER A C 1
ATOM 5174 O O . SER A 1 663 ? -9.686 -15.289 75.505 1.00 47.12 663 SER A O 1
ATOM 5176 N N . LYS A 1 664 ? -9.806 -16.303 77.495 1.00 49.12 664 LYS A N 1
ATOM 5177 C CA . LYS A 1 664 ? -9.420 -15.100 78.265 1.00 49.12 664 LYS A CA 1
ATOM 5178 C C . LYS A 1 664 ? -8.033 -14.550 77.876 1.00 49.12 664 LYS A C 1
ATOM 5180 O O . LYS A 1 664 ? -7.765 -13.381 78.154 1.00 49.12 664 LYS A O 1
ATOM 5185 N N . LYS A 1 665 ? -7.160 -15.355 77.251 1.00 44.88 665 LYS A N 1
ATOM 5186 C CA . LYS A 1 665 ? -5.789 -14.970 76.872 1.00 44.88 665 LYS A CA 1
ATOM 5187 C C . LYS A 1 665 ? -5.789 -14.088 75.615 1.00 44.88 665 LYS A C 1
ATOM 5189 O O . LYS A 1 665 ? -5.186 -13.015 75.627 1.00 44.88 665 LYS A O 1
ATOM 5194 N N . GLU A 1 666 ? -6.561 -14.456 74.593 1.00 51.12 666 GLU A N 1
ATOM 5195 C CA . GLU A 1 666 ? -6.704 -13.684 73.345 1.00 51.12 666 GLU A CA 1
ATOM 5196 C C . GLU A 1 666 ? -7.441 -12.362 73.568 1.00 51.12 666 GLU A C 1
ATOM 5198 O O . GLU A 1 666 ? -6.974 -11.310 73.132 1.00 51.12 666 GLU A O 1
ATOM 5203 N N . LYS A 1 667 ? -8.513 -12.370 74.375 1.00 50.88 667 LYS A N 1
ATOM 5204 C CA . LYS A 1 667 ? -9.216 -11.137 74.780 1.00 50.88 667 LYS A CA 1
ATOM 5205 C C . LYS A 1 667 ? -8.297 -10.136 75.493 1.00 50.88 667 LYS A C 1
ATOM 5207 O O . LYS A 1 667 ? -8.542 -8.934 75.421 1.00 50.88 667 LYS A O 1
ATOM 5212 N N . LYS A 1 668 ? -7.231 -10.597 76.163 1.00 52.88 668 LYS A N 1
ATOM 5213 C CA . LYS A 1 668 ? -6.206 -9.735 76.784 1.00 52.88 668 LYS A CA 1
ATOM 5214 C C . LYS A 1 668 ? -5.196 -9.203 75.758 1.00 52.88 668 LYS A C 1
ATOM 5216 O O . LYS A 1 668 ? -4.790 -8.047 75.873 1.00 52.88 668 LYS A O 1
ATOM 5221 N N . ARG A 1 669 ? -4.833 -10.013 74.756 1.00 51.66 669 ARG A N 1
ATOM 5222 C CA . ARG A 1 669 ? -3.922 -9.653 73.654 1.00 51.66 669 ARG A CA 1
ATOM 5223 C C . ARG A 1 669 ? -4.537 -8.551 72.777 1.00 51.66 669 ARG A C 1
ATOM 5225 O O . ARG A 1 669 ? -3.992 -7.449 72.747 1.00 51.66 669 ARG A O 1
ATOM 5232 N N . LEU A 1 670 ? -5.760 -8.761 72.276 1.00 53.19 670 LEU A N 1
ATOM 5233 C CA . LEU A 1 670 ? -6.518 -7.779 71.479 1.00 53.19 670 LEU A CA 1
ATOM 5234 C C . LEU A 1 670 ? -6.713 -6.430 72.204 1.00 53.19 670 LEU A C 1
ATOM 5236 O O . LEU A 1 670 ? -6.686 -5.362 71.594 1.00 53.19 670 LEU A O 1
ATOM 5240 N N . LYS A 1 671 ? -6.902 -6.450 73.533 1.00 60.75 671 LYS A N 1
ATOM 5241 C CA . LYS A 1 671 ? -7.069 -5.227 74.343 1.00 60.75 671 LYS A CA 1
ATOM 5242 C C . LYS A 1 671 ? -5.758 -4.453 74.536 1.00 60.75 671 LYS A C 1
ATOM 5244 O O . LYS A 1 671 ? -5.804 -3.241 74.740 1.00 60.75 671 LYS A O 1
ATOM 5249 N N . LYS A 1 672 ? -4.603 -5.131 74.492 1.00 56.78 672 LYS A N 1
ATOM 5250 C CA . LYS A 1 672 ? -3.265 -4.514 74.557 1.00 56.78 672 LYS A CA 1
ATOM 5251 C C . LYS A 1 672 ? -2.893 -3.892 73.206 1.00 56.78 672 LYS A C 1
ATOM 5253 O O . LYS A 1 672 ? -2.381 -2.778 73.169 1.00 56.78 672 LYS A O 1
ATOM 5258 N N . GLU A 1 673 ? -3.246 -4.576 72.126 1.00 55.31 673 GLU A N 1
ATOM 5259 C CA . GLU A 1 673 ? -3.049 -4.181 70.728 1.00 55.31 673 GLU A CA 1
ATOM 5260 C C . GLU A 1 673 ? -3.864 -2.928 70.369 1.00 55.31 673 GLU A C 1
ATOM 5262 O O . GLU A 1 673 ? -3.280 -1.882 70.091 1.00 55.31 673 GLU A O 1
ATOM 5267 N N . LYS A 1 674 ? -5.188 -2.936 70.600 1.00 61.34 674 LYS A N 1
ATOM 5268 C CA . LYS A 1 674 ? -6.046 -1.738 70.450 1.00 61.34 674 LYS A CA 1
ATOM 5269 C C . LYS A 1 674 ? -5.633 -0.558 71.349 1.00 61.34 674 LYS A C 1
ATOM 5271 O O . LYS A 1 674 ? -6.013 0.583 71.087 1.00 61.34 674 LYS A O 1
ATOM 5276 N N . LYS A 1 675 ? -4.863 -0.800 72.421 1.00 57.12 675 LYS A N 1
ATOM 5277 C CA . LYS A 1 675 ? -4.293 0.259 73.278 1.00 57.12 675 LYS A CA 1
ATOM 5278 C C . LYS A 1 675 ? -2.965 0.808 72.737 1.00 57.12 675 LYS A C 1
ATOM 5280 O O . LYS A 1 675 ? -2.700 1.987 72.961 1.00 57.12 675 LYS A O 1
ATOM 5285 N N . ARG A 1 676 ? -2.163 0.005 72.022 1.00 56.19 676 ARG A N 1
ATOM 5286 C CA . ARG A 1 676 ? -1.002 0.474 71.240 1.00 56.19 676 ARG A CA 1
ATOM 5287 C C . ARG A 1 676 ? -1.469 1.307 70.044 1.00 56.19 676 ARG A C 1
ATOM 5289 O O . ARG A 1 676 ? -1.061 2.456 69.925 1.00 56.19 676 ARG A O 1
ATOM 5296 N N . GLU A 1 677 ? -2.423 0.795 69.270 1.00 51.34 677 GLU A N 1
ATOM 5297 C CA . GLU A 1 677 ? -2.992 1.464 68.090 1.00 51.34 677 GLU A CA 1
ATOM 5298 C C . GLU A 1 677 ? -3.600 2.843 68.429 1.00 51.34 677 GLU A C 1
ATOM 5300 O O . GLU A 1 677 ? -3.284 3.851 67.799 1.00 51.34 677 GLU A O 1
ATOM 5305 N N . LYS A 1 678 ? -4.388 2.941 69.516 1.00 62.44 678 LYS A N 1
ATOM 5306 C CA . LYS A 1 678 ? -4.895 4.234 70.023 1.00 62.44 678 LYS A CA 1
ATOM 5307 C C . LYS A 1 678 ? -3.804 5.188 70.525 1.00 62.44 678 LYS A C 1
ATOM 5309 O O . LYS A 1 678 ? -4.077 6.381 70.655 1.00 62.44 678 LYS A O 1
ATOM 5314 N N . LYS A 1 679 ? -2.608 4.694 70.860 1.00 57.12 679 LYS A N 1
ATOM 5315 C CA . LYS A 1 679 ? -1.477 5.531 71.285 1.00 57.12 679 LYS A CA 1
ATOM 5316 C C . LYS A 1 679 ? -0.709 6.059 70.068 1.00 57.12 679 LYS A C 1
ATOM 5318 O O . LYS A 1 679 ? -0.416 7.249 70.056 1.00 57.12 679 LYS A O 1
ATOM 5323 N N . ALA A 1 680 ? -0.503 5.225 69.043 1.00 57.75 680 ALA A N 1
ATOM 5324 C CA . ALA A 1 680 ? 0.063 5.615 67.748 1.00 57.75 680 ALA A CA 1
ATOM 5325 C C . ALA A 1 680 ? -0.789 6.703 67.068 1.00 57.75 680 ALA A C 1
ATOM 5327 O O . ALA A 1 680 ? -0.322 7.828 66.918 1.00 57.75 680 ALA A O 1
ATOM 5328 N N . LYS A 1 681 ? -2.092 6.455 66.862 1.00 57.28 681 LYS A N 1
ATOM 5329 C CA . LYS A 1 681 ? -3.038 7.435 66.280 1.00 57.28 681 LYS A CA 1
ATOM 5330 C C . LYS A 1 681 ? -3.157 8.750 67.071 1.00 57.28 681 LYS A C 1
ATOM 5332 O O . LYS A 1 681 ? -3.605 9.765 66.543 1.00 57.28 681 LYS A O 1
ATOM 5337 N N . LYS A 1 682 ? -2.772 8.767 68.358 1.00 61.25 682 LYS A N 1
ATOM 5338 C CA . LYS A 1 682 ? -2.704 9.997 69.173 1.00 61.25 682 LYS A CA 1
ATOM 5339 C C . LYS A 1 682 ? -1.357 10.725 69.042 1.00 61.25 682 LYS A C 1
ATOM 5341 O O . LYS A 1 682 ? -1.334 11.940 69.219 1.00 61.25 682 LYS A O 1
ATOM 5346 N N . ALA A 1 683 ? -0.267 10.013 68.759 1.00 58.97 683 ALA A N 1
ATOM 5347 C CA . ALA A 1 683 ? 1.037 10.601 68.454 1.00 58.97 683 ALA A CA 1
ATOM 5348 C C . ALA A 1 683 ? 1.038 11.223 67.049 1.00 58.97 683 ALA A C 1
ATOM 5350 O O . ALA A 1 683 ? 1.328 12.405 66.919 1.00 58.97 683 ALA A O 1
ATOM 5351 N N . GLU A 1 684 ? 0.568 10.478 66.050 1.00 54.00 684 GLU A N 1
ATOM 5352 C CA . GLU A 1 684 ? 0.347 10.908 64.662 1.00 54.00 684 GLU A CA 1
ATOM 5353 C C . GLU A 1 684 ? -0.500 12.195 64.591 1.00 54.00 684 GLU A C 1
ATOM 5355 O O . GLU A 1 684 ? -0.060 13.229 64.089 1.00 54.00 684 GLU A O 1
ATOM 5360 N N . LYS A 1 685 ? -1.672 12.206 65.247 1.00 65.06 685 LYS A N 1
ATOM 5361 C CA . LYS A 1 685 ? -2.537 13.398 65.334 1.00 65.06 685 LYS A CA 1
ATOM 5362 C C . LYS A 1 685 ? -1.920 14.564 66.126 1.00 65.06 685 LYS A C 1
ATOM 5364 O O . LYS A 1 685 ? -2.414 15.688 66.031 1.00 65.06 685 LYS A O 1
ATOM 5369 N N . LYS A 1 686 ? -0.871 14.326 66.925 1.00 63.78 686 LYS A N 1
ATOM 5370 C CA . LYS A 1 686 ? -0.087 15.396 67.561 1.00 63.78 686 LYS A CA 1
ATOM 5371 C C . LYS A 1 686 ? 0.969 15.933 66.590 1.00 63.78 686 LYS A C 1
ATOM 5373 O O . LYS A 1 686 ? 1.048 17.146 66.461 1.00 63.78 686 LYS A O 1
ATOM 5378 N N . ALA A 1 687 ? 1.698 15.062 65.888 1.00 61.78 687 ALA A N 1
ATOM 5379 C CA . ALA A 1 687 ? 2.696 15.433 64.883 1.00 61.78 687 ALA A CA 1
ATOM 5380 C C . ALA A 1 687 ? 2.082 16.281 63.758 1.00 61.78 687 ALA A C 1
ATOM 5382 O O . ALA A 1 687 ? 2.519 17.408 63.546 1.00 61.78 687 ALA A O 1
ATOM 5383 N N . ALA A 1 688 ? 0.975 15.829 63.156 1.00 59.44 688 ALA A N 1
ATOM 5384 C CA . ALA A 1 688 ? 0.257 16.586 62.124 1.00 59.44 688 ALA A CA 1
ATOM 5385 C C . ALA A 1 688 ? -0.224 17.972 62.606 1.00 59.44 688 ALA A C 1
ATOM 5387 O O . ALA A 1 688 ? -0.263 18.928 61.837 1.00 59.44 688 ALA A O 1
ATOM 5388 N N . LYS A 1 689 ? -0.563 18.111 63.899 1.00 68.56 689 LYS A N 1
ATOM 5389 C CA . LYS A 1 689 ? -0.965 19.399 64.491 1.00 68.56 689 LYS A CA 1
ATOM 5390 C C . LYS A 1 689 ? 0.227 20.309 64.825 1.00 68.56 689 LYS A C 1
ATOM 5392 O O . LYS A 1 689 ? 0.032 21.512 64.970 1.00 68.56 689 LYS A O 1
ATOM 5397 N N . THR A 1 690 ? 1.432 19.758 64.964 1.00 66.62 690 THR A N 1
ATOM 5398 C CA . THR A 1 690 ? 2.671 20.544 65.036 1.00 66.62 690 THR A CA 1
ATOM 5399 C C . THR A 1 690 ? 3.073 21.009 63.637 1.00 66.62 690 THR A C 1
ATOM 5401 O O . THR A 1 690 ? 3.284 22.201 63.455 1.00 66.62 690 THR A O 1
ATOM 5404 N N . LEU A 1 691 ? 3.069 20.112 62.642 1.00 61.34 691 LEU A N 1
ATOM 5405 C CA . LEU A 1 691 ? 3.433 20.423 61.254 1.00 61.34 691 LEU A CA 1
ATOM 5406 C C . LEU A 1 691 ? 2.583 21.571 60.682 1.00 61.34 691 LEU A C 1
ATOM 5408 O O . LEU A 1 691 ? 3.123 22.563 60.208 1.00 61.34 691 LEU A O 1
ATOM 5412 N N . ALA A 1 692 ? 1.257 21.506 60.855 1.00 67.88 692 ALA A N 1
ATOM 5413 C CA . ALA A 1 692 ? 0.343 22.561 60.408 1.00 67.88 692 ALA A CA 1
ATOM 5414 C C . ALA A 1 692 ? 0.617 23.940 61.046 1.00 67.88 692 ALA A C 1
ATOM 5416 O O . ALA A 1 692 ? 0.333 24.960 60.429 1.00 67.88 692 ALA A O 1
ATOM 5417 N N . LYS A 1 693 ? 1.177 23.988 62.266 1.00 71.25 693 LYS A N 1
ATOM 5418 C CA . LYS A 1 693 ? 1.589 25.249 62.906 1.00 71.25 693 LYS A CA 1
ATOM 5419 C C . LYS A 1 693 ? 2.907 25.786 62.355 1.00 71.25 693 LYS A C 1
ATOM 5421 O O . LYS A 1 693 ? 3.071 26.998 62.294 1.00 71.25 693 LYS A O 1
ATOM 5426 N N . ILE A 1 694 ? 3.828 24.901 61.975 1.00 65.25 694 ILE A N 1
ATOM 5427 C CA . ILE A 1 694 ? 5.096 25.281 61.344 1.00 65.25 694 ILE A CA 1
ATOM 5428 C C . ILE A 1 694 ? 4.813 25.840 59.939 1.00 65.25 694 ILE A C 1
ATOM 5430 O O . ILE A 1 694 ? 5.323 26.900 59.595 1.00 65.25 694 ILE A O 1
ATOM 5434 N N . GLU A 1 695 ? 3.907 25.221 59.171 1.00 61.31 695 GLU A N 1
ATOM 5435 C CA . GLU A 1 695 ? 3.446 25.759 57.879 1.00 61.31 695 GLU A CA 1
ATOM 5436 C C . GLU A 1 695 ? 2.735 27.121 57.992 1.00 61.31 695 GLU A C 1
ATOM 5438 O O . GLU A 1 695 ? 2.838 27.950 57.086 1.00 61.31 695 GLU A O 1
ATOM 5443 N N . GLU A 1 696 ? 1.977 27.350 59.068 1.00 68.88 696 GLU A N 1
ATOM 5444 C CA . GLU A 1 696 ? 1.300 28.627 59.337 1.00 68.88 696 GLU A CA 1
ATOM 5445 C C . GLU A 1 696 ? 2.328 29.722 59.676 1.00 68.88 696 GLU A C 1
ATOM 5447 O O . GLU A 1 696 ? 2.332 30.774 59.037 1.00 68.88 696 GLU A O 1
ATOM 5452 N N . ALA A 1 697 ? 3.286 29.428 60.564 1.00 65.38 697 ALA A N 1
ATOM 5453 C CA . ALA A 1 697 ? 4.387 30.331 60.906 1.00 65.38 697 ALA A CA 1
ATOM 5454 C C . ALA A 1 697 ? 5.316 30.637 59.711 1.00 65.38 697 ALA A C 1
ATOM 5456 O O . ALA A 1 697 ? 5.747 31.776 59.540 1.00 65.38 697 ALA A O 1
ATOM 5457 N N . ALA A 1 698 ? 5.587 29.654 58.844 1.00 61.66 698 ALA A N 1
ATOM 5458 C CA . ALA A 1 698 ? 6.371 29.854 57.625 1.00 61.66 698 ALA A CA 1
ATOM 5459 C C . ALA A 1 698 ? 5.676 30.815 56.640 1.00 61.66 698 ALA A C 1
ATOM 5461 O O . ALA A 1 698 ? 6.331 31.665 56.038 1.00 61.66 698 ALA A O 1
ATOM 5462 N N . LYS A 1 699 ? 4.342 30.740 56.517 1.00 65.88 699 LYS A N 1
ATOM 5463 C CA . LYS A 1 699 ? 3.552 31.672 55.691 1.00 65.88 699 LYS A CA 1
ATOM 5464 C C . LYS A 1 699 ? 3.505 33.079 56.281 1.00 65.88 699 LYS A C 1
ATOM 5466 O O . LYS A 1 699 ? 3.601 34.041 55.522 1.00 65.88 699 LYS A O 1
ATOM 5471 N N . GLU A 1 700 ? 3.407 33.215 57.605 1.00 67.19 700 GLU A N 1
ATOM 5472 C CA . GLU A 1 700 ? 3.531 34.520 58.271 1.00 67.19 700 GLU A CA 1
ATOM 5473 C C . GLU A 1 700 ? 4.927 35.128 58.047 1.00 67.19 700 GLU A C 1
ATOM 5475 O O . GLU A 1 700 ? 5.031 36.299 57.682 1.00 67.19 700 GLU A O 1
ATOM 5480 N N . ALA A 1 701 ? 5.998 34.333 58.158 1.00 56.75 701 ALA A N 1
ATOM 5481 C CA . ALA A 1 701 ? 7.362 34.775 57.861 1.00 56.75 701 ALA A CA 1
ATOM 5482 C C . ALA A 1 701 ? 7.534 35.213 56.391 1.00 56.75 701 ALA A C 1
ATOM 5484 O O . ALA A 1 701 ? 8.129 36.260 56.127 1.00 56.75 701 ALA A O 1
ATOM 5485 N N . GLU A 1 702 ? 6.959 34.478 55.432 1.00 57.44 702 GLU A N 1
ATOM 5486 C CA . GLU A 1 702 ? 6.970 34.847 54.008 1.00 57.44 702 GLU A CA 1
ATOM 5487 C C . GLU A 1 702 ? 6.151 36.127 53.724 1.00 57.44 702 GLU A C 1
ATOM 5489 O O . GLU A 1 702 ? 6.517 36.929 52.860 1.00 57.44 702 GLU A O 1
ATOM 5494 N N . GLN A 1 703 ? 5.059 36.363 54.462 1.00 58.72 703 GLN A N 1
ATOM 5495 C CA . GLN A 1 703 ? 4.291 37.612 54.386 1.00 58.72 703 GLN A CA 1
ATOM 5496 C C . GLN A 1 703 ? 5.049 38.806 54.976 1.00 58.72 703 GLN A C 1
ATOM 5498 O O . GLN A 1 703 ? 5.018 39.886 54.386 1.00 58.72 703 GLN A O 1
ATOM 5503 N N . ILE A 1 704 ? 5.758 38.621 56.092 1.00 57.44 704 ILE A N 1
ATOM 5504 C CA . ILE A 1 704 ? 6.611 39.655 56.696 1.00 57.44 704 ILE A CA 1
ATOM 5505 C C . ILE A 1 704 ? 7.768 40.008 55.745 1.00 57.44 704 ILE A C 1
ATOM 5507 O O . ILE A 1 704 ? 8.012 41.188 55.491 1.00 57.44 704 ILE A O 1
ATOM 5511 N N . ALA A 1 705 ? 8.402 39.007 55.123 1.00 53.56 705 ALA A N 1
ATOM 5512 C CA . ALA A 1 705 ? 9.453 39.204 54.120 1.00 53.56 705 ALA A CA 1
ATOM 5513 C C . ALA A 1 705 ? 8.980 39.962 52.859 1.00 53.56 705 ALA A C 1
ATOM 5515 O O . ALA A 1 705 ? 9.786 40.588 52.177 1.00 53.56 705 ALA A O 1
ATOM 5516 N N . LYS A 1 706 ? 7.675 39.951 52.553 1.00 53.62 706 LYS A N 1
ATOM 5517 C CA . LYS A 1 706 ? 7.072 40.722 51.448 1.00 53.62 706 LYS A CA 1
ATOM 5518 C C . LYS A 1 706 ? 6.710 42.169 51.807 1.00 53.62 706 LYS A C 1
ATOM 5520 O O . LYS A 1 706 ? 6.315 42.912 50.911 1.00 53.62 706 LYS A O 1
ATOM 5525 N N . LEU A 1 707 ? 6.809 42.568 53.078 1.00 52.22 707 LEU A N 1
ATOM 5526 C CA . LEU A 1 707 ? 6.362 43.880 53.570 1.00 52.22 707 LEU A CA 1
ATOM 5527 C C . LEU A 1 707 ? 7.479 44.771 54.138 1.00 52.22 707 LEU A C 1
ATOM 5529 O O . LEU A 1 707 ? 7.231 45.957 54.353 1.00 52.22 707 LEU A O 1
ATOM 5533 N N . ALA A 1 708 ? 8.690 44.248 54.346 1.00 42.22 708 ALA A N 1
ATOM 5534 C CA . ALA A 1 708 ? 9.838 45.016 54.831 1.00 42.22 708 ALA A CA 1
ATOM 5535 C C . ALA A 1 708 ? 10.918 45.162 53.745 1.00 42.22 708 ALA A C 1
ATOM 5537 O O . ALA A 1 708 ? 11.488 44.175 53.284 1.00 42.22 708 ALA A O 1
ATOM 5538 N N . GLY A 1 709 ? 11.213 46.403 53.350 1.00 48.28 709 GLY A N 1
ATOM 5539 C CA . GLY A 1 709 ? 12.415 46.720 52.579 1.00 48.28 709 GLY A CA 1
ATOM 5540 C C . GLY A 1 709 ? 13.628 46.847 53.502 1.00 48.28 709 GLY A C 1
ATOM 5541 O O . GLY A 1 709 ? 13.517 47.475 54.549 1.00 48.28 709 GLY A O 1
ATOM 5542 N N . GLU A 1 710 ? 14.760 46.280 53.077 1.00 48.91 710 GLU A N 1
ATOM 5543 C CA . GLU A 1 710 ? 16.089 46.387 53.708 1.00 48.91 710 GLU A CA 1
ATOM 5544 C C . GLU A 1 710 ? 16.220 45.869 55.159 1.00 48.91 710 GLU A C 1
ATOM 5546 O O . GLU A 1 710 ? 16.418 46.646 56.082 1.00 48.91 710 GLU A O 1
ATOM 5551 N N . GLU A 1 711 ? 16.236 44.536 55.335 1.00 51.38 711 GLU A N 1
ATOM 5552 C CA . GLU A 1 711 ? 17.184 43.839 56.242 1.00 51.38 711 GLU A CA 1
ATOM 5553 C C . GLU A 1 711 ? 17.199 42.309 55.974 1.00 51.38 711 GLU A C 1
ATOM 5555 O O . GLU A 1 711 ? 16.697 41.485 56.740 1.00 51.38 711 GLU A O 1
ATOM 5560 N N . GLU A 1 712 ? 17.786 41.889 54.842 1.00 48.91 712 GLU A N 1
ATOM 5561 C CA . GLU A 1 712 ? 17.743 40.489 54.356 1.00 48.91 712 GLU A CA 1
ATOM 5562 C C . GLU A 1 712 ? 18.437 39.448 55.270 1.00 48.91 712 GLU A C 1
ATOM 5564 O O . GLU A 1 712 ? 18.266 38.243 55.080 1.00 48.91 712 GLU A O 1
ATOM 5569 N N . ALA A 1 713 ? 19.209 39.874 56.275 1.00 51.19 713 ALA A N 1
ATOM 5570 C CA . ALA A 1 713 ? 20.007 38.977 57.113 1.00 51.19 713 ALA A CA 1
ATOM 5571 C C . ALA A 1 713 ? 19.215 38.270 58.233 1.00 51.19 713 ALA A C 1
ATOM 5573 O O . ALA A 1 713 ? 19.538 37.128 58.569 1.00 51.19 713 ALA A O 1
ATOM 5574 N N . GLU A 1 714 ? 18.197 38.908 58.825 1.00 51.16 714 GLU A N 1
ATOM 5575 C CA . GLU A 1 714 ? 17.450 38.310 59.948 1.00 51.16 714 GLU A CA 1
ATOM 5576 C C . GLU A 1 714 ? 16.279 37.433 59.476 1.00 51.16 714 GLU A C 1
ATOM 5578 O O . GLU A 1 714 ? 16.032 36.370 60.050 1.00 51.16 714 GLU A O 1
ATOM 5583 N N . ALA A 1 715 ? 15.621 37.805 58.372 1.00 53.75 715 ALA A N 1
ATOM 5584 C CA . ALA A 1 715 ? 14.607 36.963 57.735 1.00 53.75 715 ALA A CA 1
ATOM 5585 C C . ALA A 1 715 ? 15.200 35.625 57.254 1.00 53.75 715 ALA A C 1
ATOM 5587 O O . ALA A 1 715 ? 14.631 34.568 57.520 1.00 53.75 715 ALA A O 1
ATOM 5588 N N . ALA A 1 716 ? 16.386 35.650 56.630 1.00 56.72 716 ALA A N 1
ATOM 5589 C CA . ALA A 1 716 ? 17.077 34.439 56.186 1.00 56.72 716 ALA A CA 1
ATOM 5590 C C . ALA A 1 716 ? 17.466 33.506 57.349 1.00 56.72 716 ALA A C 1
ATOM 5592 O O . ALA A 1 716 ? 17.375 32.288 57.209 1.00 56.72 716 ALA A O 1
ATOM 5593 N N . ARG A 1 717 ? 17.850 34.056 58.514 1.00 62.78 717 ARG A N 1
ATOM 5594 C CA . ARG A 1 717 ? 18.127 33.251 59.719 1.00 62.78 717 ARG A CA 1
ATOM 5595 C C . ARG A 1 717 ? 16.872 32.579 60.265 1.00 62.78 717 ARG A C 1
ATOM 5597 O O . ARG A 1 717 ? 16.912 31.381 60.510 1.00 62.78 717 ARG A O 1
ATOM 5604 N N . ARG A 1 718 ? 15.761 33.315 60.393 1.00 60.00 718 ARG A N 1
ATOM 5605 C CA . ARG A 1 718 ? 14.477 32.746 60.840 1.00 60.00 718 ARG A CA 1
ATOM 5606 C C . ARG A 1 718 ? 13.956 31.656 59.902 1.00 60.00 718 ARG A C 1
ATOM 5608 O O . ARG A 1 718 ? 13.412 30.671 60.381 1.00 60.00 718 ARG A O 1
ATOM 5615 N N . ILE A 1 719 ? 14.129 31.811 58.588 1.00 59.28 719 ILE A N 1
ATOM 5616 C CA . ILE A 1 719 ? 13.736 30.779 57.614 1.00 59.28 719 ILE A CA 1
ATOM 5617 C C . ILE A 1 719 ? 14.583 29.512 57.801 1.00 59.28 719 ILE A C 1
ATOM 5619 O O . ILE A 1 719 ? 14.014 28.433 57.916 1.00 59.28 719 ILE A O 1
ATOM 5623 N N . ALA A 1 720 ? 15.909 29.637 57.926 1.00 65.00 720 ALA A N 1
ATOM 5624 C CA . ALA A 1 720 ? 16.789 28.488 58.164 1.00 65.00 720 ALA A CA 1
ATOM 5625 C C . ALA A 1 720 ? 16.499 27.774 59.503 1.00 65.00 720 ALA A C 1
ATOM 5627 O O . ALA A 1 720 ? 16.520 26.548 59.566 1.00 65.00 720 ALA A O 1
ATOM 5628 N N . GLU A 1 721 ? 16.182 28.528 60.560 1.00 69.00 721 GLU A N 1
ATOM 5629 C CA . GLU A 1 721 ? 15.814 27.991 61.879 1.00 69.00 721 GLU A CA 1
ATOM 5630 C C . GLU A 1 721 ? 14.485 27.204 61.815 1.00 69.00 721 GLU A C 1
ATOM 5632 O O . GLU A 1 721 ? 14.375 26.113 62.371 1.00 69.00 721 GLU A O 1
ATOM 5637 N N . VAL A 1 722 ? 13.504 27.692 61.042 1.00 66.94 722 VAL A N 1
ATOM 5638 C CA . VAL A 1 722 ? 12.233 26.988 60.775 1.00 66.94 722 VAL A CA 1
ATOM 5639 C C . VAL A 1 722 ? 12.421 25.752 59.883 1.00 66.94 722 VAL A C 1
ATOM 5641 O O . VAL A 1 722 ? 11.753 24.742 60.103 1.00 66.94 722 VAL A O 1
ATOM 5644 N N . GLU A 1 723 ? 13.328 25.787 58.902 1.00 63.34 723 GLU A N 1
ATOM 5645 C CA . GLU A 1 723 ? 13.680 24.617 58.082 1.00 63.34 723 GLU A CA 1
ATOM 5646 C C . GLU A 1 723 ? 14.359 23.514 58.920 1.00 63.34 723 GLU A C 1
ATOM 5648 O O . GLU A 1 723 ? 14.053 22.331 58.743 1.00 63.34 723 GLU A O 1
ATOM 5653 N N . GLU A 1 724 ? 15.214 23.878 59.883 1.00 69.88 724 GLU A N 1
ATOM 5654 C CA . GLU A 1 724 ? 15.842 22.930 60.814 1.00 69.88 724 GLU A CA 1
ATOM 5655 C C . GLU A 1 724 ? 14.820 22.331 61.807 1.00 69.88 724 GLU A C 1
ATOM 5657 O O . GLU A 1 724 ? 14.812 21.115 62.028 1.00 69.88 724 GLU A O 1
ATOM 5662 N N . GLU A 1 725 ? 13.886 23.136 62.337 1.00 68.94 725 GLU A N 1
ATOM 5663 C CA . GLU A 1 725 ? 12.769 22.632 63.154 1.00 68.94 725 GLU A CA 1
ATOM 5664 C C . GLU A 1 725 ? 11.825 21.703 62.366 1.00 68.94 725 GLU A C 1
ATOM 5666 O O . GLU A 1 725 ? 11.356 20.695 62.911 1.00 68.94 725 GLU A O 1
ATOM 5671 N N . LEU A 1 726 ? 11.562 21.996 61.086 1.00 57.88 726 LEU A N 1
ATOM 5672 C CA . LEU A 1 726 ? 10.744 21.151 60.212 1.00 57.88 726 LEU A CA 1
ATOM 5673 C C . LEU A 1 726 ? 11.420 19.793 59.969 1.00 57.88 726 LEU A C 1
ATOM 5675 O O . LEU A 1 726 ? 10.795 18.754 60.187 1.00 57.88 726 LEU A O 1
ATOM 5679 N N . ALA A 1 727 ? 12.709 19.787 59.616 1.00 64.81 727 ALA A N 1
ATOM 5680 C CA . ALA A 1 727 ? 13.481 18.560 59.413 1.00 64.81 727 ALA A CA 1
ATOM 5681 C C . ALA A 1 727 ? 13.554 17.699 60.692 1.00 64.81 727 ALA A C 1
ATOM 5683 O O . ALA A 1 727 ? 13.423 16.472 60.637 1.00 64.81 727 ALA A O 1
ATOM 5684 N N . ALA A 1 728 ? 13.691 18.327 61.866 1.00 68.88 728 ALA A N 1
ATOM 5685 C CA . ALA A 1 728 ? 13.640 17.631 63.151 1.00 68.88 728 ALA A CA 1
ATOM 5686 C C . ALA A 1 728 ? 12.248 17.031 63.447 1.00 68.88 728 ALA A C 1
ATOM 5688 O O . ALA A 1 728 ? 12.150 15.933 64.006 1.00 68.88 728 ALA A O 1
ATOM 5689 N N . ALA A 1 729 ? 11.166 17.715 63.058 1.00 60.78 729 ALA A N 1
ATOM 5690 C CA . ALA A 1 729 ? 9.799 17.218 63.206 1.00 60.78 729 ALA A CA 1
ATOM 5691 C C . ALA A 1 729 ? 9.495 16.034 62.268 1.00 60.78 729 ALA A C 1
ATOM 5693 O O . ALA A 1 729 ? 8.854 15.071 62.698 1.00 60.78 729 ALA A O 1
ATOM 5694 N N . GLU A 1 730 ? 9.985 16.068 61.027 1.00 55.59 730 GLU A N 1
ATOM 5695 C CA . GLU A 1 730 ? 9.868 14.968 60.061 1.00 55.59 730 GLU A CA 1
ATOM 5696 C C . GLU A 1 730 ? 10.668 13.734 60.505 1.00 55.59 730 GLU A C 1
ATOM 5698 O O . GLU A 1 730 ? 10.128 12.625 60.534 1.00 55.59 730 GLU A O 1
ATOM 5703 N N . ALA A 1 731 ? 11.909 13.915 60.973 1.00 62.03 731 ALA A N 1
ATOM 5704 C CA . ALA A 1 731 ? 12.713 12.828 61.535 1.00 62.03 731 ALA A CA 1
ATOM 5705 C C . ALA A 1 731 ? 12.046 12.182 62.768 1.00 62.03 731 ALA A C 1
ATOM 5707 O O . ALA A 1 731 ? 12.054 10.958 62.924 1.00 62.03 731 ALA A O 1
ATOM 5708 N N . ALA A 1 732 ? 11.409 12.984 63.629 1.00 59.88 732 ALA A N 1
ATOM 5709 C CA . ALA A 1 732 ? 10.648 12.483 64.774 1.00 59.88 732 ALA A CA 1
ATOM 5710 C C . ALA A 1 732 ? 9.348 11.754 64.375 1.00 59.88 732 ALA A C 1
ATOM 5712 O O . ALA A 1 732 ? 8.891 10.881 65.118 1.00 59.88 732 ALA A O 1
ATOM 5713 N N . ALA A 1 733 ? 8.752 12.089 63.225 1.00 51.47 733 ALA A N 1
ATOM 5714 C CA . ALA A 1 733 ? 7.608 11.370 62.668 1.00 51.47 733 ALA A CA 1
ATOM 5715 C C . ALA A 1 733 ? 8.031 10.011 62.083 1.00 51.47 733 ALA A C 1
ATOM 5717 O O . ALA A 1 733 ? 7.431 8.996 62.437 1.00 51.47 733 ALA A O 1
ATOM 5718 N N . ALA A 1 734 ? 9.115 9.966 61.301 1.00 51.75 734 ALA A N 1
ATOM 5719 C CA . ALA A 1 734 ? 9.672 8.724 60.756 1.00 51.75 734 ALA A CA 1
ATOM 5720 C C . ALA A 1 734 ? 10.070 7.729 61.867 1.00 51.75 734 ALA A C 1
ATOM 5722 O O . ALA A 1 734 ? 9.668 6.564 61.847 1.00 51.75 734 ALA A O 1
ATOM 5723 N N . ALA A 1 735 ? 10.751 8.205 62.917 1.00 50.88 735 ALA A N 1
ATOM 5724 C CA . ALA A 1 735 ? 11.104 7.383 64.080 1.00 50.88 735 ALA A CA 1
ATOM 5725 C C . ALA A 1 735 ? 9.876 6.866 64.866 1.00 50.88 735 ALA A C 1
ATOM 5727 O O . ALA A 1 735 ? 9.959 5.864 65.584 1.00 50.88 735 ALA A O 1
ATOM 5728 N N . ALA A 1 736 ? 8.717 7.529 64.754 1.00 46.75 736 ALA A N 1
ATOM 5729 C CA . ALA A 1 736 ? 7.477 7.046 65.354 1.00 46.75 736 ALA A CA 1
ATOM 5730 C C . ALA A 1 736 ? 6.858 5.883 64.556 1.00 46.75 736 ALA A C 1
ATOM 5732 O O . ALA A 1 736 ? 6.293 4.977 65.176 1.00 46.75 736 ALA A O 1
ATOM 5733 N N . GLU A 1 737 ? 6.996 5.871 63.226 1.00 44.19 737 GLU A N 1
ATOM 5734 C CA . GLU A 1 737 ? 6.549 4.768 62.363 1.00 44.19 737 GLU A CA 1
ATOM 5735 C C . GLU A 1 737 ? 7.421 3.516 62.537 1.00 44.19 737 GLU A C 1
ATOM 5737 O O . GLU A 1 737 ? 6.876 2.430 62.753 1.00 44.19 737 GLU A O 1
ATOM 5742 N N . GLU A 1 738 ? 8.752 3.661 62.581 1.00 41.28 738 GLU A N 1
ATOM 5743 C CA . GLU A 1 738 ? 9.694 2.550 62.829 1.00 41.28 738 GLU A CA 1
ATOM 5744 C C . GLU A 1 738 ? 9.418 1.820 64.158 1.00 41.28 738 GLU A C 1
ATOM 5746 O O . GLU A 1 738 ? 9.552 0.601 64.256 1.00 41.28 738 GLU A O 1
ATOM 5751 N N . SER A 1 739 ? 8.916 2.529 65.178 1.00 36.88 739 SER A N 1
ATOM 5752 C CA . SER A 1 739 ? 8.560 1.936 66.480 1.00 36.88 739 SER A CA 1
ATOM 5753 C C . SER A 1 739 ? 7.356 0.971 66.457 1.00 36.88 739 SER A C 1
ATOM 5755 O O . SER A 1 739 ? 6.965 0.437 67.505 1.00 36.88 739 SER A O 1
ATOM 5757 N N . SER A 1 740 ? 6.734 0.760 65.290 1.00 40.03 740 SER A N 1
ATOM 5758 C CA . SER A 1 740 ? 5.547 -0.084 65.117 1.00 40.03 740 SER A CA 1
ATOM 5759 C C . SER A 1 740 ? 5.823 -1.495 64.575 1.00 40.03 740 SER A C 1
ATOM 5761 O O . SER A 1 740 ? 4.926 -2.338 64.663 1.00 40.03 740 SER A O 1
ATOM 5763 N N . SER A 1 741 ? 7.038 -1.784 64.088 1.00 37.88 741 SER A N 1
ATOM 5764 C CA . SER A 1 741 ? 7.350 -3.003 63.323 1.00 37.88 741 SER A CA 1
ATOM 5765 C C . SER A 1 741 ? 8.551 -3.812 63.844 1.00 37.88 741 SER A C 1
ATOM 5767 O O . SER A 1 741 ? 9.486 -4.072 63.093 1.00 37.88 741 SER A O 1
ATOM 5769 N N . GLU A 1 742 ? 8.506 -4.284 65.096 1.00 31.22 742 GLU A N 1
ATOM 5770 C CA . GLU A 1 742 ? 9.416 -5.341 65.583 1.00 31.22 742 GLU A CA 1
ATOM 5771 C C . GLU A 1 742 ? 8.700 -6.390 66.465 1.00 31.22 742 GLU A C 1
ATOM 5773 O O . GLU A 1 742 ? 8.073 -6.062 67.476 1.00 31.22 742 GLU A O 1
ATOM 5778 N N . ASP A 1 743 ? 8.853 -7.663 66.086 1.00 26.84 743 ASP A N 1
ATOM 5779 C CA . ASP A 1 743 ? 8.817 -8.876 66.926 1.00 26.84 743 ASP A CA 1
ATOM 5780 C C . ASP A 1 743 ? 9.952 -9.807 66.385 1.00 26.84 743 ASP A C 1
ATOM 5782 O O . ASP A 1 743 ? 10.373 -9.623 65.238 1.00 26.84 743 ASP A O 1
ATOM 5786 N N . PRO A 1 744 ? 10.539 -10.730 67.177 1.00 32.66 744 PRO A N 1
ATOM 5787 C CA . PRO A 1 744 ? 12.002 -10.926 67.150 1.00 32.66 744 PRO A CA 1
ATOM 5788 C C . PRO A 1 744 ? 12.537 -12.255 66.553 1.00 32.66 744 PRO A C 1
ATOM 5790 O O . PRO A 1 744 ? 11.781 -13.152 66.202 1.00 32.66 744 PRO A O 1
ATOM 5793 N N . GLU A 1 745 ? 13.878 -12.374 66.569 1.00 26.08 745 GLU A N 1
ATOM 5794 C CA . GLU A 1 745 ? 14.748 -13.546 66.284 1.00 26.08 745 GLU A CA 1
ATOM 5795 C C . GLU A 1 745 ? 15.146 -13.854 64.819 1.00 26.08 745 GLU A C 1
ATOM 5797 O O . GLU A 1 745 ? 14.699 -14.821 64.212 1.00 26.08 745 GLU A O 1
ATOM 5802 N N . MET A 1 746 ? 16.190 -13.177 64.323 1.00 25.38 746 MET A N 1
ATOM 5803 C CA . MET A 1 746 ? 17.550 -13.755 64.388 1.00 25.38 746 MET A CA 1
ATOM 5804 C C . MET A 1 746 ? 18.633 -12.725 64.035 1.00 25.38 746 MET A C 1
ATOM 5806 O O . MET A 1 746 ? 18.568 -12.055 63.011 1.00 25.38 746 MET A O 1
ATOM 5810 N N . ALA A 1 747 ? 19.679 -12.647 64.862 1.00 26.30 747 ALA A N 1
ATOM 5811 C CA . ALA A 1 747 ? 20.831 -11.777 64.643 1.00 26.30 747 ALA A CA 1
ATOM 5812 C C . ALA A 1 747 ? 22.133 -12.587 64.631 1.00 26.30 747 ALA A C 1
ATOM 5814 O O . ALA A 1 747 ? 22.383 -13.349 65.563 1.00 26.30 747 ALA A O 1
ATOM 5815 N N . SER A 1 748 ? 23.021 -12.348 63.655 1.00 27.52 748 SER A N 1
ATOM 5816 C CA . SER A 1 748 ? 24.461 -12.540 63.885 1.00 27.52 748 SER A CA 1
ATOM 5817 C C . SER A 1 748 ? 25.367 -11.715 62.949 1.00 27.52 748 SER A C 1
ATOM 5819 O O . SER A 1 748 ? 25.268 -11.793 61.733 1.00 27.52 748 SER A O 1
ATOM 5821 N N . ARG A 1 749 ? 26.315 -10.996 63.578 1.00 26.86 749 ARG A N 1
ATOM 5822 C CA . ARG A 1 749 ? 27.656 -10.599 63.080 1.00 26.86 749 ARG A CA 1
ATOM 5823 C C . ARG A 1 749 ? 27.802 -9.545 61.959 1.00 26.86 749 ARG A C 1
ATOM 5825 O O . ARG A 1 749 ? 28.196 -9.841 60.842 1.00 26.86 749 ARG A O 1
ATOM 5832 N N . ALA A 1 750 ? 27.642 -8.286 62.377 1.00 26.94 750 ALA A N 1
ATOM 5833 C CA . ALA A 1 750 ? 28.710 -7.270 62.522 1.00 26.94 750 ALA A CA 1
ATOM 5834 C C . ALA A 1 750 ? 29.855 -7.149 61.479 1.00 26.94 750 ALA A C 1
ATOM 5836 O O . ALA A 1 750 ? 30.618 -8.090 61.276 1.00 26.94 750 ALA A O 1
ATOM 5837 N N . GLY A 1 751 ? 30.104 -5.914 61.001 1.00 23.56 751 GLY A N 1
ATOM 5838 C CA . GLY A 1 751 ? 31.325 -5.553 60.254 1.00 23.56 751 GLY A CA 1
ATOM 5839 C C . GLY A 1 751 ? 31.352 -4.150 59.610 1.00 23.56 751 GLY A C 1
ATOM 5840 O O . GLY A 1 751 ? 31.401 -4.043 58.393 1.00 23.56 751 GLY A O 1
ATOM 5841 N N . TRP A 1 752 ? 31.327 -3.073 60.406 1.00 21.27 752 TRP A N 1
ATOM 5842 C CA . TRP A 1 752 ? 31.665 -1.691 59.970 1.00 21.27 752 TRP A CA 1
ATOM 5843 C C . TRP A 1 752 ? 33.171 -1.581 59.590 1.00 21.27 752 TRP A C 1
ATOM 5845 O O . TRP A 1 752 ? 33.921 -2.412 60.112 1.00 21.27 752 TRP A O 1
ATOM 5855 N N . PRO A 1 753 ? 33.670 -0.581 58.799 1.00 35.34 753 PRO A N 1
ATOM 5856 C CA . PRO A 1 753 ? 33.365 0.850 59.029 1.00 35.34 753 PRO A CA 1
ATOM 5857 C C . PRO A 1 753 ? 33.449 1.895 57.867 1.00 35.34 753 PRO A C 1
ATOM 5859 O O . PRO A 1 753 ? 34.184 1.724 56.907 1.00 35.34 753 PRO A O 1
ATOM 5862 N N . LYS A 1 754 ? 32.812 3.063 58.117 1.00 23.09 754 LYS A N 1
ATOM 5863 C CA . LYS A 1 754 ? 33.264 4.473 57.873 1.00 23.09 754 LYS A CA 1
ATOM 5864 C C . LYS A 1 754 ? 33.615 4.934 56.435 1.00 23.09 754 LYS A C 1
ATOM 5866 O O . LYS A 1 754 ? 34.470 4.351 55.793 1.00 23.09 754 LYS A O 1
ATOM 5871 N N . GLN A 1 755 ? 32.960 5.953 55.853 1.00 23.94 755 GLN A N 1
ATOM 5872 C CA . GLN A 1 755 ? 32.801 7.400 56.194 1.00 23.94 755 GLN A CA 1
ATOM 5873 C C . GLN A 1 755 ? 33.812 8.328 55.481 1.00 23.94 755 GLN A C 1
ATOM 5875 O O . GLN A 1 755 ? 34.956 7.947 55.273 1.00 23.94 755 GLN A O 1
ATOM 5880 N N . GLN A 1 756 ? 33.370 9.585 55.290 1.00 24.41 756 GLN A N 1
ATOM 5881 C CA . GLN A 1 756 ? 34.035 10.780 54.723 1.00 24.41 756 GLN A CA 1
ATOM 5882 C C . GLN A 1 756 ? 33.899 10.943 53.192 1.00 24.41 756 GLN A C 1
ATOM 5884 O O . GLN A 1 756 ? 34.138 10.000 52.452 1.00 24.41 756 GLN A O 1
ATOM 5889 N N . GLY A 1 757 ? 33.522 12.111 52.653 1.00 21.88 757 GLY A N 1
ATOM 5890 C CA . GLY A 1 757 ? 33.091 13.371 53.290 1.00 21.88 757 GLY A CA 1
ATOM 5891 C C . GLY A 1 757 ? 33.606 14.614 52.549 1.00 21.88 757 GLY A C 1
ATOM 5892 O O . GLY A 1 757 ? 34.680 14.545 51.965 1.00 21.88 757 GLY A O 1
ATOM 5893 N N . PHE A 1 758 ? 32.875 15.731 52.671 1.00 21.91 758 PHE A N 1
ATOM 5894 C CA . PHE A 1 758 ? 33.153 17.075 52.118 1.00 21.91 758 PHE A CA 1
ATOM 5895 C C . PHE A 1 758 ? 32.967 17.210 50.582 1.00 21.91 758 PHE A C 1
ATOM 5897 O O . PHE A 1 758 ? 33.508 16.425 49.814 1.00 21.91 758 PHE A O 1
ATOM 5904 N N . GLU A 1 759 ? 32.030 18.028 50.069 1.00 20.67 759 GLU A N 1
ATOM 5905 C CA . GLU A 1 759 ? 31.879 19.510 50.149 1.00 20.67 759 GLU A CA 1
ATOM 5906 C C . GLU A 1 759 ? 32.831 20.268 49.200 1.00 20.67 759 GLU A C 1
ATOM 5908 O O . GLU A 1 759 ? 33.985 19.883 49.059 1.00 20.67 759 GLU A O 1
ATOM 5913 N N . ASN A 1 760 ? 32.467 21.398 48.576 1.00 22.78 760 ASN A N 1
ATOM 5914 C CA . ASN A 1 760 ? 31.161 22.000 48.234 1.00 22.78 760 ASN A CA 1
ATOM 5915 C C . ASN A 1 760 ? 31.423 23.151 47.225 1.00 22.78 760 ASN A C 1
ATOM 5917 O O . ASN A 1 760 ? 32.569 23.584 47.125 1.00 22.78 760 ASN A O 1
ATOM 5921 N N . ASN A 1 761 ? 30.373 23.735 46.618 1.00 22.48 761 ASN A N 1
ATOM 5922 C CA . ASN A 1 761 ? 30.383 25.062 45.941 1.00 22.48 761 ASN A CA 1
ATOM 5923 C C . ASN A 1 761 ? 31.253 25.199 44.652 1.00 22.48 761 ASN A C 1
ATOM 5925 O O . ASN A 1 761 ? 32.307 24.594 44.530 1.00 22.48 761 ASN A O 1
ATOM 5929 N N . SER A 1 762 ? 30.921 25.985 43.613 1.00 22.06 762 SER A N 1
ATOM 5930 C CA . SER A 1 762 ? 29.775 26.861 43.263 1.00 22.06 762 SER A CA 1
ATOM 5931 C C . SER A 1 762 ? 29.831 27.180 41.728 1.00 22.06 762 SER A C 1
ATOM 5933 O O . SER A 1 762 ? 30.694 26.635 41.050 1.00 22.06 762 SER A O 1
ATOM 5935 N N . THR A 1 763 ? 29.007 27.994 41.033 1.00 22.88 763 THR A N 1
ATOM 5936 C CA . THR A 1 763 ? 27.907 28.925 41.393 1.00 22.88 763 THR A CA 1
ATOM 5937 C C . THR A 1 763 ? 26.996 29.218 40.168 1.00 22.88 763 THR A C 1
ATOM 5939 O O . THR A 1 763 ? 27.472 29.827 39.220 1.00 22.88 763 THR A O 1
ATOM 5942 N N . LYS A 1 764 ? 25.677 28.949 40.269 1.00 21.62 764 LYS A N 1
ATOM 5943 C CA . LYS A 1 764 ? 24.562 29.818 39.776 1.00 21.62 764 LYS A CA 1
ATOM 5944 C C . LYS A 1 764 ? 24.417 30.106 38.231 1.00 21.62 764 LYS A C 1
ATOM 5946 O O . LYS A 1 764 ? 25.183 29.545 37.460 1.00 21.62 764 LYS A O 1
ATOM 5951 N N . PRO A 1 765 ? 23.308 30.731 37.733 1.00 28.45 765 PRO A N 1
ATOM 5952 C CA . PRO A 1 765 ? 22.359 30.007 36.858 1.00 28.45 765 PRO A CA 1
ATOM 5953 C C . PRO A 1 765 ? 21.891 30.807 35.601 1.00 28.45 765 PRO A C 1
ATOM 5955 O O . PRO A 1 765 ? 22.604 31.695 35.158 1.00 28.45 765 PRO A O 1
ATOM 5958 N N . THR A 1 766 ? 20.652 30.544 35.130 1.00 21.03 766 THR A N 1
ATOM 5959 C CA . THR A 1 766 ? 19.860 31.224 34.060 1.00 21.03 766 THR A CA 1
ATOM 5960 C C . THR A 1 766 ? 20.252 30.883 32.609 1.00 21.03 766 THR A C 1
ATOM 5962 O O . THR A 1 766 ? 21.370 30.461 32.346 1.00 21.03 766 THR A O 1
ATOM 5965 N N . SER A 1 767 ? 19.397 31.001 31.581 1.00 21.03 767 SER A N 1
ATOM 5966 C CA . SER A 1 767 ? 17.925 30.863 31.440 1.00 21.03 767 SER A CA 1
ATOM 5967 C C . SER A 1 767 ? 17.594 30.884 29.938 1.00 21.03 767 SER A C 1
ATOM 5969 O O . SER A 1 767 ? 18.139 31.741 29.246 1.00 21.03 767 SER A O 1
ATOM 5971 N N . ILE A 1 768 ? 16.684 30.047 29.420 1.00 22.11 768 ILE A N 1
ATOM 5972 C CA . ILE A 1 768 ? 16.188 30.183 28.032 1.00 22.11 768 ILE A CA 1
ATOM 5973 C C . ILE A 1 768 ? 14.671 29.969 27.972 1.00 22.11 768 ILE A C 1
ATOM 5975 O O . ILE A 1 768 ? 14.158 28.928 28.377 1.00 22.11 768 ILE A O 1
ATOM 5979 N N . LEU A 1 769 ? 13.963 30.955 27.413 1.00 19.36 769 LEU A N 1
ATOM 5980 C CA . LEU A 1 769 ? 12.556 30.870 27.027 1.00 19.36 769 LEU A CA 1
ATOM 5981 C C . LEU A 1 769 ? 12.342 31.720 25.760 1.00 19.36 769 LEU A C 1
ATOM 5983 O O . LEU A 1 769 ? 12.688 32.898 25.767 1.00 19.36 769 LEU A O 1
ATOM 5987 N N . ARG A 1 770 ? 11.674 31.139 24.746 1.00 19.92 770 ARG A N 1
ATOM 5988 C CA . ARG A 1 770 ? 11.280 31.741 23.441 1.00 19.92 770 ARG A CA 1
ATOM 5989 C C . ARG A 1 770 ? 12.458 31.949 22.457 1.00 19.92 770 ARG A C 1
ATOM 5991 O O . ARG A 1 770 ? 13.579 32.162 22.890 1.00 19.92 770 ARG A O 1
ATOM 5998 N N . THR A 1 771 ? 12.280 31.861 21.134 1.00 20.89 771 THR A N 1
ATOM 5999 C CA . THR A 1 771 ? 11.060 31.894 20.286 1.00 20.89 771 THR A CA 1
ATOM 6000 C C . THR A 1 771 ? 10.934 30.713 19.302 1.00 20.89 771 THR A C 1
ATOM 6002 O O . THR A 1 771 ? 11.843 29.904 19.155 1.00 20.89 771 THR A O 1
ATOM 6005 N N . CYS A 1 772 ? 9.769 30.617 18.651 1.00 20.31 772 CYS A N 1
ATOM 6006 C CA . CYS A 1 772 ? 9.411 29.647 17.609 1.00 20.31 772 CYS A CA 1
ATOM 6007 C C . CYS A 1 772 ? 10.283 29.749 16.341 1.00 20.31 772 CYS A C 1
ATOM 6009 O O . CYS A 1 772 ? 10.714 30.847 16.007 1.00 20.31 772 CYS A O 1
ATOM 6011 N N . ASP A 1 773 ? 10.398 28.658 15.570 1.00 20.66 773 ASP A N 1
ATOM 6012 C CA . ASP A 1 773 ? 9.598 28.544 14.336 1.00 20.66 773 ASP A CA 1
ATOM 6013 C C . ASP A 1 773 ? 9.471 27.098 13.815 1.00 20.66 773 ASP A C 1
ATOM 6015 O O . ASP A 1 773 ? 10.171 26.191 14.269 1.00 20.66 773 ASP A O 1
ATOM 6019 N N . ALA A 1 774 ? 8.505 26.863 12.922 1.00 25.55 774 ALA A N 1
ATOM 6020 C CA . ALA A 1 774 ? 8.110 25.532 12.455 1.00 25.55 774 ALA A CA 1
ATOM 6021 C C . ALA A 1 774 ? 8.691 25.173 11.076 1.00 25.55 774 ALA A C 1
ATOM 6023 O O . ALA A 1 774 ? 8.614 25.989 10.163 1.00 25.55 774 ALA A O 1
ATOM 6024 N N . GLN A 1 775 ? 9.147 23.923 10.879 1.00 22.52 775 GLN A N 1
ATOM 6025 C CA . GLN A 1 775 ? 9.257 23.306 9.542 1.00 22.52 775 GLN A CA 1
ATOM 6026 C C . GLN A 1 775 ? 9.437 21.769 9.571 1.00 22.52 775 GLN A C 1
ATOM 6028 O O . GLN A 1 775 ? 10.531 21.250 9.768 1.00 22.52 775 GLN A O 1
ATOM 6033 N N . GLN A 1 776 ? 8.347 21.045 9.299 1.00 23.95 776 GLN A N 1
ATOM 6034 C CA . GLN A 1 776 ? 8.291 19.708 8.680 1.00 23.95 776 GLN A CA 1
ATOM 6035 C C . GLN A 1 776 ? 6.954 19.671 7.906 1.00 23.95 776 GLN A C 1
ATOM 6037 O O . GLN A 1 776 ? 5.937 20.068 8.463 1.00 23.95 776 GLN A O 1
ATOM 6042 N N . GLY A 1 777 ? 6.832 19.259 6.644 1.00 24.77 777 GLY A N 1
ATOM 6043 C CA . GLY A 1 777 ? 7.810 18.710 5.704 1.00 24.77 777 GLY A CA 1
ATOM 6044 C C . GLY A 1 777 ? 7.136 17.615 4.870 1.00 24.77 777 GLY A C 1
ATOM 6045 O O . GLY A 1 777 ? 7.032 16.495 5.351 1.00 24.77 777 GLY A O 1
ATOM 6046 N N . TYR A 1 778 ? 6.654 17.926 3.656 1.00 23.23 778 TYR A N 1
ATOM 6047 C CA . TYR A 1 778 ? 5.970 16.949 2.789 1.00 23.23 778 TYR A CA 1
ATOM 6048 C C . TYR A 1 778 ? 6.210 17.172 1.284 1.00 23.23 778 TYR A C 1
ATOM 6050 O O . TYR A 1 778 ? 5.534 17.960 0.631 1.00 23.23 778 TYR A O 1
ATOM 6058 N N . GLY A 1 779 ? 7.107 16.360 0.728 1.00 24.88 779 GLY A N 1
ATOM 6059 C CA . GLY A 1 779 ? 6.888 15.627 -0.527 1.00 24.88 779 GLY A CA 1
ATOM 6060 C C . GLY A 1 779 ? 7.077 14.123 -0.232 1.00 24.88 779 GLY A C 1
ATOM 6061 O O . GLY A 1 779 ? 7.406 13.807 0.914 1.00 24.88 779 GLY A O 1
ATOM 6062 N N . PRO A 1 780 ? 6.921 13.174 -1.183 1.00 30.23 780 PRO A N 1
ATOM 6063 C CA . PRO A 1 780 ? 6.666 13.346 -2.617 1.00 30.23 780 PRO A CA 1
ATOM 6064 C C . PRO A 1 780 ? 5.526 12.436 -3.153 1.00 30.23 780 PRO A C 1
ATOM 6066 O O . PRO A 1 780 ? 5.671 11.214 -3.205 1.00 30.23 780 PRO A O 1
ATOM 6069 N N . TRP A 1 781 ? 4.411 13.013 -3.621 1.00 27.02 781 TRP A N 1
ATOM 6070 C CA . TRP A 1 781 ? 3.295 12.240 -4.218 1.00 27.02 781 TRP A CA 1
ATOM 6071 C C . TRP A 1 781 ? 3.012 12.555 -5.701 1.00 27.02 781 TRP A C 1
ATOM 6073 O O . TRP A 1 781 ? 2.670 11.645 -6.452 1.00 27.02 781 TRP A O 1
ATOM 6083 N N . ALA A 1 782 ? 3.195 13.800 -6.159 1.00 27.50 782 ALA A N 1
ATOM 6084 C CA . ALA A 1 782 ? 2.757 14.231 -7.496 1.00 27.50 782 ALA A CA 1
ATOM 6085 C C . ALA A 1 782 ? 3.495 13.539 -8.664 1.00 27.50 782 ALA A C 1
ATOM 6087 O O . ALA A 1 782 ? 2.856 13.022 -9.580 1.00 27.50 782 ALA A O 1
ATOM 6088 N N . ALA A 1 783 ? 4.829 13.443 -8.601 1.00 32.16 783 ALA A N 1
ATOM 6089 C CA . ALA A 1 783 ? 5.651 12.869 -9.677 1.00 32.16 783 ALA A CA 1
ATOM 6090 C C . ALA A 1 783 ? 5.371 11.378 -9.967 1.00 32.16 783 ALA A C 1
ATOM 6092 O O . ALA A 1 783 ? 5.681 10.888 -11.049 1.00 32.16 783 ALA A O 1
ATOM 6093 N N . LYS A 1 784 ? 4.773 10.648 -9.016 1.00 31.58 784 LYS A N 1
ATOM 6094 C CA . LYS A 1 784 ? 4.442 9.222 -9.165 1.00 31.58 784 LYS A CA 1
ATOM 6095 C C . LYS A 1 784 ? 3.127 8.983 -9.911 1.00 31.58 784 LYS A C 1
ATOM 6097 O O . LYS A 1 784 ? 2.981 7.938 -10.536 1.00 31.58 784 LYS A O 1
ATOM 6102 N N . LEU A 1 785 ? 2.192 9.936 -9.871 1.00 30.62 785 LEU A N 1
ATOM 6103 C CA . LEU A 1 785 ? 0.862 9.785 -10.471 1.00 30.62 785 LEU A CA 1
ATOM 6104 C C . LEU A 1 785 ? 0.865 10.084 -11.982 1.00 30.62 785 LEU A C 1
ATOM 6106 O O . LEU A 1 785 ? 0.232 9.370 -12.758 1.00 30.62 785 LEU A O 1
ATOM 6110 N N . GLY A 1 786 ? 1.612 11.114 -12.401 1.00 32.53 786 GLY A N 1
ATOM 6111 C CA . GLY A 1 786 ? 1.654 11.571 -13.797 1.00 32.53 786 GLY A CA 1
ATOM 6112 C C . GLY A 1 786 ? 2.214 10.534 -14.773 1.00 32.53 786 GLY A C 1
ATOM 6113 O O . GLY A 1 786 ? 1.693 10.391 -15.877 1.00 32.53 786 GLY A O 1
ATOM 6114 N N . LEU A 1 787 ? 3.209 9.745 -14.345 1.00 35.62 787 LEU A N 1
ATOM 6115 C CA . LEU A 1 787 ? 3.819 8.710 -15.186 1.00 35.62 787 LEU A CA 1
ATOM 6116 C C . LEU A 1 787 ? 2.807 7.635 -15.621 1.00 35.62 787 LEU A C 1
ATOM 6118 O O . LEU A 1 787 ? 2.930 7.065 -16.698 1.00 35.62 787 LEU A O 1
ATOM 6122 N N . VAL A 1 788 ? 1.803 7.344 -14.788 1.00 35.12 788 VAL A N 1
ATOM 6123 C CA . VAL A 1 788 ? 0.920 6.184 -14.985 1.00 35.12 788 VAL A CA 1
ATOM 6124 C C . VAL A 1 788 ? -0.303 6.503 -15.831 1.00 35.12 788 VAL A C 1
ATOM 6126 O O . VAL A 1 788 ? -0.737 5.655 -16.610 1.00 35.12 788 VAL A O 1
ATOM 6129 N N . LEU A 1 789 ? -0.827 7.726 -15.753 1.00 35.62 789 LEU A N 1
ATOM 6130 C CA . LEU A 1 789 ? -1.926 8.143 -16.627 1.00 35.62 789 LEU A CA 1
ATOM 6131 C C . LEU A 1 789 ? -1.515 8.104 -18.113 1.00 35.62 789 LEU A C 1
ATOM 6133 O O . LEU A 1 789 ? -2.342 7.765 -18.957 1.00 35.62 789 LEU A O 1
ATOM 6137 N N . ALA A 1 790 ? -0.230 8.318 -18.424 1.00 38.31 790 ALA A N 1
ATOM 6138 C CA . ALA A 1 790 ? 0.319 8.109 -19.765 1.00 38.31 790 ALA A CA 1
ATOM 6139 C C . ALA A 1 790 ? 0.282 6.628 -20.211 1.00 38.31 790 ALA A C 1
ATOM 6141 O O . ALA A 1 790 ? -0.135 6.332 -21.331 1.00 38.31 790 ALA A O 1
ATOM 6142 N N . PHE A 1 791 ? 0.644 5.686 -19.328 1.00 35.22 791 PHE A N 1
ATOM 6143 C CA . PHE A 1 791 ? 0.666 4.245 -19.636 1.00 35.22 791 PHE A CA 1
ATOM 6144 C C . PHE A 1 791 ? -0.718 3.615 -19.839 1.00 35.22 791 PHE A C 1
ATOM 6146 O O . PHE A 1 791 ? -0.840 2.636 -20.574 1.00 35.22 791 PHE A O 1
ATOM 6153 N N . VAL A 1 792 ? -1.760 4.147 -19.195 1.00 36.69 792 VAL A N 1
ATOM 6154 C CA . VAL A 1 792 ? -3.133 3.627 -19.335 1.00 36.69 792 VAL A CA 1
ATOM 6155 C C . VAL A 1 792 ? -3.817 4.162 -20.603 1.00 36.69 792 VAL A C 1
ATOM 6157 O O . VAL A 1 792 ? -4.672 3.480 -21.171 1.00 36.69 792 VAL A O 1
ATOM 6160 N N . ALA A 1 793 ? -3.428 5.350 -21.082 1.00 34.38 793 ALA A N 1
ATOM 6161 C CA . ALA A 1 793 ? -4.090 6.029 -22.196 1.00 34.38 793 ALA A CA 1
ATOM 6162 C C . ALA A 1 793 ? -3.581 5.631 -23.599 1.00 34.38 793 ALA A C 1
ATOM 6164 O O . ALA A 1 793 ? -4.384 5.574 -24.530 1.00 34.38 793 ALA A O 1
ATOM 6165 N N . LEU A 1 794 ? -2.279 5.353 -23.778 1.00 38.56 794 LEU A N 1
ATOM 6166 C CA . LEU A 1 794 ? -1.652 5.235 -25.109 1.00 38.56 794 LEU A CA 1
ATOM 6167 C C . LEU A 1 794 ? -0.795 3.954 -25.259 1.00 38.56 794 LEU A C 1
ATOM 6169 O O . LEU A 1 794 ? 0.376 3.947 -24.874 1.00 38.56 794 LEU A O 1
ATOM 6173 N N . PRO A 1 795 ? -1.338 2.867 -25.855 1.00 38.34 795 PRO A N 1
ATOM 6174 C CA . PRO A 1 795 ? -0.628 1.586 -25.996 1.00 38.34 795 PRO A CA 1
ATOM 6175 C C . PRO A 1 795 ? 0.669 1.647 -26.820 1.00 38.34 795 PRO A C 1
ATOM 6177 O O . PRO A 1 795 ? 1.604 0.900 -26.543 1.00 38.34 795 PRO A O 1
ATOM 6180 N N . GLU A 1 796 ? 0.735 2.533 -27.815 1.00 37.00 796 GLU A N 1
ATOM 6181 C CA . GLU A 1 796 ? 1.870 2.660 -28.746 1.00 37.00 796 GLU A CA 1
ATOM 6182 C C . GLU A 1 796 ? 3.094 3.318 -28.082 1.00 37.00 796 GLU A C 1
ATOM 6184 O O . GLU A 1 796 ? 4.232 2.900 -28.292 1.00 37.00 796 GLU A O 1
ATOM 6189 N N . LEU A 1 797 ? 2.865 4.291 -27.194 1.00 37.88 797 LEU A N 1
ATOM 6190 C CA . LEU A 1 797 ? 3.919 4.904 -26.375 1.00 37.88 797 LEU A CA 1
ATOM 6191 C C . LEU A 1 797 ? 4.470 3.927 -25.333 1.00 37.88 797 LEU A C 1
ATOM 6193 O O . LEU A 1 797 ? 5.674 3.916 -25.073 1.00 37.88 797 LEU A O 1
ATOM 6197 N N . ALA A 1 798 ? 3.610 3.065 -24.782 1.00 34.81 798 ALA A N 1
ATOM 6198 C CA . ALA A 1 798 ? 4.057 1.990 -23.910 1.00 34.81 798 ALA A CA 1
ATOM 6199 C C . ALA A 1 798 ? 4.992 1.025 -24.658 1.00 34.81 798 ALA A C 1
ATOM 6201 O O . ALA A 1 798 ? 6.055 0.713 -24.127 1.00 34.81 798 ALA A O 1
ATOM 6202 N N . SER A 1 799 ? 4.661 0.588 -25.885 1.00 35.91 799 SER A N 1
ATOM 6203 C CA . SER A 1 799 ? 5.529 -0.345 -26.624 1.00 35.91 799 SER A CA 1
ATOM 6204 C C . SER A 1 799 ? 6.880 0.270 -26.999 1.00 35.91 799 SER A C 1
ATOM 6206 O O . SER A 1 799 ? 7.893 -0.408 -26.856 1.00 35.91 799 SER A O 1
ATOM 6208 N N . ALA A 1 800 ? 6.926 1.547 -27.393 1.00 37.28 800 ALA A N 1
ATOM 6209 C CA . ALA A 1 800 ? 8.180 2.239 -27.707 1.00 37.28 800 ALA A CA 1
ATOM 6210 C C . ALA A 1 800 ? 9.111 2.370 -26.482 1.00 37.28 800 ALA A C 1
ATOM 6212 O O . ALA A 1 800 ? 10.299 2.061 -26.561 1.00 37.28 800 ALA A O 1
ATOM 6213 N N . PHE A 1 801 ? 8.568 2.750 -25.320 1.00 35.97 801 PHE A N 1
ATOM 6214 C CA . PHE A 1 801 ? 9.335 2.832 -24.070 1.00 35.97 801 PHE A CA 1
ATOM 6215 C C . PHE A 1 801 ? 9.769 1.445 -23.554 1.00 35.97 801 PHE A C 1
ATOM 6217 O O . PHE A 1 801 ? 10.845 1.290 -22.975 1.00 35.97 801 PHE A O 1
ATOM 6224 N N . ILE A 1 802 ? 8.955 0.412 -23.799 1.00 35.75 802 ILE A N 1
ATOM 6225 C CA . ILE A 1 802 ? 9.296 -0.989 -23.523 1.00 35.75 802 ILE A CA 1
ATOM 6226 C C . ILE A 1 802 ? 10.457 -1.449 -24.422 1.00 35.75 802 ILE A C 1
ATOM 6228 O O . ILE A 1 802 ? 11.402 -2.041 -23.905 1.00 35.75 802 ILE A O 1
ATOM 6232 N N . GLU A 1 803 ? 10.448 -1.148 -25.725 1.00 35.16 803 GLU A N 1
ATOM 6233 C CA . GLU A 1 803 ? 11.583 -1.447 -26.615 1.00 35.16 803 GLU A CA 1
ATOM 6234 C C . GLU A 1 803 ? 12.870 -0.744 -26.166 1.00 35.16 803 GLU A C 1
ATOM 6236 O O . GLU A 1 803 ? 13.935 -1.360 -26.186 1.00 35.16 803 GLU A O 1
ATOM 6241 N N . GLU A 1 804 ? 12.793 0.504 -25.698 1.00 35.41 804 GLU A N 1
ATOM 6242 C CA . GLU A 1 804 ? 13.960 1.244 -25.204 1.00 35.41 804 GLU A CA 1
ATOM 6243 C C . GLU A 1 804 ? 14.528 0.644 -23.900 1.00 35.41 804 GLU A C 1
ATOM 6245 O O . GLU A 1 804 ? 15.746 0.500 -23.764 1.00 35.41 804 GLU A O 1
ATOM 6250 N N . ILE A 1 805 ? 13.670 0.184 -22.980 1.00 33.44 805 ILE A N 1
ATOM 6251 C CA . ILE A 1 805 ? 14.091 -0.548 -21.771 1.00 33.44 805 ILE A CA 1
ATOM 6252 C C . ILE A 1 805 ? 14.702 -1.913 -22.126 1.00 33.44 805 ILE A C 1
ATOM 6254 O O . ILE A 1 805 ? 15.790 -2.236 -21.645 1.00 33.44 805 ILE A O 1
ATOM 6258 N N . PHE A 1 806 ? 14.070 -2.712 -22.992 1.00 33.22 806 PHE A N 1
ATOM 6259 C CA . PHE A 1 806 ? 14.615 -4.017 -23.398 1.00 33.22 806 PHE A CA 1
ATOM 6260 C C . PHE A 1 806 ? 15.871 -3.901 -24.286 1.00 33.22 806 PHE A C 1
ATOM 6262 O O . PHE A 1 806 ? 16.685 -4.822 -24.308 1.00 33.22 806 PHE A O 1
ATOM 6269 N N . GLN A 1 807 ? 16.102 -2.768 -24.960 1.00 35.97 807 GLN A N 1
ATOM 6270 C CA . GLN A 1 807 ? 17.388 -2.477 -25.608 1.00 35.97 807 GLN A CA 1
ATOM 6271 C C . GLN A 1 807 ? 18.495 -2.086 -24.613 1.00 35.97 807 GLN A C 1
ATOM 6273 O O . GLN A 1 807 ? 19.672 -2.306 -24.913 1.00 35.97 807 GLN A O 1
ATOM 6278 N N . GLN A 1 808 ? 18.156 -1.544 -23.436 1.00 34.88 808 GLN A N 1
ATOM 6279 C CA . GLN A 1 808 ? 19.122 -1.274 -22.361 1.00 34.88 808 GLN A CA 1
ATOM 6280 C C . GLN A 1 808 ? 19.471 -2.536 -21.550 1.00 34.88 808 GLN A C 1
ATOM 6282 O O . GLN A 1 808 ? 20.639 -2.734 -21.211 1.00 34.88 808 GLN A O 1
ATOM 6287 N N . PHE A 1 809 ? 18.503 -3.424 -21.297 1.00 28.20 809 PHE A N 1
ATOM 6288 C CA . PHE A 1 809 ? 18.718 -4.741 -20.677 1.00 28.20 809 PHE A CA 1
ATOM 6289 C C . PHE A 1 809 ? 18.935 -5.819 -21.748 1.00 28.20 809 PHE A C 1
ATOM 6291 O O . PHE A 1 809 ? 18.041 -6.597 -22.073 1.00 28.20 809 PHE A O 1
ATOM 6298 N N . GLY A 1 810 ? 20.134 -5.826 -22.336 1.00 32.34 810 GLY A N 1
ATOM 6299 C CA . GLY A 1 810 ? 20.435 -6.588 -23.549 1.00 32.34 810 GLY A CA 1
ATOM 6300 C C . GLY A 1 810 ? 20.260 -8.108 -23.438 1.00 32.34 810 GLY A C 1
ATOM 6301 O O . GLY A 1 810 ? 21.180 -8.805 -23.024 1.00 32.34 810 GLY A O 1
ATOM 6302 N N . ALA A 1 811 ? 19.139 -8.624 -23.946 1.00 27.77 811 ALA A N 1
ATOM 6303 C CA . ALA A 1 811 ? 18.931 -10.048 -24.197 1.00 27.77 811 ALA A CA 1
ATOM 6304 C C . ALA A 1 811 ? 19.353 -10.420 -25.632 1.00 27.77 811 ALA A C 1
ATOM 6306 O O . ALA A 1 811 ? 18.680 -10.099 -26.614 1.00 27.77 811 ALA A O 1
ATOM 6307 N N . GLY A 1 812 ? 20.478 -11.123 -25.772 1.00 32.12 812 GLY A N 1
ATOM 6308 C CA . GLY A 1 812 ? 20.904 -11.697 -27.049 1.00 32.12 812 GLY A CA 1
ATOM 6309 C C . GLY A 1 812 ? 20.201 -13.026 -27.332 1.00 32.12 812 GLY A C 1
ATOM 6310 O O . GLY A 1 812 ? 20.660 -14.064 -26.870 1.00 32.12 812 GLY A O 1
ATOM 6311 N N . GLY A 1 813 ? 19.127 -13.025 -28.127 1.00 26.36 813 GLY A N 1
ATOM 6312 C CA . GLY A 1 813 ? 18.406 -14.258 -28.472 1.00 26.36 813 GLY A CA 1
ATOM 6313 C C . GLY A 1 813 ? 17.562 -14.131 -29.737 1.00 26.36 813 GLY A C 1
ATOM 6314 O O . GLY A 1 813 ? 16.437 -13.647 -29.696 1.00 26.36 813 GLY A O 1
ATOM 6315 N N . GLY A 1 814 ? 18.092 -14.576 -30.878 1.00 29.48 814 GLY A N 1
ATOM 6316 C CA . GLY A 1 814 ? 17.357 -14.546 -32.142 1.00 29.48 814 GLY A CA 1
ATOM 6317 C C . GLY A 1 814 ? 16.376 -15.712 -32.280 1.00 29.48 814 GLY A C 1
ATOM 6318 O O . GLY A 1 814 ? 16.805 -16.829 -32.563 1.00 29.48 814 GLY A O 1
ATOM 6319 N N . GLN A 1 815 ? 15.072 -15.444 -32.177 1.00 27.17 815 GLN A N 1
ATOM 6320 C CA . GLN A 1 815 ? 14.019 -16.278 -32.771 1.00 27.17 815 GLN A CA 1
ATOM 6321 C C . GLN A 1 815 ? 12.973 -15.398 -33.465 1.00 27.17 815 GLN A C 1
ATOM 6323 O O . GLN A 1 815 ? 12.554 -14.372 -32.936 1.00 27.17 815 GLN A O 1
ATOM 6328 N N . GLN A 1 816 ? 12.573 -15.800 -34.673 1.00 23.44 816 GLN A N 1
ATOM 6329 C CA . GLN A 1 816 ? 11.477 -15.174 -35.409 1.00 23.44 816 GLN A CA 1
ATOM 6330 C C . GLN A 1 816 ? 10.148 -15.686 -34.848 1.00 23.44 816 GLN A C 1
ATOM 6332 O O . GLN A 1 816 ? 9.926 -16.896 -34.810 1.00 23.44 816 GLN A O 1
ATOM 6337 N N . PHE A 1 817 ? 9.253 -14.778 -34.464 1.00 25.56 817 PHE A N 1
ATOM 6338 C CA . PHE A 1 817 ? 7.881 -15.122 -34.103 1.00 25.56 817 PHE A CA 1
ATOM 6339 C C . PHE A 1 817 ? 6.941 -14.772 -35.256 1.00 25.56 817 PHE A C 1
ATOM 6341 O O . PHE A 1 817 ? 6.796 -13.607 -35.617 1.00 25.56 817 PHE A O 1
ATOM 6348 N N . HIS A 1 818 ? 6.280 -15.786 -35.815 1.00 23.45 818 HIS A N 1
ATOM 6349 C CA . HIS A 1 818 ? 5.124 -15.591 -36.683 1.00 23.45 818 HIS A CA 1
ATOM 6350 C C . HIS A 1 818 ? 3.859 -15.601 -35.825 1.00 23.45 818 HIS A C 1
ATOM 6352 O O . HIS A 1 818 ? 3.551 -16.613 -35.197 1.00 23.45 818 HIS A O 1
ATOM 6358 N N . PHE A 1 819 ? 3.110 -14.500 -35.836 1.00 25.22 819 PHE A N 1
ATOM 6359 C CA . PHE A 1 819 ? 1.757 -14.445 -35.291 1.00 25.22 819 PHE A CA 1
ATOM 6360 C C . PHE A 1 819 ? 0.760 -14.313 -36.438 1.00 25.22 819 PHE A C 1
ATOM 6362 O O . PHE A 1 819 ? 0.821 -13.368 -37.220 1.00 25.22 819 PHE A O 1
ATOM 6369 N N . GLN A 1 820 ? -0.158 -15.271 -36.527 1.00 22.97 820 GLN A N 1
ATOM 6370 C CA . GLN A 1 820 ? -1.291 -15.227 -37.440 1.00 22.97 820 GLN A CA 1
ATOM 6371 C C . GLN A 1 820 ? -2.528 -14.861 -36.617 1.00 22.97 820 GLN A C 1
ATOM 6373 O O . GLN A 1 820 ? -3.062 -15.690 -35.884 1.00 22.97 820 GLN A O 1
ATOM 6378 N N . MET A 1 821 ? -2.941 -13.598 -36.699 1.00 27.47 821 MET A N 1
ATOM 6379 C CA . MET A 1 821 ? -4.226 -13.136 -36.171 1.00 27.47 821 MET A CA 1
ATOM 6380 C C . MET A 1 821 ? -5.286 -13.288 -37.269 1.00 27.47 821 MET A C 1
ATOM 6382 O O . MET A 1 821 ? -4.965 -13.217 -38.458 1.00 27.47 821 MET A O 1
ATOM 6386 N N . GLY A 1 822 ? -6.541 -13.509 -36.874 1.00 33.44 822 GLY A N 1
ATOM 6387 C CA . GLY A 1 822 ? -7.670 -13.405 -37.800 1.00 33.44 822 GLY A CA 1
ATOM 6388 C C . GLY A 1 822 ? -7.744 -12.009 -38.427 1.00 33.44 822 GLY A C 1
ATOM 6389 O O . GLY A 1 822 ? -7.222 -11.046 -37.870 1.00 33.44 822 GLY A O 1
ATOM 6390 N N . ASP A 1 823 ? -8.407 -11.918 -39.578 1.00 32.94 823 ASP A N 1
ATOM 6391 C CA . ASP A 1 823 ? -8.727 -10.666 -40.278 1.00 32.94 823 ASP A CA 1
ATOM 6392 C C . ASP A 1 823 ? -7.548 -9.936 -40.960 1.00 32.94 823 ASP A C 1
ATOM 6394 O O . ASP A 1 823 ? -7.335 -8.732 -40.828 1.00 32.94 823 ASP A O 1
ATOM 6398 N N . GLY A 1 824 ? -6.839 -10.677 -41.819 1.00 31.69 824 GLY A N 1
ATOM 6399 C CA . GLY A 1 824 ? -6.488 -10.221 -43.177 1.00 31.69 824 GLY A CA 1
ATOM 6400 C C . GLY A 1 824 ? -5.377 -9.179 -43.377 1.00 31.69 824 GLY A C 1
ATOM 6401 O O . GLY A 1 824 ? -4.882 -9.069 -44.497 1.00 31.69 824 GLY A O 1
ATOM 6402 N N . ASN A 1 825 ? -4.945 -8.450 -42.348 1.00 27.84 825 ASN A N 1
ATOM 6403 C CA . ASN A 1 825 ? -3.912 -7.417 -42.477 1.00 27.84 825 ASN A CA 1
ATOM 6404 C C . ASN A 1 825 ? -2.512 -7.946 -42.126 1.00 27.84 825 ASN A C 1
ATOM 6406 O O . ASN A 1 825 ? -2.226 -8.288 -40.980 1.00 27.84 825 ASN A O 1
ATOM 6410 N N . VAL A 1 826 ? -1.616 -7.965 -43.117 1.00 26.64 826 VAL A N 1
ATOM 6411 C CA . VAL A 1 826 ? -0.199 -8.319 -42.942 1.00 26.64 826 VAL A CA 1
ATOM 6412 C C . VAL A 1 826 ? 0.598 -7.069 -42.565 1.00 26.64 826 VAL A C 1
ATOM 6414 O O . VAL A 1 826 ? 0.712 -6.145 -43.365 1.00 26.64 826 VAL A O 1
ATOM 6417 N N . PHE A 1 827 ? 1.191 -7.062 -41.369 1.00 27.36 827 PHE A N 1
ATOM 6418 C CA . PHE A 1 827 ? 2.195 -6.072 -40.968 1.00 27.36 827 PHE A CA 1
ATOM 6419 C C . PHE A 1 827 ? 3.603 -6.668 -41.107 1.00 27.36 827 PHE A C 1
ATOM 6421 O O . PHE A 1 827 ? 4.002 -7.530 -40.324 1.00 27.36 827 PHE A O 1
ATOM 6428 N N . GLU A 1 828 ? 4.374 -6.197 -42.089 1.00 23.67 828 GLU A N 1
ATOM 6429 C CA . GLU A 1 828 ? 5.808 -6.491 -42.187 1.00 23.67 828 GLU A CA 1
ATOM 6430 C C . GLU A 1 828 ? 6.615 -5.484 -41.353 1.00 23.67 828 GLU A C 1
ATOM 6432 O O . GLU A 1 828 ? 6.853 -4.351 -41.771 1.00 23.67 828 GLU A O 1
ATOM 6437 N N . MET A 1 829 ? 7.084 -5.903 -40.175 1.00 27.62 829 MET A N 1
ATOM 6438 C CA . MET A 1 829 ? 8.101 -5.157 -39.424 1.00 27.62 829 MET A CA 1
ATOM 6439 C C . MET A 1 829 ? 9.476 -5.403 -40.059 1.00 27.62 829 MET A C 1
ATOM 6441 O O . MET A 1 829 ? 10.066 -6.476 -39.916 1.00 27.62 829 MET A O 1
ATOM 6445 N N . GLY A 1 830 ? 9.974 -4.406 -40.797 1.00 26.48 830 GLY A N 1
ATOM 6446 C CA . GLY A 1 830 ? 11.257 -4.465 -41.500 1.00 26.48 830 GLY A CA 1
ATOM 6447 C C . GLY A 1 830 ? 12.442 -4.712 -40.559 1.00 26.48 830 GLY A C 1
ATOM 6448 O O . GLY A 1 830 ? 12.601 -4.041 -39.542 1.00 26.48 830 GLY A O 1
ATOM 6449 N N . GLY A 1 831 ? 13.289 -5.685 -40.905 1.00 24.50 831 GLY A N 1
ATOM 6450 C CA . GLY A 1 831 ? 14.362 -6.159 -40.029 1.00 24.50 831 GLY A CA 1
ATOM 6451 C C . GLY A 1 831 ? 15.446 -5.117 -39.722 1.00 24.50 831 GLY A C 1
ATOM 6452 O O . GLY A 1 831 ? 15.928 -4.411 -40.610 1.00 24.50 831 GLY A O 1
ATOM 6453 N N . GLY A 1 832 ? 15.890 -5.089 -38.462 1.00 28.11 832 GLY A N 1
ATOM 6454 C CA . GLY A 1 832 ? 16.972 -4.223 -37.996 1.00 28.11 832 GLY A CA 1
ATOM 6455 C C . GLY A 1 832 ? 18.279 -4.434 -38.768 1.00 28.11 832 GLY A C 1
ATOM 6456 O O . GLY A 1 832 ? 18.803 -5.548 -38.865 1.00 28.11 832 GLY A O 1
ATOM 6457 N N . GLY A 1 833 ? 18.825 -3.343 -39.307 1.00 28.14 833 GLY A N 1
ATOM 6458 C CA . GLY A 1 833 ? 20.091 -3.352 -40.035 1.00 28.14 833 GLY A CA 1
ATOM 6459 C C . GLY A 1 833 ? 21.276 -3.791 -39.167 1.00 28.14 833 GLY A C 1
ATOM 6460 O O . GLY A 1 833 ? 21.322 -3.560 -37.958 1.00 28.14 833 GLY A O 1
ATOM 6461 N N . ARG A 1 834 ? 22.286 -4.400 -39.803 1.00 29.14 834 ARG A N 1
ATOM 6462 C CA . ARG A 1 834 ? 23.579 -4.693 -39.159 1.00 29.14 834 ARG A CA 1
ATOM 6463 C C . ARG A 1 834 ? 24.136 -3.407 -38.540 1.00 29.14 834 ARG A C 1
ATOM 6465 O O . ARG A 1 834 ? 24.206 -2.402 -39.240 1.00 29.14 834 ARG A O 1
ATOM 6472 N N . ARG A 1 835 ? 24.608 -3.453 -37.284 1.00 29.62 835 ARG A N 1
ATOM 6473 C CA . ARG A 1 835 ? 25.336 -2.332 -36.652 1.00 29.62 835 ARG A CA 1
ATOM 6474 C C . ARG A 1 835 ? 26.486 -1.883 -37.560 1.00 29.62 835 ARG A C 1
ATOM 6476 O O . ARG A 1 835 ? 27.499 -2.578 -37.673 1.00 29.62 835 ARG A O 1
ATOM 6483 N N . GLU A 1 836 ? 26.324 -0.737 -38.212 1.00 34.78 836 GLU A N 1
ATOM 6484 C CA . GLU A 1 836 ? 27.360 -0.172 -39.071 1.00 34.78 836 GLU A CA 1
ATOM 6485 C C . GLU A 1 836 ? 28.543 0.313 -38.228 1.00 34.78 836 GLU A C 1
ATOM 6487 O O . GLU A 1 836 ? 28.388 0.839 -37.124 1.00 34.78 836 GLU A O 1
ATOM 6492 N N . LYS A 1 837 ? 29.760 0.118 -38.744 1.00 39.50 837 LYS A N 1
ATOM 6493 C CA . LYS A 1 837 ? 30.970 0.618 -38.083 1.00 39.50 837 LYS A CA 1
ATOM 6494 C C . LYS A 1 837 ? 30.990 2.150 -38.189 1.00 39.50 837 LYS A C 1
ATOM 6496 O O . LYS A 1 837 ? 30.692 2.662 -39.267 1.00 39.50 837 LYS A O 1
ATOM 6501 N N . PRO A 1 838 ? 31.389 2.886 -37.135 1.00 47.81 838 PRO A N 1
ATOM 6502 C CA . PRO A 1 838 ? 31.436 4.344 -37.184 1.00 47.81 838 PRO A CA 1
ATOM 6503 C C . PRO A 1 838 ? 32.347 4.828 -38.319 1.00 47.81 838 PRO A C 1
ATOM 6505 O O . PRO A 1 838 ? 33.485 4.368 -38.467 1.00 47.81 838 PRO A O 1
ATOM 6508 N N . ILE A 1 839 ? 31.825 5.763 -39.114 1.00 57.91 839 ILE A N 1
ATOM 6509 C CA . ILE A 1 839 ? 32.503 6.357 -40.267 1.00 57.91 839 ILE A CA 1
ATOM 6510 C C . ILE A 1 839 ? 33.763 7.082 -39.783 1.00 57.91 839 ILE A C 1
ATOM 6512 O O . ILE A 1 839 ? 33.704 7.997 -38.963 1.00 57.91 839 ILE A O 1
ATOM 6516 N N . LYS A 1 840 ? 34.930 6.677 -40.294 1.00 62.00 840 LYS A N 1
ATOM 6517 C CA . LYS A 1 840 ? 36.206 7.328 -39.976 1.00 62.00 840 LYS A CA 1
ATOM 6518 C C . LYS A 1 840 ? 36.437 8.519 -40.900 1.00 62.00 840 LYS A C 1
ATOM 6520 O O . LYS A 1 840 ? 36.994 8.362 -41.984 1.00 62.00 840 LYS A O 1
ATOM 6525 N N . TRP A 1 841 ? 36.049 9.708 -40.451 1.00 72.75 841 TRP A N 1
ATOM 6526 C CA . TRP A 1 841 ? 36.408 10.953 -41.130 1.00 72.75 841 TRP A CA 1
ATOM 6527 C C . TRP A 1 841 ? 37.931 11.228 -41.080 1.00 72.75 841 TRP A C 1
ATOM 6529 O O . TRP A 1 841 ? 38.617 10.752 -40.166 1.00 72.75 841 TRP A O 1
ATOM 6539 N N . PRO A 1 842 ? 38.492 12.010 -42.026 1.00 69.12 842 PRO A N 1
ATOM 6540 C CA . PRO A 1 842 ? 39.905 12.387 -42.025 1.00 69.12 842 PRO A CA 1
ATOM 6541 C C . PRO A 1 842 ? 40.318 13.142 -40.752 1.00 69.12 842 PRO A C 1
ATOM 6543 O O . PRO A 1 842 ? 39.542 13.927 -40.195 1.00 69.12 842 PRO A O 1
ATOM 6546 N N . LYS A 1 843 ? 41.565 12.939 -40.299 1.00 59.31 843 LYS A N 1
ATOM 6547 C CA . LYS A 1 843 ? 42.099 13.540 -39.061 1.00 59.31 843 LYS A CA 1
ATOM 6548 C C . LYS A 1 843 ? 41.857 15.056 -39.022 1.00 59.31 843 LYS A C 1
ATOM 6550 O O . LYS A 1 843 ? 42.422 15.801 -39.816 1.00 59.31 843 LYS A O 1
ATOM 6555 N N . GLY A 1 844 ? 41.068 15.509 -38.045 1.00 59.66 844 GLY A N 1
ATOM 6556 C CA . GLY A 1 844 ? 40.786 16.930 -37.810 1.00 59.66 844 GLY A CA 1
ATOM 6557 C C . GLY A 1 844 ? 39.437 17.440 -38.334 1.00 59.66 844 GLY A C 1
ATOM 6558 O O . GLY A 1 844 ? 39.198 18.646 -38.223 1.00 59.66 844 GLY A O 1
ATOM 6559 N N . SER A 1 845 ? 38.578 16.558 -38.849 1.00 61.84 845 SER A N 1
ATOM 6560 C CA . SER A 1 845 ? 37.170 16.817 -39.194 1.00 61.84 845 SER A CA 1
ATOM 6561 C C . SER A 1 845 ? 36.214 16.112 -38.209 1.00 61.84 845 SER A C 1
ATOM 6563 O O . SER A 1 845 ? 36.646 15.252 -37.440 1.00 61.84 845 SER A O 1
ATOM 6565 N N . SER A 1 846 ? 34.937 16.510 -38.171 1.00 63.44 846 SER A N 1
ATOM 6566 C CA . SER A 1 846 ? 33.906 15.942 -37.282 1.00 63.44 846 SER A CA 1
ATOM 6567 C C . SER A 1 846 ? 32.549 15.828 -37.982 1.00 63.44 846 SER A C 1
ATOM 6569 O O . SER A 1 846 ? 32.327 16.490 -38.993 1.00 63.44 846 SER A O 1
ATOM 6571 N N . ASP A 1 847 ? 31.610 15.069 -37.411 1.00 65.44 847 ASP A N 1
ATOM 6572 C CA . ASP A 1 847 ? 30.217 14.958 -37.888 1.00 65.44 847 ASP A CA 1
ATOM 6573 C C . ASP A 1 847 ? 29.403 16.267 -37.787 1.00 65.44 847 ASP A C 1
ATOM 6575 O O . ASP A 1 847 ? 28.278 16.345 -38.273 1.00 65.44 847 ASP A O 1
ATOM 6579 N N . LYS A 1 848 ? 29.934 17.314 -37.139 1.00 63.66 848 LYS A N 1
ATOM 6580 C CA . LYS A 1 848 ? 29.203 18.568 -36.903 1.00 63.66 848 LYS A CA 1
ATOM 6581 C C . LYS A 1 848 ? 29.442 19.574 -38.032 1.00 63.66 848 LYS A C 1
ATOM 6583 O O . LYS A 1 848 ? 30.554 20.074 -38.206 1.00 63.66 848 LYS A O 1
ATOM 6588 N N . ILE A 1 849 ? 28.366 19.931 -38.734 1.00 75.44 849 ILE A N 1
ATOM 6589 C CA . ILE A 1 849 ? 28.340 21.010 -39.732 1.00 75.44 849 ILE A CA 1
ATOM 6590 C C . ILE A 1 849 ? 28.632 22.355 -39.043 1.00 75.44 849 ILE A C 1
ATOM 6592 O O . ILE A 1 849 ? 27.989 22.727 -38.061 1.00 75.44 849 ILE A O 1
ATOM 6596 N N . SER A 1 850 ? 29.611 23.099 -39.556 1.00 74.75 850 SER A N 1
ATOM 6597 C CA . SER A 1 850 ? 29.964 24.435 -39.066 1.00 74.75 850 SER A CA 1
ATOM 6598 C C . SER A 1 850 ? 28.895 25.471 -39.429 1.00 74.75 850 SER A C 1
ATOM 6600 O O . SER A 1 850 ? 28.371 25.443 -40.541 1.00 74.75 850 SER A O 1
ATOM 6602 N N . LYS A 1 851 ? 28.642 26.456 -38.547 1.00 69.38 851 LYS A N 1
ATOM 6603 C CA . LYS A 1 851 ? 27.695 27.566 -38.795 1.00 69.38 851 LYS A CA 1
ATOM 6604 C C . LYS A 1 851 ? 27.917 28.264 -40.150 1.00 69.38 851 LYS A C 1
ATOM 6606 O O . LYS A 1 851 ? 26.951 28.597 -40.820 1.00 69.38 851 LYS A O 1
ATOM 6611 N N . LYS A 1 852 ? 29.171 28.387 -40.616 1.00 70.44 852 LYS A N 1
ATOM 6612 C CA . LYS A 1 852 ? 29.519 28.978 -41.931 1.00 70.44 852 LYS A CA 1
ATOM 6613 C C . LYS A 1 852 ? 28.916 28.229 -43.141 1.00 70.44 852 LYS A C 1
ATOM 6615 O O . LYS A 1 852 ? 28.848 28.790 -44.229 1.00 70.44 852 LYS A O 1
ATOM 6620 N N . PHE A 1 853 ? 28.491 26.980 -42.959 1.00 72.62 853 PHE A N 1
ATOM 6621 C CA . PHE A 1 853 ? 27.913 26.111 -43.989 1.00 72.62 853 PHE A CA 1
ATOM 6622 C C . PHE A 1 853 ? 26.459 25.709 -43.678 1.00 72.62 853 PHE A C 1
ATOM 6624 O O . PHE A 1 853 ? 25.914 24.824 -44.333 1.00 72.62 853 PHE A O 1
ATOM 6631 N N . ALA A 1 854 ? 25.810 26.350 -42.695 1.00 71.56 854 ALA A N 1
ATOM 6632 C CA . ALA A 1 854 ? 24.420 26.058 -42.335 1.00 71.56 854 ALA A CA 1
ATOM 6633 C C . ALA A 1 854 ? 23.445 26.290 -43.505 1.00 71.56 854 ALA A C 1
ATOM 6635 O O . ALA A 1 854 ? 22.528 25.494 -43.694 1.00 71.56 854 ALA A O 1
ATOM 6636 N N . TRP A 1 855 ? 23.714 27.300 -44.340 1.00 75.56 855 TRP A N 1
ATOM 6637 C CA . TRP A 1 855 ? 22.941 27.658 -45.537 1.00 75.56 855 TRP A CA 1
ATOM 6638 C C . TRP A 1 855 ? 22.854 26.552 -46.607 1.00 75.56 855 TRP A C 1
ATOM 6640 O O . TRP A 1 855 ? 22.002 26.632 -47.486 1.00 75.56 855 TRP A O 1
ATOM 6650 N N . MET A 1 856 ? 23.705 25.517 -46.555 1.00 75.38 856 MET A N 1
ATOM 6651 C CA . MET A 1 856 ? 23.602 24.365 -47.461 1.00 75.38 856 MET A CA 1
ATOM 6652 C C . MET A 1 856 ? 22.465 23.400 -47.090 1.00 75.38 856 MET A C 1
ATOM 6654 O O . MET A 1 856 ? 22.077 22.574 -47.917 1.00 75.38 856 MET A O 1
ATOM 6658 N N . LYS A 1 857 ? 21.917 23.465 -45.872 1.00 79.88 857 LYS A N 1
ATOM 6659 C CA . LYS A 1 857 ? 20.775 22.627 -45.475 1.00 79.88 857 LYS A CA 1
ATOM 6660 C C . LYS A 1 857 ? 19.532 23.025 -46.281 1.00 79.88 857 LYS A C 1
ATOM 6662 O O . LYS A 1 857 ? 19.240 24.208 -46.402 1.00 79.88 857 LYS A O 1
ATOM 6667 N N . GLY A 1 858 ? 18.795 22.051 -46.816 1.00 73.06 858 GLY A N 1
ATOM 6668 C CA . GLY A 1 858 ? 17.594 22.316 -47.626 1.00 73.06 858 GLY A CA 1
ATOM 6669 C C . GLY A 1 858 ? 17.892 22.772 -49.062 1.00 73.06 858 GLY A C 1
ATOM 6670 O O . GLY A 1 858 ? 17.053 23.416 -49.695 1.00 73.06 858 GLY A O 1
ATOM 6671 N N . THR A 1 859 ? 19.085 22.456 -49.587 1.00 83.88 859 THR A N 1
ATOM 6672 C CA . THR A 1 859 ? 19.507 22.826 -50.950 1.00 83.88 859 THR A CA 1
ATOM 6673 C C . THR A 1 859 ? 19.685 21.617 -51.871 1.00 83.88 859 THR A C 1
ATOM 6675 O O . THR A 1 859 ? 20.115 20.540 -51.447 1.00 83.88 859 THR A O 1
ATOM 6678 N N . GLU A 1 860 ? 19.350 21.807 -53.148 1.00 84.50 860 GLU A N 1
ATOM 6679 C CA . GLU A 1 860 ? 19.445 20.815 -54.223 1.00 84.50 860 GLU A CA 1
ATOM 6680 C C . GLU A 1 860 ? 20.557 21.190 -55.217 1.00 84.50 860 GLU A C 1
ATOM 6682 O O . GLU A 1 860 ? 20.694 22.350 -55.616 1.00 84.50 860 GLU A O 1
ATOM 6687 N N . TRP A 1 861 ? 21.355 20.197 -55.613 1.00 87.12 861 TRP A N 1
ATOM 6688 C CA . TRP A 1 861 ? 22.558 20.324 -56.435 1.00 87.12 861 TRP A CA 1
ATOM 6689 C C . TRP A 1 861 ? 22.584 19.256 -57.543 1.00 87.12 861 TRP A C 1
ATOM 6691 O O . TRP A 1 861 ? 21.949 18.203 -57.456 1.00 87.12 861 TRP A O 1
ATOM 6701 N N . SER A 1 862 ? 23.352 19.527 -58.598 1.00 84.06 862 SER A N 1
ATOM 6702 C CA . SER A 1 862 ? 23.663 18.593 -59.683 1.00 84.06 862 SER A CA 1
ATOM 6703 C C . SER A 1 862 ? 25.134 18.181 -59.607 1.00 84.06 862 SER A C 1
ATOM 6705 O O . SER A 1 862 ? 25.994 19.054 -59.564 1.00 84.06 862 SER A O 1
ATOM 6707 N N . TRP A 1 863 ? 25.437 16.880 -59.574 1.00 84.31 863 TRP A N 1
ATOM 6708 C CA . TRP A 1 863 ? 26.760 16.321 -59.257 1.00 84.31 863 TRP A CA 1
ATOM 6709 C C . TRP A 1 863 ? 27.310 15.485 -60.416 1.00 84.31 863 TRP A C 1
ATOM 6711 O O . TRP A 1 863 ? 26.654 14.533 -60.820 1.00 84.31 863 TRP A O 1
ATOM 6721 N N . ASN A 1 864 ? 28.501 15.783 -60.951 1.00 71.75 864 ASN A N 1
ATOM 6722 C CA . ASN A 1 864 ? 29.104 15.053 -62.087 1.00 71.75 864 ASN A CA 1
ATOM 6723 C C . ASN A 1 864 ? 28.097 14.730 -63.226 1.00 71.75 864 ASN A C 1
ATOM 6725 O O . ASN A 1 864 ? 28.055 13.613 -63.738 1.00 71.75 864 ASN A O 1
ATOM 6729 N N . ASN A 1 865 ? 27.269 15.712 -63.605 1.00 63.31 865 ASN A N 1
ATOM 6730 C CA . ASN A 1 865 ? 26.158 15.630 -64.576 1.00 63.31 865 ASN A CA 1
ATOM 6731 C C . ASN A 1 865 ? 24.890 14.864 -64.133 1.00 63.31 865 ASN A C 1
ATOM 6733 O O . ASN A 1 865 ? 23.904 14.858 -64.870 1.00 63.31 865 ASN A O 1
ATOM 6737 N N . TRP A 1 866 ? 24.851 14.285 -62.932 1.00 62.22 866 TRP A N 1
ATOM 6738 C CA . TRP A 1 866 ? 23.627 13.754 -62.323 1.00 62.22 866 TRP A CA 1
ATOM 6739 C C . TRP A 1 866 ? 22.799 14.894 -61.717 1.00 62.22 866 TRP A C 1
ATOM 6741 O O . TRP A 1 866 ? 23.349 15.847 -61.162 1.00 62.22 866 TRP A O 1
ATOM 6751 N N . ARG A 1 867 ? 21.469 14.817 -61.796 1.00 61.59 867 ARG A N 1
ATOM 6752 C CA . ARG A 1 867 ? 20.551 15.744 -61.106 1.00 61.59 867 ARG A CA 1
ATOM 6753 C C . ARG A 1 867 ? 20.039 15.119 -59.800 1.00 61.59 867 ARG A C 1
ATOM 6755 O O . ARG A 1 867 ? 20.163 13.911 -59.608 1.00 61.59 867 ARG A O 1
ATOM 6762 N N . ASN A 1 868 ? 19.419 15.942 -58.953 1.00 70.38 868 ASN A N 1
ATOM 6763 C CA . ASN A 1 868 ? 18.662 15.537 -57.759 1.00 70.38 868 ASN A CA 1
ATOM 6764 C C . ASN A 1 868 ? 19.523 15.048 -56.573 1.00 70.38 868 ASN A C 1
ATOM 6766 O O . ASN A 1 868 ? 19.191 14.051 -55.933 1.00 70.38 868 ASN A O 1
ATOM 6770 N N . VAL A 1 869 ? 20.624 15.743 -56.268 1.00 79.38 869 VAL A N 1
ATOM 6771 C CA . VAL A 1 869 ? 21.373 15.554 -55.012 1.00 79.38 869 VAL A CA 1
ATOM 6772 C C . VAL A 1 869 ? 20.903 16.583 -53.985 1.00 79.38 869 VAL A C 1
ATOM 6774 O O . VAL A 1 869 ? 20.970 17.780 -54.260 1.00 79.38 869 VAL A O 1
ATOM 6777 N N . LYS A 1 870 ? 20.452 16.154 -52.801 1.00 84.69 870 LYS A N 1
ATOM 6778 C CA . LYS A 1 870 ? 19.919 17.049 -51.757 1.00 84.69 870 LYS A CA 1
ATOM 6779 C C . LYS A 1 870 ? 20.674 16.915 -50.436 1.00 84.69 870 LYS A C 1
ATOM 6781 O O . LYS A 1 870 ? 20.925 15.811 -49.949 1.00 84.69 870 LYS A O 1
ATOM 6786 N N . PHE A 1 871 ? 20.972 18.057 -49.822 1.00 83.25 871 PHE A N 1
ATOM 6787 C CA . PHE A 1 871 ? 21.597 18.139 -48.501 1.00 83.25 871 PHE A CA 1
ATOM 6788 C C . PHE A 1 871 ? 20.531 18.367 -47.418 1.00 83.25 871 PHE A C 1
ATOM 6790 O O . PHE A 1 871 ? 19.938 19.446 -47.333 1.00 83.25 871 PHE A O 1
ATOM 6797 N N . GLN A 1 872 ? 20.276 17.354 -46.586 1.00 78.19 872 GLN A N 1
ATOM 6798 C CA . GLN A 1 872 ? 19.239 17.404 -45.546 1.00 78.19 872 GLN A CA 1
ATOM 6799 C C . GLN A 1 872 ? 19.742 18.049 -44.237 1.00 78.19 872 GLN A C 1
ATOM 6801 O O . GLN A 1 872 ? 20.950 18.194 -44.014 1.00 78.19 872 GLN A O 1
ATOM 6806 N N . LYS A 1 873 ? 18.808 18.442 -43.353 1.00 68.50 873 LYS A N 1
ATOM 6807 C CA . LYS A 1 873 ? 19.101 19.162 -42.094 1.00 68.50 873 LYS A CA 1
ATOM 6808 C C . LYS A 1 873 ? 19.964 18.348 -41.115 1.00 68.50 873 LYS A C 1
ATOM 6810 O O . LYS A 1 873 ? 20.748 18.955 -40.379 1.00 68.50 873 LYS A O 1
ATOM 6815 N N . ASP A 1 874 ? 19.899 17.019 -41.174 1.00 66.38 874 ASP A N 1
ATOM 6816 C CA . ASP A 1 874 ? 20.449 16.109 -40.153 1.00 66.38 874 ASP A CA 1
ATOM 6817 C C . ASP A 1 874 ? 21.832 15.526 -40.504 1.00 66.38 874 ASP A C 1
ATOM 6819 O O . ASP A 1 874 ? 22.322 14.616 -39.843 1.00 66.38 874 ASP A O 1
ATOM 6823 N N . GLY A 1 875 ? 22.480 16.038 -41.559 1.00 69.19 875 GLY A N 1
ATOM 6824 C CA . GLY A 1 875 ? 23.755 15.505 -42.071 1.00 69.19 875 GLY A CA 1
ATOM 6825 C C . GLY A 1 875 ? 23.602 14.318 -43.032 1.00 69.19 875 GLY A C 1
ATOM 6826 O O . GLY A 1 875 ? 24.597 13.793 -43.537 1.00 69.19 875 GLY A O 1
ATOM 6827 N N . ASN A 1 876 ? 22.365 13.921 -43.339 1.00 75.94 876 ASN A N 1
ATOM 6828 C CA . ASN A 1 876 ? 22.057 12.929 -44.367 1.00 75.94 876 ASN A CA 1
ATOM 6829 C C . ASN A 1 876 ? 22.166 13.528 -45.779 1.00 75.94 876 ASN A C 1
ATOM 6831 O O . ASN A 1 876 ? 21.901 14.717 -46.003 1.00 75.94 876 ASN A O 1
ATOM 6835 N N . PHE A 1 877 ? 22.580 12.687 -46.726 1.00 78.44 877 PHE A N 1
ATOM 6836 C CA . PHE A 1 877 ? 22.804 13.035 -48.127 1.00 78.44 877 PHE A CA 1
ATOM 6837 C C . PHE A 1 877 ? 21.903 12.176 -49.019 1.00 78.44 877 PHE A C 1
ATOM 6839 O O . PHE A 1 877 ? 22.042 10.954 -49.059 1.00 78.44 877 PHE A O 1
ATOM 6846 N N . GLU A 1 878 ? 20.975 12.812 -49.729 1.00 76.56 878 GLU A N 1
ATOM 6847 C CA . GLU A 1 878 ? 19.994 12.133 -50.574 1.00 76.56 878 GLU A CA 1
ATOM 6848 C C . GLU A 1 878 ? 20.434 12.221 -52.041 1.00 76.56 878 GLU A C 1
ATOM 6850 O O . GLU A 1 878 ? 20.661 13.310 -52.570 1.00 76.56 878 GLU A O 1
ATOM 6855 N N . ALA A 1 879 ? 20.564 11.071 -52.699 1.00 79.44 879 ALA A N 1
ATOM 6856 C CA . ALA A 1 879 ? 20.923 10.960 -54.110 1.00 79.44 879 ALA A CA 1
ATOM 6857 C C . ALA A 1 879 ? 20.273 9.701 -54.716 1.00 79.44 879 ALA A C 1
ATOM 6859 O O . ALA A 1 879 ? 20.036 8.738 -53.978 1.00 79.44 879 ALA A O 1
ATOM 6860 N N . PRO A 1 880 ? 20.018 9.653 -56.039 1.00 70.62 880 PRO A N 1
ATOM 6861 C CA . PRO A 1 880 ? 19.324 8.544 -56.702 1.00 70.62 880 PRO A CA 1
ATOM 6862 C C . PRO A 1 880 ? 20.238 7.318 -56.906 1.00 70.62 880 PRO A C 1
ATOM 6864 O O . PRO A 1 880 ? 20.465 6.862 -58.022 1.00 70.62 880 PRO A O 1
ATOM 6867 N N . THR A 1 881 ? 20.796 6.791 -55.814 1.00 71.38 881 THR A N 1
ATOM 6868 C CA . THR A 1 881 ? 21.617 5.573 -55.790 1.00 71.38 881 THR A CA 1
ATOM 6869 C C . THR A 1 881 ? 21.172 4.663 -54.646 1.00 71.38 881 THR A C 1
ATOM 6871 O O . THR A 1 881 ? 20.843 5.142 -53.558 1.00 71.38 881 THR A O 1
ATOM 6874 N N . ASN A 1 882 ? 21.183 3.349 -54.886 1.00 67.12 882 ASN A N 1
ATOM 6875 C CA . ASN A 1 882 ? 20.665 2.342 -53.948 1.00 67.12 882 ASN A CA 1
ATOM 6876 C C . ASN A 1 882 ? 21.371 2.364 -52.577 1.00 67.12 882 ASN A C 1
ATOM 6878 O O . ASN A 1 882 ? 20.761 2.011 -51.571 1.00 67.12 882 ASN A O 1
ATOM 6882 N N . ASP A 1 883 ? 22.632 2.802 -52.520 1.00 67.25 883 ASP A N 1
ATOM 6883 C CA . ASP A 1 883 ? 23.387 2.946 -51.269 1.00 67.25 883 ASP A CA 1
ATOM 6884 C C . ASP A 1 883 ? 22.857 4.104 -50.403 1.00 67.25 883 ASP A C 1
ATOM 6886 O O . ASP A 1 883 ? 22.709 3.958 -49.189 1.00 67.25 883 ASP A O 1
ATOM 6890 N N . CYS A 1 884 ? 22.506 5.243 -51.012 1.00 67.06 884 CYS A N 1
ATOM 6891 C CA . CYS A 1 884 ? 21.958 6.382 -50.270 1.00 67.06 884 CYS A CA 1
ATOM 6892 C C . CYS A 1 884 ? 20.524 6.120 -49.792 1.00 67.06 884 CYS A C 1
ATOM 6894 O O . CYS A 1 884 ? 20.175 6.510 -48.682 1.00 67.06 884 CYS A O 1
ATOM 6896 N N . GLN A 1 885 ? 19.725 5.372 -50.563 1.00 63.00 885 GLN A N 1
ATOM 6897 C CA . GLN A 1 885 ? 18.404 4.895 -50.123 1.00 63.00 885 GLN A CA 1
ATOM 6898 C C . GLN A 1 885 ? 18.475 3.926 -48.927 1.00 63.00 885 GLN A C 1
ATOM 6900 O O . GLN A 1 885 ? 17.493 3.765 -48.211 1.00 63.00 885 GLN A O 1
ATOM 6905 N N . ARG A 1 886 ? 19.638 3.312 -48.675 1.00 63.38 886 ARG A N 1
ATOM 6906 C CA . ARG A 1 886 ? 19.911 2.457 -47.505 1.00 63.38 886 ARG A CA 1
ATOM 6907 C C . ARG A 1 886 ? 20.525 3.215 -46.319 1.00 63.38 886 ARG A C 1
ATOM 6909 O O . ARG A 1 886 ? 20.990 2.585 -45.377 1.00 63.38 886 ARG A O 1
ATOM 6916 N N . GLY A 1 887 ? 20.561 4.550 -46.361 1.00 64.50 887 GLY A N 1
ATOM 6917 C CA . GLY A 1 887 ? 21.092 5.392 -45.281 1.00 64.50 887 GLY A CA 1
ATOM 6918 C C . GLY A 1 887 ? 22.623 5.486 -45.214 1.00 64.50 887 GLY A C 1
ATOM 6919 O O . GLY A 1 887 ? 23.155 6.110 -44.297 1.00 64.50 887 GLY A O 1
ATOM 6920 N N . GLN A 1 888 ? 23.348 4.924 -46.190 1.00 70.62 888 GLN A N 1
ATOM 6921 C CA . GLN A 1 888 ? 24.818 4.835 -46.171 1.00 70.62 888 GLN A CA 1
ATOM 6922 C C . GLN A 1 888 ? 25.532 6.096 -46.700 1.00 70.62 888 GLN A C 1
ATOM 6924 O O . GLN A 1 888 ? 26.752 6.095 -46.886 1.00 70.62 888 GLN A O 1
ATOM 6929 N N . CYS A 1 889 ? 24.790 7.179 -46.950 1.00 81.25 889 CYS A N 1
ATOM 6930 C CA . CYS A 1 889 ? 25.323 8.437 -47.467 1.00 81.25 889 CYS A CA 1
ATOM 6931 C C . CYS A 1 889 ? 25.160 9.577 -46.456 1.00 81.25 889 CYS A C 1
ATOM 6933 O O . CYS A 1 889 ? 24.049 9.917 -46.043 1.00 81.25 889 CYS A O 1
ATOM 6935 N N . LYS A 1 890 ? 26.282 10.198 -46.079 1.00 85.25 890 LYS A N 1
ATOM 6936 C CA . LYS A 1 890 ? 26.344 11.283 -45.086 1.00 85.25 890 LYS A CA 1
ATOM 6937 C C . LYS A 1 890 ? 27.282 12.388 -45.537 1.00 85.25 890 LYS A C 1
ATOM 6939 O O . LYS A 1 890 ? 28.236 12.135 -46.271 1.00 85.25 890 LYS A O 1
ATOM 6944 N N . TRP A 1 891 ? 27.057 13.602 -45.053 1.00 87.69 891 TRP A N 1
ATOM 6945 C CA . TRP A 1 891 ? 27.914 14.747 -45.337 1.00 87.69 891 TRP A CA 1
ATOM 6946 C C . TRP A 1 891 ? 28.268 15.537 -44.075 1.00 87.69 891 TRP A C 1
ATOM 6948 O O . TRP A 1 891 ? 27.541 15.541 -43.085 1.00 87.69 891 TRP A O 1
ATOM 6958 N N . SER A 1 892 ? 29.400 16.232 -44.127 1.00 84.94 892 SER A N 1
ATOM 6959 C CA . SER A 1 892 ? 29.835 17.185 -43.107 1.00 84.94 892 SER A CA 1
ATOM 6960 C C . SER A 1 892 ? 30.564 18.354 -43.767 1.00 84.94 892 SER A C 1
ATOM 6962 O O . SER A 1 892 ? 31.173 18.199 -44.822 1.00 84.94 892 SER A O 1
ATOM 6964 N N . ALA A 1 893 ? 30.530 19.534 -43.150 1.00 83.12 893 ALA A N 1
ATOM 6965 C CA . ALA A 1 893 ? 31.236 20.713 -43.642 1.00 83.12 893 ALA A CA 1
ATOM 6966 C C . ALA A 1 893 ? 31.939 21.448 -42.497 1.00 83.12 893 ALA A C 1
ATOM 6968 O O . ALA A 1 893 ? 31.299 21.957 -41.573 1.00 83.12 893 ALA A O 1
ATOM 6969 N N . ASN A 1 894 ? 33.270 21.513 -42.546 1.00 76.56 894 ASN A N 1
ATOM 6970 C CA . ASN A 1 894 ? 34.092 22.165 -41.529 1.00 76.56 894 ASN A CA 1
ATOM 6971 C C . ASN A 1 894 ? 35.391 22.738 -42.130 1.00 76.56 894 ASN A C 1
ATOM 6973 O O . ASN A 1 894 ? 35.890 22.279 -43.150 1.00 76.56 894 ASN A O 1
ATOM 6977 N N . LYS A 1 895 ? 35.929 23.799 -41.506 1.00 68.50 895 LYS A N 1
ATOM 6978 C CA . LYS A 1 895 ? 37.224 24.430 -41.857 1.00 68.50 895 LYS A CA 1
ATOM 6979 C C . LYS A 1 895 ? 37.413 24.836 -43.337 1.00 68.50 895 LYS A C 1
ATOM 6981 O O . LYS A 1 895 ? 38.540 24.907 -43.808 1.00 68.50 895 LYS A O 1
ATOM 6986 N N . GLY A 1 896 ? 36.332 25.140 -44.058 1.00 68.88 896 GLY A N 1
ATOM 6987 C CA . GLY A 1 896 ? 36.392 25.526 -45.477 1.00 68.88 896 GLY A CA 1
ATOM 6988 C C . GLY A 1 896 ? 36.128 24.383 -46.464 1.00 68.88 896 GLY A C 1
ATOM 6989 O O . GLY A 1 896 ? 35.973 24.650 -47.650 1.00 68.88 896 GLY A O 1
ATOM 6990 N N . LYS A 1 897 ? 36.036 23.141 -45.974 1.00 78.88 897 LYS A N 1
ATOM 6991 C CA . LYS A 1 897 ? 35.917 21.917 -46.770 1.00 78.88 897 LYS A CA 1
ATOM 6992 C C . LYS A 1 897 ? 34.601 21.201 -46.499 1.00 78.88 897 LYS A C 1
ATOM 6994 O O . LYS A 1 897 ? 34.074 21.248 -45.384 1.00 78.88 897 LYS A O 1
ATOM 6999 N N . ILE A 1 898 ? 34.087 20.531 -47.523 1.00 85.62 898 ILE A N 1
ATOM 7000 C CA . ILE A 1 898 ? 32.840 19.768 -47.486 1.00 85.62 898 ILE A CA 1
ATOM 7001 C C . ILE A 1 898 ? 33.176 18.314 -47.816 1.00 85.62 898 ILE A C 1
ATOM 7003 O O . ILE A 1 898 ? 33.731 18.016 -48.871 1.00 85.62 898 ILE A O 1
ATOM 7007 N N . PHE A 1 899 ? 32.852 17.414 -46.899 1.00 86.56 899 PHE A N 1
ATOM 7008 C CA . PHE A 1 899 ? 33.093 15.984 -47.009 1.00 86.56 899 PHE A CA 1
ATOM 7009 C C . PHE A 1 899 ? 31.772 15.265 -47.279 1.00 86.56 899 PHE A C 1
ATOM 7011 O O . PHE A 1 899 ? 30.798 15.482 -46.558 1.00 86.56 899 PHE A O 1
ATOM 7018 N N . VAL A 1 900 ? 31.738 14.400 -48.291 1.00 85.75 900 VAL A N 1
ATOM 7019 C CA . VAL A 1 900 ? 30.553 13.613 -48.669 1.00 85.75 900 VAL A CA 1
ATOM 7020 C C . VAL A 1 900 ? 30.951 12.145 -48.761 1.00 85.75 900 VAL A C 1
ATOM 7022 O O . VAL A 1 900 ? 31.767 11.768 -49.602 1.00 85.75 900 VAL A O 1
ATOM 7025 N N . LEU A 1 901 ? 30.392 11.312 -47.887 1.00 83.81 901 LEU A N 1
ATOM 7026 C CA . LEU A 1 901 ? 30.505 9.861 -47.972 1.00 83.81 901 LEU A CA 1
ATOM 7027 C C . LEU A 1 901 ? 29.385 9.329 -48.866 1.00 83.81 901 LEU A C 1
ATOM 7029 O O . LEU A 1 901 ? 28.211 9.565 -48.584 1.00 83.81 901 LEU A O 1
ATOM 7033 N N . TRP A 1 902 ? 29.755 8.588 -49.908 1.00 81.31 902 TRP A N 1
ATOM 7034 C CA . TRP A 1 902 ? 28.827 8.046 -50.894 1.00 81.31 902 TRP A CA 1
ATOM 7035 C C . TRP A 1 902 ? 28.860 6.513 -50.895 1.00 81.31 902 TRP A C 1
ATOM 7037 O O . TRP A 1 902 ? 29.371 5.906 -51.834 1.00 81.31 902 TRP A O 1
ATOM 7047 N N . GLY A 1 903 ? 28.344 5.874 -49.838 1.00 77.06 903 GLY A N 1
ATOM 7048 C CA . GLY A 1 903 ? 28.201 4.412 -49.779 1.00 77.06 903 GLY A CA 1
ATOM 7049 C C . GLY A 1 903 ? 29.481 3.654 -50.156 1.00 77.06 903 GLY A C 1
ATOM 7050 O O . GLY A 1 903 ? 30.561 3.935 -49.629 1.00 77.06 903 GLY A O 1
ATOM 7051 N N . GLN A 1 904 ? 29.376 2.726 -51.113 1.00 70.69 904 GLN A N 1
ATOM 7052 C CA . GLN A 1 904 ? 30.524 1.967 -51.629 1.00 70.69 904 GLN A CA 1
ATOM 7053 C C . GLN A 1 904 ? 31.498 2.806 -52.472 1.00 70.69 904 GLN A C 1
ATOM 7055 O O . GLN A 1 904 ? 32.673 2.460 -52.570 1.00 70.69 904 GLN A O 1
ATOM 7060 N N . ALA A 1 905 ? 31.048 3.929 -53.042 1.00 67.25 905 ALA A N 1
ATOM 7061 C CA . ALA A 1 905 ? 31.891 4.853 -53.803 1.00 67.25 905 ALA A CA 1
ATOM 7062 C C . ALA A 1 905 ? 32.787 5.738 -52.913 1.00 67.25 905 ALA A C 1
ATOM 7064 O O . ALA A 1 905 ? 33.561 6.535 -53.438 1.00 67.25 905 ALA A O 1
ATOM 7065 N N . GLY A 1 906 ? 32.724 5.596 -51.585 1.00 76.81 906 GLY A N 1
ATOM 7066 C CA . GLY A 1 906 ? 33.708 6.150 -50.658 1.00 76.81 906 GLY A CA 1
ATOM 7067 C C . GLY A 1 906 ? 33.588 7.653 -50.384 1.00 76.81 906 GLY A C 1
ATOM 7068 O O . GLY A 1 906 ? 32.571 8.301 -50.646 1.00 76.81 906 GLY A O 1
ATOM 7069 N N . LEU A 1 907 ? 34.633 8.200 -49.761 1.00 84.12 907 LEU A N 1
ATOM 7070 C CA . LEU A 1 907 ? 34.662 9.575 -49.266 1.00 84.12 907 LEU A CA 1
ATOM 7071 C C . LEU A 1 907 ? 35.150 10.555 -50.340 1.00 84.12 907 LEU A C 1
ATOM 7073 O O . LEU A 1 907 ? 36.206 10.355 -50.937 1.00 84.12 907 LEU A O 1
ATOM 7077 N N . HIS A 1 908 ? 34.419 11.651 -50.515 1.00 86.12 908 HIS A N 1
ATOM 7078 C CA . HIS A 1 908 ? 34.747 12.764 -51.401 1.00 86.12 908 HIS A CA 1
ATOM 7079 C C . HIS A 1 908 ? 35.030 14.027 -50.585 1.00 86.12 908 HIS A C 1
ATOM 7081 O O . HIS A 1 908 ? 34.344 14.300 -49.600 1.00 86.12 908 HIS A O 1
ATOM 7087 N N . GLU A 1 909 ? 36.021 14.807 -51.011 1.00 86.88 909 GLU A N 1
ATOM 7088 C CA . GLU A 1 909 ? 36.423 16.077 -50.403 1.00 86.88 909 GLU A CA 1
ATOM 7089 C C . GLU A 1 909 ? 36.263 17.205 -51.430 1.00 86.88 909 GLU A C 1
ATOM 7091 O O . GLU A 1 909 ? 36.864 17.157 -52.505 1.00 86.88 909 GLU A O 1
ATOM 7096 N N . LEU A 1 910 ? 35.432 18.198 -51.105 1.00 86.31 910 LEU A N 1
ATOM 7097 C CA . LEU A 1 910 ? 35.015 19.306 -51.968 1.00 86.31 910 LEU A CA 1
ATOM 7098 C C . LEU A 1 910 ? 35.364 20.660 -51.342 1.00 86.31 910 LEU A C 1
ATOM 7100 O O . LEU A 1 910 ? 35.278 20.852 -50.126 1.00 86.31 910 LEU A O 1
ATOM 7104 N N . GLU A 1 911 ? 35.633 21.630 -52.205 1.00 84.19 911 GLU A N 1
ATOM 7105 C CA . GLU A 1 911 ? 35.798 23.046 -51.889 1.00 84.19 911 GLU A CA 1
ATOM 7106 C C . GLU A 1 911 ? 34.842 23.885 -52.759 1.00 84.19 911 GLU A C 1
ATOM 7108 O O . GLU A 1 911 ? 34.469 23.491 -53.870 1.00 84.19 911 GLU A O 1
ATOM 7113 N N . ILE A 1 912 ? 34.407 25.039 -52.245 1.00 82.88 912 ILE A N 1
ATOM 7114 C CA . ILE A 1 912 ? 33.537 25.974 -52.976 1.00 82.88 912 ILE A CA 1
ATOM 7115 C C . ILE A 1 912 ? 34.389 26.806 -53.939 1.00 82.88 912 ILE A C 1
ATOM 7117 O O . ILE A 1 912 ? 35.405 27.376 -53.548 1.00 82.88 912 ILE A O 1
ATOM 7121 N N . VAL A 1 913 ? 33.946 26.921 -55.190 1.00 77.69 913 VAL A N 1
ATOM 7122 C CA . VAL A 1 913 ? 34.561 27.787 -56.201 1.00 77.69 913 VAL A CA 1
ATOM 7123 C C . VAL A 1 913 ? 33.891 29.162 -56.144 1.00 77.69 913 VAL A C 1
ATOM 7125 O O . VAL A 1 913 ? 32.904 29.405 -56.835 1.00 77.69 913 VAL A O 1
ATOM 7128 N N . GLY A 1 914 ? 34.416 30.050 -55.297 1.00 69.44 914 GLY A N 1
ATOM 7129 C CA . GLY A 1 914 ? 33.932 31.427 -55.131 1.00 69.44 914 GLY A CA 1
ATOM 7130 C C . GLY A 1 914 ? 33.790 31.853 -53.667 1.00 69.44 914 GLY A C 1
ATOM 7131 O O . GLY A 1 914 ? 34.207 31.142 -52.752 1.00 69.44 914 GLY A O 1
ATOM 7132 N N . GLU A 1 915 ? 33.200 33.028 -53.439 1.00 61.94 915 GLU A N 1
ATOM 7133 C CA . GLU A 1 915 ? 32.881 33.503 -52.088 1.00 61.94 915 GLU A CA 1
ATOM 7134 C C . GLU A 1 915 ? 31.737 32.696 -51.455 1.00 61.94 915 GLU A C 1
ATOM 7136 O O . GLU A 1 915 ? 30.788 32.286 -52.123 1.00 61.94 915 GLU A O 1
ATOM 7141 N N . VAL A 1 916 ? 31.813 32.483 -50.138 1.00 63.03 916 VAL A N 1
ATOM 7142 C CA . VAL A 1 916 ? 30.763 31.787 -49.380 1.00 63.03 916 VAL A CA 1
ATOM 7143 C C . VAL A 1 916 ? 29.649 32.785 -49.038 1.00 63.03 916 VAL A C 1
ATOM 7145 O O . VAL A 1 916 ? 29.950 33.788 -48.385 1.00 63.03 916 VAL A O 1
ATOM 7148 N N . PRO A 1 917 ? 28.383 32.540 -49.424 1.00 61.09 917 PRO A N 1
ATOM 7149 C CA . PRO A 1 917 ? 27.287 33.455 -49.129 1.00 61.09 917 PRO A CA 1
ATOM 7150 C C . PRO A 1 917 ? 26.998 33.534 -47.623 1.00 61.09 917 PRO A C 1
ATOM 7152 O O . PRO A 1 917 ? 27.082 32.544 -46.895 1.00 61.09 917 PRO A O 1
ATOM 7155 N N . THR A 1 918 ? 26.620 34.726 -47.163 1.00 56.97 918 THR A N 1
ATOM 7156 C CA . THR A 1 918 ? 25.987 34.942 -45.856 1.00 56.97 918 THR A CA 1
ATOM 7157 C C . THR A 1 918 ? 24.476 34.694 -45.938 1.00 56.97 918 THR A C 1
ATOM 7159 O O . THR A 1 918 ? 23.880 34.783 -47.012 1.00 56.97 918 THR A O 1
ATOM 7162 N N . GLU A 1 919 ? 23.861 34.384 -44.793 1.00 51.38 919 GLU A N 1
ATOM 7163 C CA . GLU A 1 919 ? 22.539 33.740 -44.614 1.00 51.38 919 GLU A CA 1
ATOM 7164 C C . GLU A 1 919 ? 21.315 34.387 -45.303 1.00 51.38 919 GLU A C 1
ATOM 7166 O O . GLU A 1 919 ? 20.252 33.779 -45.333 1.00 51.38 919 GLU A O 1
ATOM 7171 N N . GLN A 1 920 ? 21.430 35.588 -45.880 1.00 49.50 920 GLN A N 1
ATOM 7172 C CA . GLN A 1 920 ? 20.287 36.427 -46.275 1.00 49.50 920 GLN A CA 1
ATOM 7173 C C . GLN A 1 920 ? 20.108 36.660 -47.793 1.00 49.50 920 GLN A C 1
ATOM 7175 O O . GLN A 1 920 ? 19.359 37.552 -48.180 1.00 49.50 920 GLN A O 1
ATOM 7180 N N . ASN A 1 921 ? 20.775 35.920 -48.693 1.00 54.47 921 ASN A N 1
ATOM 7181 C CA . ASN A 1 921 ? 20.672 36.189 -50.143 1.00 54.47 921 ASN A CA 1
ATOM 7182 C C . ASN A 1 921 ? 20.599 34.943 -51.050 1.00 54.47 921 ASN A C 1
ATOM 7184 O O . ASN A 1 921 ? 21.582 34.559 -51.686 1.00 54.47 921 ASN A O 1
ATOM 7188 N N . GLN A 1 922 ? 19.393 34.387 -51.235 1.00 53.09 922 GLN A N 1
ATOM 7189 C CA . GLN A 1 922 ? 19.136 33.298 -52.200 1.00 53.09 922 GLN A CA 1
ATOM 7190 C C . GLN A 1 922 ? 19.572 33.634 -53.641 1.00 53.09 922 GLN A C 1
ATOM 7192 O O . GLN A 1 922 ? 20.073 32.764 -54.352 1.00 53.09 922 GLN A O 1
ATOM 7197 N N . ARG A 1 923 ? 19.462 34.904 -54.066 1.00 54.78 923 ARG A N 1
ATOM 7198 C CA . ARG A 1 923 ? 19.874 35.354 -55.412 1.00 54.78 923 ARG A CA 1
ATOM 7199 C C . ARG A 1 923 ? 21.378 35.203 -55.689 1.00 54.78 923 ARG A C 1
ATOM 7201 O O . ARG A 1 923 ? 21.755 35.156 -56.852 1.00 54.78 923 ARG A O 1
ATOM 7208 N N . LYS A 1 924 ? 22.231 35.092 -54.659 1.00 60.41 924 LYS A N 1
ATOM 7209 C CA . LYS A 1 924 ? 23.681 34.863 -54.823 1.00 60.41 924 LYS A CA 1
ATOM 7210 C C . LYS A 1 924 ? 24.066 33.386 -55.002 1.00 60.41 924 LYS A C 1
ATOM 7212 O O . LYS A 1 924 ? 25.219 33.116 -55.315 1.00 60.41 924 LYS A O 1
ATOM 7217 N N . MET A 1 925 ? 23.141 32.438 -54.811 1.00 61.72 925 MET A N 1
ATOM 7218 C CA . MET A 1 925 ? 23.447 31.000 -54.915 1.00 61.72 925 MET A CA 1
ATOM 7219 C C . MET A 1 925 ? 23.332 30.441 -56.344 1.00 61.72 925 MET A C 1
ATOM 7221 O O . MET A 1 925 ? 23.925 29.407 -56.654 1.00 61.72 925 MET A O 1
ATOM 7225 N N . GLN A 1 926 ? 22.604 31.116 -57.240 1.00 64.12 926 GLN A N 1
ATOM 7226 C CA . GLN A 1 926 ? 22.463 30.679 -58.632 1.00 64.12 926 GLN A CA 1
ATOM 7227 C C . GLN A 1 926 ? 23.821 30.670 -59.352 1.00 64.12 926 GLN A C 1
ATOM 7229 O O . GLN A 1 926 ? 24.529 31.673 -59.383 1.00 64.12 926 GLN A O 1
ATOM 7234 N N . GLY A 1 927 ? 24.181 29.524 -59.937 1.00 67.38 927 GLY A N 1
ATOM 7235 C CA . GLY A 1 927 ? 25.450 29.334 -60.649 1.00 67.38 927 GLY A CA 1
ATOM 7236 C C . GLY A 1 927 ? 26.650 28.939 -59.777 1.00 67.38 927 GLY A C 1
ATOM 7237 O O . GLY A 1 927 ? 27.725 28.703 -60.331 1.00 67.38 927 GLY A O 1
ATOM 7238 N N . MET A 1 928 ? 26.498 28.812 -58.451 1.00 76.38 928 MET A N 1
ATOM 7239 C CA . MET A 1 928 ? 27.584 28.343 -57.579 1.00 76.38 928 MET A CA 1
ATOM 7240 C C . MET A 1 928 ? 28.066 26.939 -57.965 1.00 76.38 928 MET A C 1
ATOM 7242 O O . MET A 1 928 ? 27.263 26.033 -58.203 1.00 76.38 928 MET A O 1
ATOM 7246 N N . GLN A 1 929 ? 29.390 26.751 -57.962 1.00 81.75 929 GLN A N 1
ATOM 7247 C CA . GLN A 1 929 ? 30.041 25.462 -58.192 1.00 81.75 929 GLN A CA 1
ATOM 7248 C C . GLN A 1 929 ? 30.894 25.047 -56.991 1.00 81.75 929 GLN A C 1
ATOM 7250 O O . GLN A 1 929 ? 31.566 25.862 -56.362 1.00 81.75 929 GLN A O 1
ATOM 7255 N N . MET A 1 930 ? 30.927 23.749 -56.728 1.00 86.62 930 MET A N 1
ATOM 7256 C CA . MET A 1 930 ? 31.878 23.080 -55.849 1.00 86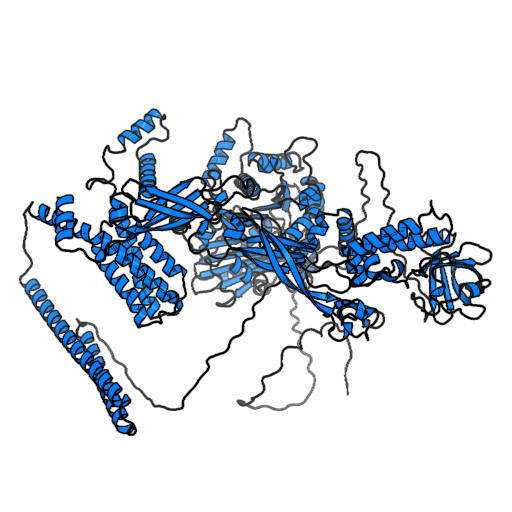.62 930 MET A CA 1
ATOM 7257 C C . MET A 1 930 ? 32.746 22.147 -56.689 1.00 86.62 930 MET A C 1
ATOM 7259 O O . MET A 1 930 ? 32.271 21.574 -57.673 1.00 86.62 930 MET A O 1
ATOM 7263 N N . ARG A 1 931 ? 34.018 21.987 -56.320 1.00 85.81 931 ARG A N 1
ATOM 7264 C CA . ARG A 1 931 ? 34.965 21.078 -56.985 1.00 85.81 931 ARG A CA 1
ATOM 7265 C C . ARG A 1 931 ? 35.778 20.327 -55.947 1.00 85.81 931 ARG A C 1
ATOM 7267 O O . ARG A 1 931 ? 36.086 20.866 -54.892 1.00 85.81 931 ARG A O 1
ATOM 7274 N N . GLY A 1 932 ? 36.126 19.087 -56.249 1.00 84.94 932 GLY A N 1
ATOM 7275 C CA . GLY A 1 932 ? 36.751 18.195 -55.289 1.00 84.94 932 GLY A CA 1
ATOM 7276 C C . GLY A 1 932 ? 37.363 16.958 -55.917 1.00 84.94 932 GLY A C 1
ATOM 7277 O O . GLY A 1 932 ? 37.439 16.827 -57.145 1.00 84.94 932 GLY A O 1
ATOM 7278 N N . ARG A 1 933 ? 37.806 16.047 -55.051 1.00 84.44 933 ARG A N 1
ATOM 7279 C CA . ARG A 1 933 ? 38.308 14.724 -55.427 1.00 84.44 933 ARG A CA 1
ATOM 7280 C C . ARG A 1 933 ? 37.821 13.642 -54.467 1.00 84.44 933 ARG A C 1
ATOM 7282 O O . ARG A 1 933 ? 37.590 13.904 -53.286 1.00 84.44 933 ARG A O 1
ATOM 7289 N N . ARG A 1 934 ? 37.704 12.414 -54.967 1.00 81.56 934 ARG A N 1
ATOM 7290 C CA . ARG A 1 934 ? 37.530 11.212 -54.150 1.00 81.56 934 ARG A CA 1
ATOM 7291 C C . ARG A 1 934 ? 38.843 10.861 -53.443 1.00 81.56 934 ARG A C 1
ATOM 7293 O O . ARG A 1 934 ? 39.914 10.911 -54.041 1.00 81.56 934 ARG A O 1
ATOM 7300 N N . VAL A 1 935 ? 38.762 10.517 -52.160 1.00 79.50 935 VAL A N 1
ATOM 7301 C CA . VAL A 1 935 ? 39.925 10.331 -51.273 1.00 79.50 935 VAL A CA 1
ATOM 7302 C C . VAL A 1 935 ? 40.659 9.000 -51.519 1.00 79.50 935 VAL A C 1
ATOM 7304 O O . VAL A 1 935 ? 41.836 8.895 -51.190 1.00 79.50 935 VAL A O 1
ATOM 7307 N N . SER A 1 936 ? 40.004 7.991 -52.108 1.00 73.06 936 SER A N 1
ATOM 7308 C CA . SER A 1 936 ? 40.597 6.666 -52.373 1.00 73.06 936 SER A CA 1
ATOM 7309 C C . SER A 1 936 ? 41.565 6.624 -53.559 1.00 73.06 936 SER A C 1
ATOM 7311 O O . SER A 1 936 ? 42.532 5.871 -53.521 1.00 73.06 936 SER A O 1
ATOM 7313 N N . ASP A 1 937 ? 41.293 7.397 -54.610 1.00 76.12 937 ASP A N 1
ATOM 7314 C CA . ASP A 1 937 ? 41.928 7.266 -55.935 1.00 76.12 937 ASP A CA 1
ATOM 7315 C C . ASP A 1 937 ? 42.140 8.606 -56.663 1.00 76.12 937 ASP A C 1
ATOM 7317 O O . ASP A 1 937 ? 42.833 8.655 -57.677 1.00 76.12 937 ASP A O 1
ATOM 7321 N N . GLY A 1 938 ? 41.604 9.712 -56.138 1.00 75.88 938 GLY A N 1
ATOM 7322 C CA . GLY A 1 938 ? 41.786 11.047 -56.701 1.00 75.88 938 GLY A CA 1
ATOM 7323 C C . GLY A 1 938 ? 40.800 11.433 -57.808 1.00 75.88 938 GLY A C 1
ATOM 7324 O O . GLY A 1 938 ? 40.978 12.509 -58.390 1.00 75.88 938 GLY A O 1
ATOM 7325 N N . ASP A 1 939 ? 39.768 10.623 -58.083 1.00 80.69 939 ASP A N 1
ATOM 7326 C CA . ASP A 1 939 ? 38.753 10.925 -59.104 1.00 80.69 939 ASP A CA 1
ATOM 7327 C C . ASP A 1 939 ? 38.117 12.303 -58.884 1.00 80.69 939 ASP A C 1
ATOM 7329 O O . ASP A 1 939 ? 37.715 12.653 -57.774 1.00 80.69 939 ASP A O 1
ATOM 7333 N N . ARG A 1 940 ? 38.016 13.109 -59.947 1.00 81.56 940 ARG A N 1
ATOM 7334 C CA . ARG A 1 940 ? 37.495 14.484 -59.866 1.00 81.56 940 ARG A CA 1
ATOM 7335 C C . ARG A 1 940 ? 35.976 14.493 -59.697 1.00 81.56 940 ARG A C 1
ATOM 7337 O O . ARG A 1 940 ? 35.258 13.843 -60.455 1.00 81.56 940 ARG A O 1
ATOM 7344 N N . CYS A 1 941 ? 35.485 15.309 -58.768 1.00 81.50 941 CYS A N 1
ATOM 7345 C CA . CYS A 1 941 ? 34.059 15.582 -58.608 1.00 81.50 941 CYS A CA 1
ATOM 7346 C C . CYS A 1 941 ? 33.739 17.082 -58.678 1.00 81.50 941 CYS A C 1
ATOM 7348 O O . CYS A 1 941 ? 34.545 17.936 -58.299 1.00 81.50 941 CYS A O 1
ATOM 7350 N N . SER A 1 942 ? 32.551 17.408 -59.178 1.00 85.56 942 SER A N 1
ATOM 7351 C CA . SER A 1 942 ? 31.982 18.752 -59.176 1.00 85.56 942 SER A CA 1
ATOM 7352 C C . SER A 1 942 ? 30.489 18.713 -58.862 1.00 85.56 942 SER A C 1
ATOM 7354 O O . SER A 1 942 ? 29.785 17.778 -59.243 1.00 85.56 942 SER A O 1
ATOM 7356 N N . ALA A 1 943 ? 30.005 19.748 -58.176 1.00 85.50 943 ALA A N 1
ATOM 7357 C CA . ALA A 1 943 ? 28.587 19.946 -57.900 1.00 85.50 943 ALA A CA 1
ATOM 7358 C C . ALA A 1 943 ? 28.163 21.380 -58.245 1.00 85.50 943 ALA A C 1
ATOM 7360 O O . ALA A 1 943 ? 28.937 22.314 -58.044 1.00 85.50 943 ALA A O 1
ATOM 7361 N N . VAL A 1 944 ? 26.949 21.566 -58.761 1.00 86.88 944 VAL A N 1
ATOM 7362 C CA . VAL A 1 944 ? 26.403 22.868 -59.181 1.00 86.88 944 VAL A CA 1
ATOM 7363 C C . VAL A 1 944 ? 25.045 23.092 -58.524 1.00 86.88 944 VAL A C 1
ATOM 7365 O O . VAL A 1 944 ? 24.171 22.229 -58.618 1.00 86.88 944 VAL A O 1
ATOM 7368 N N . PHE A 1 945 ? 24.857 24.237 -57.868 1.00 85.00 945 PHE A N 1
ATOM 7369 C CA . PHE A 1 945 ? 23.606 24.571 -57.178 1.00 85.00 945 PHE A CA 1
ATOM 7370 C C . PHE A 1 945 ? 22.421 24.626 -58.157 1.00 85.00 945 PHE A C 1
ATOM 7372 O O . PHE A 1 945 ? 22.566 25.089 -59.290 1.00 85.00 945 PHE A O 1
ATOM 7379 N N . GLN A 1 946 ? 21.248 24.157 -57.723 1.00 83.50 946 GLN A N 1
ATOM 7380 C CA . GLN A 1 946 ? 19.992 24.234 -58.478 1.00 83.50 946 GLN A CA 1
ATOM 7381 C C . GLN A 1 946 ? 18.989 25.171 -57.793 1.00 83.50 946 GLN A C 1
ATOM 7383 O O . GLN A 1 946 ? 18.621 26.196 -58.366 1.00 83.50 946 GLN A O 1
ATOM 7388 N N . ARG A 1 947 ? 18.539 24.829 -56.577 1.00 78.50 947 ARG A N 1
ATOM 7389 C CA . ARG A 1 947 ? 17.509 25.579 -55.836 1.00 78.50 947 ARG A CA 1
ATOM 7390 C C . ARG A 1 947 ? 17.517 25.274 -54.335 1.00 78.50 947 ARG A C 1
ATOM 7392 O O . ARG A 1 947 ? 18.079 24.273 -53.894 1.00 78.50 947 ARG A O 1
ATOM 7399 N N . VAL A 1 948 ? 16.830 26.120 -53.572 1.00 72.56 948 VAL A N 1
ATOM 7400 C CA . VAL A 1 948 ? 16.338 25.802 -52.220 1.00 72.56 948 VAL A CA 1
ATOM 7401 C C . VAL A 1 948 ? 15.000 25.067 -52.375 1.00 72.56 948 VAL A C 1
ATOM 7403 O O . VAL A 1 948 ? 14.237 25.409 -53.279 1.00 72.56 948 VAL A O 1
ATOM 7406 N N . PHE A 1 949 ? 14.727 24.053 -51.551 1.00 67.12 949 PHE A N 1
ATOM 7407 C CA . PHE A 1 949 ? 13.483 23.263 -51.629 1.00 67.12 949 PHE A CA 1
ATOM 7408 C C . PHE A 1 949 ? 12.624 23.295 -50.355 1.00 67.12 949 PHE A C 1
ATOM 7410 O O . PHE A 1 949 ? 11.573 22.664 -50.319 1.00 67.12 949 PHE A O 1
ATOM 7417 N N . ASP A 1 950 ? 13.061 24.027 -49.332 1.00 58.81 950 ASP A N 1
ATOM 7418 C CA . ASP A 1 950 ? 12.396 24.150 -48.036 1.00 58.81 950 ASP A CA 1
ATOM 7419 C C . ASP A 1 950 ? 12.068 25.631 -47.770 1.00 58.81 950 ASP A C 1
ATOM 7421 O O . ASP A 1 950 ? 12.961 26.482 -47.798 1.00 58.81 950 ASP A O 1
ATOM 7425 N N . HIS A 1 951 ? 10.781 25.946 -47.603 1.00 48.69 951 HIS A N 1
ATOM 7426 C CA . HIS A 1 951 ? 10.260 27.320 -47.576 1.00 48.69 951 HIS A CA 1
ATOM 7427 C C . HIS A 1 951 ? 10.077 27.897 -46.158 1.00 48.69 951 HIS A C 1
ATOM 7429 O O . HIS A 1 951 ? 9.922 29.109 -46.024 1.00 48.69 951 HIS A O 1
ATOM 7435 N N . GLU A 1 952 ? 10.148 27.081 -45.101 1.00 50.19 952 GLU A N 1
ATOM 7436 C CA . GLU A 1 952 ? 9.752 27.476 -43.732 1.00 50.19 952 GLU A CA 1
ATOM 7437 C C . GLU A 1 952 ? 10.703 28.469 -43.032 1.00 50.19 952 GLU A C 1
ATOM 7439 O O . GLU A 1 952 ? 10.393 28.989 -41.961 1.00 50.19 952 GLU A O 1
ATOM 7444 N N . ALA A 1 953 ? 11.873 28.758 -43.606 1.00 42.88 953 ALA A N 1
ATOM 7445 C CA . ALA A 1 953 ? 12.899 29.590 -42.967 1.00 42.88 953 ALA A CA 1
ATOM 7446 C C . ALA A 1 953 ? 12.588 31.106 -42.937 1.00 42.88 953 ALA A C 1
ATOM 7448 O O . ALA A 1 953 ? 13.415 31.874 -42.450 1.00 42.88 953 ALA A O 1
ATOM 7449 N N . ALA A 1 954 ? 11.444 31.550 -43.475 1.00 44.69 954 ALA A N 1
ATOM 7450 C CA . ALA A 1 954 ? 11.111 32.970 -43.655 1.00 44.69 954 ALA A CA 1
ATOM 7451 C C . ALA A 1 954 ? 9.947 33.499 -42.784 1.00 44.69 954 ALA A C 1
ATOM 7453 O O . ALA A 1 954 ? 9.698 34.702 -42.794 1.00 44.69 954 ALA A O 1
ATOM 7454 N N . GLU A 1 955 ? 9.237 32.647 -42.033 1.00 47.94 955 GLU A N 1
ATOM 7455 C CA . GLU A 1 955 ? 7.958 32.993 -41.375 1.00 47.94 955 GLU A CA 1
ATOM 7456 C C . GLU A 1 955 ? 8.019 32.995 -39.831 1.00 47.94 955 GLU A C 1
ATOM 7458 O O . GLU A 1 955 ? 7.150 32.439 -39.162 1.00 47.94 955 GLU A O 1
ATOM 7463 N N . LEU A 1 956 ? 9.059 33.595 -39.236 1.00 46.47 956 LEU A N 1
ATOM 7464 C CA . LEU A 1 956 ? 9.264 33.580 -37.771 1.00 46.47 956 LEU A CA 1
ATOM 7465 C C . LEU A 1 956 ? 9.228 34.949 -37.056 1.00 46.47 956 LEU A C 1
ATOM 7467 O O . LEU A 1 956 ? 9.332 34.966 -35.835 1.00 46.47 956 LEU A O 1
ATOM 7471 N N . ASP A 1 957 ? 9.012 36.061 -37.773 1.00 53.84 957 ASP A N 1
ATOM 7472 C CA . ASP A 1 957 ? 9.243 37.434 -37.260 1.00 53.84 957 ASP A CA 1
ATOM 7473 C C . ASP A 1 957 ? 8.004 38.373 -37.221 1.00 53.84 957 ASP A C 1
ATOM 7475 O O . ASP A 1 957 ? 8.158 39.586 -37.080 1.00 53.84 957 ASP A O 1
ATOM 7479 N N . LYS A 1 958 ? 6.762 37.870 -37.338 1.00 64.62 958 LYS A N 1
ATOM 7480 C CA . LYS A 1 958 ? 5.533 38.697 -37.208 1.00 64.62 958 LYS A CA 1
ATOM 7481 C C . LYS A 1 958 ? 4.756 38.390 -35.918 1.00 64.62 958 LYS A C 1
ATOM 7483 O O . LYS A 1 958 ? 4.487 37.226 -35.629 1.00 64.62 958 LYS A O 1
ATOM 7488 N N . ASP A 1 959 ? 4.336 39.424 -35.184 1.00 80.25 959 ASP A N 1
ATOM 7489 C CA . ASP A 1 959 ? 3.470 39.291 -33.999 1.00 80.25 959 ASP A CA 1
ATOM 7490 C C . ASP A 1 959 ? 2.001 39.037 -34.409 1.00 80.25 959 ASP A C 1
ATOM 7492 O O . ASP A 1 959 ? 1.433 39.764 -35.228 1.00 80.25 959 ASP A O 1
ATOM 7496 N N . LEU A 1 960 ? 1.367 38.019 -33.819 1.00 86.69 960 LEU A N 1
ATOM 7497 C CA . LEU A 1 960 ? -0.024 37.641 -34.085 1.00 86.69 960 LEU A CA 1
ATOM 7498 C C . LEU A 1 960 ? -1.025 38.738 -33.683 1.00 86.69 960 LEU A C 1
ATOM 7500 O O . LEU A 1 960 ? -2.035 38.923 -34.366 1.00 86.69 960 LEU A O 1
ATOM 7504 N N . TYR A 1 961 ? -0.747 39.502 -32.619 1.00 86.50 961 TYR A N 1
ATOM 7505 C CA . TYR A 1 961 ? -1.595 40.637 -32.236 1.00 86.50 961 TYR A CA 1
ATOM 7506 C C . TYR A 1 961 ? -1.470 41.783 -33.245 1.00 86.50 961 TYR A C 1
ATOM 7508 O O . TYR A 1 961 ? -2.476 42.409 -33.576 1.00 86.50 961 TYR A O 1
ATOM 7516 N N . GLU A 1 962 ? -0.279 42.022 -33.806 1.00 85.38 962 GLU A N 1
ATOM 7517 C CA . GLU A 1 962 ? -0.077 43.032 -34.855 1.00 85.38 962 GLU A CA 1
ATOM 7518 C C . GLU A 1 962 ? -0.742 42.622 -36.181 1.00 85.38 962 GLU A C 1
ATOM 7520 O O . GLU A 1 962 ? -1.342 43.471 -36.842 1.00 85.38 962 GLU A O 1
ATOM 7525 N N . ILE A 1 963 ? -0.732 41.327 -36.535 1.00 85.88 963 ILE A N 1
ATOM 7526 C CA . ILE A 1 963 ? -1.460 40.781 -37.701 1.00 85.88 963 ILE A CA 1
ATOM 7527 C C . ILE A 1 963 ? -2.970 41.053 -37.595 1.00 85.88 963 ILE A C 1
ATOM 7529 O O . ILE A 1 963 ? -3.605 41.426 -38.586 1.00 85.88 963 ILE A O 1
ATOM 7533 N N . LEU A 1 964 ? -3.550 40.906 -36.399 1.00 86.81 964 LEU A N 1
ATOM 7534 C CA . LEU A 1 964 ? -4.960 41.221 -36.144 1.00 86.81 964 LEU A CA 1
ATOM 7535 C C . LEU A 1 964 ? -5.214 42.715 -35.858 1.00 86.81 964 LEU A C 1
ATOM 7537 O O . LEU A 1 964 ? -6.364 43.147 -35.882 1.00 86.81 964 LEU A O 1
ATOM 7541 N N . GLY A 1 965 ? -4.179 43.524 -35.616 1.00 84.19 965 GLY A N 1
ATOM 7542 C CA . GLY A 1 965 ? -4.309 44.934 -35.232 1.00 84.19 965 GLY A CA 1
ATOM 7543 C C . GLY A 1 965 ? -4.897 45.142 -33.829 1.00 84.19 965 GLY A C 1
ATOM 7544 O O . GLY A 1 965 ? -5.661 46.085 -33.618 1.00 84.19 965 GLY A O 1
ATOM 7545 N N . LEU A 1 966 ? -4.577 44.245 -32.894 1.00 87.06 966 LEU A N 1
ATOM 7546 C CA . LEU A 1 966 ? -5.051 44.219 -31.508 1.00 87.06 966 LEU A CA 1
ATOM 7547 C C . LEU A 1 966 ? -3.970 44.686 -30.522 1.00 87.06 966 LEU A C 1
ATOM 7549 O O . LEU A 1 966 ? -2.779 44.659 -30.825 1.00 87.06 966 LEU A O 1
ATOM 7553 N N . GLN A 1 967 ? -4.387 45.095 -29.320 1.00 80.31 967 GLN A N 1
ATOM 7554 C CA . GLN A 1 967 ? -3.467 45.336 -28.202 1.00 80.31 967 GLN A CA 1
ATOM 7555 C C . GLN A 1 967 ? -3.203 44.032 -27.430 1.00 80.31 967 GLN A C 1
ATOM 7557 O O . GLN A 1 967 ? -4.031 43.119 -27.444 1.00 80.31 967 GLN A O 1
ATOM 7562 N N . GLU A 1 968 ? -2.057 43.938 -26.754 1.00 76.25 968 GLU A N 1
ATOM 7563 C CA . GLU A 1 968 ? -1.616 42.730 -26.028 1.00 76.25 968 GLU A CA 1
ATOM 7564 C C . GLU A 1 968 ? -2.566 42.322 -24.882 1.00 76.25 968 GLU A C 1
ATOM 7566 O O . GLU A 1 968 ? -2.603 41.163 -24.483 1.00 76.25 968 GLU A O 1
ATOM 7571 N N . ASP A 1 969 ? -3.342 43.273 -24.359 1.00 73.12 969 ASP A N 1
ATOM 7572 C CA . ASP A 1 969 ? -4.338 43.130 -23.293 1.00 73.12 969 ASP A CA 1
ATOM 7573 C C . ASP A 1 969 ? -5.779 42.918 -23.817 1.00 73.12 969 ASP A C 1
ATOM 7575 O O . ASP A 1 969 ? -6.726 42.935 -23.033 1.00 73.12 969 ASP A O 1
ATOM 7579 N N . SER A 1 970 ? -5.962 42.669 -25.123 1.00 82.06 970 SER A N 1
ATOM 7580 C CA . SER A 1 970 ? -7.292 42.440 -25.720 1.00 82.06 970 SER A CA 1
ATOM 7581 C C . SER A 1 970 ? -7.959 41.158 -25.202 1.00 82.06 970 SER A C 1
ATOM 7583 O O . SER A 1 970 ? -7.346 40.078 -25.163 1.00 82.06 970 SER A O 1
ATOM 7585 N N . ASP A 1 971 ? -9.246 41.266 -24.869 1.00 81.31 971 ASP A N 1
ATOM 7586 C CA . ASP A 1 971 ? -10.063 40.140 -24.424 1.00 81.31 971 ASP A CA 1
ATOM 7587 C C . ASP A 1 971 ? -10.496 39.217 -25.585 1.00 81.31 971 ASP A C 1
ATOM 7589 O O . ASP A 1 971 ? -10.277 39.481 -26.772 1.00 81.31 971 ASP A O 1
ATOM 7593 N N . GLU A 1 972 ? -11.098 38.079 -25.241 1.00 84.69 972 GLU A N 1
ATOM 7594 C CA . GLU A 1 972 ? -11.551 37.084 -26.220 1.00 84.69 972 GLU A CA 1
ATOM 7595 C C . GLU A 1 972 ? -12.696 37.607 -27.113 1.00 84.69 972 GLU A C 1
ATOM 7597 O O . GLU A 1 972 ? -12.840 37.188 -28.268 1.00 84.69 972 GLU A O 1
ATOM 7602 N N . ALA A 1 973 ? -13.506 38.545 -26.610 1.00 86.12 973 ALA A N 1
ATOM 7603 C CA . ALA A 1 973 ? -14.614 39.134 -27.351 1.00 86.12 973 ALA A CA 1
ATOM 7604 C C . ALA A 1 973 ? -14.107 40.084 -28.447 1.00 86.12 973 ALA A C 1
ATOM 7606 O O . ALA A 1 973 ? -14.582 40.013 -29.586 1.00 86.12 973 ALA A O 1
ATOM 7607 N N . ASP A 1 974 ? -13.109 40.916 -28.148 1.00 87.31 974 ASP A N 1
ATOM 7608 C CA . ASP A 1 974 ? -12.458 41.797 -29.111 1.00 87.31 974 ASP A CA 1
ATOM 7609 C C . ASP A 1 974 ? -11.633 41.009 -30.142 1.00 87.31 974 ASP A C 1
ATOM 7611 O O . ASP A 1 974 ? -11.742 41.310 -31.336 1.00 87.31 974 ASP A O 1
ATOM 7615 N N . ILE A 1 975 ? -10.931 39.932 -29.749 1.00 89.44 975 ILE A N 1
ATOM 7616 C CA . ILE A 1 975 ? -10.268 39.010 -30.699 1.00 89.44 975 ILE A CA 1
ATOM 7617 C C . ILE A 1 975 ? -11.284 38.466 -31.718 1.00 89.44 975 ILE A C 1
ATOM 7619 O O . ILE A 1 975 ? -11.102 38.613 -32.932 1.00 89.44 975 ILE A O 1
ATOM 7623 N N . LYS A 1 976 ? -12.413 37.914 -31.250 1.00 89.31 976 LYS A N 1
ATOM 7624 C CA . LYS A 1 976 ? -13.488 37.381 -32.111 1.00 89.31 976 LYS A CA 1
ATOM 7625 C C . LYS A 1 976 ? -14.123 38.449 -33.003 1.00 89.31 976 LYS A C 1
ATOM 7627 O O . LYS A 1 976 ? -14.412 38.198 -34.176 1.00 89.31 976 LYS A O 1
ATOM 7632 N N . LYS A 1 977 ? -14.354 39.647 -32.472 1.00 90.81 977 LYS A N 1
ATOM 7633 C CA . LYS A 1 977 ? -14.965 40.787 -33.176 1.00 90.81 977 LYS A CA 1
ATOM 7634 C C . LYS A 1 977 ? -14.063 41.330 -34.284 1.00 90.81 977 LYS A C 1
ATOM 7636 O O . LYS A 1 977 ? -14.545 41.583 -35.392 1.00 90.81 977 LYS A O 1
ATOM 7641 N N . VAL A 1 978 ? -12.764 41.465 -34.021 1.00 91.12 978 VAL A N 1
ATOM 7642 C CA . VAL A 1 978 ? -11.783 41.931 -35.008 1.00 91.12 978 VAL A CA 1
ATOM 7643 C C . VAL A 1 978 ? -11.509 40.859 -36.061 1.00 91.12 978 VAL A C 1
ATOM 7645 O O . VAL A 1 978 ? -11.566 41.177 -37.251 1.00 91.12 978 VAL A O 1
ATOM 7648 N N . TYR A 1 979 ? -11.369 39.586 -35.675 1.00 91.56 979 TYR A N 1
ATOM 7649 C CA . TYR A 1 979 ? -11.271 38.478 -36.630 1.00 91.56 979 TYR A CA 1
ATOM 7650 C C . TYR A 1 979 ? -12.465 38.427 -37.592 1.00 91.56 979 TYR A C 1
ATOM 7652 O O . TYR A 1 979 ? -12.267 38.363 -38.805 1.00 91.56 979 TYR A O 1
ATOM 7660 N N . ARG A 1 980 ? -13.708 38.541 -37.095 1.00 89.62 980 ARG A N 1
ATOM 7661 C CA . ARG A 1 980 ? -14.913 38.604 -37.949 1.00 89.62 980 ARG A CA 1
ATOM 7662 C C . ARG A 1 980 ? -14.845 39.763 -38.949 1.00 89.62 980 ARG A C 1
ATOM 7664 O O . ARG A 1 980 ? -15.132 39.573 -40.130 1.00 89.62 980 ARG A O 1
ATOM 7671 N N . LYS A 1 981 ? -14.430 40.954 -38.502 1.00 91.44 981 LYS A N 1
ATOM 7672 C CA . LYS A 1 981 ? -14.295 42.151 -39.352 1.00 91.44 981 LYS A CA 1
ATOM 7673 C C . LYS A 1 981 ? -13.228 41.975 -40.441 1.00 91.44 981 LYS A C 1
ATOM 7675 O O . LYS A 1 981 ? -13.470 42.339 -41.591 1.00 91.44 981 LYS A O 1
ATOM 7680 N N . LEU A 1 982 ? -12.065 41.425 -40.094 1.00 89.62 982 LEU A N 1
ATOM 7681 C CA . LEU A 1 982 ? -10.952 41.216 -41.025 1.00 89.62 982 LEU A CA 1
ATOM 7682 C C . LEU A 1 982 ? -11.210 40.053 -41.993 1.00 89.62 982 LEU A C 1
ATOM 7684 O O . LEU A 1 982 ? -10.960 40.196 -43.189 1.00 89.62 982 LEU A O 1
ATOM 7688 N N . SER A 1 983 ? -11.804 38.958 -41.516 1.00 87.56 983 SER A N 1
ATOM 7689 C CA . SER A 1 983 ? -12.190 37.805 -42.340 1.00 87.56 983 SER A CA 1
ATOM 7690 C C . SER A 1 983 ? -13.203 38.182 -43.415 1.00 87.56 983 SER A C 1
ATOM 7692 O O . SER A 1 983 ? -13.049 37.790 -44.564 1.00 87.56 983 SER A O 1
ATOM 7694 N N . ILE A 1 984 ? -14.207 39.006 -43.085 1.00 88.06 984 ILE A N 1
ATOM 7695 C CA . ILE A 1 984 ? -15.165 39.522 -44.078 1.00 88.06 984 ILE A CA 1
ATOM 7696 C C . ILE A 1 984 ? -14.475 40.445 -45.096 1.00 88.06 984 ILE A C 1
ATOM 7698 O O . ILE A 1 984 ? -14.873 40.464 -46.261 1.00 88.06 984 ILE A O 1
ATOM 7702 N N . LYS A 1 985 ? -13.453 41.203 -44.671 1.00 87.00 985 LYS A N 1
ATOM 7703 C CA . LYS A 1 985 ? -12.717 42.145 -45.525 1.00 87.00 985 LYS A CA 1
ATOM 7704 C C . LYS A 1 985 ? -11.800 41.443 -46.531 1.00 87.00 985 LYS A C 1
ATOM 7706 O O . LYS A 1 985 ? -11.717 41.906 -47.661 1.00 87.00 985 LYS A O 1
ATOM 7711 N N . TYR A 1 986 ? -11.129 40.358 -46.148 1.00 87.44 986 TYR A N 1
ATOM 7712 C CA . TYR A 1 986 ? -10.164 39.653 -47.006 1.00 87.44 986 TYR A CA 1
ATOM 7713 C C . TYR A 1 986 ? -10.665 38.287 -47.515 1.00 87.44 986 TYR A C 1
ATOM 7715 O O . TYR A 1 986 ? -9.873 37.491 -48.004 1.00 87.44 986 TYR A O 1
ATOM 7723 N N . HIS A 1 987 ? -11.970 38.003 -47.410 1.00 86.94 987 HIS A N 1
ATOM 7724 C CA . HIS A 1 987 ? -12.544 36.726 -47.845 1.00 86.94 987 HIS A CA 1
ATOM 7725 C C . HIS A 1 987 ? -12.293 36.466 -49.344 1.00 86.94 987 HIS A C 1
ATOM 7727 O O . HIS A 1 987 ? -12.637 37.341 -50.149 1.00 86.94 987 HIS A O 1
ATOM 7733 N N . PRO A 1 988 ? -11.796 35.279 -49.749 1.00 82.69 988 PRO A N 1
ATOM 7734 C CA . PRO A 1 988 ? -11.442 34.991 -51.144 1.00 82.69 988 PRO A CA 1
ATOM 7735 C C . PRO A 1 988 ? -12.613 35.170 -52.123 1.00 82.69 988 PRO A C 1
ATOM 7737 O O . PRO A 1 988 ? -12.420 35.689 -53.217 1.00 82.69 988 PRO A O 1
ATOM 7740 N N . ASP A 1 989 ? -13.840 34.830 -51.715 1.00 82.44 989 ASP A N 1
ATOM 7741 C CA . ASP A 1 989 ? -15.041 34.995 -52.554 1.00 82.44 989 ASP A CA 1
ATOM 7742 C C . ASP A 1 989 ? -15.432 36.463 -52.804 1.00 82.44 989 ASP A C 1
ATOM 7744 O O . ASP A 1 989 ? -16.187 36.755 -53.729 1.00 82.44 989 ASP A O 1
ATOM 7748 N N . LYS A 1 990 ? -14.973 37.393 -51.953 1.00 81.06 990 LYS A N 1
ATOM 7749 C CA . LYS A 1 990 ? -15.280 38.832 -52.057 1.00 81.06 990 LYS A CA 1
ATOM 7750 C C . LYS A 1 990 ? -14.128 39.631 -52.654 1.00 81.06 990 LYS A C 1
ATOM 7752 O O . LYS A 1 990 ? -14.378 40.616 -53.338 1.00 81.06 990 LYS A O 1
ATOM 7757 N N . ASN A 1 991 ? -12.896 39.203 -52.391 1.00 80.19 991 ASN A N 1
ATOM 7758 C CA . ASN A 1 991 ? -11.660 39.796 -52.882 1.00 80.19 991 ASN A CA 1
ATOM 7759 C C . ASN A 1 991 ? -10.742 38.654 -53.369 1.00 80.19 991 ASN A C 1
ATOM 7761 O O . ASN A 1 991 ? -10.001 38.078 -52.571 1.00 80.19 991 ASN A O 1
ATOM 7765 N N . PRO A 1 992 ? -10.831 38.268 -54.660 1.00 76.81 992 PRO A N 1
ATOM 7766 C CA . PRO A 1 992 ? -10.164 37.078 -55.199 1.00 76.81 992 PRO A CA 1
ATOM 7767 C C . PRO A 1 992 ? -8.673 37.279 -55.524 1.00 76.81 992 PRO A C 1
ATOM 7769 O O . PRO A 1 992 ? -8.067 36.428 -56.181 1.00 76.81 992 PRO A O 1
ATOM 7772 N N . ASP A 1 993 ? -8.073 38.388 -55.091 1.00 85.00 993 ASP A N 1
ATOM 7773 C CA . ASP A 1 993 ? -6.665 38.708 -55.304 1.00 85.00 993 ASP A CA 1
ATOM 7774 C C . ASP A 1 993 ? -5.725 37.892 -54.398 1.00 85.00 993 ASP A C 1
ATOM 7776 O O . ASP A 1 993 ? -6.038 37.557 -53.254 1.00 85.00 993 ASP A O 1
ATOM 7780 N N . GLU A 1 994 ? -4.530 37.582 -54.909 1.00 77.56 994 GLU A N 1
ATOM 7781 C CA . GLU A 1 994 ? -3.528 36.782 -54.187 1.00 77.56 994 GLU A CA 1
ATOM 7782 C C . GLU A 1 994 ? -3.021 37.460 -52.900 1.00 77.56 994 GLU A C 1
ATOM 7784 O O . GLU A 1 994 ? -2.578 36.782 -51.971 1.00 77.56 994 GLU A O 1
ATOM 7789 N N . GLU A 1 995 ? -3.113 38.791 -52.797 1.00 77.38 995 GLU A N 1
ATOM 7790 C CA . GLU A 1 995 ? -2.717 39.507 -51.583 1.00 77.38 995 GLU A CA 1
ATOM 7791 C C . GLU A 1 995 ? -3.754 39.343 -50.460 1.00 77.38 995 GLU A C 1
ATOM 7793 O O . GLU A 1 995 ? -3.372 39.059 -49.320 1.00 77.38 995 GLU A O 1
ATOM 7798 N N . SER A 1 996 ? -5.049 39.454 -50.772 1.00 80.56 996 SER A N 1
ATOM 7799 C CA . SER A 1 996 ? -6.151 39.166 -49.848 1.00 80.56 996 SER A CA 1
ATOM 7800 C C . SER A 1 996 ? -6.162 37.702 -49.426 1.00 80.56 996 SER A C 1
ATOM 7802 O O . SER A 1 996 ? -6.282 37.445 -48.232 1.00 80.56 996 SER A O 1
ATOM 7804 N N . LYS A 1 997 ? -5.930 36.746 -50.340 1.00 79.00 997 LYS A N 1
ATOM 7805 C CA . LYS A 1 997 ? -5.787 35.318 -49.983 1.00 79.00 997 LYS A CA 1
ATOM 7806 C C . LYS A 1 997 ? -4.666 35.087 -48.968 1.00 79.00 997 LYS A C 1
ATOM 7808 O O . LYS A 1 997 ? -4.891 34.425 -47.957 1.00 79.00 997 LYS A O 1
ATOM 7813 N N . ARG A 1 998 ? -3.480 35.670 -49.192 1.00 79.94 998 ARG A N 1
ATOM 7814 C CA . ARG A 1 998 ? -2.354 35.564 -48.247 1.00 79.94 998 ARG A CA 1
ATOM 7815 C C . ARG A 1 998 ? -2.685 36.207 -46.898 1.00 79.94 998 ARG A C 1
ATOM 7817 O O . ARG A 1 998 ? -2.464 35.589 -45.864 1.00 79.94 998 ARG A O 1
ATOM 7824 N N . LYS A 1 999 ? -3.254 37.418 -46.900 1.00 82.38 999 LYS A N 1
ATOM 7825 C CA . LYS A 1 999 ? -3.681 38.116 -45.672 1.00 82.38 999 LYS A CA 1
ATOM 7826 C C . LYS A 1 999 ? -4.749 37.334 -44.907 1.00 82.38 999 LYS A C 1
ATOM 7828 O O . LYS A 1 999 ? -4.688 37.276 -43.687 1.00 82.38 999 LYS A O 1
ATOM 7833 N N . PHE A 1 1000 ? -5.698 36.714 -45.603 1.00 84.75 1000 PHE A N 1
ATOM 7834 C CA . PHE A 1 1000 ? -6.726 35.864 -45.005 1.00 84.75 1000 PHE A CA 1
ATOM 7835 C C . PHE A 1 1000 ? -6.124 34.623 -44.332 1.00 84.75 1000 PHE A C 1
ATOM 7837 O O . PHE A 1 1000 ? -6.556 34.277 -43.237 1.00 84.75 1000 PHE A O 1
ATOM 7844 N N . GLY A 1 1001 ? -5.091 34.016 -44.930 1.00 82.75 1001 GLY A N 1
ATOM 7845 C CA . GLY A 1 1001 ? -4.272 32.982 -44.286 1.00 82.75 1001 GLY A CA 1
ATOM 7846 C C . GLY A 1 1001 ? -3.627 33.480 -42.988 1.00 82.75 1001 GLY A C 1
ATOM 7847 O O . GLY A 1 1001 ? -3.933 32.952 -41.925 1.00 82.75 1001 GLY A O 1
ATOM 7848 N N . GLU A 1 1002 ? -2.843 34.566 -43.054 1.00 84.00 1002 GLU A N 1
ATOM 7849 C CA . GLU A 1 1002 ? -2.192 35.171 -41.874 1.00 84.00 1002 GLU A CA 1
ATOM 7850 C C . GLU A 1 1002 ? -3.204 35.488 -40.746 1.00 84.00 1002 GLU A C 1
ATOM 7852 O O . GLU A 1 1002 ? -2.945 35.211 -39.577 1.00 84.00 1002 GLU A O 1
ATOM 7857 N N . ILE A 1 1003 ? -4.384 36.021 -41.090 1.00 87.38 1003 ILE A N 1
ATOM 7858 C CA . ILE A 1 1003 ? -5.462 36.356 -40.140 1.00 87.38 1003 ILE A CA 1
ATOM 7859 C C . ILE A 1 1003 ? -6.121 35.108 -39.534 1.00 87.38 1003 ILE A C 1
ATOM 7861 O O . ILE A 1 1003 ? -6.445 35.115 -38.345 1.00 87.38 1003 ILE A O 1
ATOM 7865 N N . ARG A 1 1004 ? -6.342 34.050 -40.325 1.00 88.19 1004 ARG A N 1
ATOM 7866 C CA . ARG A 1 1004 ? -6.897 32.772 -39.852 1.00 88.19 1004 ARG A CA 1
ATOM 7867 C C . ARG A 1 1004 ? -5.946 32.108 -38.864 1.00 88.19 1004 ARG A C 1
ATOM 7869 O O . ARG A 1 1004 ? -6.383 31.717 -37.787 1.00 88.19 1004 ARG A O 1
ATOM 7876 N N . ASP A 1 1005 ? -4.670 32.026 -39.215 1.00 85.50 1005 ASP A N 1
ATOM 7877 C CA . ASP A 1 1005 ? -3.668 31.294 -38.439 1.00 85.50 1005 ASP A CA 1
ATOM 7878 C C . ASP A 1 1005 ? -3.365 32.032 -37.120 1.00 85.50 1005 ASP A C 1
ATOM 7880 O O . ASP A 1 1005 ? -3.295 31.417 -36.055 1.00 85.50 1005 ASP A O 1
ATOM 7884 N N . ALA A 1 1006 ? -3.325 33.373 -37.150 1.00 88.44 1006 ALA A N 1
ATOM 7885 C CA . ALA A 1 1006 ? -3.264 34.195 -35.940 1.00 88.44 1006 ALA A CA 1
ATOM 7886 C C . ALA A 1 1006 ? -4.505 34.035 -35.043 1.00 88.44 1006 ALA A C 1
ATOM 7888 O O . ALA A 1 1006 ? -4.376 33.974 -33.820 1.00 88.44 1006 ALA A O 1
ATOM 7889 N N . TYR A 1 1007 ? -5.706 33.945 -35.625 1.00 90.06 1007 TYR A N 1
ATOM 7890 C CA . TYR A 1 1007 ? -6.930 33.722 -34.856 1.00 90.06 1007 TYR A CA 1
ATOM 7891 C C . TYR A 1 1007 ? -7.001 32.317 -34.252 1.00 90.06 1007 TYR A C 1
ATOM 7893 O O . TYR A 1 1007 ? -7.433 32.197 -33.113 1.00 90.06 1007 TYR A O 1
ATOM 7901 N N . GLU A 1 1008 ? -6.553 31.269 -34.950 1.00 88.81 1008 GLU A N 1
ATOM 7902 C CA . GLU A 1 1008 ? -6.542 29.906 -34.401 1.00 88.81 1008 GLU A CA 1
ATOM 7903 C C . GLU A 1 1008 ? -5.714 29.827 -33.107 1.00 88.81 1008 GLU A C 1
ATOM 7905 O O . GLU A 1 1008 ? -6.166 29.265 -32.110 1.00 88.81 1008 GLU A O 1
ATOM 7910 N N . ILE A 1 1009 ? -4.536 30.457 -33.099 1.00 89.06 1009 ILE A N 1
ATOM 7911 C CA . ILE A 1 1009 ? -3.634 30.481 -31.941 1.00 89.06 1009 ILE A CA 1
ATOM 7912 C C . ILE A 1 1009 ? -4.169 31.386 -30.821 1.00 89.06 1009 ILE A C 1
ATOM 7914 O O . ILE A 1 1009 ? -4.075 31.021 -29.653 1.00 89.06 1009 ILE A O 1
ATOM 7918 N N . LEU A 1 1010 ? -4.730 32.558 -31.145 1.00 89.12 1010 LEU A N 1
ATOM 7919 C CA . LEU A 1 1010 ? -5.179 33.534 -30.139 1.00 89.12 1010 LEU A CA 1
ATOM 7920 C C . LEU A 1 1010 ? -6.602 33.291 -29.602 1.00 89.12 1010 LEU A C 1
ATOM 7922 O O . LEU A 1 1010 ? -6.964 33.867 -28.575 1.00 89.12 1010 LEU A O 1
ATOM 7926 N N . ASN A 1 1011 ? -7.417 32.474 -30.275 1.00 89.75 1011 ASN A N 1
ATOM 7927 C CA . ASN A 1 1011 ? -8.761 32.093 -29.825 1.00 89.75 1011 ASN A CA 1
ATOM 7928 C C . ASN A 1 1011 ? -8.756 30.865 -28.900 1.00 89.75 1011 ASN A C 1
ATOM 7930 O O . ASN A 1 1011 ? -9.670 30.715 -28.092 1.00 89.75 1011 ASN A O 1
ATOM 7934 N N . ASP A 1 1012 ? -7.769 29.976 -29.020 1.00 88.69 1012 ASP A N 1
ATOM 7935 C CA . ASP A 1 1012 ? -7.593 28.869 -28.079 1.00 88.69 1012 ASP A CA 1
ATOM 7936 C C . ASP A 1 1012 ? -6.884 29.375 -26.803 1.00 88.69 1012 ASP A C 1
ATOM 7938 O O . ASP A 1 1012 ? -5.820 29.990 -26.900 1.00 88.69 1012 ASP A O 1
ATOM 7942 N N . PRO A 1 1013 ? -7.443 29.160 -25.595 1.00 86.88 1013 PRO A N 1
ATOM 7943 C CA . PRO A 1 1013 ? -6.889 29.722 -24.365 1.00 86.88 1013 PRO A CA 1
ATOM 7944 C C . PRO A 1 1013 ? -5.534 29.113 -23.980 1.00 86.88 1013 PRO A C 1
ATOM 7946 O O . PRO A 1 1013 ? -4.721 29.803 -23.365 1.00 86.88 1013 PRO A O 1
ATOM 7949 N N . ASP A 1 1014 ? -5.271 27.855 -24.340 1.00 87.50 1014 ASP A N 1
ATOM 7950 C CA . ASP A 1 1014 ? -4.005 27.188 -24.044 1.00 87.50 1014 ASP A CA 1
ATOM 7951 C C . ASP A 1 1014 ? -2.940 27.643 -25.055 1.00 87.50 1014 ASP A C 1
ATOM 7953 O O . ASP A 1 1014 ? -1.864 28.088 -24.644 1.00 87.50 1014 ASP A O 1
ATOM 7957 N N . LYS A 1 1015 ? -3.252 27.653 -26.365 1.00 88.31 1015 LYS A N 1
ATOM 7958 C CA . LYS A 1 1015 ? -2.344 28.194 -27.399 1.00 88.31 1015 LYS A CA 1
ATOM 7959 C C . LYS A 1 1015 ? -2.040 29.683 -27.168 1.00 88.31 1015 LYS A C 1
ATOM 7961 O O . LYS A 1 1015 ? -0.878 30.071 -27.301 1.00 88.31 1015 LYS A O 1
ATOM 7966 N N . LYS A 1 1016 ? -3.020 30.502 -26.753 1.00 88.44 1016 LYS A N 1
ATOM 7967 C CA . LYS A 1 1016 ? -2.822 31.927 -26.418 1.00 88.44 1016 LYS A CA 1
ATOM 7968 C C . LYS A 1 1016 ? -1.846 32.097 -25.254 1.00 88.44 1016 LYS A C 1
ATOM 7970 O O . LYS A 1 1016 ? -0.864 32.822 -25.393 1.00 88.44 1016 LYS A O 1
ATOM 7975 N N . ILE A 1 1017 ? -2.052 31.391 -24.136 1.00 87.94 1017 ILE A N 1
ATOM 7976 C CA . ILE A 1 1017 ? -1.137 31.472 -22.984 1.00 87.94 1017 ILE A CA 1
ATOM 7977 C C . ILE A 1 1017 ? 0.267 30.999 -23.368 1.00 87.94 1017 ILE A C 1
ATOM 7979 O O . ILE A 1 1017 ? 1.251 31.594 -22.936 1.00 87.94 1017 ILE A O 1
ATOM 7983 N N . LEU A 1 1018 ? 0.401 29.972 -24.204 1.00 87.31 1018 LEU A N 1
ATOM 7984 C CA . LEU A 1 1018 ? 1.707 29.509 -24.679 1.00 87.31 1018 LEU A CA 1
ATOM 7985 C C . LEU A 1 1018 ? 2.390 30.515 -25.607 1.00 87.31 1018 LEU A C 1
ATOM 7987 O O . LEU A 1 1018 ? 3.591 30.749 -25.477 1.00 87.31 1018 LEU A O 1
ATOM 7991 N N . TYR A 1 1019 ? 1.635 31.173 -26.482 1.00 87.25 1019 TYR A N 1
ATOM 7992 C CA . TYR A 1 1019 ? 2.137 32.270 -27.299 1.00 87.25 1019 TYR A CA 1
ATOM 7993 C C . TYR A 1 1019 ? 2.596 33.463 -26.440 1.00 87.25 1019 TYR A C 1
ATOM 7995 O O . TYR A 1 1019 ? 3.705 33.971 -26.618 1.00 87.25 1019 TYR A O 1
ATOM 8003 N N . ASP A 1 1020 ? 1.806 33.863 -25.445 1.00 84.44 1020 ASP A N 1
ATOM 8004 C CA . ASP A 1 1020 ? 2.143 34.970 -24.547 1.00 84.44 1020 ASP A CA 1
ATOM 8005 C C . ASP A 1 1020 ? 3.336 34.622 -23.632 1.00 84.44 1020 ASP A C 1
ATOM 8007 O O . ASP A 1 1020 ? 4.254 35.428 -23.458 1.00 84.44 1020 ASP A O 1
ATOM 8011 N N . THR A 1 1021 ? 3.401 33.394 -23.105 1.00 81.94 1021 THR A N 1
ATOM 8012 C CA . THR A 1 1021 ? 4.452 32.940 -22.173 1.00 81.94 1021 THR A CA 1
ATOM 8013 C C . THR A 1 1021 ? 5.721 32.411 -22.846 1.00 81.94 1021 THR A C 1
ATOM 8015 O O . THR A 1 1021 ? 6.755 32.406 -22.182 1.00 81.94 1021 THR A O 1
ATOM 8018 N N . GLY A 1 1022 ? 5.703 32.026 -24.128 1.00 77.75 1022 GLY A N 1
ATOM 8019 C CA . GLY A 1 1022 ? 6.868 31.449 -24.822 1.00 77.75 1022 GLY A CA 1
ATOM 8020 C C . GLY A 1 1022 ? 6.929 31.619 -26.352 1.00 77.75 1022 GLY A C 1
ATOM 8021 O O . GLY A 1 1022 ? 7.806 31.039 -26.991 1.00 77.75 1022 GLY A O 1
ATOM 8022 N N . GLY A 1 1023 ? 6.046 32.418 -26.958 1.00 82.56 1023 GLY A N 1
ATOM 8023 C CA . GLY A 1 1023 ? 6.063 32.747 -28.389 1.00 82.56 1023 GLY A CA 1
ATOM 8024 C C . GLY A 1 1023 ? 5.702 31.585 -29.323 1.00 82.56 1023 GLY A C 1
ATOM 8025 O O . GLY A 1 1023 ? 5.230 30.530 -28.898 1.00 82.56 1023 GLY A O 1
ATOM 8026 N N . MET A 1 1024 ? 5.953 31.763 -30.626 1.00 81.88 1024 MET A N 1
ATOM 8027 C CA . MET A 1 1024 ? 5.674 30.732 -31.642 1.00 81.88 1024 MET A CA 1
ATOM 8028 C C . MET A 1 1024 ? 6.452 29.428 -31.413 1.00 81.88 1024 MET A C 1
ATOM 8030 O O . MET A 1 1024 ? 5.987 28.367 -31.822 1.00 81.88 1024 MET A O 1
ATOM 8034 N N . GLU A 1 1025 ? 7.614 29.474 -30.754 1.00 79.19 1025 GLU A N 1
ATOM 8035 C CA . GLU A 1 1025 ? 8.361 28.262 -30.398 1.00 79.19 1025 GLU A CA 1
ATOM 8036 C C . GLU A 1 1025 ? 7.619 27.403 -29.367 1.00 79.19 1025 GLU A C 1
ATOM 8038 O O . GLU A 1 1025 ? 7.638 26.178 -29.479 1.00 79.19 1025 GLU A O 1
ATOM 8043 N N . ALA A 1 1026 ? 6.938 28.018 -28.393 1.00 81.62 1026 ALA A N 1
ATOM 8044 C CA . ALA A 1 1026 ? 6.106 27.288 -27.442 1.00 81.62 1026 ALA A CA 1
ATOM 8045 C C . ALA A 1 1026 ? 4.868 26.696 -28.130 1.00 81.62 1026 ALA A C 1
ATOM 8047 O O . ALA A 1 1026 ? 4.612 25.507 -27.981 1.00 81.62 1026 ALA A O 1
ATOM 8048 N N . VAL A 1 1027 ? 4.159 27.461 -28.969 1.00 83.62 1027 VAL A N 1
ATOM 8049 C CA . VAL A 1 1027 ? 2.997 26.938 -29.720 1.00 83.62 1027 VAL A CA 1
ATOM 8050 C C . VAL A 1 1027 ? 3.388 25.741 -30.604 1.00 83.62 1027 VAL A C 1
ATOM 8052 O O . VAL A 1 1027 ? 2.727 24.707 -30.568 1.00 83.62 1027 VAL A O 1
ATOM 8055 N N . LYS A 1 1028 ? 4.531 25.807 -31.301 1.00 81.19 1028 LYS A N 1
ATOM 8056 C CA . LYS A 1 1028 ? 5.044 24.692 -32.123 1.00 81.19 1028 LYS A CA 1
ATOM 8057 C C . LYS A 1 1028 ? 5.480 23.462 -31.312 1.00 81.19 1028 LYS A C 1
ATOM 8059 O O . LYS A 1 1028 ? 5.526 22.366 -31.868 1.00 81.19 1028 LYS A O 1
ATOM 8064 N N . LYS A 1 1029 ? 5.806 23.608 -30.021 1.00 78.94 1029 LYS A N 1
ATOM 8065 C CA . LYS A 1 1029 ? 5.998 22.472 -29.096 1.00 78.94 1029 LYS A CA 1
ATOM 8066 C C . LYS A 1 1029 ? 4.663 21.884 -28.641 1.00 78.94 1029 LYS A C 1
ATOM 8068 O O . LYS A 1 1029 ? 4.558 20.667 -28.519 1.00 78.94 1029 LYS A O 1
ATOM 8073 N N . ALA A 1 1030 ? 3.635 22.719 -28.469 1.00 78.94 1030 ALA A N 1
ATOM 8074 C CA . ALA A 1 1030 ? 2.273 22.288 -28.137 1.00 78.94 1030 ALA A CA 1
ATOM 8075 C C . ALA A 1 1030 ? 1.729 21.323 -29.191 1.00 78.94 1030 ALA A C 1
ATOM 8077 O O . ALA A 1 1030 ? 1.255 20.239 -28.871 1.00 78.94 1030 ALA A O 1
ATOM 8078 N N . GLU A 1 1031 ? 1.886 21.696 -30.460 1.00 76.88 1031 GLU A N 1
ATOM 8079 C CA . GLU A 1 1031 ? 1.408 20.931 -31.616 1.00 76.88 1031 GLU A CA 1
ATOM 8080 C C . GLU A 1 1031 ? 2.171 19.610 -31.822 1.00 76.88 1031 GLU A C 1
ATOM 8082 O O . GLU A 1 1031 ? 1.686 18.718 -32.514 1.00 76.88 1031 GLU A O 1
ATOM 8087 N N . LYS A 1 1032 ? 3.329 19.449 -31.167 1.00 78.56 1032 LYS A N 1
ATOM 8088 C CA . LYS A 1 1032 ? 4.096 18.194 -31.089 1.00 78.56 1032 LYS A CA 1
ATOM 8089 C C . LYS A 1 1032 ? 3.821 17.374 -29.823 1.00 78.56 1032 LYS A C 1
ATOM 8091 O O . LYS A 1 1032 ? 4.379 16.292 -29.680 1.00 78.56 1032 LYS A O 1
ATOM 8096 N N . GLY A 1 1033 ? 2.993 17.875 -28.903 1.00 71.69 1033 GLY A N 1
ATOM 8097 C CA . GLY A 1 1033 ? 2.723 17.243 -27.607 1.00 71.69 1033 GLY A CA 1
ATOM 8098 C C . GLY A 1 1033 ? 3.836 17.410 -26.561 1.00 71.69 1033 GLY A C 1
ATOM 8099 O O . GLY A 1 1033 ? 3.807 16.740 -25.534 1.00 71.69 1033 GLY A O 1
ATOM 8100 N N . GLU A 1 1034 ? 4.809 18.299 -26.785 1.00 72.00 1034 GLU A N 1
ATOM 8101 C CA . GLU A 1 1034 ? 6.015 18.472 -25.954 1.00 72.00 1034 GLU A CA 1
ATOM 8102 C C . GLU A 1 1034 ? 5.842 19.533 -24.839 1.00 72.00 1034 GLU A C 1
ATOM 8104 O O . GLU A 1 1034 ? 6.768 20.301 -24.568 1.00 72.00 1034 GLU A O 1
ATOM 8109 N N . ILE A 1 1035 ? 4.657 19.645 -24.219 1.00 73.62 1035 ILE A N 1
ATOM 8110 C CA . ILE A 1 1035 ? 4.369 20.704 -23.230 1.00 73.62 1035 ILE A CA 1
ATOM 8111 C C . ILE A 1 1035 ? 4.013 20.180 -21.847 1.00 73.62 1035 ILE A C 1
ATOM 8113 O O . ILE A 1 1035 ? 3.154 19.322 -21.663 1.00 73.62 1035 ILE A O 1
ATOM 8117 N N . GLU A 1 1036 ? 4.646 20.806 -20.859 1.00 74.19 1036 GLU A N 1
ATOM 8118 C CA . GLU A 1 1036 ? 4.412 20.585 -19.443 1.00 74.19 1036 GLU A CA 1
ATOM 8119 C C . GLU A 1 1036 ? 3.303 21.515 -18.916 1.00 74.19 1036 GLU A C 1
ATOM 8121 O O . GLU A 1 1036 ? 3.281 22.722 -19.183 1.00 74.19 1036 GLU A O 1
ATOM 8126 N N . LYS A 1 1037 ? 2.383 20.951 -18.126 1.00 81.94 1037 LYS A N 1
ATOM 8127 C CA . LYS A 1 1037 ? 1.361 21.705 -17.389 1.00 81.94 1037 LYS A CA 1
ATOM 8128 C C . LYS A 1 1037 ? 1.874 22.031 -15.981 1.00 81.94 1037 LYS A C 1
ATOM 8130 O O . LYS A 1 1037 ? 2.471 21.183 -15.322 1.00 81.94 1037 LYS A O 1
ATOM 8135 N N . GLY A 1 1038 ? 1.629 23.253 -15.520 1.00 82.12 1038 GLY A N 1
ATOM 8136 C CA . GLY A 1 1038 ? 1.908 23.706 -14.162 1.00 82.12 1038 GLY A CA 1
ATOM 8137 C C . GLY A 1 1038 ? 1.025 23.029 -13.110 1.00 82.12 1038 GLY A C 1
ATOM 8138 O O . GLY A 1 1038 ? -0.033 22.474 -13.410 1.00 82.12 1038 GLY A O 1
ATOM 8139 N N . GLU A 1 1039 ? 1.474 23.088 -11.859 1.00 84.06 1039 GLU A N 1
ATOM 8140 C CA . GLU A 1 1039 ? 0.821 22.429 -10.727 1.00 84.06 1039 GLU A CA 1
ATOM 8141 C C . GLU A 1 1039 ? -0.537 23.071 -10.379 1.00 84.06 1039 GLU A C 1
ATOM 8143 O O . GLU A 1 1039 ? -0.702 24.298 -10.417 1.00 84.06 1039 GLU A O 1
ATOM 8148 N N . ASP A 1 1040 ? -1.514 22.230 -10.023 1.00 90.06 1040 ASP A N 1
ATOM 8149 C CA . ASP A 1 1040 ? -2.812 22.663 -9.497 1.00 90.06 1040 ASP A CA 1
ATOM 8150 C C . ASP A 1 1040 ? -2.660 23.159 -8.043 1.00 90.06 1040 ASP A C 1
ATOM 8152 O O . ASP A 1 1040 ? -2.018 22.508 -7.214 1.00 90.06 1040 ASP A O 1
ATOM 8156 N N . ALA A 1 1041 ? -3.298 24.281 -7.705 1.00 86.69 1041 ALA A N 1
ATOM 8157 C CA . ALA A 1 1041 ? -3.272 24.874 -6.368 1.00 86.69 1041 ALA A CA 1
ATOM 8158 C C . ALA A 1 1041 ? -4.603 24.643 -5.641 1.00 86.69 1041 ALA A C 1
ATOM 8160 O O . ALA A 1 1041 ? -5.649 24.471 -6.266 1.00 86.69 1041 ALA A O 1
ATOM 8161 N N . ARG A 1 1042 ? -4.578 24.634 -4.304 1.00 89.62 1042 ARG A N 1
ATOM 8162 C CA . ARG A 1 1042 ? -5.761 24.389 -3.466 1.00 89.62 1042 ARG A CA 1
ATOM 8163 C C . ARG A 1 1042 ? -5.909 25.480 -2.415 1.00 89.62 1042 ARG A C 1
ATOM 8165 O O . ARG A 1 1042 ? -4.952 25.755 -1.696 1.00 89.62 1042 ARG A O 1
ATOM 8172 N N . ALA A 1 1043 ? -7.108 26.037 -2.276 1.00 88.19 1043 ALA A N 1
ATOM 8173 C CA . ALA A 1 1043 ? -7.461 26.927 -1.170 1.00 88.19 1043 ALA A CA 1
ATOM 8174 C C . ALA A 1 1043 ? -8.833 26.567 -0.593 1.00 88.19 1043 ALA A C 1
ATOM 8176 O O . ALA A 1 1043 ? -9.624 25.872 -1.229 1.00 88.19 1043 ALA A O 1
ATOM 8177 N N . ASN A 1 1044 ? -9.114 27.047 0.617 1.00 91.12 1044 ASN A N 1
ATOM 8178 C CA . ASN A 1 1044 ? -10.418 26.888 1.250 1.00 91.12 1044 ASN A CA 1
ATOM 8179 C C . ASN A 1 1044 ? -11.259 28.147 1.017 1.00 91.12 1044 ASN A C 1
ATOM 8181 O O . ASN A 1 1044 ? -10.815 29.242 1.358 1.00 91.12 1044 ASN A O 1
ATOM 8185 N N . LEU A 1 1045 ? -12.476 27.987 0.499 1.00 91.25 1045 LEU A N 1
ATOM 8186 C CA . LEU A 1 1045 ? -13.475 29.049 0.431 1.00 91.25 1045 LEU A CA 1
ATOM 8187 C C . LEU A 1 1045 ? -14.397 28.923 1.646 1.00 91.25 1045 LEU A C 1
ATOM 8189 O O . LEU A 1 1045 ? -15.135 27.945 1.771 1.00 91.25 1045 LEU A O 1
ATOM 8193 N N . ALA A 1 1046 ? -14.334 29.897 2.554 1.00 89.88 1046 ALA A N 1
ATOM 8194 C CA . ALA A 1 1046 ? -15.253 29.964 3.682 1.00 89.88 1046 ALA A CA 1
ATOM 8195 C C . ALA A 1 1046 ? -16.659 30.323 3.176 1.00 89.88 1046 ALA A C 1
ATOM 8197 O O . ALA A 1 1046 ? -16.842 31.361 2.542 1.00 89.88 1046 ALA A O 1
ATOM 8198 N N . VAL A 1 1047 ? -17.637 29.466 3.461 1.00 92.00 1047 VAL A N 1
ATOM 8199 C CA . VAL A 1 1047 ? -19.046 29.644 3.078 1.00 92.00 1047 VAL A CA 1
ATOM 8200 C C . VAL A 1 1047 ? -19.936 29.572 4.310 1.00 92.00 1047 VAL A C 1
ATOM 8202 O O . VAL A 1 1047 ? -19.629 28.844 5.257 1.00 92.00 1047 VAL A O 1
ATOM 8205 N N . SER A 1 1048 ? -21.030 30.330 4.325 1.00 91.88 1048 SER A N 1
ATOM 8206 C CA . SER A 1 1048 ? -22.012 30.230 5.406 1.00 91.88 1048 SER A CA 1
ATOM 8207 C C . SER A 1 1048 ? -22.945 29.026 5.186 1.00 91.88 1048 SER A C 1
ATOM 8209 O O . SER A 1 1048 ? -22.937 28.404 4.120 1.00 91.88 1048 SER A O 1
ATOM 8211 N N . LEU A 1 1049 ? -23.739 28.645 6.191 1.00 91.75 1049 LEU A N 1
ATOM 8212 C CA . LEU A 1 1049 ? -24.702 27.548 6.018 1.00 91.75 1049 LEU A CA 1
ATOM 8213 C C . LEU A 1 1049 ? -25.904 27.998 5.165 1.00 91.75 1049 LEU A C 1
ATOM 8215 O O . LEU A 1 1049 ? -26.434 27.226 4.370 1.00 91.75 1049 LEU A O 1
ATOM 8219 N N . GLU A 1 1050 ? -26.259 29.275 5.274 1.00 90.56 1050 GLU A N 1
ATOM 8220 C CA . GLU A 1 1050 ? -27.262 29.981 4.481 1.00 90.56 1050 GLU A CA 1
ATOM 8221 C C . GLU A 1 1050 ? -26.874 30.049 2.996 1.00 90.56 1050 GLU A C 1
ATOM 8223 O O . GLU A 1 1050 ? -27.751 29.918 2.144 1.00 90.56 1050 GLU A O 1
ATOM 8228 N N . ASP A 1 1051 ? -25.579 30.180 2.675 1.00 90.62 1051 ASP A N 1
ATOM 8229 C CA . ASP A 1 1051 ? -25.067 30.115 1.296 1.00 90.62 1051 ASP A CA 1
ATOM 8230 C C . ASP A 1 1051 ? -25.314 28.739 0.663 1.00 90.62 1051 ASP A C 1
ATOM 8232 O O . ASP A 1 1051 ? -25.695 28.647 -0.501 1.00 90.62 1051 ASP A O 1
ATOM 8236 N N . LEU A 1 1052 ? -25.145 27.662 1.438 1.00 91.50 1052 LEU A N 1
ATOM 8237 C CA . LEU A 1 1052 ? -25.414 26.291 0.987 1.00 91.50 1052 LEU A CA 1
ATOM 8238 C C . LEU A 1 1052 ? -26.912 25.957 0.930 1.00 91.50 1052 LEU A C 1
ATOM 8240 O O . LEU A 1 1052 ? -27.309 25.040 0.211 1.00 91.50 1052 LEU A O 1
ATOM 8244 N N . TYR A 1 1053 ? -27.738 26.664 1.702 1.00 91.44 1053 TYR A N 1
ATOM 8245 C CA . TYR A 1 1053 ? -29.190 26.486 1.721 1.00 91.44 1053 TYR A CA 1
ATOM 8246 C C . TYR A 1 1053 ? -29.862 27.229 0.557 1.00 91.44 1053 TYR A C 1
ATOM 8248 O O . TYR A 1 1053 ? -30.625 26.650 -0.215 1.00 91.44 1053 TYR A O 1
ATOM 8256 N N . ASN A 1 1054 ? -29.543 28.515 0.397 1.00 89.50 1054 ASN A N 1
ATOM 8257 C CA . ASN A 1 1054 ? -30.153 29.383 -0.607 1.00 89.50 1054 ASN A CA 1
ATOM 8258 C C . ASN A 1 1054 ? -29.466 29.296 -1.981 1.00 89.50 1054 ASN A C 1
ATOM 8260 O O . ASN A 1 1054 ? -30.102 29.591 -2.995 1.00 89.50 1054 ASN A O 1
ATOM 8264 N N . GLY A 1 1055 ? -28.200 28.867 -2.027 1.00 87.44 1055 GLY A N 1
ATOM 8265 C CA . GLY A 1 1055 ? -27.334 29.007 -3.197 1.00 87.44 1055 GLY A CA 1
ATOM 8266 C C . GLY A 1 1055 ? -26.911 30.464 -3.421 1.00 87.44 1055 GLY A C 1
ATOM 8267 O O . GLY A 1 1055 ? -27.514 31.402 -2.893 1.00 87.44 1055 GLY A O 1
ATOM 8268 N N . GLY A 1 1056 ? -25.869 30.685 -4.220 1.00 86.38 1056 GLY A N 1
ATOM 8269 C CA . GLY A 1 1056 ? -25.414 32.042 -4.530 1.00 86.38 1056 GLY A CA 1
ATOM 8270 C C . GLY A 1 1056 ? -24.041 32.109 -5.185 1.00 86.38 1056 GLY A C 1
ATOM 8271 O O . GLY A 1 1056 ? -23.431 31.091 -5.490 1.00 86.38 1056 GLY A O 1
ATOM 8272 N N . ASN A 1 1057 ? -23.538 33.328 -5.382 1.00 87.75 1057 ASN A N 1
ATOM 8273 C CA . ASN A 1 1057 ? -22.181 33.562 -5.874 1.00 87.75 1057 ASN A CA 1
ATOM 8274 C C . ASN A 1 1057 ? -21.302 34.109 -4.743 1.00 87.75 1057 ASN A C 1
ATOM 8276 O O . ASN A 1 1057 ? -21.694 35.032 -4.020 1.00 87.75 1057 ASN A O 1
ATOM 8280 N N . ARG A 1 1058 ? -20.090 33.568 -4.614 1.00 87.81 1058 ARG A N 1
ATOM 8281 C CA . ARG A 1 1058 ? -19.047 34.074 -3.718 1.00 87.81 1058 ARG A CA 1
ATOM 8282 C C . ARG A 1 1058 ? -17.823 34.463 -4.531 1.00 87.81 1058 ARG A C 1
ATOM 8284 O O . ARG A 1 1058 ? -17.274 33.643 -5.257 1.00 87.81 1058 ARG A O 1
ATOM 8291 N N . LYS A 1 1059 ? -17.391 35.715 -4.385 1.00 88.12 1059 LYS A N 1
ATOM 8292 C CA . LYS A 1 1059 ? -16.128 36.187 -4.949 1.00 88.12 1059 LYS A CA 1
ATOM 8293 C C . LYS A 1 1059 ? -14.965 35.714 -4.088 1.00 88.12 1059 LYS A C 1
ATOM 8295 O O . LYS A 1 1059 ? -14.998 35.881 -2.870 1.00 88.12 1059 LYS A O 1
ATOM 8300 N N . ALA A 1 1060 ? -13.954 35.143 -4.727 1.00 85.50 1060 ALA A N 1
ATOM 8301 C CA . ALA A 1 1060 ? -12.676 34.804 -4.121 1.00 85.50 1060 ALA A CA 1
ATOM 8302 C C . ALA A 1 1060 ? -11.566 35.587 -4.830 1.00 85.50 1060 ALA A C 1
ATOM 8304 O O . ALA A 1 1060 ? -11.395 35.459 -6.041 1.00 85.50 1060 ALA A O 1
ATOM 8305 N N . GLU A 1 1061 ? -10.814 36.390 -4.083 1.00 87.06 1061 GLU A N 1
ATOM 8306 C CA . GLU A 1 1061 ? -9.629 37.087 -4.586 1.00 87.06 1061 GLU A CA 1
ATOM 8307 C C . GLU A 1 1061 ? -8.400 36.189 -4.420 1.00 87.06 1061 GLU A C 1
ATOM 8309 O O . GLU A 1 1061 ? -8.150 35.655 -3.336 1.00 87.06 1061 GLU A O 1
ATOM 8314 N N . ILE A 1 1062 ? -7.637 36.000 -5.498 1.00 88.62 1062 ILE A N 1
ATOM 8315 C CA . ILE A 1 1062 ? -6.434 35.166 -5.519 1.00 88.62 1062 ILE A CA 1
ATOM 8316 C C . ILE A 1 1062 ? -5.280 35.961 -6.112 1.00 88.62 1062 ILE A C 1
ATOM 8318 O O . ILE A 1 1062 ? -5.348 36.449 -7.239 1.00 88.62 1062 ILE A O 1
ATOM 8322 N N . GLU A 1 1063 ? -4.189 36.044 -5.363 1.00 87.31 1063 GLU A N 1
ATOM 8323 C CA . GLU A 1 1063 ? -2.922 36.559 -5.863 1.00 87.31 1063 GLU A CA 1
ATOM 8324 C C . GLU A 1 1063 ? -2.206 35.471 -6.675 1.00 87.31 1063 GLU A C 1
ATOM 8326 O O . GLU A 1 1063 ? -1.938 34.380 -6.168 1.00 87.31 1063 GLU A O 1
ATOM 8331 N N . ARG A 1 1064 ? -1.892 35.766 -7.940 1.00 88.56 1064 ARG A N 1
ATOM 8332 C CA . ARG A 1 1064 ? -1.154 34.873 -8.843 1.00 88.56 1064 ARG A CA 1
ATOM 8333 C C . ARG A 1 1064 ? -0.023 35.603 -9.557 1.00 88.56 1064 ARG A C 1
ATOM 8335 O O . ARG A 1 1064 ? -0.070 36.813 -9.779 1.00 88.56 1064 ARG A O 1
ATOM 8342 N N . ARG A 1 1065 ? 0.992 34.861 -9.983 1.00 89.75 1065 ARG A N 1
ATOM 8343 C CA . ARG A 1 1065 ? 2.082 35.351 -10.832 1.00 89.75 1065 ARG A CA 1
ATOM 8344 C C . ARG A 1 1065 ? 1.740 35.159 -12.305 1.00 89.75 1065 ARG A C 1
ATOM 8346 O O . ARG A 1 1065 ? 1.393 34.052 -12.710 1.00 89.75 1065 ARG A O 1
ATOM 8353 N N . ILE A 1 1066 ? 1.915 36.197 -13.121 1.00 88.38 1066 ILE A N 1
ATOM 8354 C CA . ILE A 1 1066 ? 1.781 36.099 -14.582 1.00 88.38 1066 ILE A CA 1
ATOM 8355 C C . ILE A 1 1066 ? 3.047 36.574 -15.307 1.00 88.38 1066 ILE A C 1
ATOM 8357 O O . ILE A 1 1066 ? 3.741 37.486 -14.841 1.00 88.38 1066 ILE A O 1
ATOM 8361 N N . VAL A 1 1067 ? 3.381 35.930 -16.430 1.00 87.44 1067 VAL A N 1
ATOM 8362 C CA . VAL A 1 1067 ? 4.579 36.253 -17.225 1.00 87.44 1067 VAL A CA 1
ATOM 8363 C C . VAL A 1 1067 ? 4.307 37.525 -18.028 1.00 87.44 1067 VAL A C 1
ATOM 8365 O O . VAL A 1 1067 ? 3.280 37.659 -18.689 1.00 87.44 1067 VAL A O 1
ATOM 8368 N N . CYS A 1 1068 ? 5.213 38.497 -17.966 1.00 84.00 1068 CYS A N 1
ATOM 8369 C CA . CYS A 1 1068 ? 5.009 39.801 -18.580 1.00 84.00 1068 CYS A CA 1
ATOM 8370 C C . CYS A 1 1068 ? 5.496 39.812 -20.036 1.00 84.00 1068 CYS A C 1
ATOM 8372 O O . CYS A 1 1068 ? 6.662 40.106 -20.304 1.00 84.00 1068 CYS A O 1
ATOM 8374 N N . ARG A 1 1069 ? 4.581 39.565 -20.984 1.00 78.69 1069 ARG A N 1
ATOM 8375 C CA . ARG A 1 1069 ? 4.825 39.658 -22.439 1.00 78.69 1069 ARG A CA 1
ATOM 8376 C C . ARG A 1 1069 ? 5.526 40.963 -22.844 1.00 78.69 1069 ARG A C 1
ATOM 8378 O O . ARG A 1 1069 ? 6.525 40.937 -23.562 1.00 78.69 1069 ARG A O 1
ATOM 8385 N N . GLY A 1 1070 ? 5.085 42.092 -22.284 1.00 77.56 1070 GLY A N 1
ATOM 8386 C CA . GLY A 1 1070 ? 5.692 43.405 -22.518 1.00 77.56 1070 GLY A CA 1
ATOM 8387 C C . GLY A 1 1070 ? 7.182 43.481 -22.157 1.00 77.56 1070 GLY A C 1
ATOM 8388 O O . GLY A 1 1070 ? 7.925 44.196 -22.822 1.00 77.56 1070 GLY A O 1
ATOM 8389 N N . CYS A 1 1071 ? 7.661 42.700 -21.178 1.00 78.06 1071 CYS A N 1
ATOM 8390 C CA . CYS A 1 1071 ? 9.088 42.638 -20.842 1.00 78.06 1071 CYS A CA 1
ATOM 8391 C C . CYS A 1 1071 ? 9.929 41.922 -21.907 1.00 78.06 1071 CYS A C 1
ATOM 8393 O O . CYS A 1 1071 ? 11.112 42.231 -22.029 1.00 78.06 1071 CYS A O 1
ATOM 8395 N N . ARG A 1 1072 ? 9.336 40.985 -22.660 1.00 74.94 1072 ARG A N 1
ATOM 8396 C CA . ARG A 1 1072 ? 9.991 40.268 -23.763 1.00 74.94 1072 ARG A CA 1
ATOM 8397 C C . ARG A 1 1072 ? 10.077 41.131 -25.019 1.00 74.94 1072 ARG A C 1
ATOM 8399 O O . ARG A 1 1072 ? 11.112 41.148 -25.674 1.00 74.94 1072 ARG A O 1
ATOM 8406 N N . VAL A 1 1073 ? 9.002 41.857 -25.337 1.00 72.44 1073 VAL A N 1
ATOM 8407 C CA . VAL A 1 1073 ? 8.907 42.665 -26.567 1.00 72.44 1073 VAL A CA 1
ATOM 8408 C C . VAL A 1 1073 ? 9.530 44.059 -26.389 1.00 72.44 1073 VAL A C 1
ATOM 8410 O O . VAL A 1 1073 ? 10.241 44.535 -27.271 1.00 72.44 1073 VAL A O 1
ATOM 8413 N N . LYS A 1 1074 ? 9.269 44.739 -25.260 1.00 78.44 1074 LYS A N 1
ATOM 8414 C CA . LYS A 1 1074 ? 9.683 46.132 -24.970 1.00 78.44 1074 LYS A CA 1
ATOM 8415 C C . LYS A 1 1074 ? 10.124 46.280 -23.495 1.00 78.44 1074 LYS A C 1
ATOM 8417 O O . LYS A 1 1074 ? 9.403 46.900 -22.700 1.00 78.44 1074 LYS A O 1
ATOM 8422 N N . PRO A 1 1075 ? 11.307 45.744 -23.116 1.00 71.50 1075 PRO A N 1
ATOM 8423 C CA . PRO A 1 1075 ? 11.775 45.660 -21.724 1.00 71.50 1075 PRO A CA 1
ATOM 8424 C C . PRO A 1 1075 ? 11.876 47.001 -20.985 1.00 71.50 1075 PRO A C 1
ATOM 8426 O O . PRO A 1 1075 ? 11.721 47.019 -19.763 1.00 71.50 1075 PRO A O 1
ATOM 8429 N N . ASP A 1 1076 ? 12.095 48.100 -21.712 1.00 77.00 1076 ASP A N 1
ATOM 8430 C CA . ASP A 1 1076 ? 12.266 49.456 -21.166 1.00 77.00 1076 ASP A CA 1
ATOM 8431 C C . ASP A 1 1076 ? 10.947 50.246 -21.040 1.00 77.00 1076 ASP A C 1
ATOM 8433 O O . ASP A 1 1076 ? 10.944 51.431 -20.702 1.00 77.00 1076 ASP A O 1
ATOM 8437 N N . SER A 1 1077 ? 9.800 49.622 -21.331 1.00 77.75 1077 SER A N 1
ATOM 8438 C CA . SER A 1 1077 ? 8.501 50.302 -21.257 1.00 77.75 1077 SER A CA 1
ATOM 8439 C C . SER A 1 1077 ? 8.093 50.634 -19.806 1.00 77.75 1077 SER A C 1
ATOM 8441 O O . SER A 1 1077 ? 8.347 49.838 -18.898 1.00 77.75 1077 SER A O 1
ATOM 8443 N N . PRO A 1 1078 ? 7.386 51.758 -19.547 1.00 76.88 1078 PRO A N 1
ATOM 8444 C CA . PRO A 1 1078 ? 6.972 52.138 -18.189 1.00 76.88 1078 PRO A CA 1
ATOM 8445 C C . PRO A 1 1078 ? 6.135 51.066 -17.472 1.00 76.88 1078 PRO A C 1
ATOM 8447 O O . PRO A 1 1078 ? 6.301 50.855 -16.273 1.00 76.88 1078 PRO A O 1
ATOM 8450 N N . LYS A 1 1079 ? 5.303 50.320 -18.222 1.00 72.25 1079 LYS A N 1
ATOM 8451 C CA . LYS A 1 1079 ? 4.513 49.179 -17.717 1.00 72.25 1079 LYS A CA 1
ATOM 8452 C C . LYS A 1 1079 ? 5.384 48.055 -17.111 1.00 72.25 1079 LYS A C 1
ATOM 8454 O O . LYS A 1 1079 ? 4.876 47.256 -16.332 1.00 72.25 1079 LYS A O 1
ATOM 8459 N N . CYS A 1 1080 ? 6.676 47.987 -17.445 1.00 78.88 1080 CYS A N 1
ATOM 8460 C CA . CYS A 1 1080 ? 7.589 46.913 -17.041 1.00 78.88 1080 CYS A CA 1
ATOM 8461 C C . CYS A 1 1080 ? 8.480 47.246 -15.829 1.00 78.88 1080 CYS A C 1
ATOM 8463 O O . CYS A 1 1080 ? 9.204 46.368 -15.357 1.00 78.88 1080 CYS A O 1
ATOM 8465 N N . GLN A 1 1081 ? 8.428 48.473 -15.292 1.00 78.19 1081 GLN A N 1
ATOM 8466 C CA . GLN A 1 1081 ? 9.302 48.904 -14.186 1.00 78.19 1081 GLN A CA 1
ATOM 8467 C C . GLN A 1 1081 ? 9.068 48.128 -12.876 1.00 78.19 1081 GLN A C 1
ATOM 8469 O O . GLN A 1 1081 ? 10.015 47.893 -12.132 1.00 78.19 1081 GLN A O 1
ATOM 8474 N N . GLY A 1 1082 ? 7.832 47.683 -12.620 1.00 77.00 1082 GLY A N 1
ATOM 8475 C CA . GLY A 1 1082 ? 7.469 46.857 -11.459 1.00 77.00 1082 GLY A CA 1
ATOM 8476 C C . GLY A 1 1082 ? 7.578 45.339 -11.671 1.00 77.00 1082 GLY A C 1
ATOM 8477 O O . GLY A 1 1082 ? 7.121 44.582 -10.823 1.00 77.00 1082 GLY A O 1
ATOM 8478 N N . CYS A 1 1083 ? 8.118 44.867 -12.802 1.00 84.31 1083 CYS A N 1
ATOM 8479 C CA . CYS A 1 1083 ? 8.219 43.432 -13.092 1.00 84.31 1083 CYS A CA 1
ATOM 8480 C C . CYS A 1 1083 ? 9.551 42.849 -12.591 1.00 84.31 1083 CYS A C 1
ATOM 8482 O O . CYS A 1 1083 ? 10.631 43.322 -12.955 1.00 84.31 1083 CYS A O 1
ATOM 8484 N N . HIS A 1 1084 ? 9.483 41.773 -11.808 1.00 84.12 1084 HIS A N 1
ATOM 8485 C CA . HIS A 1 1084 ? 10.651 41.060 -11.276 1.00 84.12 1084 HIS A CA 1
ATOM 8486 C C . HIS A 1 1084 ? 11.040 39.882 -12.181 1.00 84.12 1084 HIS A C 1
ATOM 8488 O O . HIS A 1 1084 ? 10.291 39.520 -13.081 1.00 84.12 1084 HIS A O 1
ATOM 8494 N N . ARG A 1 1085 ? 12.213 39.263 -11.991 1.00 84.38 1085 ARG A N 1
ATOM 8495 C CA . ARG A 1 1085 ? 12.564 38.047 -12.754 1.00 84.38 1085 ARG A CA 1
ATOM 8496 C C . ARG A 1 1085 ? 11.647 36.883 -12.369 1.00 84.38 1085 ARG A C 1
ATOM 8498 O O . ARG A 1 1085 ? 11.281 36.746 -11.201 1.00 84.38 1085 ARG A O 1
ATOM 8505 N N . CYS A 1 1086 ? 11.287 36.050 -13.341 1.00 83.31 1086 CYS A N 1
ATOM 8506 C CA . CYS A 1 1086 ? 10.603 34.791 -13.059 1.00 83.31 1086 CYS A CA 1
ATOM 8507 C C . CYS A 1 1086 ? 11.546 33.807 -12.320 1.00 83.31 1086 CYS A C 1
ATOM 8509 O O . CYS A 1 1086 ? 12.769 33.985 -12.370 1.00 83.31 1086 CYS A O 1
ATOM 8511 N N . PRO A 1 1087 ? 11.011 32.788 -11.614 1.00 80.88 1087 PRO A N 1
ATOM 8512 C CA . PRO A 1 1087 ? 11.822 31.745 -10.975 1.00 80.88 1087 PRO A CA 1
ATOM 8513 C C . PRO A 1 1087 ? 12.746 31.016 -11.964 1.00 80.88 1087 PRO A C 1
ATOM 8515 O O . PRO A 1 1087 ? 12.505 31.037 -13.170 1.00 80.88 1087 PRO A O 1
ATOM 8518 N N . ASN A 1 1088 ? 13.790 30.353 -11.457 1.00 80.50 1088 ASN A N 1
ATOM 8519 C CA . ASN A 1 1088 ? 14.694 29.553 -12.289 1.00 80.50 1088 ASN A CA 1
ATOM 8520 C C . ASN A 1 1088 ? 13.937 28.428 -13.018 1.00 80.50 1088 ASN A C 1
ATOM 8522 O O . ASN A 1 1088 ? 13.037 27.800 -12.461 1.00 80.50 1088 ASN A O 1
ATOM 8526 N N . GLU A 1 1089 ? 14.352 28.145 -14.248 1.00 67.88 1089 GLU A N 1
ATOM 8527 C CA . GLU A 1 1089 ? 13.870 27.025 -15.052 1.00 67.88 1089 GLU A CA 1
ATOM 8528 C C . GLU A 1 1089 ? 14.872 25.871 -14.969 1.00 67.88 1089 GLU A C 1
ATOM 8530 O O . GLU A 1 1089 ? 16.066 26.055 -15.214 1.00 67.88 1089 GLU A O 1
ATOM 8535 N N . VAL A 1 1090 ? 14.402 24.659 -14.679 1.00 70.94 1090 VAL A N 1
ATOM 8536 C CA . VAL A 1 1090 ? 15.253 23.465 -14.747 1.00 70.94 1090 VAL A CA 1
ATOM 8537 C C . VAL A 1 1090 ? 15.430 23.088 -16.216 1.00 70.94 1090 VAL A C 1
ATOM 8539 O O . VAL A 1 1090 ? 14.463 22.736 -16.886 1.00 70.94 1090 VAL A O 1
ATOM 8542 N N . ARG A 1 1091 ? 16.659 23.155 -16.738 1.00 68.69 1091 ARG A N 1
ATOM 8543 C CA . ARG A 1 1091 ? 16.964 22.766 -18.125 1.00 68.69 1091 ARG A CA 1
ATOM 8544 C C . ARG A 1 1091 ? 18.023 21.665 -18.162 1.00 68.69 1091 ARG A C 1
ATOM 8546 O O . ARG A 1 1091 ? 18.949 21.642 -17.356 1.00 68.69 1091 ARG A O 1
ATOM 8553 N N . LEU A 1 1092 ? 17.901 20.758 -19.133 1.00 68.38 1092 LEU A N 1
ATOM 8554 C CA . LEU A 1 1092 ? 18.911 19.736 -19.420 1.00 68.38 1092 LEU A CA 1
ATOM 8555 C C . LEU A 1 1092 ? 20.086 20.368 -20.178 1.00 68.38 1092 LEU A C 1
ATOM 8557 O O . LEU A 1 1092 ? 20.005 20.629 -21.379 1.00 68.38 1092 LEU A O 1
ATOM 8561 N N . VAL A 1 1093 ? 21.191 20.615 -19.477 1.00 75.31 1093 VAL A N 1
ATOM 8562 C CA . VAL A 1 1093 ? 22.404 21.212 -20.042 1.00 75.31 1093 VAL A CA 1
ATOM 8563 C C . VAL A 1 1093 ? 23.421 20.114 -20.363 1.00 75.31 1093 VAL A C 1
ATOM 8565 O O . VAL A 1 1093 ? 23.821 19.329 -19.505 1.00 75.31 1093 VAL A O 1
ATOM 8568 N N . ASN A 1 1094 ? 23.875 20.071 -21.620 1.00 75.75 1094 ASN A N 1
ATOM 8569 C CA . ASN A 1 1094 ? 24.960 19.193 -22.071 1.00 75.75 1094 ASN A CA 1
ATOM 8570 C C . ASN A 1 1094 ? 26.314 19.713 -21.559 1.00 75.75 1094 ASN A C 1
ATOM 8572 O O . ASN A 1 1094 ? 27.009 20.453 -22.262 1.00 75.75 1094 ASN A O 1
ATOM 8576 N N . ARG A 1 1095 ? 26.718 19.324 -20.347 1.00 75.38 1095 ARG A N 1
ATOM 8577 C CA . ARG A 1 1095 ? 27.996 19.739 -19.761 1.00 75.38 1095 ARG A CA 1
ATOM 8578 C C . ARG A 1 1095 ? 29.118 18.815 -20.225 1.00 75.38 1095 ARG A C 1
ATOM 8580 O O . ARG A 1 1095 ? 29.045 17.595 -20.085 1.00 75.38 1095 ARG A O 1
ATOM 8587 N N . GLN A 1 1096 ? 30.176 19.388 -20.795 1.00 68.94 1096 GLN A N 1
ATOM 8588 C CA . GLN A 1 1096 ? 31.327 18.608 -21.239 1.00 68.94 1096 GLN A CA 1
ATOM 8589 C C . GLN A 1 1096 ? 32.197 18.215 -20.032 1.00 68.94 1096 GLN A C 1
ATOM 8591 O O . GLN A 1 1096 ? 33.017 19.001 -19.566 1.00 68.94 1096 GLN A O 1
ATOM 8596 N N . VAL A 1 1097 ? 32.016 16.990 -19.536 1.00 80.00 1097 VAL A N 1
ATOM 8597 C CA . VAL A 1 1097 ? 32.774 16.417 -18.405 1.00 80.00 1097 VAL A CA 1
ATOM 8598 C C . VAL A 1 1097 ? 34.139 15.849 -18.814 1.00 80.00 1097 VAL A C 1
ATOM 8600 O O . VAL A 1 1097 ? 34.982 15.591 -17.960 1.00 80.00 1097 VAL A O 1
ATOM 8603 N N . GLY A 1 1098 ? 34.401 15.696 -20.116 1.00 75.69 1098 GLY A N 1
ATOM 8604 C CA . GLY A 1 1098 ? 35.719 15.328 -20.635 1.00 75.69 1098 GLY A CA 1
ATOM 8605 C C . GLY A 1 1098 ? 35.854 15.548 -22.146 1.00 75.69 1098 GLY A C 1
ATOM 8606 O O . GLY A 1 1098 ? 34.871 15.866 -22.820 1.00 75.69 1098 GLY A O 1
ATOM 8607 N N . PRO A 1 1099 ? 37.054 15.399 -22.736 1.00 58.94 1099 PRO A N 1
ATOM 8608 C CA . PRO A 1 1099 ? 37.245 15.494 -24.184 1.00 58.94 1099 PRO A CA 1
ATOM 8609 C C . PRO A 1 1099 ? 36.342 14.499 -24.937 1.00 58.94 1099 PRO A C 1
ATOM 8611 O O . PRO A 1 1099 ? 36.539 13.293 -24.853 1.00 58.94 1099 PRO A O 1
ATOM 8614 N N . GLY A 1 1100 ? 35.329 15.004 -25.649 1.00 68.44 1100 GLY A N 1
ATOM 8615 C CA . GLY A 1 1100 ? 34.345 14.178 -26.365 1.00 68.44 1100 GLY A CA 1
ATOM 8616 C C . GLY A 1 1100 ? 33.219 13.573 -25.511 1.00 68.44 1100 GLY A C 1
ATOM 8617 O O . GLY A 1 1100 ? 32.322 12.961 -26.082 1.00 68.44 1100 GLY A O 1
ATOM 8618 N N . MET A 1 1101 ? 33.215 13.768 -24.188 1.00 56.22 1101 MET A N 1
ATOM 8619 C CA . MET A 1 1101 ? 32.168 13.271 -23.285 1.00 56.22 1101 MET A CA 1
ATOM 8620 C C . MET A 1 1101 ? 31.275 14.420 -22.810 1.00 56.22 1101 MET A C 1
ATOM 8622 O O . MET A 1 1101 ? 31.717 15.292 -22.058 1.00 56.22 1101 MET A O 1
ATOM 8626 N N . PHE A 1 1102 ? 30.013 14.398 -23.238 1.00 73.75 1102 PHE A N 1
ATOM 8627 C CA . PHE A 1 1102 ? 28.959 15.294 -22.765 1.00 73.75 1102 PHE A CA 1
ATOM 8628 C C . PHE A 1 1102 ? 28.043 14.520 -21.819 1.00 73.75 1102 PHE A C 1
ATOM 8630 O O . PHE A 1 1102 ? 27.611 13.419 -22.150 1.00 73.75 1102 PHE A O 1
ATOM 8637 N N . MET A 1 1103 ? 27.754 15.097 -20.658 1.00 75.69 1103 MET A N 1
ATOM 8638 C CA . MET A 1 1103 ? 26.780 14.587 -19.701 1.00 75.69 1103 MET A CA 1
ATOM 8639 C C . MET A 1 1103 ? 25.584 15.535 -19.704 1.00 75.69 1103 MET A C 1
ATOM 8641 O O . MET A 1 1103 ? 25.761 16.744 -19.550 1.00 75.69 1103 MET A O 1
ATOM 8645 N N . GLN A 1 1104 ? 24.379 15.000 -19.893 1.00 75.88 1104 GLN A N 1
ATOM 8646 C CA . GLN A 1 1104 ? 23.156 15.758 -19.652 1.00 75.88 1104 GLN A CA 1
ATOM 8647 C C . GLN A 1 1104 ? 22.963 15.877 -18.145 1.00 75.88 1104 GLN A C 1
ATOM 8649 O O . GLN A 1 1104 ? 22.803 14.875 -17.453 1.00 75.88 1104 GLN A O 1
ATOM 8654 N N . GLN A 1 1105 ? 23.016 17.105 -17.642 1.00 74.94 1105 GLN A N 1
ATOM 8655 C CA . GLN A 1 1105 ? 22.758 17.423 -16.246 1.00 74.94 1105 GLN A CA 1
ATOM 8656 C C . GLN A 1 1105 ? 21.577 18.390 -16.185 1.00 74.94 1105 GLN A C 1
ATOM 8658 O O . GLN A 1 1105 ? 21.526 19.353 -16.949 1.00 74.94 1105 GLN A O 1
ATOM 8663 N N . GLN A 1 1106 ? 20.624 18.136 -15.289 1.00 73.94 1106 GLN A N 1
ATOM 8664 C CA . GLN A 1 1106 ? 19.610 19.129 -14.943 1.00 73.94 1106 GLN A CA 1
ATOM 8665 C C . GLN A 1 1106 ? 20.291 20.248 -14.146 1.00 73.94 1106 GLN A C 1
ATOM 8667 O O . GLN A 1 1106 ? 20.899 19.992 -13.107 1.00 73.94 1106 GLN A O 1
ATOM 8672 N N . GLU A 1 1107 ? 20.231 21.473 -14.661 1.00 79.00 1107 GLU A N 1
ATOM 8673 C CA . GLU A 1 1107 ? 20.792 22.674 -14.038 1.00 79.00 1107 GLU A CA 1
ATOM 8674 C C . GLU A 1 1107 ? 19.677 23.728 -13.956 1.00 79.00 1107 GLU A C 1
ATOM 8676 O O . GLU A 1 1107 ? 18.905 23.903 -14.904 1.00 79.00 1107 GLU A O 1
ATOM 8681 N N . GLU A 1 1108 ? 19.556 24.405 -12.812 1.00 75.06 1108 GLU A N 1
ATOM 8682 C CA . GLU A 1 1108 ? 18.652 25.547 -12.662 1.00 75.06 1108 GLU A CA 1
ATOM 8683 C C . GLU A 1 1108 ? 19.222 26.744 -13.426 1.00 75.06 1108 GLU A C 1
ATOM 8685 O O . GLU A 1 1108 ? 20.164 27.408 -12.988 1.00 75.06 1108 GLU A O 1
ATOM 8690 N N . VAL A 1 1109 ? 18.647 27.023 -14.590 1.00 77.31 1109 VAL A N 1
ATOM 8691 C CA . VAL A 1 1109 ? 19.002 28.172 -15.416 1.00 77.31 1109 VAL A CA 1
ATOM 8692 C C . VAL A 1 1109 ? 18.119 29.346 -15.004 1.00 77.31 1109 VAL A C 1
ATOM 8694 O O . VAL A 1 1109 ? 16.899 29.217 -14.914 1.00 77.31 1109 VAL A O 1
ATOM 8697 N N . GLN A 1 1110 ? 18.717 30.516 -14.768 1.00 76.06 1110 GLN A N 1
ATOM 8698 C CA . GLN A 1 1110 ? 17.939 31.734 -14.524 1.00 76.06 1110 GLN A CA 1
ATOM 8699 C C . GLN A 1 1110 ? 17.015 32.000 -15.716 1.00 76.06 1110 GLN A C 1
ATOM 8701 O O . GLN A 1 1110 ? 17.493 32.094 -16.851 1.00 76.06 1110 GLN A O 1
ATOM 8706 N N . SER A 1 1111 ? 15.712 32.141 -15.459 1.00 78.00 1111 SER A N 1
ATOM 8707 C CA . SER A 1 1111 ? 14.764 32.479 -16.518 1.00 78.00 1111 SER A CA 1
ATOM 8708 C C . SER A 1 1111 ? 15.122 33.833 -17.134 1.00 78.00 1111 SER A C 1
ATOM 8710 O O . SER A 1 1111 ? 15.527 34.775 -16.443 1.00 78.00 1111 SER A O 1
ATOM 8712 N N . GLN A 1 1112 ? 14.989 33.917 -18.456 1.00 77.81 1112 GLN A N 1
ATOM 8713 C CA . GLN A 1 1112 ? 15.197 35.154 -19.213 1.00 77.81 1112 GLN A CA 1
ATOM 8714 C C . GLN A 1 1112 ? 13.976 36.085 -19.124 1.00 77.81 1112 GLN A C 1
ATOM 8716 O O . GLN A 1 1112 ? 14.067 37.266 -19.452 1.00 77.81 1112 GLN A O 1
ATOM 8721 N N . GLU A 1 1113 ? 12.852 35.562 -18.632 1.00 81.94 1113 GLU A N 1
ATOM 8722 C CA . GLU A 1 1113 ? 11.568 36.242 -18.560 1.00 81.94 1113 GLU A CA 1
ATOM 8723 C C . GLU A 1 1113 ? 11.372 37.015 -17.249 1.00 81.94 1113 GLU A C 1
ATOM 8725 O O . GLU A 1 1113 ? 11.962 36.721 -16.199 1.00 81.94 1113 GLU A O 1
ATOM 8730 N N . LYS A 1 1114 ? 10.486 38.013 -17.300 1.00 86.25 1114 LYS A N 1
ATOM 8731 C CA . LYS A 1 1114 ? 10.033 38.763 -16.125 1.00 86.25 1114 LYS A CA 1
ATOM 8732 C C . LYS A 1 1114 ? 8.559 38.485 -15.841 1.00 86.25 1114 LYS A C 1
ATOM 8734 O O . LYS A 1 1114 ? 7.755 38.312 -16.750 1.00 86.25 1114 LYS A O 1
ATOM 8739 N N . CYS A 1 1115 ? 8.215 38.484 -14.564 1.00 87.75 1115 CYS A N 1
ATOM 8740 C CA . CYS A 1 1115 ? 6.915 38.153 -14.011 1.00 87.75 1115 CYS A CA 1
ATOM 8741 C C . CYS A 1 1115 ? 6.373 39.342 -13.194 1.00 87.75 1115 CYS A C 1
ATOM 8743 O O . CYS A 1 1115 ? 7.142 40.071 -12.560 1.00 87.75 1115 CYS A O 1
ATOM 8745 N N . LYS A 1 1116 ? 5.047 39.508 -13.168 1.00 88.50 1116 LYS A N 1
ATOM 8746 C CA . LYS A 1 1116 ? 4.328 40.425 -12.264 1.00 88.50 1116 LYS A CA 1
ATOM 8747 C C . LYS A 1 1116 ? 3.335 39.639 -11.403 1.00 88.50 1116 LYS A C 1
ATOM 8749 O O . LYS A 1 1116 ? 2.888 38.570 -11.818 1.00 88.50 1116 LYS A O 1
ATOM 8754 N N . GLN A 1 1117 ? 2.994 40.158 -10.228 1.00 87.12 1117 GLN A N 1
ATOM 8755 C CA . GLN A 1 1117 ? 1.862 39.653 -9.446 1.00 87.12 1117 GLN A CA 1
ATOM 8756 C C . GLN A 1 1117 ? 0.572 40.347 -9.900 1.00 87.12 1117 GLN A C 1
ATOM 8758 O O . GLN A 1 1117 ? 0.587 41.511 -10.304 1.00 87.12 1117 GLN A O 1
ATOM 8763 N N . GLU A 1 1118 ? -0.524 39.603 -9.886 1.00 86.38 1118 GLU A N 1
ATOM 8764 C CA . GLU A 1 1118 ? -1.852 40.015 -10.321 1.00 86.38 1118 GLU A CA 1
ATOM 8765 C C . GLU A 1 1118 ? -2.884 39.469 -9.331 1.00 86.38 1118 GLU A C 1
ATOM 8767 O O . GLU A 1 1118 ? -2.847 38.289 -8.982 1.00 86.38 1118 GLU A O 1
ATOM 8772 N N . LEU A 1 1119 ? -3.804 40.327 -8.889 1.00 87.38 1119 LEU A N 1
ATOM 8773 C CA . LEU A 1 1119 ? -4.985 39.915 -8.137 1.00 87.38 1119 LEU A CA 1
ATOM 8774 C C . LEU A 1 1119 ? -6.067 39.521 -9.145 1.00 87.38 1119 LEU A C 1
ATOM 8776 O O . LEU A 1 1119 ? -6.509 40.352 -9.938 1.00 87.38 1119 LEU A O 1
ATOM 8780 N N . ALA A 1 1120 ? -6.458 38.251 -9.132 1.00 85.81 1120 ALA A N 1
ATOM 8781 C CA . ALA A 1 1120 ? -7.518 37.703 -9.962 1.00 85.81 1120 ALA A CA 1
ATOM 8782 C C . ALA A 1 1120 ? -8.763 37.434 -9.105 1.00 85.81 1120 ALA A C 1
ATOM 8784 O O . ALA A 1 1120 ? -8.691 36.730 -8.097 1.00 85.81 1120 ALA A O 1
ATOM 8785 N N . GLU A 1 1121 ? -9.909 37.969 -9.522 1.00 88.25 1121 GLU A N 1
ATOM 8786 C CA . GLU A 1 1121 ? -11.208 37.620 -8.943 1.00 88.25 1121 GLU A CA 1
ATOM 8787 C C . GLU A 1 1121 ? -11.738 36.322 -9.572 1.00 88.25 1121 GLU A C 1
ATOM 8789 O O . GLU A 1 1121 ? -11.708 36.148 -10.792 1.00 88.25 1121 GLU A O 1
ATOM 8794 N N . ILE A 1 1122 ? -12.248 35.416 -8.737 1.00 88.62 1122 ILE A N 1
ATOM 8795 C CA . ILE A 1 1122 ? -12.975 34.213 -9.148 1.00 88.62 1122 ILE A CA 1
ATOM 8796 C C . ILE A 1 1122 ? -14.401 34.275 -8.605 1.00 88.62 1122 ILE A C 1
ATOM 8798 O O . ILE A 1 1122 ? -14.609 34.306 -7.392 1.00 88.62 1122 ILE A O 1
ATOM 8802 N N . ASP A 1 1123 ? -15.383 34.226 -9.504 1.00 89.38 1123 ASP A N 1
ATOM 8803 C CA . ASP A 1 1123 ? -16.793 34.039 -9.161 1.00 89.38 1123 ASP A CA 1
ATOM 8804 C C . ASP A 1 1123 ? -17.082 32.544 -8.930 1.00 89.38 1123 ASP A C 1
ATOM 8806 O O . ASP A 1 1123 ? -17.258 31.766 -9.870 1.00 89.38 1123 ASP A O 1
ATOM 8810 N N . ALA A 1 1124 ? -17.128 32.127 -7.665 1.00 89.75 1124 ALA A N 1
ATOM 8811 C CA . ALA A 1 1124 ? -17.517 30.777 -7.278 1.00 89.75 1124 ALA A CA 1
ATOM 8812 C C . ALA A 1 1124 ? -19.045 30.671 -7.159 1.00 89.75 1124 ALA A C 1
ATOM 8814 O O . ALA A 1 1124 ? -19.646 31.226 -6.235 1.00 89.75 1124 ALA A O 1
ATOM 8815 N N . HIS A 1 1125 ? -19.670 29.948 -8.091 1.00 90.88 1125 HIS A N 1
ATOM 8816 C CA . HIS A 1 1125 ? -21.086 29.593 -8.011 1.00 90.88 1125 HIS A CA 1
ATOM 8817 C C . HIS A 1 1125 ? -21.284 28.451 -7.006 1.00 90.88 1125 HIS A C 1
ATOM 8819 O O . HIS A 1 1125 ? -20.640 27.407 -7.110 1.00 90.88 1125 HIS A O 1
ATOM 8825 N N . ILE A 1 1126 ? -22.159 28.668 -6.028 1.00 92.44 1126 ILE A N 1
ATOM 8826 C CA . ILE A 1 1126 ? -22.526 27.717 -4.982 1.00 92.44 1126 ILE A CA 1
ATOM 8827 C C . ILE A 1 1126 ? -23.948 27.244 -5.270 1.00 92.44 1126 ILE A C 1
ATOM 8829 O O . ILE A 1 1126 ? -24.908 28.014 -5.172 1.00 92.44 1126 ILE A O 1
ATOM 8833 N N . GLU A 1 1127 ? -24.072 25.968 -5.616 1.00 90.00 1127 GLU A N 1
ATOM 8834 C CA . GLU A 1 1127 ? -25.353 25.305 -5.836 1.00 90.00 1127 GLU A CA 1
ATOM 8835 C C . GLU A 1 1127 ? -26.027 24.954 -4.498 1.00 90.00 1127 GLU A C 1
ATOM 8837 O O . GLU A 1 1127 ? -25.376 24.731 -3.470 1.00 90.00 1127 GLU A O 1
ATOM 8842 N N . LYS A 1 1128 ? -27.362 24.881 -4.506 1.00 91.25 1128 LYS A N 1
ATOM 8843 C CA . LYS A 1 1128 ? -28.145 24.483 -3.329 1.00 91.25 1128 LYS A CA 1
ATOM 8844 C C . LYS A 1 1128 ? -27.801 23.050 -2.917 1.00 91.25 1128 LYS A C 1
ATOM 8846 O O . LYS A 1 1128 ? -27.726 22.156 -3.753 1.00 91.25 1128 LYS A O 1
ATOM 8851 N N . GLY A 1 1129 ? -27.603 22.828 -1.621 1.00 88.00 1129 GLY A N 1
ATOM 8852 C CA . GLY A 1 1129 ? -27.345 21.500 -1.059 1.00 88.00 1129 GLY A CA 1
ATOM 8853 C C . GLY A 1 1129 ? -25.885 21.024 -1.119 1.00 88.00 1129 GLY A C 1
ATOM 8854 O O . GLY A 1 1129 ? -25.578 20.012 -0.475 1.00 88.00 1129 GLY A O 1
ATOM 8855 N N . MET A 1 1130 ? -24.972 21.754 -1.787 1.00 91.44 1130 MET A N 1
ATOM 8856 C CA . MET A 1 1130 ? -23.521 21.462 -1.812 1.00 91.44 1130 MET A CA 1
ATOM 8857 C C . MET A 1 1130 ? -22.966 21.176 -0.409 1.00 91.44 1130 MET A C 1
ATOM 8859 O O . MET A 1 1130 ? -23.433 21.747 0.580 1.00 91.44 1130 MET A O 1
ATOM 8863 N N . ARG A 1 1131 ? -21.997 20.263 -0.287 1.00 90.38 1131 ARG A N 1
ATOM 8864 C CA . ARG A 1 1131 ? -21.551 19.713 1.014 1.00 90.38 1131 ARG A CA 1
ATOM 8865 C C . ARG A 1 1131 ? -20.239 20.341 1.516 1.00 90.38 1131 ARG A C 1
ATOM 8867 O O . ARG A 1 1131 ? -19.453 20.877 0.739 1.00 90.38 1131 ARG A O 1
ATOM 8874 N N . ASP A 1 1132 ? -19.974 20.264 2.828 1.00 90.44 1132 ASP A N 1
ATOM 8875 C CA . ASP A 1 1132 ? -18.660 20.662 3.372 1.00 90.44 1132 ASP A CA 1
ATOM 8876 C C . ASP A 1 1132 ? -17.545 19.790 2.780 1.00 90.44 1132 ASP A C 1
ATOM 8878 O O . ASP A 1 1132 ? -17.693 18.573 2.668 1.00 90.44 1132 ASP A O 1
ATOM 8882 N N . GLY A 1 1133 ? -16.418 20.409 2.425 1.00 87.81 1133 GLY A N 1
ATOM 8883 C CA . GLY A 1 1133 ? -15.289 19.722 1.801 1.00 87.81 1133 GLY A CA 1
ATOM 8884 C C . GLY A 1 1133 ? -15.460 19.436 0.307 1.00 87.81 1133 GLY A C 1
ATOM 8885 O O . GLY A 1 1133 ? -14.557 18.853 -0.289 1.00 87.81 1133 GLY A O 1
ATOM 8886 N N . GLU A 1 1134 ? -16.570 19.847 -0.305 1.00 89.88 1134 GLU A N 1
ATOM 8887 C CA . GLU A 1 1134 ? -16.751 19.797 -1.753 1.00 89.88 1134 GLU A CA 1
ATOM 8888 C C . GLU A 1 1134 ? -15.855 20.820 -2.472 1.00 89.88 1134 GLU A C 1
ATOM 8890 O O . GLU A 1 1134 ? -15.487 21.836 -1.889 1.00 89.88 1134 GLU A O 1
ATOM 8895 N N . SER A 1 1135 ? -15.472 20.566 -3.727 1.00 89.88 1135 SER A N 1
ATOM 8896 C CA . SER A 1 1135 ? -14.447 21.351 -4.426 1.00 89.88 1135 SER A CA 1
ATOM 8897 C C . SER A 1 1135 ? -14.876 21.857 -5.804 1.00 89.88 1135 SER A C 1
ATOM 8899 O O . SER A 1 1135 ? -15.241 21.064 -6.671 1.00 89.88 1135 SER A O 1
ATOM 8901 N N . LEU A 1 1136 ? -14.708 23.159 -6.035 1.00 90.62 1136 LEU A N 1
ATOM 8902 C CA . LEU A 1 1136 ? -14.896 23.843 -7.316 1.00 90.62 1136 LEU A CA 1
ATOM 8903 C C . LEU A 1 1136 ? -13.540 24.013 -8.018 1.00 90.62 1136 LEU A C 1
ATOM 8905 O O . LEU A 1 1136 ? -12.568 24.408 -7.376 1.00 90.62 1136 LEU A O 1
ATOM 8909 N N . THR A 1 1137 ? -13.454 23.724 -9.320 1.00 91.44 1137 THR A N 1
ATOM 8910 C CA . THR A 1 1137 ? -12.183 23.747 -10.073 1.00 91.44 1137 THR A CA 1
ATOM 8911 C C . THR A 1 1137 ? -12.195 24.798 -11.180 1.00 91.44 1137 THR A C 1
ATOM 8913 O O . THR A 1 1137 ? -13.021 24.738 -12.086 1.00 91.44 1137 THR A O 1
ATOM 8916 N N . PHE A 1 1138 ? -11.225 25.711 -11.145 1.00 90.56 1138 PHE A N 1
ATOM 8917 C CA . PHE A 1 1138 ? -11.045 26.793 -12.112 1.00 90.56 1138 PHE A CA 1
ATOM 8918 C C . PHE A 1 1138 ? -9.742 26.567 -12.902 1.00 90.56 1138 PHE A C 1
ATOM 8920 O O . PHE A 1 1138 ? -8.651 26.748 -12.350 1.00 90.56 1138 PHE A O 1
ATOM 8927 N N . PRO A 1 1139 ? -9.800 26.119 -14.170 1.00 88.81 1139 PRO A N 1
ATOM 8928 C CA . PRO A 1 1139 ? -8.605 25.790 -14.948 1.00 88.81 1139 PRO A CA 1
ATOM 8929 C C . PRO A 1 1139 ? -7.778 27.038 -15.294 1.00 88.81 1139 PRO A C 1
ATOM 8931 O O . PRO A 1 1139 ? -8.338 28.099 -15.558 1.00 88.81 1139 PRO A O 1
ATOM 8934 N N . ARG A 1 1140 ? -6.446 26.886 -15.356 1.00 88.69 1140 ARG A N 1
ATOM 8935 C CA . ARG A 1 1140 ? -5.453 27.932 -15.697 1.00 88.69 1140 ARG A CA 1
ATOM 8936 C C . ARG A 1 1140 ? -5.372 29.128 -14.731 1.00 88.69 1140 ARG A C 1
ATOM 8938 O O . ARG A 1 1140 ? -4.904 30.200 -15.114 1.00 88.69 1140 ARG A O 1
ATOM 8945 N N . MET A 1 1141 ? -5.816 28.967 -13.486 1.00 88.31 1141 MET A N 1
ATOM 8946 C CA . MET A 1 1141 ? -5.848 30.054 -12.495 1.00 88.31 1141 MET A CA 1
ATOM 8947 C C . MET A 1 1141 ? -4.657 30.064 -11.519 1.00 88.31 1141 MET A C 1
ATOM 8949 O O . MET A 1 1141 ? -4.634 30.904 -10.624 1.00 88.31 1141 MET A O 1
ATOM 8953 N N . THR A 1 1142 ? -3.661 29.185 -11.689 1.00 89.56 1142 THR A N 1
ATOM 8954 C CA . THR A 1 1142 ? -2.423 29.184 -10.876 1.00 89.56 1142 THR A CA 1
ATOM 8955 C C . THR A 1 1142 ? -1.286 30.005 -11.507 1.00 89.56 1142 THR A C 1
ATOM 8957 O O . THR A 1 1142 ? -1.452 30.596 -12.577 1.00 89.56 1142 THR A O 1
ATOM 8960 N N . ASP A 1 1143 ? -0.137 30.081 -10.822 1.00 89.75 1143 ASP A N 1
ATOM 8961 C CA . ASP A 1 1143 ? 1.069 30.794 -11.273 1.00 89.75 1143 ASP A CA 1
ATOM 8962 C C . ASP A 1 1143 ? 1.502 30.370 -12.690 1.00 89.75 1143 ASP A C 1
ATOM 8964 O O . ASP A 1 1143 ? 1.766 29.196 -12.963 1.00 89.75 1143 ASP A O 1
ATOM 8968 N N . GLN A 1 1144 ? 1.656 31.348 -13.584 1.00 88.25 1144 GLN A N 1
ATOM 8969 C CA . GLN A 1 1144 ? 2.205 31.126 -14.919 1.00 88.25 1144 GLN A CA 1
ATOM 8970 C C . GLN A 1 1144 ? 3.726 30.945 -14.874 1.00 88.25 1144 GLN A C 1
ATOM 8972 O O . GLN A 1 1144 ? 4.436 31.621 -14.121 1.00 88.25 1144 GLN A O 1
ATOM 8977 N N . ARG A 1 1145 ? 4.241 30.089 -15.761 1.00 85.56 1145 ARG A N 1
ATOM 8978 C CA . ARG A 1 1145 ? 5.676 29.921 -16.025 1.00 85.56 1145 ARG A CA 1
ATOM 8979 C C . ARG A 1 1145 ? 5.946 30.000 -17.534 1.00 85.56 1145 ARG A C 1
ATOM 8981 O O . ARG A 1 1145 ? 5.058 29.646 -18.310 1.00 85.56 1145 ARG A O 1
ATOM 8988 N N . PRO A 1 1146 ? 7.134 30.456 -17.967 1.00 83.62 1146 PRO A N 1
ATOM 8989 C CA . PRO A 1 1146 ? 7.479 30.528 -19.385 1.00 83.62 1146 PRO A CA 1
ATOM 8990 C C . PRO A 1 1146 ? 7.320 29.180 -20.101 1.00 83.62 1146 PRO A C 1
ATOM 8992 O O . PRO A 1 1146 ? 7.908 28.185 -19.686 1.00 83.62 1146 PRO A O 1
ATOM 8995 N N . GLY A 1 1147 ? 6.525 29.148 -21.174 1.00 77.00 1147 GLY A N 1
ATOM 8996 C CA . GLY A 1 1147 ? 6.331 27.956 -22.007 1.00 77.00 1147 GLY A CA 1
ATOM 8997 C C . GLY A 1 1147 ? 5.529 26.808 -21.374 1.00 77.00 1147 GLY A C 1
ATOM 8998 O O . GLY A 1 1147 ? 5.547 25.712 -21.929 1.00 77.00 1147 GLY A O 1
ATOM 8999 N N . MET A 1 1148 ? 4.832 27.035 -20.253 1.00 84.38 1148 MET A N 1
ATOM 9000 C CA . MET A 1 1148 ? 3.979 26.038 -19.588 1.00 84.38 1148 MET A CA 1
ATOM 9001 C C . MET A 1 1148 ? 2.513 26.487 -19.553 1.00 84.38 1148 MET A C 1
ATOM 9003 O O . MET A 1 1148 ? 2.224 27.669 -19.354 1.00 84.38 1148 MET A O 1
ATOM 9007 N N . ILE A 1 1149 ? 1.575 25.540 -19.656 1.00 88.12 1149 ILE A N 1
ATOM 9008 C CA . ILE A 1 1149 ? 0.143 25.815 -19.428 1.00 88.12 1149 ILE A CA 1
ATOM 9009 C C . ILE A 1 1149 ? -0.105 25.867 -17.910 1.00 88.12 1149 ILE A C 1
ATOM 9011 O O . ILE A 1 1149 ? 0.237 24.898 -17.235 1.00 88.12 1149 ILE A O 1
ATOM 9015 N N . PRO A 1 1150 ? -0.700 26.927 -17.333 1.00 90.19 1150 PRO A N 1
ATOM 9016 C CA . PRO A 1 1150 ? -0.926 27.013 -15.891 1.00 90.19 1150 PRO A CA 1
ATOM 9017 C C . PRO A 1 1150 ? -1.859 25.918 -15.359 1.00 90.19 1150 PRO A C 1
ATOM 9019 O O . PRO A 1 1150 ? -2.752 25.418 -16.051 1.00 90.19 1150 PRO A O 1
ATOM 9022 N N . GLY A 1 1151 ? -1.661 25.571 -14.092 1.00 90.62 1151 GLY A N 1
ATOM 9023 C CA . GLY A 1 1151 ? -2.509 24.633 -13.370 1.00 90.62 1151 GLY A CA 1
ATOM 9024 C C . GLY A 1 1151 ? -3.880 25.209 -13.014 1.00 90.62 1151 GLY A C 1
ATOM 9025 O O . GLY A 1 1151 ? -4.240 26.347 -13.324 1.00 90.62 1151 GLY A O 1
ATOM 9026 N N . SER A 1 1152 ? -4.675 24.384 -12.352 1.00 91.94 1152 SER A N 1
ATOM 9027 C CA . SER A 1 1152 ? -6.063 24.649 -11.973 1.00 91.94 1152 SER A CA 1
ATOM 9028 C C . SER A 1 1152 ? -6.128 25.096 -10.512 1.00 91.94 1152 SER A C 1
ATOM 9030 O O . SER A 1 1152 ? -5.453 24.525 -9.658 1.00 91.94 1152 SER A O 1
ATOM 9032 N N . MET A 1 1153 ? -6.951 26.094 -10.204 1.00 91.25 1153 MET A N 1
ATOM 9033 C CA . MET A 1 1153 ? -7.242 26.484 -8.826 1.00 91.25 1153 MET A CA 1
ATOM 9034 C C . MET A 1 1153 ? -8.440 25.687 -8.312 1.00 91.25 1153 MET A C 1
ATOM 9036 O O . MET A 1 1153 ? -9.518 25.743 -8.899 1.00 91.25 1153 MET A O 1
ATOM 9040 N N . ILE A 1 1154 ? -8.259 24.952 -7.219 1.00 93.12 1154 ILE A N 1
ATOM 9041 C CA . ILE A 1 1154 ? -9.288 24.107 -6.609 1.00 93.12 1154 ILE A CA 1
ATOM 9042 C C . ILE A 1 1154 ? -9.730 24.755 -5.292 1.00 93.12 1154 ILE A C 1
ATOM 9044 O O . ILE A 1 1154 ? -9.002 24.732 -4.295 1.00 93.12 1154 ILE A O 1
ATOM 9048 N N . LEU A 1 1155 ? -10.927 25.341 -5.283 1.00 92.12 1155 LEU A N 1
ATOM 9049 C CA . LEU A 1 1155 ? -11.536 25.952 -4.103 1.00 92.12 1155 LEU A CA 1
ATOM 9050 C C . LEU A 1 1155 ? -12.375 24.914 -3.357 1.00 92.12 1155 LEU A C 1
ATOM 9052 O O . LEU A 1 1155 ? -13.398 24.459 -3.858 1.00 92.12 1155 LEU A O 1
ATOM 9056 N N . THR A 1 1156 ? -11.937 24.534 -2.159 1.00 93.19 1156 THR A N 1
ATOM 9057 C CA . THR A 1 1156 ? -12.652 23.597 -1.280 1.00 93.19 1156 THR A CA 1
ATOM 9058 C C . THR A 1 1156 ? -13.587 24.369 -0.356 1.00 93.19 1156 THR A C 1
ATOM 9060 O O . THR A 1 1156 ? -13.133 25.228 0.399 1.00 93.19 1156 THR A O 1
ATOM 9063 N N . LEU A 1 1157 ? -14.882 24.068 -0.384 1.00 92.56 1157 LEU A N 1
ATOM 9064 C CA . LEU A 1 1157 ? -15.876 24.694 0.479 1.00 92.56 1157 LEU A CA 1
ATOM 9065 C C . LEU A 1 1157 ? -15.623 24.315 1.943 1.00 92.56 1157 LEU A C 1
ATOM 9067 O O . LEU A 1 1157 ? -15.442 23.138 2.278 1.00 92.56 1157 LEU A O 1
ATOM 9071 N N . LYS A 1 1158 ? -15.615 25.321 2.820 1.00 92.31 1158 LYS A N 1
ATOM 9072 C CA . LYS A 1 1158 ? -15.508 25.155 4.271 1.00 92.31 1158 LYS A CA 1
ATOM 9073 C C . LYS A 1 1158 ? -16.639 25.888 4.974 1.00 92.31 1158 LYS A C 1
ATOM 9075 O O . LYS A 1 1158 ? -16.697 27.115 4.948 1.00 92.31 1158 LYS A O 1
ATOM 9080 N N . VAL A 1 1159 ? -17.520 25.124 5.611 1.00 92.12 1159 VAL A N 1
ATOM 9081 C CA . VAL A 1 1159 ? -18.725 25.647 6.261 1.00 92.12 1159 VAL A CA 1
ATOM 9082 C C . VAL A 1 1159 ? -18.371 26.347 7.568 1.00 92.12 1159 VAL A C 1
ATOM 9084 O O . VAL A 1 1159 ? -17.825 25.746 8.496 1.00 92.12 1159 VAL A O 1
ATOM 9087 N N . ALA A 1 1160 ? -18.702 27.632 7.647 1.00 89.88 1160 ALA A N 1
ATOM 9088 C CA . ALA A 1 1160 ? -18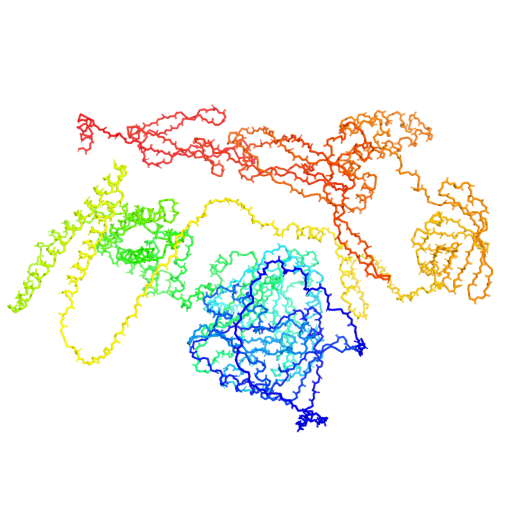.635 28.406 8.874 1.00 89.88 1160 ALA A CA 1
ATOM 9089 C C . ALA A 1 1160 ? -19.680 27.904 9.884 1.00 89.88 1160 ALA A C 1
ATOM 9091 O O . ALA A 1 1160 ? -20.793 27.516 9.528 1.00 89.88 1160 ALA A O 1
ATOM 9092 N N . LYS A 1 1161 ? -19.334 27.925 11.174 1.00 89.62 1161 LYS A N 1
ATOM 9093 C CA . LYS A 1 1161 ? -20.246 27.482 12.233 1.00 89.62 1161 LYS A CA 1
ATOM 9094 C C . LYS A 1 1161 ? -21.422 28.459 12.372 1.00 89.62 1161 LYS A C 1
ATOM 9096 O O . LYS A 1 1161 ? -21.231 29.570 12.861 1.00 89.62 1161 LYS A O 1
ATOM 9101 N N . HIS A 1 1162 ? -22.626 28.012 12.019 1.00 92.31 1162 HIS A N 1
ATOM 9102 C CA . HIS A 1 1162 ? -23.866 28.758 12.245 1.00 92.31 1162 HIS A CA 1
ATOM 9103 C C . HIS A 1 1162 ? -24.227 28.785 13.755 1.00 92.31 1162 HIS A C 1
ATOM 9105 O O . HIS A 1 1162 ? -23.949 27.811 14.465 1.00 92.31 1162 HIS A O 1
ATOM 9111 N N . PRO A 1 1163 ? -24.800 29.884 14.294 1.00 88.94 1163 PRO A N 1
ATOM 9112 C CA . PRO A 1 1163 ? -25.110 30.009 15.723 1.00 88.94 1163 PRO A CA 1
ATOM 9113 C C . PRO A 1 1163 ? -26.223 29.076 16.223 1.00 88.94 1163 PRO A C 1
ATOM 9115 O O . PRO A 1 1163 ? -26.131 28.595 17.352 1.00 88.94 1163 PRO A O 1
ATOM 9118 N N . GLU A 1 1164 ? -27.254 28.819 15.411 1.00 88.62 1164 GLU A N 1
ATOM 9119 C CA . GLU A 1 1164 ? -28.465 28.091 15.843 1.00 88.62 1164 GLU A CA 1
ATOM 9120 C C . GLU A 1 1164 ? -28.605 26.684 15.244 1.00 88.62 1164 GLU A C 1
ATOM 9122 O O . GLU A 1 1164 ? -29.300 25.846 15.814 1.00 88.62 1164 GLU A O 1
ATOM 9127 N N . PHE A 1 1165 ? -27.913 26.403 14.134 1.00 93.00 1165 PHE A N 1
ATOM 9128 C CA . PHE A 1 1165 ? -28.089 25.190 13.329 1.00 93.00 1165 PHE A CA 1
ATOM 9129 C C . PHE A 1 1165 ? -26.752 24.473 13.119 1.00 93.00 1165 PHE A C 1
ATOM 9131 O O . PHE A 1 1165 ? -25.721 25.100 12.887 1.00 93.00 1165 PHE A O 1
ATOM 9138 N N . GLU A 1 1166 ? -26.775 23.145 13.153 1.00 92.62 1166 GLU A N 1
ATOM 9139 C CA . GLU A 1 1166 ? -25.646 22.270 12.850 1.00 92.62 1166 GLU A CA 1
ATOM 9140 C C . GLU A 1 1166 ? -26.087 21.249 11.791 1.00 92.62 1166 GLU A C 1
ATOM 9142 O O . GLU A 1 1166 ? -26.959 20.417 12.047 1.00 92.62 1166 GLU A O 1
ATOM 9147 N N . ARG A 1 1167 ? -25.497 21.305 10.591 1.00 92.81 1167 ARG A N 1
ATOM 9148 C CA . ARG A 1 1167 ? -25.776 20.343 9.512 1.00 92.81 1167 ARG A CA 1
ATOM 9149 C C . ARG A 1 1167 ? -25.141 18.988 9.816 1.00 92.81 1167 ARG A C 1
ATOM 9151 O O . ARG A 1 1167 ? -23.948 18.920 10.110 1.00 92.81 1167 ARG A O 1
ATOM 9158 N N . ARG A 1 1168 ? -25.904 17.902 9.659 1.00 91.88 1168 ARG A N 1
ATOM 9159 C CA . ARG A 1 1168 ? -25.403 16.520 9.718 1.00 91.88 1168 ARG A CA 1
ATOM 9160 C C . ARG A 1 1168 ? -25.951 15.715 8.546 1.00 91.88 1168 ARG A C 1
ATOM 9162 O O . ARG A 1 1168 ? -27.108 15.317 8.534 1.00 91.88 1168 ARG A O 1
ATOM 9169 N N . GLY A 1 1169 ? -25.101 15.476 7.547 1.00 89.12 1169 GLY A N 1
ATOM 9170 C CA . GLY A 1 1169 ? -25.555 14.935 6.266 1.00 89.12 1169 GLY A CA 1
ATOM 9171 C C . GLY A 1 1169 ? -26.451 15.955 5.570 1.00 89.12 1169 GLY A C 1
ATOM 9172 O O . GLY A 1 1169 ? -26.013 17.081 5.326 1.00 89.12 1169 GLY A O 1
ATOM 9173 N N . ASP A 1 1170 ? -27.693 15.576 5.297 1.00 89.31 1170 ASP A N 1
ATOM 9174 C CA . ASP A 1 1170 ? -28.705 16.459 4.707 1.00 89.31 1170 ASP A CA 1
ATOM 9175 C C . ASP A 1 1170 ? -29.757 16.921 5.744 1.00 89.31 1170 ASP A C 1
ATOM 9177 O O . ASP A 1 1170 ? -30.626 17.734 5.443 1.00 89.31 1170 ASP A O 1
ATOM 9181 N N . ASP A 1 1171 ? -29.617 16.486 7.001 1.00 93.44 1171 ASP A N 1
ATOM 9182 C CA . ASP A 1 1171 ? -30.452 16.898 8.130 1.00 93.44 1171 ASP A CA 1
ATOM 9183 C C . ASP A 1 1171 ? -29.852 18.102 8.884 1.00 93.44 1171 ASP A C 1
ATOM 9185 O O . ASP A 1 1171 ? -28.635 18.343 8.879 1.00 93.44 1171 ASP A O 1
ATOM 9189 N N . LEU A 1 1172 ? -30.712 18.847 9.581 1.00 94.25 1172 LEU A N 1
ATOM 9190 C CA . LEU A 1 1172 ? -30.340 19.963 10.454 1.00 94.25 1172 LEU A CA 1
ATOM 9191 C C . LEU A 1 1172 ? -30.586 19.621 11.924 1.00 94.25 1172 LEU A C 1
ATOM 9193 O O . LEU A 1 1172 ? -31.569 18.976 12.280 1.00 94.25 1172 LEU A O 1
ATOM 9197 N N . HIS A 1 1173 ? -29.713 20.099 12.805 1.00 94.50 1173 HIS A N 1
ATOM 9198 C CA . HIS A 1 1173 ? -29.873 19.995 14.253 1.00 94.50 1173 HIS A CA 1
ATOM 9199 C C . HIS A 1 1173 ? -29.854 21.375 14.902 1.00 94.50 1173 HIS A C 1
ATOM 9201 O O . HIS A 1 1173 ? -29.001 22.195 14.574 1.00 94.50 1173 HIS A O 1
ATOM 9207 N N . MET A 1 1174 ? -30.734 21.605 15.876 1.00 94.56 1174 MET A N 1
ATOM 9208 C CA . MET A 1 1174 ? -30.702 22.800 16.726 1.00 94.56 1174 MET A CA 1
ATOM 9209 C C . MET A 1 1174 ? -30.982 22.454 18.190 1.00 94.56 1174 MET A C 1
ATOM 9211 O O . MET A 1 1174 ? -31.605 21.434 18.488 1.00 94.56 1174 MET A O 1
ATOM 9215 N N . ASN A 1 1175 ? -30.562 23.325 19.110 1.00 93.12 1175 ASN A N 1
ATOM 9216 C CA . ASN A 1 1175 ? -30.885 23.210 20.533 1.00 93.12 1175 ASN A CA 1
ATOM 9217 C C . ASN A 1 1175 ? -31.861 24.324 20.938 1.00 93.12 1175 ASN A C 1
ATOM 9219 O O . ASN A 1 1175 ? -31.555 25.504 20.773 1.00 93.12 1175 ASN A O 1
ATOM 9223 N N . THR A 1 1176 ? -32.992 23.967 21.546 1.00 92.56 1176 THR A N 1
ATOM 9224 C CA . THR A 1 1176 ? -33.998 24.922 22.038 1.00 92.56 1176 THR A CA 1
ATOM 9225 C C . THR A 1 1176 ? -34.181 24.770 23.541 1.00 92.56 1176 THR A C 1
ATOM 9227 O O . THR A 1 1176 ? -34.260 23.661 24.063 1.00 92.56 1176 THR A O 1
ATOM 9230 N N . LYS A 1 1177 ? -34.269 25.897 24.254 1.00 92.62 1177 LYS A N 1
ATOM 9231 C CA . LYS A 1 1177 ? -34.450 25.930 25.711 1.00 92.62 1177 LYS A CA 1
ATOM 9232 C C . LYS A 1 1177 ? -35.909 26.191 26.073 1.00 92.62 1177 LYS A C 1
ATOM 9234 O O . LYS A 1 1177 ? -36.514 27.137 25.560 1.00 92.62 1177 LYS A O 1
ATOM 9239 N N . VAL A 1 1178 ? -36.448 25.396 26.990 1.00 93.31 1178 VAL A N 1
ATOM 9240 C CA . VAL A 1 1178 ? -37.805 25.534 27.546 1.00 93.31 1178 VAL A CA 1
ATOM 9241 C C . VAL A 1 1178 ? -37.743 25.533 29.069 1.00 93.31 1178 VAL A C 1
ATOM 9243 O O . VAL A 1 1178 ? -36.811 25.000 29.665 1.00 93.31 1178 VAL A O 1
ATOM 9246 N N . THR A 1 1179 ? -38.710 26.153 29.725 1.00 92.94 1179 THR A N 1
ATOM 9247 C CA . THR A 1 1179 ? -38.863 26.124 31.183 1.00 92.94 1179 THR A CA 1
ATOM 9248 C C . THR A 1 1179 ? -39.512 24.818 31.639 1.00 92.94 1179 THR A C 1
ATOM 9250 O O . THR A 1 1179 ? -40.215 24.162 30.875 1.00 92.94 1179 THR A O 1
ATOM 9253 N N . LEU A 1 1180 ? -39.343 24.452 32.913 1.00 89.62 1180 LEU A N 1
ATOM 9254 C CA . LEU A 1 1180 ? -40.031 23.290 33.494 1.00 89.62 1180 LEU A CA 1
ATOM 9255 C C . LEU A 1 1180 ? -41.567 23.350 33.332 1.00 89.62 1180 LEU A C 1
ATOM 9257 O O . LEU A 1 1180 ? -42.197 22.321 33.111 1.00 89.62 1180 LEU A O 1
ATOM 9261 N N . ARG A 1 1181 ? -42.174 24.545 33.395 1.00 89.00 1181 ARG A N 1
ATOM 9262 C CA . ARG A 1 1181 ? -43.621 24.730 33.185 1.00 89.00 1181 ARG A CA 1
ATOM 9263 C C . ARG A 1 1181 ? -44.031 24.404 31.745 1.00 89.00 1181 ARG A C 1
ATOM 9265 O O . ARG A 1 1181 ? -44.972 23.645 31.549 1.00 89.00 1181 ARG A O 1
ATOM 9272 N N . GLU A 1 1182 ? -43.316 24.961 30.771 1.00 90.00 1182 GLU A N 1
ATOM 9273 C CA . GLU A 1 1182 ? -43.494 24.689 29.334 1.00 90.00 1182 GLU A CA 1
ATOM 9274 C C . GLU A 1 1182 ? -43.280 23.198 29.014 1.00 90.00 1182 GLU A C 1
ATOM 9276 O O . GLU A 1 1182 ? -44.048 22.598 28.273 1.00 90.00 1182 GLU A O 1
ATOM 9281 N N . ALA A 1 1183 ? -42.285 22.561 29.637 1.00 90.94 1183 ALA A N 1
ATOM 9282 C CA . ALA A 1 1183 ? -42.022 21.136 29.459 1.00 90.94 1183 ALA A CA 1
ATOM 9283 C C . ALA A 1 1183 ? -43.140 20.228 30.011 1.00 90.94 1183 ALA A C 1
ATOM 9285 O O . ALA A 1 1183 ? -43.333 19.135 29.490 1.00 90.94 1183 ALA A O 1
ATOM 9286 N N . LEU A 1 1184 ? -43.869 20.648 31.052 1.00 87.56 1184 LEU A N 1
ATOM 9287 C CA . LEU A 1 1184 ? -44.941 19.853 31.669 1.00 87.56 1184 LEU A CA 1
ATOM 9288 C C . LEU A 1 1184 ? -46.327 20.103 31.058 1.00 87.56 1184 LEU A C 1
ATOM 9290 O O . LEU A 1 1184 ? -47.124 19.172 30.992 1.00 87.56 1184 LEU A O 1
ATOM 9294 N N . LEU A 1 1185 ? -46.623 21.339 30.645 1.00 87.81 1185 LEU A N 1
ATOM 9295 C CA . LEU A 1 1185 ? -47.951 21.752 30.160 1.00 87.81 1185 LEU A CA 1
ATOM 9296 C C . LEU A 1 1185 ? -48.069 21.811 28.629 1.00 87.81 1185 LEU A C 1
ATOM 9298 O O . LEU A 1 1185 ? -49.143 22.123 28.121 1.00 87.81 1185 LEU A O 1
ATOM 9302 N N . GLY A 1 1186 ? -46.977 21.544 27.915 1.00 87.75 1186 GLY A N 1
ATOM 9303 C CA . GLY A 1 1186 ? -46.866 21.781 26.482 1.00 87.75 1186 GLY A CA 1
ATOM 9304 C C . GLY A 1 1186 ? -46.377 23.196 26.157 1.00 87.75 1186 GLY A C 1
ATOM 9305 O O . GLY A 1 1186 ? -46.450 24.121 26.975 1.00 87.75 1186 GLY A O 1
ATOM 9306 N N . TRP A 1 1187 ? -45.810 23.351 24.962 1.00 93.69 1187 TRP A N 1
ATOM 9307 C CA . TRP A 1 1187 ? -45.164 24.588 24.522 1.00 93.69 1187 TRP A CA 1
ATOM 9308 C C . TRP A 1 1187 ? -45.072 24.679 23.001 1.00 93.69 1187 TRP A C 1
ATOM 9310 O O . TRP A 1 1187 ? -44.937 23.660 22.325 1.00 93.69 1187 TRP A O 1
ATOM 9320 N N . THR A 1 1188 ? -45.036 25.915 22.499 1.00 91.88 1188 THR A N 1
ATOM 9321 C CA . THR A 1 1188 ? -44.837 26.244 21.081 1.00 91.88 1188 THR A CA 1
ATOM 9322 C C . THR A 1 1188 ? -43.911 27.455 20.974 1.00 91.88 1188 THR A C 1
ATOM 9324 O O . THR A 1 1188 ? -44.044 28.408 21.745 1.00 91.88 1188 THR A O 1
ATOM 9327 N N . LYS A 1 1189 ? -42.957 27.431 20.040 1.00 89.81 1189 LYS A N 1
ATOM 9328 C CA . LYS A 1 1189 ? -42.072 28.553 19.692 1.00 89.81 1189 LYS A CA 1
ATOM 9329 C C . LYS A 1 1189 ? -41.915 28.644 18.180 1.00 89.81 1189 LYS A C 1
ATOM 9331 O O . LYS A 1 1189 ? -41.837 27.626 17.504 1.00 89.81 1189 LYS A O 1
ATOM 9336 N N . THR A 1 1190 ? -41.814 29.860 17.664 1.00 91.38 1190 THR A N 1
ATOM 9337 C CA . THR A 1 1190 ? -41.449 30.130 16.273 1.00 91.38 1190 THR A CA 1
ATOM 9338 C C . THR A 1 1190 ? -39.933 30.270 16.145 1.00 91.38 1190 THR A C 1
ATOM 9340 O O . THR A 1 1190 ? -39.306 31.035 16.879 1.00 91.38 1190 THR A O 1
ATOM 9343 N N . VAL A 1 1191 ? -39.341 29.533 15.209 1.00 90.00 1191 VAL A N 1
ATOM 9344 C CA . VAL A 1 1191 ? -37.932 29.644 14.801 1.00 90.00 1191 VAL A CA 1
ATOM 9345 C C . VAL A 1 1191 ? -37.889 30.209 13.387 1.00 90.00 1191 VAL A C 1
ATOM 9347 O O . VAL A 1 1191 ? -38.755 29.902 12.572 1.00 90.00 1191 VAL A O 1
ATOM 9350 N N . ARG A 1 1192 ? -36.894 31.046 13.085 1.00 89.88 1192 ARG A N 1
ATOM 9351 C CA . ARG A 1 1192 ? -36.687 31.575 11.734 1.00 89.88 1192 ARG A CA 1
ATOM 9352 C C . ARG A 1 1192 ? -35.671 30.708 10.990 1.00 89.88 1192 ARG A C 1
ATOM 9354 O O . ARG A 1 1192 ? -34.564 30.517 11.482 1.00 89.88 1192 ARG A O 1
ATOM 9361 N N . HIS A 1 1193 ? -36.051 30.198 9.825 1.00 90.44 1193 HIS A N 1
ATOM 9362 C CA . HIS A 1 1193 ? -35.195 29.373 8.977 1.00 90.44 1193 HIS A CA 1
ATOM 9363 C C . HIS A 1 1193 ? -34.216 30.229 8.144 1.00 90.44 1193 HIS A C 1
ATOM 9365 O O . HIS A 1 1193 ? -34.297 31.459 8.122 1.00 90.44 1193 HIS A O 1
ATOM 9371 N N . MET A 1 1194 ? -33.265 29.579 7.465 1.00 86.12 1194 MET A N 1
ATOM 9372 C CA . MET A 1 1194 ? -32.134 30.212 6.755 1.00 86.12 1194 MET A CA 1
ATOM 9373 C C . MET A 1 1194 ? -32.489 30.949 5.448 1.00 86.12 1194 MET A C 1
ATOM 9375 O O . MET A 1 1194 ? -31.692 31.745 4.956 1.00 86.12 1194 MET A O 1
ATOM 9379 N N . ASP A 1 1195 ? -33.668 30.709 4.885 1.00 84.50 1195 ASP A N 1
ATOM 9380 C CA . ASP A 1 1195 ? -34.297 31.504 3.814 1.00 84.50 1195 ASP A CA 1
ATOM 9381 C C . ASP A 1 1195 ? -35.207 32.622 4.370 1.00 84.50 1195 ASP A C 1
ATOM 9383 O O . ASP A 1 1195 ? -35.660 33.507 3.644 1.00 84.50 1195 ASP A O 1
ATOM 9387 N N . GLY A 1 1196 ? -35.452 32.609 5.682 1.00 83.88 1196 GLY A N 1
ATOM 9388 C CA . GLY A 1 1196 ? -36.219 33.601 6.413 1.00 83.88 1196 GLY A CA 1
ATOM 9389 C C . GLY A 1 1196 ? -37.676 33.245 6.703 1.00 83.88 1196 GLY A C 1
ATOM 9390 O O . GLY A 1 1196 ? -38.317 34.081 7.349 1.00 83.88 1196 GLY A O 1
ATOM 9391 N N . HIS A 1 1197 ? -38.192 32.075 6.295 1.00 89.31 1197 HIS A N 1
ATOM 9392 C CA . HIS A 1 1197 ? -39.535 31.638 6.704 1.00 89.31 1197 HIS A CA 1
ATOM 9393 C C . HIS A 1 1197 ? -39.569 31.235 8.192 1.00 89.31 1197 HIS A C 1
ATOM 9395 O O . HIS A 1 1197 ? -38.532 31.122 8.850 1.00 89.31 1197 HIS A O 1
ATOM 9401 N N . THR A 1 1198 ? -40.765 31.085 8.766 1.00 90.88 1198 THR A N 1
ATOM 9402 C CA . THR A 1 1198 ? -40.948 30.769 10.192 1.00 90.88 1198 THR A CA 1
ATOM 9403 C C . THR A 1 1198 ? -41.513 29.369 10.386 1.00 90.88 1198 THR A C 1
ATOM 9405 O O . THR A 1 1198 ? -42.613 29.092 9.914 1.00 90.88 1198 THR A O 1
ATOM 9408 N N . VAL A 1 1199 ? -40.797 28.535 11.138 1.00 91.31 1199 VAL A N 1
ATOM 9409 C CA . VAL A 1 1199 ? -41.203 27.175 11.515 1.00 91.31 1199 VAL A CA 1
ATOM 9410 C C . VAL A 1 1199 ? -41.737 27.191 12.944 1.00 91.31 1199 VAL A C 1
ATOM 9412 O O . VAL A 1 1199 ? -41.067 27.674 13.861 1.00 91.31 1199 VAL A O 1
ATOM 9415 N N . GLU A 1 1200 ? -42.936 26.652 13.154 1.00 89.81 1200 GLU A N 1
ATOM 9416 C CA . GLU A 1 1200 ? -43.479 26.423 14.494 1.00 89.81 1200 GLU A CA 1
ATOM 9417 C C . GLU A 1 1200 ? -42.975 25.087 15.049 1.00 89.81 1200 GLU A C 1
ATOM 9419 O O . GLU A 1 1200 ? -43.181 24.026 14.463 1.00 89.81 1200 GLU A O 1
ATOM 9424 N N . ILE A 1 1201 ? -42.307 25.144 16.200 1.00 91.56 1201 ILE A N 1
ATOM 9425 C CA . ILE A 1 1201 ? -41.775 23.983 16.914 1.00 91.56 1201 ILE A CA 1
ATOM 9426 C C . ILE A 1 1201 ? -42.435 23.877 18.288 1.00 91.56 1201 ILE A C 1
ATOM 9428 O O . ILE A 1 1201 ? -42.536 24.861 19.020 1.00 91.56 1201 ILE A O 1
ATOM 9432 N N . GLY A 1 1202 ? -42.898 22.686 18.658 1.00 87.81 1202 GLY A N 1
ATOM 9433 C CA . GLY A 1 1202 ? -43.630 22.511 19.906 1.00 87.81 1202 GLY A CA 1
ATOM 9434 C C . GLY A 1 1202 ? -44.221 21.122 20.095 1.00 87.81 1202 GLY A C 1
ATOM 9435 O O . GLY A 1 1202 ? -44.154 20.272 19.206 1.00 87.81 1202 GLY A O 1
ATOM 9436 N N . THR A 1 1203 ? -44.800 20.905 21.273 1.00 86.88 1203 THR A N 1
ATOM 9437 C CA . THR A 1 1203 ? -45.583 19.712 21.621 1.00 86.88 1203 THR A CA 1
ATOM 9438 C C . THR A 1 1203 ? -46.622 20.059 22.680 1.00 86.88 1203 THR A C 1
ATOM 9440 O O . THR A 1 1203 ? -46.267 20.657 23.694 1.00 86.88 1203 THR A O 1
ATOM 9443 N N . ASP A 1 1204 ? -47.850 19.563 22.530 1.00 87.25 1204 ASP A N 1
ATOM 9444 C CA . ASP A 1 1204 ? -48.915 19.685 23.546 1.00 87.25 1204 ASP A CA 1
ATOM 9445 C C . ASP A 1 1204 ? -48.768 18.681 24.710 1.00 87.25 1204 ASP A C 1
ATOM 9447 O O . ASP A 1 1204 ? -49.571 18.655 25.640 1.00 87.25 1204 ASP A O 1
ATOM 9451 N N . SER A 1 1205 ? -47.760 17.806 24.648 1.00 85.50 1205 SER A N 1
ATOM 9452 C CA . SER A 1 1205 ? -47.500 16.748 25.626 1.00 85.50 1205 SER A CA 1
ATOM 9453 C C . SER A 1 1205 ? -46.232 17.005 26.443 1.00 85.50 1205 SER A C 1
ATOM 9455 O O . SER A 1 1205 ? -45.372 17.807 26.071 1.00 85.50 1205 SER A O 1
ATOM 9457 N N . VAL A 1 1206 ? -46.108 16.293 27.569 1.00 87.81 1206 VAL A N 1
ATOM 9458 C CA . VAL A 1 1206 ? -44.960 16.397 28.482 1.00 87.81 1206 VAL A CA 1
ATOM 9459 C C . VAL A 1 1206 ? -43.652 16.117 27.732 1.00 87.81 1206 VAL A C 1
ATOM 9461 O O . VAL A 1 1206 ? -43.386 14.989 27.308 1.00 87.81 1206 VAL A O 1
ATOM 9464 N N . THR A 1 1207 ? -42.810 17.141 27.612 1.00 89.44 1207 THR A N 1
ATOM 9465 C CA . THR A 1 1207 ? -41.488 17.063 26.989 1.00 89.44 1207 THR A CA 1
ATOM 9466 C C . THR A 1 1207 ? -40.444 16.608 28.004 1.00 89.44 1207 THR A C 1
ATOM 9468 O O . THR A 1 1207 ? -40.233 17.242 29.039 1.00 89.44 1207 THR A O 1
ATOM 9471 N N . LYS A 1 1208 ? -39.733 15.519 27.703 1.00 89.25 1208 LYS A N 1
ATOM 9472 C CA . LYS A 1 1208 ? -38.633 15.025 28.544 1.00 89.25 1208 LYS A CA 1
ATOM 9473 C C . LYS A 1 1208 ? -37.362 15.869 28.338 1.00 89.25 1208 LYS A C 1
ATOM 9475 O O . LYS A 1 1208 ? -37.106 16.317 27.218 1.00 89.25 1208 LYS A O 1
ATOM 9480 N N . PRO A 1 1209 ? -36.508 16.046 29.364 1.00 89.88 1209 PRO A N 1
ATOM 9481 C CA . PRO A 1 1209 ? -35.193 16.658 29.186 1.00 89.88 1209 PRO A CA 1
ATOM 9482 C C . PRO A 1 1209 ? -34.375 15.947 28.102 1.00 89.88 1209 PRO A C 1
ATOM 9484 O O . PRO A 1 1209 ? -34.286 14.720 28.090 1.00 89.88 1209 PRO A O 1
ATOM 9487 N N . PHE A 1 1210 ? -33.782 16.726 27.196 1.00 91.00 1210 PHE A N 1
ATOM 9488 C CA . PHE A 1 1210 ? -33.030 16.265 26.022 1.00 91.00 1210 PHE A CA 1
ATOM 9489 C C . PHE A 1 1210 ? -33.832 15.440 25.003 1.00 91.00 1210 PHE A C 1
ATOM 9491 O O . PHE A 1 1210 ? -33.232 14.810 24.130 1.00 91.00 1210 PHE A O 1
ATOM 9498 N N . GLN A 1 1211 ? -35.168 15.469 25.063 1.00 91.12 1211 GLN A N 1
ATOM 9499 C CA . GLN A 1 1211 ? -36.015 14.932 24.001 1.00 91.12 1211 GLN A CA 1
ATOM 9500 C C . GLN A 1 1211 ? -35.701 15.631 22.676 1.00 91.12 1211 GLN A C 1
ATOM 9502 O O . GLN A 1 1211 ? -35.499 16.845 22.630 1.00 91.12 1211 GLN A O 1
ATOM 9507 N N . VAL A 1 1212 ? -35.658 14.848 21.600 1.00 93.06 1212 VAL A N 1
ATOM 9508 C CA . VAL A 1 1212 ? -35.470 15.352 20.241 1.00 93.06 1212 VAL A CA 1
ATOM 9509 C C . VAL A 1 1212 ? -36.819 15.327 19.534 1.00 93.06 1212 VAL A C 1
ATOM 9511 O O . VAL A 1 1212 ? -37.445 14.272 19.428 1.00 93.06 1212 VAL A O 1
ATOM 9514 N N . ILE A 1 1213 ? -37.268 16.490 19.071 1.00 91.62 1213 ILE A N 1
ATOM 9515 C CA . ILE A 1 1213 ? -38.448 16.649 18.221 1.00 91.62 1213 ILE A CA 1
ATOM 9516 C C . ILE A 1 1213 ? -37.965 16.654 16.772 1.00 91.62 1213 ILE A C 1
ATOM 9518 O O . ILE A 1 1213 ? -36.997 17.338 16.446 1.00 91.62 1213 ILE A O 1
ATOM 9522 N N . LYS A 1 1214 ? -38.628 15.878 15.913 1.00 94.19 1214 LYS A N 1
ATOM 9523 C CA . LYS A 1 1214 ? -38.347 15.819 14.477 1.00 94.19 1214 LYS A CA 1
ATOM 9524 C C . LYS A 1 1214 ? -39.421 16.595 13.718 1.00 94.19 1214 LYS A C 1
ATOM 9526 O O . LYS A 1 1214 ? -40.576 16.173 13.719 1.00 94.19 1214 LYS A O 1
ATOM 9531 N N . VAL A 1 1215 ? -39.029 17.676 13.052 1.00 92.50 1215 VAL A N 1
ATOM 9532 C CA . VAL A 1 1215 ? -39.867 18.425 12.107 1.00 92.50 1215 VAL A CA 1
ATOM 9533 C C . VAL A 1 1215 ? -39.501 17.957 10.701 1.00 92.50 1215 VAL A C 1
ATOM 9535 O O . VAL A 1 1215 ? -38.319 17.892 10.359 1.00 92.50 1215 VAL A O 1
ATOM 9538 N N . ARG A 1 1216 ? -40.501 17.531 9.923 1.00 91.94 1216 ARG A N 1
ATOM 9539 C CA . ARG A 1 1216 ? -40.262 16.895 8.621 1.00 91.94 1216 ARG A CA 1
ATOM 9540 C C . ARG A 1 1216 ? -40.136 17.922 7.506 1.00 91.94 1216 ARG A C 1
ATOM 9542 O O . ARG A 1 1216 ? -40.981 18.804 7.436 1.00 91.94 1216 ARG A O 1
ATOM 9549 N N . GLY A 1 1217 ? -39.162 17.742 6.615 1.00 89.38 1217 GLY A N 1
ATOM 9550 C CA . GLY A 1 1217 ? -38.975 18.610 5.442 1.00 89.38 1217 GLY A CA 1
ATOM 9551 C C . GLY A 1 1217 ? -38.346 19.979 5.734 1.00 89.38 1217 GLY A C 1
ATOM 9552 O O . GLY A 1 1217 ? -38.347 20.832 4.859 1.00 89.38 1217 GLY A O 1
ATOM 9553 N N . GLU A 1 1218 ? -37.804 20.177 6.938 1.00 91.56 1218 GLU A N 1
ATOM 9554 C CA . GLU A 1 1218 ? -37.161 21.425 7.393 1.00 91.56 1218 GLU A CA 1
ATOM 9555 C C . GLU A 1 1218 ? -35.625 21.275 7.521 1.00 91.56 1218 GLU A C 1
ATOM 9557 O O . GLU A 1 1218 ? -34.967 21.987 8.272 1.00 91.56 1218 GLU A O 1
ATOM 9562 N N . GLY A 1 1219 ? -35.027 20.278 6.861 1.00 91.69 1219 GLY A N 1
ATOM 9563 C CA . GLY A 1 1219 ? -33.574 20.066 6.809 1.00 91.69 1219 GLY A CA 1
ATOM 9564 C C . GLY A 1 1219 ? -32.897 20.833 5.669 1.00 91.69 1219 GLY A C 1
ATOM 9565 O O . GLY A 1 1219 ? -33.433 21.804 5.148 1.00 91.69 1219 GLY A O 1
ATOM 9566 N N . MET A 1 1220 ? -31.706 20.400 5.243 1.00 93.69 1220 MET A N 1
ATOM 9567 C CA . MET A 1 1220 ? -31.037 20.993 4.074 1.00 93.69 1220 MET A CA 1
ATOM 9568 C C . MET A 1 1220 ? -31.709 20.551 2.763 1.00 93.69 1220 MET A C 1
ATOM 9570 O O . MET A 1 1220 ? -32.196 19.420 2.696 1.00 93.69 1220 MET A O 1
ATOM 9574 N N . PRO A 1 1221 ? -31.679 21.375 1.697 1.00 92.12 1221 PRO A N 1
ATOM 9575 C CA . PRO A 1 1221 ? -32.054 20.927 0.359 1.00 92.12 1221 PRO A CA 1
ATOM 9576 C C . PRO A 1 1221 ? -31.130 19.798 -0.116 1.00 92.12 1221 PRO A C 1
ATOM 9578 O O . PRO A 1 1221 ? -29.912 19.839 0.100 1.00 92.12 1221 PRO A O 1
ATOM 9581 N N . LEU A 1 1222 ? -31.706 18.798 -0.780 1.00 88.44 1222 LEU A N 1
ATOM 9582 C CA . LEU A 1 1222 ? -30.956 17.706 -1.392 1.00 88.44 1222 LEU A CA 1
ATOM 9583 C C . LEU A 1 1222 ? -30.247 18.195 -2.660 1.00 88.44 1222 LEU A C 1
ATOM 9585 O O . LEU A 1 1222 ? -30.780 18.989 -3.428 1.00 88.44 1222 LEU A O 1
ATOM 9589 N N . ARG A 1 1223 ? -29.031 17.692 -2.894 1.00 81.00 1223 ARG A N 1
ATOM 9590 C CA . ARG A 1 1223 ? -28.210 18.074 -4.054 1.00 81.00 1223 ARG A CA 1
ATOM 9591 C C . ARG A 1 1223 ? -28.877 17.714 -5.386 1.00 81.00 1223 ARG A C 1
ATOM 9593 O O . ARG A 1 1223 ? -28.921 18.535 -6.293 1.00 81.00 1223 ARG A O 1
ATOM 9600 N N . ASP A 1 1224 ? -29.348 16.474 -5.495 1.00 80.88 1224 ASP A N 1
ATOM 9601 C CA . ASP A 1 1224 ? -29.851 15.917 -6.757 1.00 80.88 1224 ASP A CA 1
ATOM 9602 C C . ASP A 1 1224 ? -31.316 16.313 -7.027 1.00 80.88 1224 ASP A C 1
ATOM 9604 O O . ASP A 1 1224 ? -31.767 16.283 -8.170 1.00 80.88 1224 ASP A O 1
ATOM 9608 N N . ASP A 1 1225 ? -32.044 16.726 -5.981 1.00 84.25 1225 ASP A N 1
ATOM 9609 C CA . ASP A 1 1225 ? -33.381 17.322 -6.060 1.00 84.25 1225 ASP A CA 1
ATOM 9610 C C . ASP A 1 1225 ? -33.504 18.512 -5.083 1.00 84.25 1225 ASP A C 1
ATOM 9612 O O . ASP A 1 1225 ? -33.961 18.340 -3.949 1.00 84.25 1225 ASP A O 1
ATOM 9616 N N . PRO A 1 1226 ? -33.134 19.735 -5.510 1.00 78.31 1226 PRO A N 1
ATOM 9617 C CA . PRO A 1 1226 ? -33.201 20.933 -4.669 1.00 78.31 1226 PRO A CA 1
ATOM 9618 C C . PRO A 1 1226 ? -34.616 21.398 -4.285 1.00 78.31 1226 PRO A C 1
ATOM 9620 O O . PRO A 1 1226 ? -34.740 22.424 -3.614 1.00 78.31 1226 PRO A O 1
ATOM 9623 N N . ALA A 1 1227 ? -35.675 20.709 -4.733 1.00 81.75 1227 ALA A N 1
ATOM 9624 C CA . ALA A 1 1227 ? -37.045 20.927 -4.265 1.00 81.75 1227 ALA A CA 1
ATOM 9625 C C . ALA A 1 1227 ? -37.395 20.067 -3.034 1.00 81.75 1227 ALA A C 1
ATOM 9627 O O . ALA A 1 1227 ? -38.364 20.372 -2.336 1.00 81.75 1227 ALA A O 1
ATOM 9628 N N . SER A 1 1228 ? -36.609 19.022 -2.760 1.00 88.50 1228 SER A N 1
ATOM 9629 C CA . SER A 1 1228 ? -36.753 18.145 -1.600 1.00 88.50 1228 SER A CA 1
ATOM 9630 C C . SER A 1 1228 ? -35.760 18.520 -0.498 1.00 88.50 1228 SER A C 1
ATOM 9632 O O . SER A 1 1228 ? -34.596 18.827 -0.757 1.00 88.50 1228 SER A O 1
ATOM 9634 N N . PHE A 1 1229 ? -36.212 18.444 0.752 1.00 91.88 1229 PHE A N 1
ATOM 9635 C CA . PHE A 1 1229 ? -35.448 18.824 1.941 1.00 91.88 1229 PHE A CA 1
ATOM 9636 C C . PHE A 1 1229 ? -35.316 17.640 2.905 1.00 91.88 1229 PHE A C 1
ATOM 9638 O O . PHE A 1 1229 ? -36.198 16.780 2.964 1.00 91.88 1229 PHE A O 1
ATOM 9645 N N . GLY A 1 1230 ? -34.220 17.605 3.668 1.00 91.81 1230 GLY A N 1
ATOM 9646 C CA . GLY A 1 1230 ? -34.054 16.702 4.810 1.00 91.81 1230 GLY A CA 1
ATOM 9647 C C . GLY A 1 1230 ? -34.957 17.074 5.992 1.00 91.81 1230 GLY A C 1
ATOM 9648 O O . GLY A 1 1230 ? -35.944 17.794 5.846 1.00 91.81 1230 GLY A O 1
ATOM 9649 N N . ASP A 1 1231 ? -34.599 16.636 7.197 1.00 94.56 1231 ASP A N 1
ATOM 9650 C CA . ASP A 1 1231 ? -35.386 16.886 8.408 1.00 94.56 1231 ASP A CA 1
ATOM 9651 C C . ASP A 1 1231 ? -34.656 17.771 9.442 1.00 94.56 1231 ASP A C 1
ATOM 9653 O O . ASP A 1 1231 ? -33.425 17.770 9.538 1.00 94.56 1231 ASP A O 1
ATOM 9657 N N . LEU A 1 1232 ? -35.424 18.495 10.269 1.00 94.81 1232 LEU A N 1
ATOM 9658 C CA . LEU A 1 1232 ? -34.914 19.285 11.397 1.00 94.81 1232 LEU A CA 1
ATOM 9659 C C . LEU A 1 1232 ? -35.111 18.538 12.720 1.00 94.81 1232 LEU A C 1
ATOM 9661 O O . LEU A 1 1232 ? -36.226 18.172 13.098 1.00 94.81 1232 LEU A O 1
ATOM 9665 N N . TYR A 1 1233 ? -34.027 18.369 13.469 1.00 95.31 1233 TYR A N 1
ATOM 9666 C CA . TYR A 1 1233 ? -34.003 17.736 14.784 1.00 95.31 1233 TYR A CA 1
ATOM 9667 C C . TYR A 1 1233 ? -33.743 18.775 15.876 1.00 95.31 1233 TYR A C 1
ATOM 9669 O O . TYR A 1 1233 ? -32.608 19.199 16.115 1.00 95.31 1233 TYR A O 1
ATOM 9677 N N . VAL A 1 1234 ? -34.805 19.148 16.583 1.00 94.12 1234 VAL A N 1
ATOM 9678 C CA . VAL A 1 1234 ? -34.770 20.093 17.700 1.00 94.12 1234 VAL A CA 1
ATOM 9679 C C . VAL A 1 1234 ? -34.524 19.331 18.999 1.00 94.12 1234 VAL A C 1
ATOM 9681 O O . VAL A 1 1234 ? -35.396 18.605 19.477 1.00 94.12 1234 VAL A O 1
ATOM 9684 N N . LYS A 1 1235 ? -33.348 19.495 19.607 1.00 94.19 1235 LYS A N 1
ATOM 9685 C CA . LYS A 1 1235 ? -33.046 18.961 20.940 1.00 94.19 1235 LYS A CA 1
ATOM 9686 C C . LYS A 1 1235 ? -33.522 19.942 22.012 1.00 94.19 1235 LYS A C 1
ATOM 9688 O O . LYS A 1 1235 ? -33.092 21.095 22.039 1.00 94.19 1235 LYS A O 1
ATOM 9693 N N . VAL A 1 1236 ? -34.373 19.476 22.921 1.00 93.50 1236 VAL A N 1
ATOM 9694 C CA . VAL A 1 1236 ? -35.007 20.321 23.939 1.00 93.50 1236 VAL A CA 1
ATOM 9695 C C . VAL A 1 1236 ? -34.251 20.266 25.268 1.00 93.50 1236 VAL A C 1
ATOM 9697 O O . VAL A 1 1236 ? -34.140 19.216 25.898 1.00 93.50 1236 VAL A O 1
ATOM 9700 N N . GLU A 1 1237 ? -33.748 21.407 25.730 1.00 92.69 1237 GLU A N 1
ATOM 9701 C CA . GLU A 1 1237 ? -33.112 21.564 27.042 1.00 92.69 1237 GLU A CA 1
ATOM 9702 C C . GLU A 1 1237 ? -34.104 22.177 28.041 1.00 92.69 1237 GLU A C 1
ATOM 9704 O O . GLU A 1 1237 ? -34.602 23.287 27.838 1.00 92.69 1237 GLU A O 1
ATOM 9709 N N . VAL A 1 1238 ? -34.397 21.455 29.129 1.00 93.00 1238 VAL A N 1
ATOM 9710 C CA . VAL A 1 1238 ? -35.353 21.894 30.160 1.00 93.00 1238 VAL A CA 1
ATOM 9711 C C . VAL A 1 1238 ? -34.617 22.652 31.265 1.00 93.00 1238 VAL A C 1
ATOM 9713 O O . VAL A 1 1238 ? -33.854 22.076 32.039 1.00 93.00 1238 VAL A O 1
ATOM 9716 N N . ASN A 1 1239 ? -34.876 23.954 31.354 1.00 91.75 1239 ASN A N 1
ATOM 9717 C CA . ASN A 1 1239 ? -34.370 24.836 32.395 1.00 91.75 1239 ASN A CA 1
ATOM 9718 C C . ASN A 1 1239 ? -35.257 24.758 33.645 1.00 91.75 1239 ASN A C 1
ATOM 9720 O O . ASN A 1 1239 ? -36.424 25.168 33.636 1.00 91.75 1239 ASN A O 1
ATOM 9724 N N . PHE A 1 1240 ? -34.671 24.289 34.744 1.00 88.50 1240 PHE A N 1
ATOM 9725 C CA . PHE A 1 1240 ? -35.289 24.306 36.067 1.00 88.50 1240 PHE A CA 1
ATOM 9726 C C . PHE A 1 1240 ? -35.185 25.705 36.708 1.00 88.50 1240 PHE A C 1
ATOM 9728 O O . PHE A 1 1240 ? -34.186 26.405 36.500 1.00 88.50 1240 PHE A O 1
ATOM 9735 N N . PRO A 1 1241 ? -36.189 26.140 37.494 1.00 87.88 1241 PRO A N 1
ATOM 9736 C CA . PRO A 1 1241 ? -36.097 27.378 38.264 1.00 87.88 1241 PRO A CA 1
ATOM 9737 C C . PRO A 1 1241 ? -35.008 27.262 39.343 1.00 87.88 1241 PRO A C 1
ATOM 9739 O O . PRO A 1 1241 ? -34.848 26.215 39.964 1.00 87.88 1241 PRO A O 1
ATOM 9742 N N . ARG A 1 1242 ? -34.262 28.349 39.590 1.00 87.38 1242 ARG A N 1
ATOM 9743 C CA . ARG A 1 1242 ? -33.158 28.364 40.577 1.00 87.38 1242 ARG A CA 1
ATOM 9744 C C . ARG A 1 1242 ? -33.627 28.262 42.034 1.00 87.38 1242 ARG A C 1
ATOM 9746 O O . ARG A 1 1242 ? -32.849 27.857 42.887 1.00 87.38 1242 ARG A O 1
ATOM 9753 N N . ALA A 1 1243 ? -34.862 28.671 42.309 1.00 85.38 1243 ALA A N 1
ATOM 9754 C CA . ALA A 1 1243 ? -35.523 28.597 43.607 1.00 85.38 1243 ALA A CA 1
ATOM 9755 C C . ALA A 1 1243 ? -37.048 28.595 43.399 1.00 85.38 1243 ALA A C 1
ATOM 9757 O O . ALA A 1 1243 ? -37.527 29.012 42.343 1.00 85.38 1243 ALA A O 1
ATOM 9758 N N . LEU A 1 1244 ? -37.791 28.154 44.414 1.00 85.94 1244 LEU A N 1
ATOM 9759 C CA . LEU A 1 1244 ? -39.255 28.184 44.477 1.00 85.94 1244 LEU A CA 1
ATOM 9760 C C . LEU A 1 1244 ? -39.679 28.968 45.726 1.00 85.94 1244 LEU A C 1
ATOM 9762 O O . LEU A 1 1244 ? -39.012 28.867 46.757 1.00 85.94 1244 LEU A O 1
ATOM 9766 N N . SER A 1 1245 ? -40.774 29.728 45.660 1.00 89.12 1245 SER A N 1
ATOM 9767 C CA . SER A 1 1245 ? -41.389 30.310 46.864 1.00 89.12 1245 SER A CA 1
ATOM 9768 C C . SER A 1 1245 ? -42.104 29.232 47.687 1.00 89.12 1245 SER A C 1
ATOM 9770 O O . SER A 1 1245 ? -42.518 28.216 47.132 1.00 89.12 1245 SER A O 1
ATOM 9772 N N . GLY A 1 1246 ? -42.321 29.463 48.989 1.00 82.44 1246 GLY A N 1
ATOM 9773 C CA . GLY A 1 1246 ? -43.074 28.521 49.839 1.00 82.44 1246 GLY A CA 1
ATOM 9774 C C . GLY A 1 1246 ? -44.444 28.169 49.245 1.00 82.44 1246 GLY A C 1
ATOM 9775 O O . GLY A 1 1246 ? -44.749 27.003 49.037 1.00 82.44 1246 GLY A O 1
ATOM 9776 N N . SER A 1 1247 ? -45.181 29.180 48.775 1.00 84.94 1247 SER A N 1
ATOM 9777 C CA . SER A 1 1247 ? -46.458 28.997 48.069 1.00 84.94 1247 SER A CA 1
ATOM 9778 C C . SER A 1 1247 ? -46.382 28.131 46.801 1.00 84.94 1247 SER A C 1
ATOM 9780 O O . SER A 1 1247 ? -47.355 27.464 46.464 1.00 84.94 1247 SER A O 1
ATOM 9782 N N . GLN A 1 1248 ? -45.251 28.127 46.086 1.00 83.19 1248 GLN A N 1
ATOM 9783 C CA . GLN A 1 1248 ? -45.039 27.256 44.924 1.00 83.19 1248 GLN A CA 1
ATOM 9784 C C . GLN A 1 1248 ? -44.683 25.829 45.349 1.00 83.19 1248 GLN A C 1
ATOM 9786 O O . GLN A 1 1248 ? -45.089 24.884 44.679 1.00 83.19 1248 GLN A O 1
ATOM 9791 N N . GLN A 1 1249 ? -43.944 25.666 46.451 1.00 81.94 1249 GLN A N 1
ATOM 9792 C CA . GLN A 1 1249 ? -43.636 24.354 47.023 1.00 81.94 1249 GLN A CA 1
ATOM 9793 C C . GLN A 1 1249 ? -44.912 23.663 47.517 1.00 81.94 1249 GLN A C 1
ATOM 9795 O O . GLN A 1 1249 ? -45.135 22.512 47.155 1.00 81.94 1249 GLN A O 1
ATOM 9800 N N . ASP A 1 1250 ? -45.783 24.382 48.232 1.00 84.44 1250 ASP A N 1
ATOM 9801 C CA . ASP A 1 1250 ? -47.073 23.869 48.713 1.00 84.44 1250 ASP A CA 1
ATOM 9802 C C . ASP A 1 1250 ? -47.983 23.433 47.549 1.00 84.44 1250 ASP A C 1
ATOM 9804 O O . ASP A 1 1250 ? -48.554 22.342 47.563 1.00 84.44 1250 ASP A O 1
ATOM 9808 N N . GLN A 1 1251 ? -48.071 24.254 46.492 1.00 82.75 1251 GLN A N 1
ATOM 9809 C CA . GLN A 1 1251 ? -48.839 23.922 45.287 1.00 82.75 1251 GLN A CA 1
ATOM 9810 C C . GLN A 1 1251 ? -48.286 22.689 44.567 1.00 82.75 1251 GLN A C 1
ATOM 9812 O O . GLN A 1 1251 ? -49.056 21.799 44.211 1.00 82.75 1251 GLN A O 1
ATOM 9817 N N . ILE A 1 1252 ? -46.967 22.600 44.379 1.00 84.06 1252 ILE A N 1
ATOM 9818 C CA . ILE A 1 1252 ? -46.332 21.431 43.757 1.00 84.06 1252 ILE A CA 1
ATOM 9819 C C . ILE A 1 1252 ? -46.547 20.180 44.617 1.00 84.06 1252 ILE A C 1
ATOM 9821 O O . ILE A 1 1252 ? -46.906 19.139 44.073 1.00 84.06 1252 ILE A O 1
ATOM 9825 N N . ALA A 1 1253 ? -46.409 20.276 45.943 1.00 81.00 1253 ALA A N 1
ATOM 9826 C CA . ALA A 1 1253 ? -46.663 19.161 46.851 1.00 81.00 1253 ALA A CA 1
ATOM 9827 C C . ALA A 1 1253 ? -48.098 18.629 46.703 1.00 81.00 1253 ALA A C 1
ATOM 9829 O O . ALA A 1 1253 ? -48.271 17.424 46.569 1.00 81.00 1253 ALA A O 1
ATOM 9830 N N . SER A 1 1254 ? -49.097 19.519 46.608 1.00 85.25 1254 SER A N 1
ATOM 9831 C CA . SER A 1 1254 ? -50.512 19.148 46.415 1.00 85.25 1254 SER A CA 1
ATOM 9832 C C . SER A 1 1254 ? -50.852 18.505 45.059 1.00 85.25 1254 SER A C 1
ATOM 9834 O O . SER A 1 1254 ? -51.923 17.926 44.912 1.00 85.25 1254 SER A O 1
ATOM 9836 N N . ILE A 1 1255 ? -49.967 18.614 44.060 1.00 79.44 1255 ILE A N 1
ATOM 9837 C CA . ILE A 1 1255 ? -50.128 18.004 42.725 1.00 79.44 1255 ILE A CA 1
ATOM 9838 C C . ILE A 1 1255 ? -49.497 16.601 42.666 1.00 79.44 1255 ILE A C 1
ATOM 9840 O O . ILE A 1 1255 ? -49.890 15.785 41.833 1.00 79.44 1255 ILE A O 1
ATOM 9844 N N . PHE A 1 1256 ? -48.519 16.322 43.533 1.00 73.62 1256 PHE A N 1
ATOM 9845 C CA . PHE A 1 1256 ? -47.801 15.042 43.604 1.00 73.62 1256 PHE A CA 1
ATOM 9846 C C . PHE A 1 1256 ? -48.171 14.191 44.837 1.00 73.62 1256 PHE A C 1
ATOM 9848 O O . PHE A 1 1256 ? -47.569 13.133 45.034 1.00 73.62 1256 PHE A O 1
ATOM 9855 N N . SER A 1 1257 ? -49.141 14.641 45.643 1.00 52.34 1257 SER A N 1
ATOM 9856 C CA . SER A 1 1257 ? -49.773 13.916 46.758 1.00 52.34 1257 SER A CA 1
ATOM 9857 C C . SER A 1 1257 ? -51.088 13.260 46.344 1.00 52.34 1257 SER A C 1
ATOM 9859 O O . SER A 1 1257 ? -51.242 12.053 46.618 1.00 52.34 1257 SER A O 1
#

Secondary structure (DSSP, 8-state):
------------SSS-SS--------------------------------------EEEEEPPTTTT-TTGGG--EEEEEEEEESS--HHHHHHHHHHHHHH-GGGG-EEEE-TTSS-EEEEEESS--THHHHHHEEEE-TTTS---TTS-HHHHHHHHTTSTTS---HHHHHH-TTS-SEEEEEE-SSSSEEEEEEEEETTT--HHHHHHHHHHHH-TTSPP---B----TTHHHHHHHHH-HHHHHHHHSHHHHHHHHHHHHHSPPPEEEEEEE-HHHHHHHHHHHTTSSS-PPPPPHHHHHHHHHHHHHT-SEEEEEEE-TTTSTT--TTB-S--EEEEEE-HHHHTSHHHHHHHHHHHHHHSS-----TTTT-PPPPHHHHHTSPEEEEEE---SSPP-BTTBEEEEEEEE--TTT--SEEEEEE-SSTT--EEEEEESS--HHHHHTSTT-SEEEEHHHHHTT---HHHHHHHHHHH--S----HHHHHHHHHHHHHHHHSS-TTS-HHHHHHHHHHHS-SS-TTSTT-S--HHHHHHHHHHHHHHHHHHHHHHHHH-GGGGG-HHHHHHHHHHHHHHHHTT---S-TTHHHHHHHHHHHHHHHHHHS-TTSHHHHHHHHHHHHHHHHHHHHHHHHHHHHHHHHHHTTS---------HHHHHHHHHHHHHHHHHHHHHHHHHHHHHHHHHHHHHHHHHHTT--S-HHHHHHHHHHHHHHHHHHHHHHHHHHHTT----------------------------------------SHHHHHHHHHHHH-HHHHHHHHHHHHHHTT-----PPP---SSS-----PPPPP-PPPP-PPTT--SSPPGGGGGGTTEEEEETTEEEEEE-TTSBEE-SSHHHHTT-EEEEEETTEEEEEEGGG-EEEEEEESPPPPTT-GGGTTT-EEEEEETTT--EEEEEEEEE---GGG-SS--HHHHHT--TT--HHHHHHHHHHHHHHH-TTT--SHHHHHHHHHHHHHHHHHHSHHHHHHHHHHHHHHHHHHTTT--PBPPPEEEEEEE-HHHHHH-EEEEEEEEEEEE-HHHHH-TTSGGGTTPEEPPPEEEEEEEEEETTEEEEEEEEEPPS-EEEEEEEEEEEEE-TTPPTT-EEEETT-S---TTSB---EEEEEEE---SS-EEETTEEEEEEEEEHHHHHH-EEEEEE-TTS-EEEEEESS-PPTTPEEEETT-SPBPSS-TT-B--EEEEEEEEPPS---HHHHHHHHHHH-